Protein AF-A0AAD5SP39-F1 (afdb_monomer)

Secondary structure (DSSP, 8-state):
---THHHHHHHHHGGGS----HHHHHHH----HHHHHHHHHHHHHHHHHHS---HHHHTTGGGS-SGGGSTTHHHHHHTTT-TT--EEEES-TTTHHHHHHHHTT--GGGEEEEESSTHHHHHIIIIITTTS---TT-EEEES-TTSTT-S-GGGTT-BSEEEEES-GGGS-HHHHHHHHHHHHHHBPSSTTEEEEEEEEEESSS-EEEEE---TT-SSPPP-EEEEPPHHHHHHHHHHHT-EEEEEEE-PPPPPTT-------S---EEEEEEEEEE--S----------GGGSSS-----------------TT---------S-SEEEEEEETTEEEEEEEETTTTEEEEE-TTT--EEEEEE--TTEEEEEEEEEEEE-SSSS-EEEEEEEEEEETTTTEEEEEEEETTT--EEEEEEEE--S---TTT-HHHHHTT-EEEE-SSSTTEEEEEETTTEEEEEETTEEEEEEE--SSTTEEEEEEEEETTEEEEEEEETTT-BEEEEEEETTT-PEE-------BEEEEEEEEETTTTEEEEEEEESEEEEEEEETT---PEEE-STTT-SS--S--EEEE-SSSEEEEEETTEEEEEEEEE-TT--EEEEEEEEEPP--TT---EEEEEE-TTS-EEEEEEEE--TTS--EEEEEEETTS-SPPEEEEEP--TTS--EEEEEEEEEEETTEEEEEEEEEETTSEEEEEEE-TT--SS--EEEEEEEEEGGGGSEEEEEEEEPPBP--HHHHT-GGGS-HHHHTTS-HHHHHHHHHHHHHHHHHHHHHHHHHHHH--S-----TT--------B-TTS--EEEEEEETTSEEEEEETTT--EEEEEE----TT-

Radius of gyration: 37.58 Å; Cα contacts (8 Å, |Δi|>4): 1712; chains: 1; bounding box: 118×76×108 Å

Solvent-accessible surface area (backbone atoms only — not comparable to full-atom values): 48677 Å² total; per-residue (Å²): 131,93,51,70,62,64,64,51,48,55,58,50,58,62,69,62,66,80,66,75,49,63,66,45,28,69,72,60,69,55,84,51,68,68,59,53,52,50,39,54,51,50,42,49,53,58,40,57,77,69,41,67,74,48,70,54,53,72,63,58,48,65,60,45,55,58,58,80,72,41,83,62,35,67,64,54,57,71,41,47,80,44,93,81,48,23,38,38,35,44,57,37,48,48,38,40,43,58,53,49,45,42,76,74,60,36,54,44,82,35,36,30,41,21,25,67,51,57,66,46,34,48,46,14,50,68,53,65,39,52,88,39,86,73,82,65,68,43,43,76,53,62,45,54,49,49,44,86,86,51,64,58,81,79,42,53,45,57,21,32,30,37,39,39,54,68,48,60,45,58,24,28,68,65,37,43,50,41,25,53,48,45,50,58,49,27,33,25,77,24,59,56,14,36,41,37,33,32,26,56,19,22,70,58,76,57,48,75,50,71,68,40,86,57,65,81,53,88,84,71,78,91,42,50,7,26,28,39,11,52,68,57,47,40,50,51,44,47,72,72,62,39,40,82,67,46,50,44,82,48,84,76,88,75,67,92,82,74,77,84,76,86,77,72,95,71,83,62,61,42,36,32,40,37,36,31,28,39,69,56,94,55,94,83,56,85,59,91,79,79,75,67,78,68,71,70,82,60,101,66,79,90,73,87,71,86,71,76,82,79,74,75,52,54,82,67,48,71,79,67,82,84,66,59,24,58,67,75,34,76,46,81,46,76,47,94,90,44,70,38,34,40,38,26,6,51,90,61,22,23,42,36,31,29,35,76,89,72,68,45,75,75,42,74,49,74,53,56,89,59,34,31,40,44,48,62,48,81,45,79,35,69,54,95,85,55,104,52,70,43,52,32,32,40,34,37,28,35,31,62,93,76,51,23,35,36,48,31,33,26,36,61,89,77,63,46,78,74,37,75,37,81,45,80,52,94,54,97,68,68,48,72,81,43,40,75,66,39,31,59,17,42,30,72,32,65,50,96,88,46,66,60,33,40,35,37,35,38,68,80,24,35,41,34,38,33,43,86,76,36,76,79,43,74,32,75,73,43,94,54,93,53,51,48,41,36,40,47,44,60,29,86,66,39,31,42,40,36,27,30,29,72,89,75,30,33,52,43,72,49,40,25,37,67,88,76,48,46,76,51,96,52,55,70,55,96,42,33,47,41,96,83,39,63,52,76,30,52,64,85,36,36,34,42,32,27,30,61,68,98,54,50,32,43,39,34,33,36,82,66,39,66,63,70,44,70,64,54,51,88,66,69,42,102,60,96,72,85,48,50,42,72,43,86,46,53,57,47,32,32,35,41,38,35,86,50,40,38,31,39,32,39,55,50,73,45,98,87,67,48,78,46,76,42,63,49,47,76,48,78,75,58,63,98,81,45,69,72,45,73,28,39,32,76,25,94,82,68,54,37,38,44,36,39,37,36,63,45,62,86,89,49,62,30,43,38,36,39,39,34,53,67,82,44,81,59,80,73,44,65,29,43,39,66,89,46,82,80,48,70,56,74,75,49,63,46,48,45,52,42,75,55,96,89,40,79,45,56,36,39,39,38,35,27,58,47,25,37,36,34,39,29,32,70,49,92,79,59,85,72,88,56,51,37,34,38,73,75,43,75,50,66,20,32,74,60,42,63,76,48,76,47,80,40,80,40,54,69,62,77,45,63,64,65,77,61,37,76,85,80,50,55,70,78,62,56,71,71,53,53,74,66,57,51,52,52,53,53,50,51,41,51,51,53,44,48,54,54,52,60,71,49,48,68,56,71,79,65,65,71,95,67,88,72,87,60,96,81,65,91,68,83,70,82,82,43,28,46,99,83,61,74,38,28,36,37,40,36,36,24,79,54,38,31,37,39,33,28,33,49,58,79,64,43,76,78,50,74,48,72,73,54,76,78,88,84,117

pLDDT: mean 74.08, std 17.83, range [25.81, 95.94]

Sequence (857 aa):
SVSAKKIFEIRNDMASAAVDTKWFKEYTGITDDAQVAALIEQTVTTTSASHHLYKCIEARRFVIPKVQTHPVYAEIRARFTEPDFRLLELGCCYGTDARKMLSDGLPPPHLTVSDLHGAYFDIGNTVLYADSDPLEHVGTWFGDLAAQDAAPAHFRNAFTVVSAQMILHVFSAQQCRDFLGTVLGVLKPGDGAVLFGTCVGAVGNPGEWGVVPTKGLPARVEATRFWHSAESLRALLEEIGFVRVSVEKYERPRAAGAVVSSDNGDSQTTHLAFSACFSRCQLGRPCIEINWADWTGGNKRPVAKEAEPAANPCIFSLRHIAHTGIPSHVTFARGSTGPQLTVASIEANTLAVLNPASGAIVWRQHFAENDALLFSKVVSAHGIILLIFRLDVVTVSFHEPTYAFHVRTWNQVNGFLVHDIEVASAANLNCARDKDICSKQIDVATSASFQSTVFAILPGGFAVKITDSKIEWQTAVNKGLIDQFSSIFVAAENIIVIGKNLETNLLNAEVLDSKDGRIQPASKPLLKLSEKGCFALGNDGAIICNVINGKAGIAAFVAGSEKVFWVNSEDIFSGHSENWYATKISQNQFAVTSGTQSVVVSTTVSESRIISVKAIHNFEIISRYDKSFFSATEGDKSLPFVARLHYGNPKEKGAILELISANGNDDASFWKIANFSKRGDIISIHLDTIYKDDEPTLRLFTIFEDGTVSLLQPSKNSKNGKNKLESKWTNDESLAHIVDAIFVNLPDEHLLSLANDELHESVADSEKLDILARYIKRWKSHIEAFQSFVSTLPDRFTAKPAVSISNNTVSVVPLHADRLGFRKLLILATTTGKLHAIETEFGRHVWTRWLGTGSGA

Foldseek 3Di:
DPDPVVVVVVLVVLLPQDDPLPVVCVQQVDPDPVVLSVLLVVLLVQCVVAWDQDVCSSSSVLSPQCLVVALCNVVLLVCLPPPLAAEEEEACQCVNNVSVSVVSPRDQLRAEYEYQDCPRNVSSCCGNRVSGDGSPSHHYDHRQQLDPPTDDPCLFLRHQEYEYEADLQLAAPSSSLSNLLSVLRSHRAAPRRKYWYKYKAFPDQKDWADWRDCTNHDDDDTDTGIHHDQVRVQVSNVVSPWPLKGKDWADDDDDPPDDDDPPDDDPRITMIIIMTGHYDDDDDDDYDRGDCVVRPDDDDDDDDDPDDPPPPDPLQRDPDADFQFQFPDWDWDQFPVGIWIWTHDQVQQKTFIADLQARHTPDMDHDDLQKGWQDKDKDWFDDDDDPGIWIKMWTWIARQVQRWIWTWIAGNNRRDTQEIETHHDPDPDRCSVVSVVFSQLWDKDDDPPDGPWIWMAGPQQWIFIDDNRDTQDIDRPDPDPQWRWRDWDAQPQKIKIWTAGNPQQWIDIWIAGNNYRDTDDADDEGFRADPLAWDFAASQQKIWTFGDDVFGWIWIFHTRDRDIDTDDCVQWHPDDAGHWDWDDADRFWIWIDGQFKIWIKGWDADPVRDIDIHTLDIDDGDDNPWDWAWYWDLEPVRWIKIWTWTADDPVPRKIKIWIDINNSPDDIDIEIEPDRPAFADWPHKYWYWYQDPNDTWIWIWTATLQQKIFIWTFDPPCPDPHGYIYTSDIDRSLVSFWDDKDWAFWAADCQLCNVLPPVPPPPVVVVVDDPVRVVVSVVVSVVVNVVVVVVCVVCVVVDDPDPDPPVPDPPVDDGHADPVRQWTWMWTAGPSQKIFTATSSPRDTPDIHRPHDCPPD

Structure (mmCIF, N/CA/C/O backbone):
data_AF-A0AAD5SP39-F1
#
_entry.id   AF-A0AAD5SP39-F1
#
loop_
_atom_site.group_PDB
_atom_site.id
_atom_site.type_symbol
_atom_site.label_atom_id
_atom_site.label_alt_id
_atom_site.label_comp_id
_atom_site.label_asym_id
_atom_site.label_entity_id
_atom_site.label_seq_id
_atom_site.pdbx_PDB_ins_code
_atom_site.Cartn_x
_atom_site.Cartn_y
_atom_site.Cartn_z
_atom_site.occupancy
_atom_site.B_iso_or_equiv
_atom_site.auth_seq_id
_atom_site.auth_comp_id
_atom_site.auth_asym_id
_atom_site.auth_atom_id
_atom_site.pdbx_PDB_model_num
ATOM 1 N N . SER A 1 1 ? 77.143 -6.916 -5.104 1.00 36.47 1 SER A N 1
ATOM 2 C CA . SER A 1 1 ? 76.848 -8.202 -4.435 1.00 36.47 1 SER A CA 1
ATOM 3 C C . SER A 1 1 ? 75.627 -8.146 -3.509 1.00 36.47 1 SER A C 1
ATOM 5 O O . SER A 1 1 ? 75.468 -9.039 -2.683 1.00 36.47 1 SER A O 1
ATOM 7 N N . VAL A 1 2 ? 74.686 -7.206 -3.695 1.00 30.81 2 VAL A N 1
ATOM 8 C CA . VAL A 1 2 ? 73.332 -7.306 -3.111 1.00 30.81 2 VAL A CA 1
ATOM 9 C C . VAL A 1 2 ? 72.548 -8.281 -3.992 1.00 30.81 2 VAL A C 1
ATOM 11 O O . VAL A 1 2 ? 71.789 -7.914 -4.880 1.00 30.81 2 VAL A O 1
ATOM 14 N N . SER A 1 3 ? 72.967 -9.535 -3.862 1.00 34.25 3 SER A N 1
ATOM 15 C CA . SER A 1 3 ? 72.649 -10.681 -4.700 1.00 34.25 3 SER A CA 1
ATOM 16 C C . SER A 1 3 ? 71.229 -11.156 -4.419 1.00 34.25 3 SER A C 1
ATOM 18 O O . SER A 1 3 ? 70.759 -10.987 -3.297 1.00 34.25 3 SER A O 1
ATOM 20 N N . ALA A 1 4 ? 70.609 -11.749 -5.443 1.00 32.94 4 ALA A N 1
ATOM 21 C CA . ALA A 1 4 ? 69.419 -12.608 -5.539 1.00 32.94 4 ALA A CA 1
ATOM 22 C C . ALA A 1 4 ? 68.671 -13.047 -4.257 1.00 32.94 4 ALA A C 1
ATOM 24 O O . ALA A 1 4 ? 67.465 -13.253 -4.313 1.00 32.94 4 ALA A O 1
ATOM 25 N N . LYS A 1 5 ? 69.340 -13.141 -3.109 1.00 29.45 5 LYS A N 1
ATOM 26 C CA . LYS A 1 5 ? 68.805 -13.416 -1.776 1.00 29.45 5 LYS A CA 1
ATOM 27 C C . LYS A 1 5 ? 67.646 -12.499 -1.365 1.00 29.45 5 LYS A C 1
ATOM 29 O O . LYS A 1 5 ? 66.655 -13.018 -0.888 1.00 29.45 5 LYS A O 1
ATOM 34 N N . LYS A 1 6 ? 67.692 -11.188 -1.649 1.00 31.39 6 LYS A N 1
ATOM 35 C CA . LYS A 1 6 ? 66.598 -10.260 -1.272 1.00 31.39 6 LYS A CA 1
ATOM 36 C C . LYS A 1 6 ? 65.350 -10.398 -2.159 1.00 31.39 6 LYS A C 1
ATOM 38 O O . LYS A 1 6 ? 64.236 -10.202 -1.697 1.00 31.39 6 LYS A O 1
ATOM 43 N N . ILE A 1 7 ? 65.528 -10.781 -3.427 1.00 35.94 7 ILE A N 1
ATOM 44 C CA . ILE A 1 7 ? 64.416 -11.097 -4.343 1.00 35.94 7 ILE A CA 1
ATOM 45 C C . ILE A 1 7 ? 63.853 -12.494 -4.033 1.00 35.94 7 ILE A C 1
ATOM 47 O O . ILE A 1 7 ? 62.650 -12.701 -4.147 1.00 35.94 7 ILE A O 1
ATOM 51 N N . PHE A 1 8 ? 64.693 -13.431 -3.584 1.00 30.12 8 PHE A N 1
ATOM 52 C CA . PHE A 1 8 ? 64.275 -14.754 -3.115 1.00 30.12 8 PHE A CA 1
ATOM 53 C C . PHE A 1 8 ? 63.552 -14.687 -1.755 1.00 30.12 8 PHE A C 1
ATOM 55 O O . PHE A 1 8 ? 62.543 -15.358 -1.576 1.00 30.12 8 PHE A O 1
ATOM 62 N N . GLU A 1 9 ? 63.997 -13.821 -0.839 1.00 29.20 9 GLU A N 1
ATOM 63 C CA . GLU A 1 9 ? 63.347 -13.540 0.452 1.00 29.20 9 GLU A CA 1
ATOM 64 C C . GLU A 1 9 ? 61.975 -12.873 0.260 1.00 29.20 9 GLU A C 1
ATOM 66 O O . GLU A 1 9 ? 61.008 -13.333 0.850 1.00 29.20 9 GLU A O 1
ATOM 71 N N . ILE A 1 10 ? 61.826 -11.911 -0.664 1.00 34.38 10 ILE A N 1
ATOM 72 C CA . ILE A 1 10 ? 60.512 -11.310 -0.989 1.00 34.38 10 ILE A CA 1
ATOM 73 C C . ILE A 1 10 ? 59.560 -12.324 -1.655 1.00 34.38 10 ILE A C 1
ATOM 75 O O . ILE A 1 10 ? 58.350 -12.293 -1.427 1.00 34.38 10 ILE A O 1
ATOM 79 N N . ARG A 1 11 ? 60.087 -13.259 -2.460 1.00 32.50 11 ARG A N 1
ATOM 80 C CA . ARG A 1 11 ? 59.283 -14.338 -3.065 1.00 32.50 11 ARG A CA 1
ATOM 81 C C . ARG A 1 11 ? 58.834 -15.378 -2.030 1.00 32.50 11 ARG A C 1
ATOM 83 O O . ARG A 1 11 ? 57.743 -15.924 -2.181 1.00 32.50 11 ARG A O 1
ATOM 90 N N . ASN A 1 12 ? 59.637 -15.607 -0.988 1.00 29.25 12 ASN A N 1
ATOM 91 C CA . ASN A 1 12 ? 59.304 -16.478 0.142 1.00 29.25 12 ASN A CA 1
ATOM 92 C C . ASN A 1 12 ? 58.374 -15.806 1.166 1.00 29.25 12 ASN A C 1
ATOM 94 O O . ASN A 1 12 ? 57.492 -16.479 1.690 1.00 29.25 12 ASN A O 1
ATOM 98 N N . ASP A 1 13 ? 58.477 -14.495 1.399 1.00 29.20 13 ASP A N 1
ATOM 99 C CA . ASP A 1 13 ? 57.560 -13.785 2.304 1.00 29.20 13 ASP A CA 1
ATOM 100 C C . ASP A 1 13 ? 56.124 -13.756 1.750 1.00 29.20 13 ASP A C 1
ATOM 102 O O . ASP A 1 13 ? 55.167 -13.940 2.506 1.00 29.20 13 ASP A O 1
ATOM 106 N N . MET A 1 14 ? 55.949 -13.668 0.422 1.00 33.28 14 MET A N 1
ATOM 107 C CA . MET A 1 14 ? 54.635 -13.841 -0.224 1.00 33.28 14 MET A CA 1
ATOM 108 C C . MET A 1 14 ? 54.095 -15.281 -0.178 1.00 33.28 14 MET A C 1
ATOM 110 O O . MET A 1 14 ? 52.892 -15.474 -0.355 1.00 33.28 14 MET A O 1
ATOM 114 N N . ALA A 1 15 ? 54.943 -16.283 0.076 1.00 34.03 15 ALA A N 1
ATOM 115 C CA . ALA A 1 15 ? 54.518 -17.672 0.257 1.00 34.03 15 ALA A CA 1
ATOM 116 C C . ALA A 1 15 ? 53.952 -17.948 1.667 1.00 34.03 15 ALA A C 1
ATOM 118 O O . ALA A 1 15 ? 53.371 -19.006 1.888 1.00 34.03 15 ALA A O 1
ATOM 119 N N . SER A 1 16 ? 54.074 -17.002 2.611 1.00 35.41 16 SER A N 1
ATOM 120 C CA . SER A 1 16 ? 53.688 -17.195 4.021 1.00 35.41 16 SER A CA 1
ATOM 121 C C . SER A 1 16 ? 52.319 -16.624 4.415 1.00 35.41 16 SER A C 1
ATOM 123 O O . SER A 1 16 ? 51.886 -16.794 5.556 1.00 35.41 16 SER A O 1
ATOM 125 N N . ALA A 1 17 ? 51.596 -15.967 3.500 1.00 42.19 17 ALA A N 1
ATOM 126 C CA . ALA A 1 17 ? 50.234 -15.534 3.793 1.00 42.19 17 ALA A CA 1
ATOM 127 C C . ALA A 1 17 ? 49.333 -16.772 3.893 1.00 42.19 17 ALA A C 1
ATOM 129 O O . ALA A 1 17 ? 48.944 -17.329 2.869 1.00 42.19 17 ALA A O 1
ATOM 130 N N . ALA A 1 18 ? 49.026 -17.200 5.122 1.00 52.84 18 ALA A N 1
ATOM 131 C CA . ALA A 1 18 ? 48.176 -18.350 5.406 1.00 52.84 18 ALA A CA 1
ATOM 132 C C . ALA A 1 18 ? 46.873 -18.263 4.594 1.00 52.84 18 ALA A C 1
ATOM 134 O O . ALA A 1 18 ? 45.997 -17.433 4.853 1.00 52.84 18 ALA A O 1
ATOM 135 N N . VAL A 1 19 ? 46.781 -19.090 3.554 1.00 64.44 19 VAL A N 1
ATOM 136 C CA . VAL A 1 19 ? 45.567 -19.257 2.759 1.00 64.44 19 VAL A CA 1
ATOM 137 C C . VAL A 1 19 ? 44.632 -20.152 3.563 1.00 64.44 19 VAL A C 1
ATOM 139 O O . VAL A 1 19 ? 45.070 -21.153 4.129 1.00 64.44 19 VAL A O 1
ATOM 142 N N . ASP A 1 20 ? 43.351 -19.794 3.632 1.00 76.00 20 ASP A N 1
ATOM 143 C CA . ASP A 1 20 ? 42.344 -20.653 4.252 1.00 76.00 20 ASP A CA 1
ATOM 144 C C . ASP A 1 20 ? 42.219 -21.953 3.442 1.00 76.00 20 ASP A C 1
ATOM 146 O O . ASP A 1 20 ? 41.665 -21.974 2.344 1.00 76.00 20 ASP A O 1
ATOM 150 N N . THR A 1 21 ? 42.802 -23.027 3.973 1.00 84.00 21 THR A N 1
ATOM 151 C CA . THR A 1 21 ? 42.818 -24.368 3.374 1.00 84.00 21 THR A CA 1
ATOM 152 C C . THR A 1 21 ? 41.778 -25.287 4.004 1.00 84.00 21 THR A C 1
ATOM 154 O O . THR A 1 21 ? 41.753 -26.475 3.691 1.00 84.00 21 THR A O 1
ATOM 157 N N . LYS A 1 22 ? 40.906 -24.766 4.880 1.00 87.06 22 LYS A N 1
ATOM 158 C CA . LYS A 1 22 ? 39.962 -25.578 5.653 1.00 87.06 22 LYS 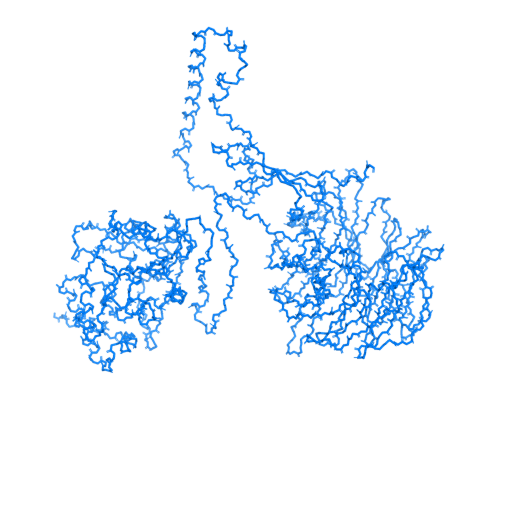A CA 1
ATOM 159 C C . LYS A 1 22 ? 39.071 -26.429 4.751 1.00 87.06 22 LYS A C 1
ATOM 161 O O . LYS A 1 22 ? 39.062 -27.647 4.885 1.00 87.06 22 LYS A O 1
ATOM 166 N N . TRP A 1 23 ? 38.393 -25.798 3.792 1.00 89.00 23 TRP A N 1
ATOM 167 C CA . TRP A 1 23 ? 37.526 -26.520 2.859 1.00 89.00 23 TRP A CA 1
ATOM 168 C C . TRP A 1 23 ? 38.310 -27.514 1.990 1.00 89.00 23 TRP A C 1
ATOM 170 O O . TRP A 1 23 ? 37.857 -28.629 1.767 1.00 89.00 23 TRP A O 1
ATOM 180 N N . PHE A 1 24 ? 39.508 -27.136 1.532 1.00 90.19 24 PHE A N 1
ATOM 181 C CA . PHE A 1 24 ? 40.344 -28.005 0.702 1.00 90.19 24 PHE A CA 1
ATOM 182 C C . PHE A 1 24 ? 40.740 -29.296 1.438 1.00 90.19 24 PHE A C 1
ATOM 184 O O . PHE A 1 24 ? 40.654 -30.383 0.869 1.00 90.19 24 PHE A O 1
ATOM 191 N N . LYS A 1 25 ? 41.113 -29.191 2.719 1.00 90.81 25 LYS A N 1
ATOM 192 C CA . LYS A 1 25 ? 41.397 -30.345 3.588 1.00 90.81 25 LYS A CA 1
ATOM 193 C C . LYS A 1 25 ? 40.157 -31.205 3.820 1.00 90.81 25 LYS A C 1
ATOM 195 O O . LYS A 1 25 ? 40.234 -32.422 3.706 1.00 90.81 25 LYS A O 1
ATOM 200 N N . GLU A 1 26 ? 39.014 -30.577 4.103 1.00 89.88 26 GLU A N 1
ATOM 201 C CA . GLU A 1 26 ? 37.733 -31.278 4.283 1.00 89.88 26 GLU A CA 1
ATOM 202 C C . GLU A 1 26 ? 37.328 -32.059 3.026 1.00 89.88 26 GLU A C 1
ATOM 204 O O . GLU A 1 26 ? 36.847 -33.182 3.134 1.00 89.88 26 GLU A O 1
ATOM 209 N N . TYR A 1 27 ? 37.552 -31.484 1.842 1.00 90.25 27 TYR A N 1
ATOM 210 C CA . TYR A 1 27 ? 37.200 -32.106 0.569 1.00 90.25 27 TYR A CA 1
ATOM 211 C C . TYR A 1 27 ? 38.154 -33.242 0.171 1.00 90.25 27 TYR A C 1
ATOM 213 O O . TYR A 1 27 ? 37.705 -34.290 -0.277 1.00 90.25 27 TYR A O 1
ATOM 221 N N . THR A 1 28 ? 39.465 -33.044 0.329 1.00 90.31 28 THR A N 1
ATOM 222 C CA . THR A 1 28 ? 40.485 -34.032 -0.077 1.00 90.31 28 THR A CA 1
ATOM 223 C C . THR A 1 28 ? 40.731 -35.122 0.967 1.00 90.31 28 THR A C 1
ATOM 225 O O . THR A 1 28 ? 41.351 -36.135 0.661 1.00 90.31 28 THR A O 1
ATOM 228 N N . GLY A 1 29 ? 40.300 -34.915 2.215 1.00 88.19 29 GLY A N 1
ATOM 229 C CA . GLY A 1 29 ? 40.609 -35.801 3.339 1.00 88.19 29 GLY A CA 1
ATOM 230 C C . GLY A 1 29 ? 42.057 -35.699 3.840 1.00 88.19 29 GLY A C 1
ATOM 231 O O . GLY A 1 29 ? 42.442 -36.448 4.738 1.00 88.19 29 GLY A O 1
ATOM 232 N N . ILE A 1 30 ? 42.864 -34.778 3.300 1.00 89.44 30 ILE A N 1
ATOM 233 C CA . ILE A 1 30 ? 44.260 -34.587 3.706 1.00 89.44 30 ILE A CA 1
ATOM 234 C C . ILE A 1 30 ? 44.302 -33.828 5.037 1.00 89.44 30 ILE A C 1
ATOM 236 O O . ILE A 1 30 ? 43.903 -32.666 5.125 1.00 89.44 30 ILE A O 1
ATOM 240 N N . THR A 1 31 ? 44.829 -34.472 6.079 1.00 84.94 31 THR A N 1
ATOM 241 C CA . THR A 1 31 ? 44.963 -33.874 7.419 1.00 84.94 31 THR A CA 1
ATOM 242 C C . THR A 1 31 ? 46.322 -33.221 7.674 1.00 84.94 31 THR A C 1
ATOM 244 O O . THR A 1 31 ? 46.448 -32.471 8.637 1.00 84.94 31 THR A O 1
ATOM 247 N N . ASP A 1 32 ? 47.339 -33.512 6.854 1.00 87.75 32 ASP A N 1
ATOM 248 C CA . ASP A 1 32 ? 48.700 -32.982 7.007 1.00 87.75 32 ASP A CA 1
ATOM 249 C C . ASP A 1 32 ? 48.900 -31.666 6.234 1.00 87.75 32 ASP A C 1
ATOM 251 O O . ASP A 1 32 ? 48.865 -31.615 5.002 1.00 87.75 32 ASP A O 1
ATOM 255 N N . ASP A 1 33 ? 49.164 -30.590 6.971 1.00 85.12 33 ASP A N 1
ATOM 256 C CA . ASP A 1 33 ? 49.419 -29.247 6.448 1.00 85.12 33 ASP A CA 1
ATOM 257 C C . ASP A 1 33 ? 50.643 -29.186 5.523 1.00 85.12 33 ASP A C 1
ATOM 259 O O . ASP A 1 33 ? 50.642 -28.415 4.558 1.00 85.12 33 ASP A O 1
ATOM 263 N N . ALA A 1 34 ? 51.673 -30.002 5.776 1.00 83.94 34 ALA A N 1
ATOM 264 C CA . ALA A 1 34 ? 52.869 -30.046 4.939 1.00 83.94 34 ALA A CA 1
ATOM 265 C C . ALA A 1 34 ? 52.570 -30.673 3.571 1.00 83.94 34 ALA A C 1
ATOM 267 O O . ALA A 1 34 ? 53.025 -30.167 2.541 1.00 83.94 34 ALA A O 1
ATOM 268 N N . GLN A 1 35 ? 51.753 -31.729 3.555 1.00 86.75 35 GLN A N 1
ATOM 269 C CA . GLN A 1 35 ? 51.283 -32.367 2.328 1.00 86.75 35 GLN A CA 1
ATOM 270 C C . GLN A 1 35 ? 50.413 -31.411 1.497 1.00 86.75 35 GLN A C 1
ATOM 272 O O . GLN A 1 35 ? 50.625 -31.285 0.291 1.00 86.75 35 GLN A O 1
ATOM 277 N N . VAL A 1 36 ? 49.497 -30.670 2.135 1.00 88.50 36 VAL A N 1
ATOM 278 C CA . VAL A 1 36 ? 48.682 -29.639 1.461 1.00 88.50 36 VAL A CA 1
ATOM 279 C C . VAL A 1 36 ? 49.561 -28.546 0.850 1.00 88.50 36 VAL A C 1
ATOM 281 O O . VAL A 1 36 ? 49.369 -28.174 -0.308 1.00 88.50 36 VAL A O 1
ATOM 284 N N . ALA A 1 37 ? 50.548 -28.042 1.596 1.00 86.81 37 ALA A N 1
ATOM 285 C CA . ALA A 1 37 ? 51.465 -27.019 1.100 1.00 86.81 37 ALA A CA 1
ATOM 286 C C . ALA A 1 37 ? 52.290 -27.518 -0.100 1.00 86.81 37 ALA A C 1
ATOM 288 O O . ALA A 1 37 ? 52.418 -26.805 -1.096 1.00 86.81 37 ALA A O 1
ATOM 289 N N . ALA A 1 38 ? 52.795 -28.754 -0.042 1.00 88.00 38 ALA A N 1
ATOM 290 C CA . ALA A 1 38 ? 53.538 -29.364 -1.141 1.00 88.00 38 ALA A CA 1
ATOM 291 C C . ALA A 1 38 ? 52.690 -29.480 -2.417 1.00 88.00 38 ALA A C 1
ATOM 293 O O . ALA A 1 38 ? 53.167 -29.142 -3.501 1.00 88.00 38 ALA A O 1
ATOM 294 N N . LEU A 1 39 ? 51.422 -29.880 -2.292 1.00 90.00 39 LEU A N 1
ATOM 295 C CA . LEU A 1 39 ? 50.507 -30.024 -3.426 1.00 90.00 39 LEU A CA 1
ATOM 296 C C . LEU A 1 39 ? 50.162 -28.674 -4.079 1.00 90.00 39 LEU A C 1
ATOM 298 O O . LEU A 1 39 ? 50.129 -28.549 -5.308 1.00 90.00 39 LEU A O 1
ATOM 302 N N . ILE A 1 40 ? 49.965 -27.636 -3.261 1.00 91.25 40 ILE A N 1
ATOM 303 C CA . ILE A 1 40 ? 49.759 -26.256 -3.721 1.00 91.25 40 ILE A CA 1
ATOM 304 C C . ILE A 1 40 ? 50.979 -25.772 -4.519 1.00 91.25 40 ILE A C 1
ATOM 306 O O . ILE A 1 40 ? 50.827 -25.266 -5.633 1.00 91.25 40 ILE A O 1
ATOM 310 N N . GLU A 1 41 ? 52.194 -25.963 -3.999 1.00 90.88 41 GLU A N 1
ATOM 311 C CA . GLU A 1 41 ? 53.427 -25.558 -4.690 1.00 90.88 41 GLU A CA 1
ATOM 312 C C . GLU A 1 41 ? 53.694 -26.381 -5.956 1.00 90.88 41 GLU A C 1
ATOM 314 O O . GLU A 1 41 ? 54.121 -25.837 -6.981 1.00 90.88 41 GLU A O 1
ATOM 319 N N . GLN A 1 42 ? 53.390 -27.680 -5.937 1.00 90.94 42 GLN A N 1
ATOM 320 C CA . GLN A 1 42 ? 53.483 -28.541 -7.115 1.00 90.94 42 GLN A CA 1
ATOM 321 C C . GLN A 1 42 ? 52.529 -28.070 -8.221 1.00 90.94 42 GLN A C 1
ATOM 323 O O . GLN A 1 42 ? 52.915 -28.015 -9.393 1.00 90.94 42 GLN A O 1
ATOM 328 N N . THR A 1 43 ? 51.315 -27.654 -7.858 1.00 91.38 43 THR A N 1
ATOM 329 C CA . THR A 1 43 ? 50.319 -27.100 -8.788 1.00 91.38 43 THR A CA 1
ATOM 330 C C . THR A 1 43 ? 50.816 -25.801 -9.432 1.00 91.38 43 THR A C 1
ATOM 332 O O . THR A 1 43 ? 50.762 -25.648 -10.657 1.00 91.38 43 THR A O 1
ATOM 335 N N . VAL A 1 44 ? 51.379 -24.880 -8.640 1.00 90.25 44 VAL A N 1
ATOM 336 C CA . VAL A 1 44 ? 51.969 -23.622 -9.143 1.00 90.25 44 VAL A CA 1
ATOM 337 C C . VAL A 1 44 ? 53.148 -23.906 -10.075 1.00 90.25 44 VAL A C 1
ATOM 339 O O . VAL A 1 44 ? 53.238 -23.325 -11.160 1.00 90.25 44 VAL A O 1
ATOM 342 N N . THR A 1 45 ? 54.028 -24.830 -9.687 1.00 89.62 45 THR A N 1
ATOM 343 C CA . THR A 1 45 ? 55.210 -25.205 -10.473 1.00 89.62 45 THR A CA 1
ATOM 344 C C . THR A 1 45 ? 54.805 -25.790 -11.828 1.00 89.62 45 THR A C 1
ATOM 346 O O . THR A 1 45 ? 55.266 -25.307 -12.866 1.00 89.62 45 THR A O 1
ATOM 349 N N . THR A 1 46 ? 53.872 -26.746 -11.835 1.00 89.38 46 THR A N 1
ATOM 350 C CA . THR A 1 46 ? 53.349 -27.394 -13.054 1.00 89.38 46 THR A CA 1
ATOM 351 C C . THR A 1 46 ? 52.686 -26.383 -13.992 1.00 89.38 46 THR A C 1
ATOM 353 O O . THR A 1 46 ? 52.893 -26.399 -15.209 1.00 89.38 46 THR A O 1
ATOM 356 N N . THR A 1 47 ? 51.949 -25.432 -13.423 1.00 88.00 47 THR A N 1
ATOM 357 C CA . THR A 1 47 ? 51.297 -24.362 -14.183 1.00 88.00 47 THR A CA 1
ATOM 358 C C . THR A 1 47 ? 52.307 -23.402 -14.801 1.00 88.00 47 THR A C 1
ATOM 360 O O . THR A 1 47 ? 52.178 -23.034 -15.966 1.00 88.00 47 THR A O 1
ATOM 363 N N . SER A 1 48 ? 53.353 -23.022 -14.063 1.00 86.12 48 SER A N 1
ATOM 364 C CA . SER A 1 48 ? 54.381 -22.089 -14.544 1.00 86.12 48 SER A CA 1
ATOM 365 C C . SER A 1 48 ? 55.150 -22.610 -15.766 1.00 86.12 48 SER A C 1
ATOM 367 O O . SER A 1 48 ? 55.524 -21.824 -16.647 1.00 86.12 48 SER A O 1
ATOM 369 N N . ALA A 1 49 ? 55.336 -23.933 -15.832 1.00 82.75 49 ALA A N 1
ATOM 370 C CA . ALA A 1 49 ? 56.029 -24.618 -16.915 1.00 82.75 49 ALA A CA 1
ATOM 371 C C . ALA A 1 49 ? 55.239 -24.584 -18.231 1.00 82.75 49 ALA A C 1
ATOM 373 O O . ALA A 1 49 ? 55.840 -24.518 -19.299 1.00 82.75 49 ALA A O 1
ATOM 374 N N . SER A 1 50 ? 53.906 -24.587 -18.158 1.00 75.38 50 SER A N 1
ATOM 375 C CA . SER A 1 50 ? 53.037 -24.763 -19.325 1.00 75.38 50 SER A CA 1
ATOM 376 C C . SER A 1 50 ? 52.255 -23.499 -19.713 1.00 75.38 50 SER A C 1
ATOM 378 O O . SER A 1 50 ? 52.066 -23.247 -20.898 1.00 75.38 50 SER A O 1
ATOM 380 N N . HIS A 1 51 ? 51.859 -22.655 -18.753 1.00 80.94 51 HIS A N 1
ATOM 381 C CA . HIS A 1 51 ? 50.909 -21.554 -18.970 1.00 80.94 51 HIS A CA 1
ATOM 382 C C . HIS A 1 51 ? 51.289 -20.270 -18.205 1.00 80.94 51 HIS A C 1
ATOM 384 O O . HIS A 1 51 ? 52.373 -20.151 -17.615 1.00 80.94 51 HIS A O 1
ATOM 390 N N . HIS A 1 52 ? 50.438 -19.243 -18.286 1.00 81.06 52 HIS A N 1
ATOM 391 C CA . HIS A 1 52 ? 50.606 -17.992 -17.547 1.00 81.06 52 HIS A CA 1
ATOM 392 C C . HIS A 1 52 ? 50.233 -18.161 -16.066 1.00 81.06 52 HIS A C 1
ATOM 394 O O . HIS A 1 52 ? 49.205 -18.753 -15.733 1.00 81.06 52 HIS A O 1
ATOM 400 N N . LEU A 1 53 ? 51.042 -17.592 -15.170 1.00 82.25 53 LEU A N 1
ATOM 401 C CA . LEU A 1 53 ? 50.706 -17.488 -13.753 1.00 82.25 53 LEU A CA 1
ATOM 402 C C . LEU A 1 53 ? 49.954 -16.182 -13.505 1.00 82.25 53 LEU A C 1
ATOM 404 O O . LEU A 1 53 ? 50.550 -15.115 -13.386 1.00 82.25 53 LEU A O 1
ATOM 408 N N . TYR A 1 54 ? 48.629 -16.266 -13.418 1.00 80.19 54 TYR A N 1
ATOM 409 C CA . TYR A 1 54 ? 47.823 -15.139 -12.960 1.00 80.19 54 TYR A CA 1
ATOM 410 C C . TYR A 1 54 ? 48.146 -14.816 -11.495 1.00 80.19 54 TYR A C 1
ATOM 412 O O . TYR A 1 54 ? 48.386 -15.723 -10.698 1.00 80.19 54 TYR A O 1
ATOM 420 N N . LYS A 1 55 ? 48.059 -13.538 -11.097 1.00 79.94 55 LYS A N 1
ATOM 421 C CA . LYS A 1 55 ? 48.316 -13.099 -9.707 1.00 79.94 55 LYS A CA 1
ATOM 422 C C . LYS A 1 55 ? 47.513 -13.881 -8.658 1.00 79.94 55 LYS A C 1
ATOM 424 O O . LYS A 1 55 ? 47.973 -14.068 -7.539 1.00 79.94 55 LYS A O 1
ATOM 429 N N . CYS A 1 56 ? 46.310 -14.347 -8.997 1.00 77.81 56 CYS A N 1
ATOM 430 C CA . CYS A 1 56 ? 45.499 -15.189 -8.114 1.00 77.81 56 CYS A CA 1
ATOM 431 C C . CYS A 1 56 ? 46.100 -16.591 -7.896 1.00 77.81 56 CYS A C 1
ATOM 433 O O . CYS A 1 56 ? 45.944 -17.149 -6.809 1.00 77.81 56 CYS A O 1
ATOM 435 N N . ILE A 1 57 ? 46.808 -17.131 -8.893 1.00 85.12 57 ILE A N 1
ATOM 436 C CA . ILE A 1 57 ? 47.546 -18.396 -8.819 1.00 85.12 57 ILE A CA 1
ATOM 437 C C . ILE A 1 57 ? 48.834 -18.199 -8.021 1.00 85.12 57 ILE A C 1
ATOM 439 O O . ILE A 1 57 ? 49.108 -18.979 -7.115 1.00 85.12 57 ILE A O 1
ATOM 443 N N . GLU A 1 58 ? 49.567 -17.114 -8.280 1.00 81.81 58 GLU A N 1
ATOM 444 C CA . GLU A 1 58 ? 50.748 -16.737 -7.488 1.00 81.81 58 GLU A CA 1
ATOM 445 C C . GLU A 1 58 ? 50.387 -16.544 -6.008 1.00 81.81 58 GLU A C 1
ATOM 447 O O . GLU A 1 58 ? 51.105 -16.990 -5.120 1.00 81.81 58 GLU A O 1
ATOM 452 N N . ALA A 1 59 ? 49.226 -15.952 -5.725 1.00 78.88 59 ALA A N 1
ATOM 453 C CA . ALA A 1 59 ? 48.702 -15.784 -4.372 1.00 78.88 59 ALA A CA 1
ATOM 454 C C . ALA A 1 59 ? 48.002 -17.040 -3.810 1.00 78.88 59 ALA A C 1
ATOM 456 O O . ALA A 1 59 ? 47.325 -16.938 -2.785 1.00 78.88 59 ALA A O 1
ATOM 457 N N . ARG A 1 60 ? 48.112 -18.194 -4.488 1.00 86.19 60 ARG A N 1
ATOM 458 C CA . ARG A 1 60 ? 47.595 -19.509 -4.060 1.00 86.19 60 ARG A CA 1
ATOM 459 C C . ARG A 1 60 ? 46.101 -19.513 -3.723 1.00 86.19 60 ARG A C 1
ATOM 461 O O . ARG A 1 60 ? 45.621 -20.312 -2.932 1.00 86.19 60 ARG A O 1
ATOM 468 N N . ARG A 1 61 ? 45.321 -18.622 -4.345 1.00 81.75 61 ARG A N 1
ATOM 469 C CA . ARG A 1 61 ? 43.881 -18.448 -4.067 1.00 81.75 61 ARG A CA 1
ATOM 470 C C . ARG A 1 61 ? 42.997 -19.498 -4.726 1.00 81.75 61 ARG A C 1
ATOM 472 O O . ARG A 1 61 ? 41.794 -19.493 -4.502 1.00 81.75 61 ARG A O 1
ATOM 479 N N . PHE A 1 62 ? 43.573 -20.362 -5.551 1.00 86.19 62 PHE A N 1
ATOM 480 C CA . PHE A 1 62 ? 42.833 -21.383 -6.279 1.00 86.19 62 PHE A CA 1
ATOM 481 C C . PHE A 1 62 ? 42.301 -22.518 -5.398 1.00 86.19 62 PHE A C 1
ATOM 483 O O . PHE A 1 62 ? 41.414 -23.231 -5.845 1.00 86.19 62 PHE A O 1
ATOM 490 N N . VAL A 1 63 ? 42.792 -22.675 -4.164 1.00 87.75 63 VAL A N 1
ATOM 491 C CA . VAL A 1 63 ? 42.268 -23.667 -3.203 1.00 87.75 63 VAL A CA 1
ATOM 492 C C . VAL A 1 63 ? 41.024 -23.192 -2.449 1.00 87.75 63 VAL A C 1
ATOM 494 O O . VAL A 1 63 ? 40.384 -23.982 -1.763 1.00 87.75 63 VAL A O 1
ATOM 497 N N . ILE A 1 64 ? 40.669 -21.907 -2.570 1.00 86.19 64 ILE A N 1
ATOM 498 C CA . ILE A 1 64 ? 39.478 -21.335 -1.938 1.00 86.19 64 ILE A CA 1
ATOM 499 C C . ILE A 1 64 ? 38.341 -21.336 -2.965 1.00 86.19 64 ILE A C 1
ATOM 501 O O . ILE A 1 64 ? 38.453 -20.621 -3.968 1.00 86.19 64 ILE A O 1
ATOM 505 N N . PRO A 1 65 ? 37.233 -22.056 -2.720 1.00 88.62 65 PRO A N 1
ATOM 506 C CA . PRO A 1 65 ? 36.044 -21.925 -3.545 1.00 88.62 65 PRO A CA 1
ATOM 507 C C . PRO A 1 65 ? 35.417 -20.550 -3.308 1.00 88.62 65 PRO A C 1
ATOM 509 O O . PRO A 1 65 ? 35.067 -20.176 -2.184 1.00 88.62 65 PRO A O 1
ATOM 512 N N . LYS A 1 66 ? 35.328 -19.770 -4.381 1.00 86.25 66 LYS A N 1
ATOM 513 C CA . LYS A 1 66 ? 34.842 -18.389 -4.390 1.00 86.25 66 LYS A CA 1
ATOM 514 C C . LYS A 1 66 ? 33.339 -18.338 -4.582 1.00 86.25 66 LYS A C 1
ATOM 516 O O . LYS A 1 66 ? 32.707 -17.419 -4.066 1.00 86.25 66 LYS A O 1
ATOM 521 N N . VAL A 1 67 ? 32.760 -19.322 -5.268 1.00 87.56 67 VAL A N 1
ATOM 522 C CA . VAL A 1 67 ? 31.331 -19.350 -5.584 1.00 87.56 67 VAL A CA 1
ATOM 523 C C . VAL A 1 67 ? 30.484 -19.253 -4.311 1.00 87.56 67 VAL A C 1
ATOM 525 O O . VAL A 1 67 ? 29.573 -18.434 -4.246 1.00 87.56 67 VAL A O 1
ATOM 528 N N . GLN A 1 68 ? 30.887 -19.956 -3.245 1.00 86.31 68 GLN A N 1
ATOM 529 C CA . GLN A 1 68 ? 30.210 -19.945 -1.943 1.00 86.31 68 GLN A CA 1
ATOM 530 C C . GLN A 1 68 ? 30.262 -18.604 -1.199 1.00 86.31 68 GLN A C 1
ATOM 532 O O . GLN A 1 68 ? 29.487 -18.387 -0.273 1.00 86.31 68 GLN A O 1
ATOM 537 N N . THR A 1 69 ? 31.182 -17.712 -1.573 1.00 83.12 69 THR A N 1
ATOM 538 C CA . THR A 1 69 ? 31.319 -16.390 -0.942 1.00 83.12 69 THR A CA 1
ATOM 539 C C . THR A 1 69 ? 30.383 -15.353 -1.555 1.00 83.12 69 THR A C 1
ATOM 541 O O . THR A 1 69 ? 30.199 -14.281 -0.982 1.00 83.12 69 THR A O 1
ATOM 544 N N . HIS A 1 70 ? 29.782 -15.662 -2.708 1.00 86.31 70 HIS A N 1
ATOM 545 C CA . HIS A 1 70 ? 28.871 -14.759 -3.387 1.00 86.31 70 HIS A CA 1
ATOM 546 C C . HIS A 1 70 ? 27.478 -14.807 -2.727 1.00 86.31 70 HIS A C 1
ATOM 548 O O . HIS A 1 70 ? 26.933 -15.902 -2.585 1.00 86.31 70 HIS A O 1
ATOM 554 N N . PRO A 1 71 ? 26.839 -13.667 -2.394 1.00 81.75 71 PRO A N 1
ATOM 555 C CA . PRO A 1 71 ? 25.547 -13.659 -1.688 1.00 81.75 71 PRO A CA 1
ATOM 556 C C . PRO A 1 71 ? 24.428 -14.440 -2.392 1.00 81.75 71 PRO A C 1
ATOM 558 O O . PRO A 1 71 ? 23.684 -15.178 -1.758 1.00 81.75 71 PRO A O 1
ATOM 561 N N . VAL A 1 72 ? 24.383 -14.362 -3.726 1.00 85.44 72 VAL A N 1
ATOM 562 C CA . VAL A 1 72 ? 23.452 -15.123 -4.590 1.00 85.44 72 VAL A CA 1
ATOM 563 C C . VAL A 1 72 ? 23.558 -16.640 -4.430 1.00 85.44 72 VAL A C 1
ATOM 565 O O . VAL A 1 72 ? 22.612 -17.361 -4.736 1.00 85.44 72 VAL A O 1
ATOM 568 N N . TYR A 1 73 ? 24.705 -17.163 -3.996 1.00 89.31 73 TYR A N 1
ATOM 569 C CA . TYR A 1 73 ? 24.977 -18.593 -4.098 1.00 89.31 73 TYR A CA 1
ATOM 570 C C . TYR A 1 73 ? 24.020 -19.454 -3.272 1.00 89.31 73 TYR A C 1
ATOM 572 O O . TYR A 1 73 ? 23.641 -20.531 -3.723 1.00 89.31 73 TYR A O 1
ATOM 580 N N . ALA A 1 74 ? 23.571 -18.977 -2.106 1.00 87.19 74 ALA A N 1
ATOM 581 C CA . ALA A 1 74 ? 22.589 -19.697 -1.295 1.00 87.19 74 ALA A CA 1
ATOM 582 C C . ALA A 1 74 ? 21.263 -19.911 -2.051 1.00 87.19 74 ALA A C 1
ATOM 584 O O . ALA A 1 74 ? 20.681 -20.995 -1.995 1.00 87.19 74 ALA A O 1
ATOM 585 N N . GLU A 1 75 ? 20.825 -18.909 -2.812 1.00 85.38 75 GLU A N 1
ATOM 586 C CA . GLU A 1 75 ? 19.605 -18.969 -3.620 1.00 85.38 75 GLU A CA 1
ATOM 587 C C . GLU A 1 75 ? 19.792 -19.820 -4.882 1.00 85.38 75 GLU A C 1
ATOM 589 O O . GLU A 1 75 ? 18.900 -20.574 -5.264 1.00 85.38 75 GLU A O 1
ATOM 594 N N . ILE A 1 76 ? 20.974 -19.775 -5.503 1.00 90.75 76 ILE A N 1
ATOM 595 C CA . ILE A 1 76 ? 21.317 -20.663 -6.626 1.00 90.75 76 ILE A CA 1
ATOM 596 C C . ILE A 1 76 ? 21.355 -22.120 -6.171 1.00 90.75 76 ILE A C 1
ATOM 598 O O . ILE A 1 76 ? 20.818 -22.988 -6.854 1.00 90.75 76 ILE A O 1
ATOM 602 N N . ARG A 1 77 ? 21.927 -22.389 -4.995 1.00 92.69 77 ARG A N 1
ATOM 603 C CA . ARG A 1 77 ? 21.981 -23.730 -4.412 1.00 92.69 77 ARG A CA 1
ATOM 604 C C . ARG A 1 77 ? 20.587 -24.292 -4.146 1.00 92.69 77 ARG A C 1
ATOM 606 O O . ARG A 1 77 ? 20.354 -25.470 -4.398 1.00 92.69 77 ARG A O 1
ATOM 613 N N . ALA A 1 78 ? 19.644 -23.462 -3.697 1.00 89.12 78 ALA A N 1
ATOM 614 C CA . ALA A 1 78 ? 18.255 -23.880 -3.493 1.00 89.12 78 ALA A CA 1
ATOM 615 C C . ALA A 1 78 ? 17.578 -24.382 -4.786 1.00 89.12 78 ALA A C 1
ATOM 617 O O . ALA A 1 78 ? 16.603 -25.126 -4.718 1.00 89.12 78 ALA A O 1
ATOM 618 N N . ARG A 1 79 ? 18.116 -24.015 -5.957 1.00 90.19 79 ARG A N 1
ATOM 619 C CA . ARG A 1 79 ? 17.602 -24.400 -7.276 1.00 90.19 79 ARG A CA 1
ATOM 620 C C . ARG A 1 79 ? 18.254 -25.648 -7.869 1.00 90.19 79 ARG A C 1
ATOM 622 O O . ARG A 1 79 ? 17.821 -26.100 -8.922 1.00 90.19 79 ARG A O 1
ATOM 629 N N . PHE A 1 80 ? 19.252 -26.244 -7.212 1.00 92.88 80 PHE A N 1
ATOM 630 C CA . PHE A 1 80 ? 19.940 -27.443 -7.720 1.00 92.88 80 PHE A CA 1
ATOM 631 C C . PHE A 1 80 ? 19.007 -28.641 -7.944 1.00 92.88 80 PHE A C 1
ATOM 633 O O . PHE A 1 80 ? 19.318 -29.524 -8.740 1.00 92.88 80 PHE A O 1
ATOM 640 N N . THR A 1 81 ? 17.861 -28.659 -7.263 1.00 86.75 81 THR A N 1
ATOM 641 C CA . THR A 1 81 ? 16.827 -29.690 -7.386 1.00 86.75 81 THR A CA 1
ATOM 642 C C . THR A 1 81 ? 15.816 -29.417 -8.502 1.00 86.75 81 THR A C 1
ATOM 644 O O . THR A 1 81 ? 14.982 -30.280 -8.776 1.00 86.75 81 THR A O 1
ATOM 647 N N . GLU A 1 82 ? 15.852 -28.249 -9.155 1.00 88.25 82 GLU A N 1
ATOM 648 C CA . GLU A 1 82 ? 14.946 -27.955 -10.265 1.00 88.25 82 GLU A CA 1
ATOM 649 C C . GLU A 1 82 ? 15.310 -28.831 -11.483 1.00 88.25 82 GLU A C 1
ATOM 651 O O . GLU A 1 82 ? 16.481 -28.908 -11.861 1.00 88.25 82 GLU A O 1
ATOM 656 N N . PRO A 1 83 ? 14.327 -29.472 -12.144 1.00 84.06 83 PRO A N 1
ATOM 657 C CA . PRO A 1 83 ? 14.591 -30.411 -13.240 1.00 84.06 83 PRO A CA 1
ATOM 658 C C . PRO A 1 83 ? 15.220 -29.746 -14.475 1.00 84.06 83 PRO A C 1
ATOM 660 O O . PRO A 1 83 ? 15.963 -30.386 -15.213 1.00 84.06 83 PRO A O 1
ATOM 663 N N . ASP A 1 84 ? 14.952 -28.454 -14.674 1.00 84.88 84 ASP A N 1
ATOM 664 C CA . ASP A 1 84 ? 15.469 -27.651 -15.787 1.00 84.88 84 ASP A CA 1
ATOM 665 C C . ASP A 1 84 ? 16.766 -26.898 -15.436 1.00 84.88 84 ASP A C 1
ATOM 667 O O . ASP A 1 84 ? 17.276 -26.138 -16.265 1.00 84.88 84 ASP A O 1
ATOM 671 N N . PHE A 1 85 ? 17.297 -27.065 -14.217 1.00 92.00 85 PHE A N 1
ATOM 672 C CA . PHE A 1 85 ? 18.470 -26.324 -13.763 1.00 92.00 85 PHE A CA 1
ATOM 673 C C . PHE A 1 85 ? 19.721 -26.737 -14.532 1.00 92.00 85 PHE A C 1
ATOM 675 O O . PHE A 1 85 ? 20.114 -27.903 -14.530 1.00 92.00 85 PHE A O 1
ATOM 682 N N . ARG A 1 86 ? 20.394 -25.760 -15.142 1.00 93.50 86 ARG A N 1
ATOM 683 C CA . ARG A 1 86 ? 21.707 -25.943 -15.766 1.00 93.50 86 ARG A CA 1
ATOM 684 C C . ARG A 1 86 ? 22.615 -24.769 -15.451 1.00 93.50 86 ARG A C 1
ATOM 686 O O . ARG A 1 86 ? 22.246 -23.619 -15.704 1.00 93.50 86 ARG A O 1
ATOM 693 N N . LEU A 1 87 ? 23.803 -25.067 -14.933 1.00 95.81 87 LEU A N 1
ATOM 694 C CA . LEU A 1 87 ? 24.805 -24.080 -14.553 1.00 95.81 87 LEU A CA 1
ATOM 695 C C . LEU A 1 87 ? 26.035 -24.185 -15.453 1.00 95.81 87 LEU A C 1
ATOM 697 O O . LEU A 1 87 ? 26.597 -25.265 -15.624 1.00 95.81 87 LEU A O 1
ATOM 701 N N . LEU A 1 88 ? 26.461 -23.043 -15.989 1.00 95.31 88 LEU A N 1
ATOM 702 C CA . LEU A 1 88 ? 27.731 -22.882 -16.687 1.00 95.31 88 LEU A CA 1
ATOM 703 C C . LEU A 1 88 ? 28.712 -22.099 -15.811 1.00 95.31 88 LEU A C 1
ATOM 705 O O . LEU A 1 88 ? 28.456 -20.951 -15.453 1.00 95.31 88 LEU A O 1
ATOM 709 N N . GLU A 1 89 ? 29.844 -22.705 -15.481 1.00 94.56 89 GLU A N 1
ATOM 710 C CA . GLU A 1 89 ? 30.955 -22.042 -14.804 1.00 94.56 89 GLU A CA 1
ATOM 711 C C . GLU A 1 89 ? 31.973 -21.551 -15.834 1.00 94.56 89 GLU A C 1
ATOM 713 O O . GLU A 1 89 ? 32.512 -22.341 -16.607 1.00 94.56 89 GLU A O 1
ATOM 718 N N . LEU A 1 90 ? 32.238 -20.245 -15.840 1.00 92.38 90 LEU A N 1
ATOM 719 C CA . LEU A 1 90 ? 33.184 -19.588 -16.736 1.00 92.38 90 LEU A CA 1
ATOM 720 C C . LEU A 1 90 ? 34.437 -19.166 -15.966 1.00 92.38 90 LEU A C 1
ATOM 722 O O . LEU A 1 90 ? 34.358 -18.395 -15.008 1.00 92.38 90 LEU A O 1
ATOM 726 N N . GLY A 1 91 ? 35.594 -19.644 -16.423 1.00 89.06 91 GLY A N 1
ATOM 727 C CA . GLY A 1 91 ? 36.879 -19.473 -15.745 1.00 89.06 91 GLY A CA 1
ATOM 728 C C . GLY A 1 91 ? 37.099 -20.492 -14.629 1.00 89.06 91 GLY A C 1
ATOM 729 O O . GLY A 1 91 ? 37.489 -20.109 -13.524 1.00 89.06 91 GLY A O 1
ATOM 730 N N . CYS A 1 92 ? 36.824 -21.774 -14.895 1.00 90.81 92 CYS A N 1
ATOM 731 C CA . CYS A 1 92 ? 36.871 -22.830 -13.882 1.00 90.81 92 CYS A CA 1
ATOM 732 C C . CYS A 1 92 ? 38.273 -23.095 -13.310 1.00 90.81 92 CYS A C 1
ATOM 734 O O . CYS A 1 92 ? 38.402 -23.700 -12.243 1.00 90.81 92 CYS A O 1
ATOM 736 N N . CYS A 1 93 ? 39.338 -22.644 -13.982 1.00 91.25 93 CYS A N 1
ATOM 737 C CA . CYS A 1 93 ? 40.725 -22.829 -13.578 1.00 91.25 93 CYS A CA 1
ATOM 738 C C . CYS A 1 93 ? 40.993 -24.311 -13.237 1.00 91.25 93 CYS A C 1
ATOM 740 O O . CYS A 1 93 ? 40.763 -25.172 -14.079 1.00 91.25 93 CYS A O 1
ATOM 742 N N . TYR A 1 94 ? 41.420 -24.630 -12.012 1.00 92.31 94 TYR A N 1
ATOM 743 C CA . TYR A 1 94 ? 41.667 -26.006 -11.550 1.00 92.31 94 TYR A CA 1
ATOM 744 C C . TYR A 1 94 ? 40.406 -26.772 -11.083 1.00 92.31 94 TYR A C 1
ATOM 746 O O . TYR A 1 94 ? 40.530 -27.825 -10.463 1.00 92.31 94 TYR A O 1
ATOM 754 N N . GLY A 1 95 ? 39.194 -26.250 -11.310 1.00 91.69 95 GLY A N 1
ATOM 755 C CA . GLY A 1 95 ? 37.927 -26.927 -10.990 1.00 91.69 95 GLY A CA 1
ATOM 756 C C . GLY A 1 95 ? 37.486 -26.858 -9.520 1.00 91.69 95 GLY A C 1
ATOM 757 O O . GLY A 1 95 ? 36.651 -27.650 -9.088 1.00 91.69 95 GLY A O 1
ATOM 758 N N . THR A 1 96 ? 38.031 -25.934 -8.725 1.00 93.06 96 THR A N 1
ATOM 759 C CA . THR A 1 96 ? 37.717 -25.819 -7.286 1.00 93.06 96 THR A CA 1
ATOM 760 C C . THR A 1 96 ? 36.258 -25.430 -7.017 1.00 93.06 96 THR A C 1
ATOM 762 O O . THR A 1 96 ? 35.612 -26.034 -6.160 1.00 93.06 96 THR A O 1
ATOM 765 N N . ASP A 1 97 ? 35.714 -24.449 -7.744 1.00 93.19 97 ASP A N 1
ATOM 766 C CA . ASP A 1 97 ? 34.316 -24.024 -7.583 1.00 93.19 97 ASP A CA 1
ATOM 767 C C . ASP A 1 97 ? 33.342 -25.104 -8.089 1.00 93.19 97 ASP A C 1
ATOM 769 O O . ASP A 1 97 ? 32.345 -25.382 -7.420 1.00 93.19 97 ASP A O 1
ATOM 773 N N . ALA A 1 98 ? 33.681 -25.810 -9.173 1.00 94.50 98 ALA A N 1
ATOM 774 C CA . ALA A 1 98 ? 32.957 -26.996 -9.638 1.00 94.50 98 ALA A CA 1
ATOM 775 C C . ALA A 1 98 ? 32.813 -28.059 -8.537 1.00 94.50 98 ALA A C 1
ATOM 777 O O . ALA A 1 98 ? 31.703 -28.476 -8.203 1.00 94.50 98 ALA A O 1
ATOM 778 N N . ARG A 1 99 ? 33.927 -28.449 -7.904 1.00 94.38 99 ARG A N 1
ATOM 779 C CA . ARG A 1 99 ? 33.947 -29.417 -6.791 1.00 94.38 99 ARG A CA 1
ATOM 780 C C . ARG A 1 99 ? 33.125 -28.936 -5.598 1.00 94.38 99 ARG A C 1
ATOM 782 O O . ARG A 1 99 ? 32.415 -29.728 -4.972 1.00 94.38 99 ARG A O 1
ATOM 789 N N . LYS A 1 100 ? 33.144 -27.628 -5.318 1.00 94.06 100 LYS A N 1
ATOM 790 C CA . LYS A 1 100 ? 32.280 -27.037 -4.294 1.00 94.06 100 LYS A CA 1
ATOM 791 C C . LYS A 1 100 ? 30.799 -27.189 -4.633 1.00 94.06 100 LYS A C 1
ATOM 793 O O . LYS A 1 100 ? 30.050 -27.647 -3.777 1.00 94.06 100 LYS A O 1
ATOM 798 N N . MET A 1 101 ? 30.386 -26.871 -5.857 1.00 95.12 101 MET A N 1
ATOM 799 C CA . MET A 1 101 ? 28.986 -26.990 -6.279 1.00 95.12 101 MET A CA 1
ATOM 800 C C . MET A 1 101 ? 28.486 -28.437 -6.238 1.00 95.12 101 MET A C 1
ATOM 802 O O . MET A 1 101 ? 27.385 -28.684 -5.745 1.00 95.12 101 MET A O 1
ATOM 806 N N . LEU A 1 102 ? 29.310 -29.401 -6.663 1.00 93.81 102 LEU A N 1
ATOM 807 C CA . LEU A 1 102 ? 28.977 -30.826 -6.563 1.00 93.81 102 LEU A CA 1
ATOM 808 C C . LEU A 1 102 ? 28.840 -31.277 -5.101 1.00 93.81 102 LEU A C 1
ATOM 810 O O . LEU A 1 102 ? 27.841 -31.898 -4.746 1.00 93.81 102 LEU A O 1
ATOM 814 N N . SER A 1 103 ? 29.784 -30.899 -4.228 1.00 92.06 103 SER A N 1
ATOM 815 C CA . SER A 1 103 ? 29.692 -31.211 -2.788 1.00 92.06 103 SER A CA 1
ATOM 816 C C . SER A 1 103 ? 28.497 -30.541 -2.091 1.00 92.06 103 SER A C 1
ATOM 818 O O . SER A 1 103 ? 28.012 -31.042 -1.080 1.00 92.06 103 SER A O 1
ATOM 820 N N . ASP A 1 104 ? 27.979 -29.440 -2.643 1.00 93.44 104 ASP A N 1
ATOM 821 C CA . ASP A 1 104 ? 26.770 -28.766 -2.160 1.00 93.44 104 ASP A CA 1
ATOM 822 C C . ASP A 1 104 ? 25.455 -29.399 -2.632 1.00 93.44 104 ASP A C 1
ATOM 824 O O . ASP A 1 104 ? 24.392 -28.979 -2.152 1.00 93.44 104 ASP A O 1
ATOM 828 N N . GLY A 1 105 ? 25.526 -30.404 -3.512 1.00 92.94 105 GLY A N 1
ATOM 829 C CA . GLY A 1 105 ? 24.389 -31.185 -3.996 1.00 92.94 105 GLY A CA 1
ATOM 830 C C . GLY A 1 105 ? 23.986 -30.926 -5.450 1.00 92.94 105 GLY A C 1
ATOM 831 O O . GLY A 1 105 ? 22.892 -31.337 -5.831 1.00 92.94 105 GLY A O 1
ATOM 832 N N . LEU A 1 106 ? 24.809 -30.248 -6.264 1.00 94.38 106 LEU A N 1
ATOM 833 C CA . LEU A 1 106 ? 24.539 -30.093 -7.699 1.00 94.38 106 LEU A CA 1
ATOM 834 C C . LEU A 1 106 ? 24.751 -31.434 -8.424 1.00 94.38 106 LEU A C 1
ATOM 836 O O . LEU A 1 106 ? 25.860 -31.970 -8.363 1.00 94.38 106 LEU A O 1
ATOM 840 N N . PRO A 1 107 ? 23.753 -31.979 -9.147 1.00 93.06 107 PRO A N 1
ATOM 841 C CA . PRO A 1 107 ? 23.960 -33.187 -9.939 1.00 93.06 107 PRO A CA 1
ATOM 842 C C . PRO A 1 107 ? 25.003 -32.951 -11.049 1.00 93.06 107 PRO A C 1
ATOM 844 O O . PRO A 1 107 ? 24.871 -31.966 -11.781 1.00 93.06 107 PRO A O 1
ATOM 847 N N . PRO A 1 108 ? 25.994 -33.844 -11.250 1.00 93.19 108 PRO A N 1
ATOM 848 C CA . PRO A 1 108 ? 27.035 -33.661 -12.268 1.00 93.19 108 PRO A CA 1
ATOM 849 C C . PRO A 1 108 ? 26.523 -33.321 -13.683 1.00 93.19 108 PRO A C 1
ATOM 851 O O . PRO A 1 108 ? 27.056 -32.384 -14.278 1.00 93.19 108 PRO A O 1
ATOM 854 N N . PRO A 1 109 ? 25.436 -33.940 -14.201 1.00 92.25 109 PRO A N 1
ATOM 855 C CA . PRO A 1 109 ? 24.911 -33.620 -15.535 1.00 92.25 109 PRO A CA 1
ATOM 856 C C . PRO A 1 109 ? 24.349 -32.197 -15.687 1.00 92.25 109 PRO A C 1
ATOM 858 O O . PRO A 1 109 ? 24.068 -31.763 -16.807 1.00 92.25 109 PRO A O 1
ATOM 861 N N . HIS A 1 110 ? 24.119 -31.487 -14.578 1.00 94.50 110 HIS A N 1
ATOM 862 C CA . HIS A 1 110 ? 23.593 -30.120 -14.563 1.00 94.50 110 HIS A CA 1
ATOM 863 C C . HIS A 1 110 ? 24.708 -29.064 -14.546 1.00 94.50 110 HIS A C 1
ATOM 865 O O . HIS A 1 110 ? 24.414 -27.875 -14.684 1.00 94.50 110 HIS A O 1
ATOM 871 N N . LEU A 1 111 ? 25.971 -29.478 -14.398 1.00 95.94 111 LEU A N 1
ATOM 872 C CA . LEU A 1 111 ? 27.132 -28.598 -14.399 1.00 95.94 111 LEU A CA 1
ATOM 873 C C . LEU A 1 111 ? 27.879 -28.697 -15.729 1.00 95.94 111 LEU A C 1
ATOM 875 O O . LEU A 1 111 ? 28.196 -29.782 -16.216 1.00 95.94 111 LEU A O 1
ATOM 879 N N . THR A 1 112 ? 28.200 -27.547 -16.307 1.00 95.12 112 THR A N 1
ATOM 880 C CA . THR A 1 112 ? 29.193 -27.429 -17.373 1.00 95.12 112 THR A CA 1
ATOM 881 C C . THR A 1 112 ? 30.271 -26.458 -16.930 1.00 95.12 112 THR A C 1
ATOM 883 O O . THR A 1 112 ? 29.962 -25.372 -16.445 1.00 95.12 112 THR A O 1
ATOM 886 N N . VAL A 1 113 ? 31.532 -26.838 -17.087 1.00 93.56 113 VAL A N 1
ATOM 887 C CA . VAL A 1 113 ? 32.687 -26.003 -16.753 1.00 93.56 113 VAL A CA 1
ATOM 888 C C . VAL A 1 113 ? 33.403 -25.570 -18.019 1.00 93.56 113 VAL A C 1
ATOM 890 O O . VAL A 1 113 ? 33.499 -26.316 -18.999 1.00 93.56 113 VAL A O 1
ATOM 893 N N . SER A 1 114 ? 33.904 -24.343 -17.992 1.00 91.31 114 SER A N 1
ATOM 894 C CA . SER A 1 114 ? 34.620 -23.756 -19.104 1.00 91.31 114 SER A CA 1
ATOM 895 C C . SER A 1 114 ? 35.757 -22.860 -18.650 1.00 91.31 114 SER A C 1
ATOM 897 O O . SER A 1 114 ? 35.677 -22.158 -17.642 1.00 91.31 114 SER A O 1
ATOM 899 N N . ASP A 1 115 ? 36.815 -22.858 -19.448 1.00 88.19 115 ASP A N 1
ATOM 900 C CA . ASP A 1 115 ? 37.927 -21.924 -19.364 1.00 88.19 115 ASP A CA 1
ATOM 901 C C . ASP A 1 115 ? 38.461 -21.664 -20.780 1.00 88.19 115 ASP A C 1
ATOM 903 O O . ASP A 1 115 ? 38.068 -22.325 -21.743 1.00 88.19 115 ASP A O 1
ATOM 907 N N . LEU A 1 116 ? 39.392 -20.726 -20.911 1.00 83.06 116 LEU A N 1
ATOM 908 C CA . LEU A 1 116 ? 40.030 -20.385 -22.177 1.00 83.06 116 LEU A CA 1
ATOM 909 C C . LEU A 1 116 ? 40.776 -21.582 -22.794 1.00 83.06 116 LEU A C 1
ATOM 911 O O . LEU A 1 116 ? 40.824 -21.712 -24.015 1.00 83.06 116 LEU A O 1
ATOM 915 N N . HIS A 1 117 ? 41.326 -22.475 -21.963 1.00 79.06 117 HIS A N 1
ATOM 916 C CA . HIS A 1 117 ? 41.902 -23.754 -22.387 1.00 79.06 117 HIS A CA 1
ATOM 917 C C . HIS A 1 117 ? 41.844 -24.812 -21.268 1.00 79.06 117 HIS A C 1
ATOM 919 O O . HIS A 1 117 ? 41.912 -24.488 -20.083 1.00 79.06 117 HIS A O 1
ATOM 925 N N . GLY A 1 118 ? 41.797 -26.094 -21.648 1.00 84.75 118 GLY A N 1
ATOM 926 C CA . GLY A 1 118 ? 41.629 -27.217 -20.711 1.00 84.75 118 GLY A CA 1
ATOM 927 C C . GLY A 1 118 ? 42.798 -27.470 -19.761 1.00 84.75 118 GLY A C 1
ATOM 928 O O . GLY A 1 118 ? 42.602 -28.016 -18.684 1.00 84.75 118 GLY A O 1
ATOM 929 N N . ALA A 1 119 ? 44.003 -26.999 -20.086 1.00 86.75 119 ALA A N 1
ATOM 930 C CA . ALA A 1 119 ? 45.198 -27.376 -19.333 1.00 86.75 119 ALA A CA 1
ATOM 931 C C . ALA A 1 119 ? 45.195 -26.978 -17.841 1.00 86.75 119 ALA A C 1
ATOM 933 O O . ALA A 1 119 ? 45.763 -27.703 -17.028 1.00 86.75 119 ALA A O 1
ATOM 934 N N . TYR A 1 120 ? 44.568 -25.856 -17.450 1.00 88.44 120 TYR A N 1
ATOM 935 C CA . TYR A 1 120 ? 44.419 -25.533 -16.020 1.00 88.44 120 TYR A CA 1
ATOM 936 C C . TYR A 1 120 ? 43.523 -26.560 -15.319 1.00 88.44 120 TYR A C 1
ATOM 938 O O . TYR A 1 120 ? 43.842 -27.015 -14.222 1.00 88.44 120 TYR A O 1
ATOM 946 N N . PHE A 1 121 ? 42.433 -26.952 -15.972 1.00 90.31 121 PHE A N 1
ATOM 947 C CA . PHE A 1 121 ? 41.487 -27.930 -15.454 1.00 90.31 121 PHE A CA 1
ATOM 948 C C . PHE A 1 121 ? 42.122 -29.323 -15.351 1.00 90.31 121 PHE A C 1
ATOM 950 O O . PHE A 1 121 ? 41.965 -29.994 -14.332 1.00 90.31 121 PHE A O 1
ATOM 957 N N . ASP A 1 122 ? 42.928 -29.708 -16.345 1.00 90.50 122 ASP A N 1
ATOM 958 C CA . ASP A 1 122 ? 43.689 -30.960 -16.340 1.00 90.50 122 ASP A CA 1
ATOM 959 C C . ASP A 1 122 ? 44.675 -31.009 -15.168 1.00 90.50 122 ASP A C 1
ATOM 961 O O . ASP A 1 122 ? 44.661 -31.970 -14.406 1.00 90.50 122 ASP A O 1
ATOM 965 N N . ILE A 1 123 ? 45.459 -29.943 -14.947 1.00 91.38 123 ILE A N 1
ATOM 966 C CA . ILE A 1 123 ? 46.358 -29.836 -13.783 1.00 91.38 123 ILE A CA 1
ATOM 967 C C . ILE A 1 123 ? 45.565 -29.935 -12.473 1.00 91.38 123 ILE A C 1
ATOM 969 O O . ILE A 1 123 ? 46.026 -30.548 -11.510 1.00 91.38 123 ILE A O 1
ATOM 973 N N . GLY A 1 124 ? 44.363 -29.358 -12.429 1.00 91.75 124 GLY A N 1
ATOM 974 C CA . GLY A 1 124 ? 43.463 -29.489 -11.290 1.00 91.75 124 GLY A CA 1
ATOM 975 C C . GLY A 1 124 ? 43.137 -30.946 -10.976 1.00 91.75 124 GLY A C 1
ATOM 976 O O . GLY A 1 124 ? 43.287 -31.372 -9.835 1.00 91.75 124 GLY A O 1
ATOM 977 N N . ASN A 1 125 ? 42.762 -31.726 -11.987 1.00 90.00 125 ASN A N 1
ATOM 978 C CA . ASN A 1 125 ? 42.410 -33.135 -11.816 1.00 90.00 125 ASN A CA 1
ATOM 979 C C . ASN A 1 125 ? 43.622 -34.043 -11.574 1.00 90.00 125 ASN A C 1
ATOM 981 O O . ASN A 1 125 ? 43.531 -34.953 -10.763 1.00 90.00 125 ASN A O 1
ATOM 985 N N . THR A 1 126 ? 44.752 -33.815 -12.249 1.00 90.75 126 THR A N 1
ATOM 986 C CA . THR A 1 126 ? 45.907 -34.729 -12.185 1.00 90.75 126 THR A CA 1
ATOM 987 C C . THR A 1 126 ? 46.918 -34.380 -11.099 1.00 90.75 126 THR A C 1
ATOM 989 O O . THR A 1 126 ? 47.766 -35.209 -10.785 1.00 90.75 126 THR A O 1
ATOM 992 N N . VAL A 1 127 ? 46.898 -33.149 -10.578 1.00 91.69 127 VAL A N 1
ATOM 993 C CA . VAL A 1 127 ? 47.850 -32.680 -9.557 1.00 91.69 127 VAL A CA 1
ATOM 994 C C . VAL A 1 127 ? 47.116 -32.244 -8.297 1.00 91.69 127 VAL A C 1
ATOM 996 O O . VAL A 1 127 ? 47.327 -32.833 -7.246 1.00 91.69 127 VAL A O 1
ATOM 999 N N . LEU A 1 128 ? 46.250 -31.230 -8.382 1.00 91.81 128 LEU A N 1
ATOM 1000 C CA . LEU A 1 128 ? 45.670 -30.609 -7.185 1.00 91.81 128 LEU A CA 1
ATOM 1001 C C . LEU A 1 128 ? 44.639 -31.499 -6.472 1.00 91.81 128 LEU A C 1
ATOM 1003 O O . LEU A 1 128 ? 44.518 -31.437 -5.253 1.00 91.81 128 LEU A O 1
ATOM 1007 N N . TYR A 1 129 ? 43.901 -32.311 -7.225 1.00 92.50 129 TYR A N 1
ATOM 1008 C CA . TYR A 1 129 ? 42.852 -33.206 -6.731 1.00 92.50 129 TYR A CA 1
ATOM 1009 C C . TYR A 1 129 ? 43.087 -34.655 -7.176 1.00 92.50 129 TYR A C 1
ATOM 1011 O O . TYR A 1 129 ? 42.129 -35.397 -7.366 1.00 92.50 129 TYR A O 1
ATOM 1019 N N . ALA A 1 130 ? 44.354 -35.049 -7.354 1.00 87.75 130 ALA A N 1
ATOM 1020 C CA . ALA A 1 130 ? 44.736 -36.357 -7.894 1.00 87.75 130 ALA A CA 1
ATOM 1021 C C . ALA A 1 130 ? 44.142 -37.544 -7.113 1.00 87.75 130 ALA A C 1
ATOM 1023 O O . ALA A 1 130 ? 43.771 -38.548 -7.713 1.00 87.75 130 ALA A O 1
ATOM 1024 N N . ASP A 1 131 ? 44.019 -37.396 -5.791 1.00 85.69 131 ASP A N 1
ATOM 1025 C CA . ASP A 1 131 ? 43.496 -38.425 -4.883 1.00 85.69 131 ASP A CA 1
ATOM 1026 C C . ASP A 1 131 ? 41.995 -38.250 -4.568 1.00 85.69 131 ASP A C 1
ATOM 1028 O O . ASP A 1 131 ? 41.461 -38.908 -3.677 1.00 85.69 131 ASP A O 1
ATOM 1032 N N . SER A 1 132 ? 41.303 -37.329 -5.247 1.00 86.81 132 SER A N 1
ATOM 1033 C CA . SER A 1 132 ? 39.862 -37.083 -5.082 1.00 86.81 132 SER A CA 1
ATOM 1034 C C . SER A 1 132 ? 39.068 -37.631 -6.266 1.00 86.81 132 SER A C 1
ATOM 1036 O O . SER A 1 132 ? 39.617 -37.818 -7.350 1.00 86.81 132 SER A O 1
ATOM 1038 N N . ASP A 1 133 ? 37.756 -37.813 -6.087 1.00 81.38 133 ASP A N 1
ATOM 1039 C CA . ASP A 1 133 ? 36.882 -38.270 -7.172 1.00 81.38 133 ASP A CA 1
ATOM 1040 C C . ASP A 1 133 ? 37.046 -37.375 -8.413 1.00 81.38 133 ASP A C 1
ATOM 1042 O O . ASP A 1 133 ? 36.977 -36.142 -8.303 1.00 81.38 133 ASP A O 1
ATOM 1046 N N . PRO A 1 134 ? 37.293 -37.939 -9.603 1.00 77.75 134 PRO A N 1
ATOM 1047 C CA . PRO A 1 134 ? 37.386 -37.148 -10.820 1.00 77.75 134 PRO A CA 1
ATOM 1048 C C . PRO A 1 134 ? 36.052 -36.442 -11.101 1.00 77.75 134 PRO A C 1
ATOM 1050 O O . PRO A 1 134 ? 34.983 -36.909 -10.710 1.00 77.75 134 PRO A O 1
ATOM 1053 N N . LEU A 1 135 ? 36.099 -35.304 -11.802 1.00 86.19 135 LEU A N 1
ATOM 1054 C CA . LEU A 1 135 ? 34.902 -34.579 -12.253 1.00 86.19 135 LEU A CA 1
ATOM 1055 C C . LEU A 1 135 ? 34.224 -35.302 -13.435 1.00 86.19 135 LEU A C 1
ATOM 1057 O O . LEU A 1 135 ? 34.043 -34.741 -14.515 1.00 86.19 135 LEU A O 1
ATOM 1061 N N . GLU A 1 136 ? 33.882 -36.573 -13.236 1.00 77.62 136 GLU A N 1
ATOM 1062 C CA . GLU A 1 136 ? 33.172 -37.406 -14.200 1.00 77.62 136 GLU A CA 1
ATOM 1063 C C . GLU A 1 136 ? 31.731 -36.914 -14.380 1.00 77.62 136 GLU A C 1
ATOM 1065 O O . GLU A 1 136 ? 31.092 -36.412 -13.455 1.00 77.62 136 GLU A O 1
ATOM 1070 N N . HIS A 1 137 ? 31.210 -37.045 -15.601 1.00 83.44 137 HIS A N 1
ATOM 1071 C CA . HIS A 1 137 ? 29.846 -36.645 -15.977 1.00 83.44 137 HIS A CA 1
ATOM 1072 C C . HIS A 1 137 ? 29.524 -35.141 -15.880 1.00 83.44 137 HIS A C 1
ATOM 1074 O O . HIS A 1 137 ? 28.378 -34.757 -16.116 1.00 83.44 137 HIS A O 1
ATOM 1080 N N . VAL A 1 138 ? 30.521 -34.294 -15.606 1.00 90.88 138 VAL A N 1
ATOM 1081 C CA . VAL A 1 138 ? 30.439 -32.837 -15.768 1.00 90.88 138 VAL A CA 1
ATOM 1082 C C . VAL A 1 138 ? 30.692 -32.481 -17.235 1.00 90.88 138 VAL A C 1
ATOM 10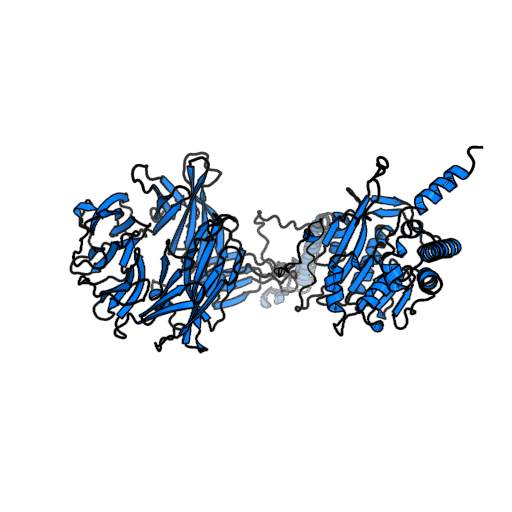84 O O . VAL A 1 138 ? 31.621 -32.995 -17.858 1.00 90.88 138 VAL A O 1
ATOM 1087 N N . GLY A 1 139 ? 29.875 -31.595 -17.808 1.00 91.56 139 GLY A N 1
ATOM 1088 C CA . GLY A 1 139 ? 30.119 -31.081 -19.156 1.00 91.56 139 GLY A CA 1
ATOM 1089 C C . GLY A 1 139 ? 31.384 -30.220 -19.192 1.00 91.56 139 GLY A C 1
ATOM 1090 O O . GLY A 1 139 ? 31.582 -29.384 -18.315 1.00 91.56 139 GLY A O 1
ATOM 1091 N N . THR A 1 140 ? 32.235 -30.373 -20.203 1.00 92.12 140 THR A N 1
ATOM 1092 C CA . THR A 1 140 ? 33.436 -29.541 -20.368 1.00 92.12 140 THR A CA 1
ATOM 1093 C C . THR A 1 140 ? 33.438 -28.874 -21.734 1.00 92.12 140 THR A C 1
ATOM 1095 O O . THR A 1 140 ? 33.128 -29.493 -22.754 1.00 92.12 140 THR A O 1
ATOM 1098 N N . TRP A 1 141 ? 33.792 -27.592 -21.768 1.00 91.06 141 TRP A N 1
ATOM 1099 C CA . TRP A 1 141 ? 34.068 -26.898 -23.020 1.00 91.06 141 TRP A CA 1
ATOM 1100 C C . TRP A 1 141 ? 35.141 -25.835 -22.815 1.00 91.06 141 TRP A C 1
ATOM 1102 O O . TRP A 1 141 ? 35.016 -24.980 -21.941 1.00 91.06 141 TRP A O 1
ATOM 1112 N N . PHE A 1 142 ? 36.187 -25.860 -23.637 1.00 88.56 142 PHE A N 1
ATOM 1113 C CA . PHE A 1 142 ? 37.312 -24.939 -23.517 1.00 88.56 142 PHE A CA 1
ATOM 1114 C C . PHE A 1 142 ? 37.459 -24.092 -24.778 1.00 88.56 142 PHE A C 1
ATOM 1116 O O . PHE A 1 142 ? 37.536 -24.634 -25.882 1.00 88.56 142 PHE A O 1
ATOM 1123 N N . GLY A 1 143 ? 37.499 -22.771 -24.610 1.00 81.69 143 GLY A N 1
ATOM 1124 C CA . GLY A 1 143 ? 37.570 -21.823 -25.716 1.00 81.69 143 GLY A CA 1
ATOM 1125 C C . GLY A 1 143 ? 37.380 -20.367 -25.291 1.00 81.69 143 GLY A C 1
ATOM 1126 O O . GLY A 1 143 ? 37.055 -20.055 -24.146 1.00 81.69 143 GLY A O 1
ATOM 1127 N N . ASP A 1 144 ? 37.602 -19.450 -26.232 1.00 79.00 144 ASP A N 1
ATOM 1128 C CA . ASP A 1 144 ? 37.576 -18.009 -25.975 1.00 79.00 144 ASP A CA 1
ATOM 1129 C C . ASP A 1 144 ? 36.175 -17.402 -26.137 1.00 79.00 144 ASP A C 1
ATOM 1131 O O . ASP A 1 144 ? 35.821 -16.944 -27.216 1.00 79.00 144 ASP A O 1
ATOM 1135 N N . LEU A 1 145 ? 35.385 -17.326 -25.062 1.00 76.12 145 LEU A N 1
ATOM 1136 C CA . LEU A 1 145 ? 34.044 -16.707 -25.100 1.00 76.12 145 LEU A CA 1
ATOM 1137 C C . LEU A 1 145 ? 34.038 -15.189 -25.329 1.00 76.12 145 LEU A C 1
ATOM 1139 O O . LEU A 1 145 ? 32.966 -14.620 -25.534 1.00 76.12 145 LEU A O 1
ATOM 1143 N N . ALA A 1 146 ? 35.198 -14.529 -25.276 1.00 72.56 146 ALA A N 1
ATOM 1144 C CA . ALA A 1 146 ? 35.322 -13.117 -25.624 1.00 72.56 146 ALA A CA 1
ATOM 1145 C C . ALA A 1 146 ? 35.551 -12.901 -27.133 1.00 72.56 146 ALA A C 1
ATOM 1147 O O . ALA A 1 146 ? 35.603 -11.756 -27.574 1.00 72.56 146 ALA A O 1
ATOM 1148 N N . ALA A 1 147 ? 35.700 -13.970 -27.926 1.00 73.62 147 ALA A N 1
ATOM 1149 C CA . ALA A 1 147 ? 35.740 -13.888 -29.382 1.00 73.62 147 ALA A CA 1
ATOM 1150 C C . ALA A 1 147 ? 34.320 -13.948 -29.984 1.00 73.62 147 ALA A C 1
ATOM 1152 O O . ALA A 1 147 ? 33.426 -14.605 -29.448 1.00 73.62 147 ALA A O 1
ATOM 1153 N N . GLN A 1 148 ? 34.109 -13.260 -31.112 1.00 63.47 148 GLN A N 1
ATOM 1154 C CA . GLN A 1 148 ? 32.828 -13.288 -31.832 1.00 63.47 148 GLN A CA 1
ATOM 1155 C C . GLN A 1 148 ? 32.457 -14.717 -32.253 1.00 63.47 148 GLN A C 1
ATOM 1157 O O . GLN A 1 148 ? 33.311 -15.464 -32.728 1.00 63.47 148 GLN A O 1
ATOM 1162 N N . ASP A 1 149 ? 31.182 -15.082 -32.073 1.00 62.06 149 ASP A N 1
ATOM 1163 C CA . ASP A 1 149 ? 30.602 -16.393 -32.413 1.00 62.06 149 ASP A CA 1
ATOM 1164 C C . ASP A 1 149 ? 31.332 -17.612 -31.811 1.00 62.06 149 ASP A C 1
ATOM 1166 O O . ASP A 1 149 ? 31.232 -18.730 -32.316 1.00 62.06 149 ASP A O 1
ATOM 1170 N N . ALA A 1 150 ? 32.058 -17.422 -30.706 1.00 68.69 150 ALA A N 1
ATOM 1171 C CA . ALA A 1 150 ? 32.901 -18.469 -30.134 1.00 68.69 150 ALA A CA 1
ATOM 1172 C C . ALA A 1 150 ? 32.148 -19.521 -29.307 1.00 68.69 150 ALA A C 1
ATOM 1174 O O . ALA A 1 150 ? 32.653 -20.629 -29.117 1.00 68.69 150 ALA A O 1
ATOM 1175 N N . ALA A 1 151 ? 30.952 -19.201 -28.803 1.00 77.56 151 ALA A N 1
ATOM 1176 C CA . ALA A 1 151 ? 30.151 -20.163 -28.056 1.00 77.56 151 ALA A CA 1
ATOM 1177 C C . ALA A 1 151 ? 29.609 -21.262 -28.992 1.00 77.56 151 ALA A C 1
ATOM 1179 O O . ALA A 1 151 ? 29.064 -20.951 -30.055 1.00 77.56 151 ALA A O 1
ATOM 1180 N N . PRO A 1 152 ? 29.677 -22.548 -28.605 1.00 83.00 152 PRO A N 1
ATOM 1181 C CA . PRO A 1 152 ? 29.091 -23.625 -29.389 1.00 83.00 152 PRO A CA 1
ATOM 1182 C C . PRO A 1 152 ? 27.604 -23.397 -29.648 1.00 83.00 152 PRO A C 1
ATOM 1184 O O . PRO A 1 152 ? 26.870 -22.969 -28.760 1.00 83.00 152 PRO A O 1
ATOM 1187 N N . ALA A 1 153 ? 27.116 -23.787 -30.828 1.00 84.19 153 ALA A N 1
ATOM 1188 C CA . ALA A 1 153 ? 25.702 -23.627 -31.181 1.00 84.19 153 ALA A CA 1
ATOM 1189 C C . ALA A 1 153 ? 24.740 -24.253 -30.147 1.00 84.19 153 ALA A C 1
ATOM 1191 O O . ALA A 1 153 ? 23.653 -23.727 -29.922 1.00 84.19 153 ALA A O 1
ATOM 1192 N N . HIS A 1 154 ? 25.157 -25.339 -29.484 1.00 85.62 154 HIS A N 1
ATOM 1193 C CA . HIS A 1 154 ? 24.374 -26.027 -28.455 1.00 85.62 154 HIS A CA 1
ATOM 1194 C C . HIS A 1 154 ? 24.356 -25.316 -27.090 1.00 85.62 154 HIS A C 1
ATOM 1196 O O . HIS A 1 154 ? 23.570 -25.702 -26.233 1.00 85.62 154 HIS A O 1
ATOM 1202 N N . PHE A 1 155 ? 25.188 -24.290 -26.871 1.00 89.44 155 PHE A N 1
ATOM 1203 C CA . PHE A 1 155 ? 25.147 -23.461 -25.658 1.00 89.44 155 PHE A CA 1
ATOM 1204 C C . PHE A 1 155 ? 24.087 -22.368 -25.741 1.00 89.44 155 PHE A C 1
ATOM 1206 O O . PHE A 1 155 ? 23.684 -21.826 -24.714 1.00 89.44 155 PHE A O 1
ATOM 1213 N N . ARG A 1 156 ? 23.614 -22.043 -26.947 1.00 88.94 156 ARG A N 1
ATOM 1214 C CA . ARG A 1 156 ? 22.607 -21.006 -27.146 1.00 88.94 156 ARG A CA 1
ATOM 1215 C C . ARG A 1 156 ? 21.337 -21.354 -26.373 1.00 88.94 156 ARG A C 1
ATOM 1217 O O . ARG A 1 156 ? 20.724 -22.388 -26.629 1.00 88.94 156 ARG A O 1
ATOM 1224 N N . ASN A 1 157 ? 20.917 -20.461 -25.478 1.00 90.06 157 ASN A N 1
ATOM 1225 C CA . ASN A 1 157 ? 19.733 -20.623 -24.631 1.00 90.06 157 ASN A CA 1
ATOM 1226 C C . ASN A 1 157 ? 19.733 -21.885 -23.735 1.00 90.06 157 ASN A C 1
ATOM 1228 O O . ASN A 1 157 ? 18.658 -22.369 -23.372 1.00 90.06 157 ASN A O 1
ATOM 1232 N N . ALA A 1 158 ? 20.898 -22.450 -23.408 1.00 89.88 158 ALA A N 1
ATOM 1233 C CA . ALA A 1 158 ? 20.987 -23.762 -22.762 1.00 89.88 158 ALA A CA 1
ATOM 1234 C C . ALA A 1 158 ? 21.045 -23.709 -21.228 1.00 89.88 158 ALA A C 1
ATOM 1236 O O . ALA A 1 158 ? 20.705 -24.695 -20.572 1.00 89.88 158 ALA A O 1
ATOM 1237 N N . PHE A 1 159 ? 21.462 -22.580 -20.646 1.00 93.12 159 PHE A N 1
ATOM 1238 C CA . PHE A 1 159 ? 21.775 -22.498 -19.217 1.00 93.12 159 PHE A CA 1
ATOM 1239 C C . PHE A 1 159 ? 20.821 -21.583 -18.458 1.00 93.12 159 PHE A C 1
ATOM 1241 O O . PHE A 1 159 ? 20.481 -20.497 -18.918 1.00 93.12 159 PHE A O 1
ATOM 1248 N N . THR A 1 160 ? 20.412 -21.999 -17.263 1.00 92.12 160 THR A N 1
ATOM 1249 C CA . THR A 1 160 ? 19.623 -21.163 -16.348 1.00 92.12 160 THR A CA 1
ATOM 1250 C C . THR A 1 160 ? 20.512 -20.304 -15.458 1.00 92.12 160 THR A C 1
ATOM 1252 O O . THR A 1 160 ? 20.059 -19.294 -14.931 1.00 92.12 160 THR A O 1
ATOM 1255 N N . VAL A 1 161 ? 21.770 -20.691 -15.249 1.00 94.25 161 VAL A N 1
ATOM 1256 C CA . VAL A 1 161 ? 22.709 -19.946 -14.406 1.00 94.25 161 VAL A CA 1
ATOM 1257 C C . VAL A 1 161 ? 24.086 -19.910 -15.058 1.00 94.25 161 VAL A C 1
ATOM 1259 O O . VAL A 1 161 ? 24.573 -20.932 -15.531 1.00 94.25 161 VAL A O 1
ATOM 1262 N N . VAL A 1 162 ? 24.732 -18.746 -15.049 1.00 95.19 162 VAL A N 1
ATOM 1263 C CA . VAL A 1 162 ? 26.132 -18.572 -15.450 1.00 95.19 162 VAL A CA 1
ATOM 1264 C C . VAL A 1 162 ? 26.913 -17.970 -14.281 1.00 95.19 162 VAL A C 1
ATOM 1266 O O . VAL A 1 162 ? 26.544 -16.920 -13.755 1.00 95.19 162 VAL A O 1
ATOM 1269 N N . SER A 1 163 ? 27.998 -18.630 -13.876 1.00 95.19 163 SER A N 1
ATOM 1270 C CA . SER A 1 163 ? 28.936 -18.157 -12.851 1.00 95.19 163 SER A CA 1
ATOM 1271 C C . SER A 1 163 ? 30.210 -17.635 -13.515 1.00 95.19 163 SER A C 1
ATOM 1273 O O . SER A 1 163 ? 30.824 -18.349 -14.303 1.00 95.19 163 SER A O 1
ATOM 1275 N N . ALA A 1 164 ? 30.621 -16.407 -13.197 1.00 93.56 164 ALA A N 1
ATOM 1276 C CA . ALA A 1 164 ? 31.795 -15.740 -13.767 1.00 93.56 164 ALA A CA 1
ATOM 1277 C C . ALA A 1 164 ? 32.682 -15.143 -12.658 1.00 93.56 164 ALA A C 1
ATOM 1279 O O . ALA A 1 164 ? 32.675 -13.937 -12.396 1.00 93.56 164 ALA A O 1
ATOM 1280 N N . GLN A 1 165 ? 33.444 -15.990 -11.964 1.00 90.31 165 GLN A N 1
ATOM 1281 C CA . GLN A 1 165 ? 34.233 -15.581 -10.797 1.00 90.31 165 GLN A CA 1
ATOM 1282 C C . GLN A 1 165 ? 35.645 -15.124 -11.180 1.00 90.31 165 GLN A C 1
ATOM 1284 O O . GLN A 1 165 ? 36.448 -15.886 -11.701 1.00 90.31 165 GLN A O 1
ATOM 1289 N N . MET A 1 166 ? 36.002 -13.889 -10.828 1.00 86.62 166 MET A N 1
ATOM 1290 C CA . MET A 1 166 ? 37.342 -13.311 -10.980 1.00 86.62 166 MET A CA 1
ATOM 1291 C C . MET A 1 166 ? 37.907 -13.348 -12.411 1.00 86.62 166 MET A C 1
ATOM 1293 O O . MET A 1 166 ? 39.117 -13.484 -12.578 1.00 86.62 166 MET A O 1
ATOM 1297 N N . ILE A 1 167 ? 37.064 -13.150 -13.431 1.00 86.94 167 ILE A N 1
ATOM 1298 C CA . ILE A 1 167 ? 37.507 -13.142 -14.841 1.00 86.94 167 ILE A CA 1
ATOM 1299 C C . ILE A 1 167 ? 37.376 -11.789 -15.553 1.00 86.94 167 ILE A C 1
ATOM 1301 O O . ILE A 1 167 ? 38.227 -11.461 -16.369 1.00 86.94 167 ILE A O 1
ATOM 1305 N N . LEU A 1 168 ? 36.398 -10.935 -15.222 1.00 89.19 168 LEU A N 1
ATOM 1306 C CA . LEU A 1 168 ? 36.174 -9.703 -16.007 1.00 89.19 168 LEU A CA 1
ATOM 1307 C C . LEU A 1 168 ? 37.384 -8.750 -16.014 1.00 89.19 168 LEU A C 1
ATOM 1309 O O . LEU A 1 168 ? 37.676 -8.104 -17.010 1.00 89.19 168 LEU A O 1
ATOM 1313 N N . HIS A 1 169 ? 38.154 -8.716 -14.925 1.00 84.88 169 HIS A N 1
ATOM 1314 C CA . HIS A 1 169 ? 39.314 -7.831 -14.776 1.00 84.88 169 HIS A CA 1
ATOM 1315 C C . HIS A 1 169 ? 40.552 -8.250 -15.595 1.00 84.88 169 HIS A C 1
ATOM 1317 O O . HIS A 1 169 ? 41.573 -7.551 -15.560 1.00 84.88 169 HIS A O 1
ATOM 1323 N N . VAL A 1 170 ? 40.504 -9.404 -16.277 1.00 84.56 170 VAL A N 1
ATOM 1324 C CA . VAL A 1 170 ? 41.560 -9.842 -17.205 1.00 84.56 170 VAL A CA 1
ATOM 1325 C C . VAL A 1 170 ? 41.272 -9.464 -18.660 1.00 84.56 170 VAL A C 1
ATOM 1327 O O . VAL A 1 170 ? 42.151 -9.645 -19.501 1.00 84.56 170 VAL A O 1
ATOM 1330 N N . PHE A 1 171 ? 40.089 -8.919 -18.952 1.00 87.00 171 PHE A N 1
ATOM 1331 C CA . PHE A 1 171 ? 39.676 -8.491 -20.287 1.00 87.00 171 PHE A CA 1
ATOM 1332 C C . PHE A 1 171 ? 39.957 -7.005 -20.535 1.00 87.00 171 PHE A C 1
ATOM 1334 O O . PHE A 1 171 ? 40.026 -6.197 -19.607 1.00 87.00 171 PHE A O 1
ATOM 1341 N N . SER A 1 172 ? 40.114 -6.641 -21.809 1.00 87.38 172 SER A N 1
ATOM 1342 C CA . SER A 1 172 ? 39.958 -5.255 -22.272 1.00 87.38 172 SER A CA 1
ATOM 1343 C C . SER A 1 172 ? 38.483 -4.830 -22.250 1.00 87.38 172 SER A C 1
ATOM 1345 O O . SER A 1 172 ? 37.590 -5.672 -22.156 1.00 87.38 172 SER A O 1
ATOM 1347 N N . ALA A 1 173 ? 38.205 -3.530 -22.384 1.00 86.06 173 ALA A N 1
ATOM 1348 C CA . ALA A 1 173 ? 36.831 -3.016 -22.385 1.00 86.06 173 ALA A CA 1
ATOM 1349 C C . ALA A 1 173 ? 35.956 -3.657 -23.482 1.00 86.06 173 ALA A C 1
ATOM 1351 O O . ALA A 1 173 ? 34.809 -4.024 -23.225 1.00 86.06 173 ALA A O 1
ATOM 1352 N N . GLN A 1 174 ? 36.512 -3.846 -24.684 1.00 85.75 174 GLN A N 1
ATOM 1353 C CA . GLN A 1 174 ? 35.805 -4.493 -25.791 1.00 85.75 174 GLN A CA 1
ATOM 1354 C C . GLN A 1 174 ? 35.581 -5.986 -25.520 1.00 85.75 174 GLN A C 1
ATOM 1356 O O . GLN A 1 174 ? 34.468 -6.475 -25.673 1.00 85.75 174 GLN A O 1
ATOM 1361 N N . GLN A 1 175 ? 36.597 -6.689 -25.012 1.00 86.12 175 GLN A N 1
ATOM 1362 C CA . GLN A 1 175 ? 36.468 -8.104 -24.650 1.00 86.12 175 GLN A CA 1
ATOM 1363 C C . GLN A 1 175 ? 35.446 -8.332 -23.529 1.00 86.12 175 GLN A C 1
ATOM 1365 O O . GLN A 1 175 ? 34.714 -9.313 -23.586 1.00 86.12 175 GLN A O 1
ATOM 1370 N N . CYS A 1 176 ? 35.350 -7.437 -22.536 1.00 90.00 176 CYS A N 1
ATOM 1371 C CA . CYS A 1 176 ? 34.298 -7.489 -21.514 1.00 90.00 176 CYS A CA 1
ATOM 1372 C C . CYS A 1 176 ? 32.903 -7.423 -22.144 1.00 90.00 176 CYS A C 1
ATOM 1374 O O . CYS A 1 176 ? 32.025 -8.201 -21.776 1.00 90.00 176 CYS A O 1
ATOM 1376 N N . ARG A 1 177 ? 32.704 -6.501 -23.091 1.00 90.31 177 ARG A N 1
ATOM 1377 C CA . ARG A 1 177 ? 31.435 -6.330 -23.804 1.00 90.31 177 ARG A CA 1
ATOM 1378 C C . ARG A 1 177 ? 31.084 -7.565 -24.628 1.00 90.31 177 ARG A C 1
ATOM 1380 O O . ARG A 1 177 ? 29.972 -8.070 -24.499 1.00 90.31 177 ARG A O 1
ATOM 1387 N N . ASP A 1 178 ? 32.025 -8.055 -25.427 1.00 87.56 178 ASP A N 1
ATOM 1388 C CA . ASP A 1 178 ? 31.816 -9.218 -26.295 1.00 87.56 178 ASP A CA 1
ATOM 1389 C C . ASP A 1 178 ? 31.539 -10.476 -25.460 1.00 87.56 178 ASP A C 1
ATOM 1391 O O . ASP A 1 178 ? 30.575 -11.195 -25.713 1.00 87.56 178 ASP A O 1
ATOM 1395 N N . PHE A 1 179 ? 32.307 -10.679 -24.385 1.00 90.25 179 PHE A N 1
ATOM 1396 C CA . PHE A 1 179 ? 32.100 -11.765 -23.430 1.00 90.25 179 PHE A CA 1
ATOM 1397 C C . PHE A 1 179 ? 30.701 -11.728 -22.801 1.00 90.25 179 PHE A C 1
ATOM 1399 O O . PHE A 1 179 ? 29.980 -12.724 -22.828 1.00 90.25 179 PHE A O 1
ATOM 1406 N N . LEU A 1 180 ? 30.289 -10.582 -22.249 1.00 93.06 180 LEU A N 1
ATOM 1407 C CA . LEU A 1 180 ? 28.978 -10.436 -21.610 1.00 93.06 180 LEU A CA 1
ATOM 1408 C C . LEU A 1 180 ? 27.822 -10.556 -22.620 1.00 93.06 180 LEU A C 1
ATOM 1410 O O . LEU A 1 180 ? 26.774 -11.107 -22.280 1.00 93.06 180 LEU A O 1
ATOM 1414 N N . GLY A 1 181 ? 28.019 -10.110 -23.865 1.00 90.81 181 GLY A N 1
ATOM 1415 C CA . GLY A 1 181 ? 27.074 -10.322 -24.964 1.00 90.81 181 GLY A CA 1
ATOM 1416 C C . GLY A 1 181 ? 26.908 -11.802 -25.316 1.00 90.81 181 GLY A C 1
ATOM 1417 O O . GLY A 1 181 ? 25.782 -12.287 -25.444 1.00 90.81 181 GLY A O 1
ATOM 1418 N N . THR A 1 182 ? 28.010 -12.552 -25.387 1.00 89.81 182 THR A N 1
ATOM 1419 C CA . THR A 1 182 ? 27.982 -14.011 -25.569 1.00 89.81 182 THR A CA 1
ATOM 1420 C C . THR A 1 182 ? 27.256 -14.696 -24.410 1.00 89.81 182 THR A C 1
ATOM 1422 O O . THR A 1 182 ? 26.387 -15.535 -24.644 1.00 89.81 182 THR A O 1
ATOM 1425 N N . VAL A 1 183 ? 27.537 -14.304 -23.161 1.00 92.06 183 VAL A N 1
ATOM 1426 C CA . VAL A 1 183 ? 26.863 -14.842 -21.964 1.00 92.06 183 VAL A CA 1
ATOM 1427 C C . VAL A 1 183 ? 25.347 -14.647 -22.028 1.00 92.06 183 VAL A C 1
ATOM 1429 O O . VAL A 1 183 ? 24.600 -15.574 -21.713 1.00 92.06 183 VAL A O 1
ATOM 1432 N N . LEU A 1 184 ? 24.880 -13.484 -22.490 1.00 90.38 184 LEU A N 1
ATOM 1433 C CA . LEU A 1 184 ? 23.452 -13.224 -22.676 1.00 90.38 184 LEU A CA 1
ATOM 1434 C C . LEU A 1 184 ? 22.808 -14.220 -23.659 1.00 90.38 184 LEU A C 1
ATOM 1436 O O . LEU A 1 184 ? 21.698 -14.684 -23.422 1.00 90.38 184 LEU A O 1
ATOM 1440 N N . GLY A 1 185 ? 23.506 -14.581 -24.741 1.00 88.56 185 GLY A N 1
ATOM 1441 C CA . GLY A 1 185 ? 23.025 -15.554 -25.733 1.00 88.56 185 GLY A CA 1
ATOM 1442 C C . GLY A 1 185 ? 23.068 -17.016 -25.270 1.00 88.56 185 GLY A C 1
ATOM 1443 O O . GLY A 1 185 ? 22.364 -17.865 -25.824 1.00 88.56 185 GLY A O 1
ATOM 1444 N N . VAL A 1 186 ? 23.888 -17.319 -24.265 1.00 90.81 186 VAL A N 1
ATOM 1445 C CA . VAL A 1 186 ? 24.030 -18.653 -23.663 1.00 90.81 186 VAL A CA 1
ATOM 1446 C C . VAL A 1 186 ? 22.948 -18.912 -22.603 1.00 90.81 186 VAL A C 1
ATOM 1448 O O . VAL A 1 186 ? 22.494 -20.047 -22.427 1.00 90.81 186 VAL A O 1
ATOM 1451 N N . LEU A 1 187 ? 22.481 -17.859 -21.928 1.00 91.00 187 LEU A N 1
ATOM 1452 C CA . LEU A 1 187 ? 21.384 -17.943 -20.967 1.00 91.00 187 LEU A CA 1
ATOM 1453 C C . LEU A 1 187 ? 20.050 -18.267 -21.656 1.00 91.00 187 LEU A C 1
ATOM 1455 O O . LEU A 1 187 ? 19.684 -17.683 -22.675 1.00 91.00 187 LEU A O 1
ATOM 1459 N N . LYS A 1 188 ? 19.289 -19.198 -21.074 1.00 87.25 188 LYS A N 1
ATOM 1460 C CA . LYS A 1 188 ? 17.934 -19.551 -21.510 1.00 87.25 188 LYS A CA 1
ATOM 1461 C C . LYS A 1 188 ? 17.027 -18.316 -21.381 1.00 87.25 188 LYS A C 1
ATOM 1463 O O . LYS A 1 188 ? 16.941 -17.751 -20.293 1.00 87.25 188 LYS A O 1
ATOM 1468 N N . PRO A 1 189 ? 16.324 -17.893 -22.445 1.00 73.00 189 PRO A N 1
ATOM 1469 C CA . PRO A 1 189 ? 15.368 -16.804 -22.357 1.00 73.00 189 PRO A CA 1
ATOM 1470 C C . PRO A 1 189 ? 14.166 -17.246 -21.523 1.00 73.00 189 PRO A C 1
ATOM 1472 O O . PRO A 1 189 ? 13.473 -18.187 -21.905 1.00 73.00 189 PRO A O 1
ATOM 1475 N N . GLY A 1 190 ? 13.920 -16.579 -20.398 1.00 62.22 190 GLY A N 1
ATOM 1476 C CA . GLY A 1 190 ? 12.789 -16.876 -19.519 1.00 62.22 190 GLY A CA 1
ATOM 1477 C C . GLY A 1 190 ? 13.077 -16.524 -18.063 1.00 62.22 190 GLY A C 1
ATOM 1478 O O . GLY A 1 190 ? 14.198 -16.163 -17.710 1.00 62.22 190 GLY A O 1
ATOM 1479 N N . ASP A 1 191 ? 12.053 -16.614 -17.218 1.00 59.59 191 ASP A N 1
ATOM 1480 C CA . ASP A 1 191 ? 12.164 -16.244 -15.809 1.00 59.59 191 ASP A CA 1
ATOM 1481 C C . ASP A 1 191 ? 13.117 -17.175 -15.041 1.00 59.59 191 ASP A C 1
ATOM 1483 O O . ASP A 1 191 ? 13.045 -18.401 -15.130 1.00 59.59 191 ASP A O 1
ATOM 1487 N N . GLY A 1 192 ? 14.033 -16.570 -14.277 1.00 70.00 192 GLY A N 1
ATOM 1488 C CA . GLY A 1 192 ? 15.012 -17.276 -13.448 1.00 70.00 192 GLY A CA 1
ATOM 1489 C C . GLY A 1 192 ? 16.395 -17.482 -14.078 1.00 70.00 192 GLY A C 1
ATOM 1490 O O . GLY A 1 192 ? 17.220 -18.160 -13.461 1.00 70.00 192 GLY A O 1
ATOM 1491 N N . ALA A 1 193 ? 16.693 -16.919 -15.255 1.00 87.75 193 ALA A N 1
ATOM 1492 C CA . ALA A 1 193 ? 18.044 -16.954 -15.816 1.00 87.75 193 ALA A CA 1
ATOM 1493 C C . ALA A 1 193 ? 18.970 -15.915 -15.148 1.00 87.75 193 ALA A C 1
ATOM 1495 O O . ALA A 1 193 ? 18.655 -14.724 -15.148 1.00 87.75 193 ALA A O 1
ATOM 1496 N N . VAL A 1 194 ? 20.100 -16.348 -14.572 1.00 91.25 194 VAL A N 1
ATOM 1497 C CA . VAL A 1 194 ? 20.973 -15.495 -13.735 1.00 91.25 194 VAL A CA 1
ATOM 1498 C C . VAL A 1 194 ? 22.442 -15.590 -14.151 1.00 91.25 194 VAL A C 1
ATOM 1500 O O . VAL A 1 194 ? 23.006 -16.677 -14.212 1.00 91.25 194 VAL A O 1
ATOM 1503 N N . LEU A 1 195 ? 23.083 -14.441 -14.355 1.00 94.31 195 LEU A N 1
ATOM 1504 C CA . LEU A 1 195 ? 24.533 -14.265 -14.356 1.00 94.31 195 LEU A CA 1
ATOM 1505 C C . LEU A 1 195 ? 24.966 -13.755 -12.977 1.00 94.31 195 LEU A C 1
ATOM 1507 O O . LEU A 1 195 ? 24.404 -12.778 -12.487 1.00 94.31 195 LEU A O 1
ATOM 1511 N N . PHE A 1 196 ? 25.981 -14.359 -12.364 1.00 94.19 196 PHE A N 1
ATOM 1512 C CA . PHE A 1 196 ? 26.586 -13.829 -11.139 1.00 94.19 196 PHE A CA 1
ATOM 1513 C C . PHE A 1 196 ? 28.097 -14.060 -11.094 1.00 94.19 196 PHE A C 1
ATOM 1515 O O . PHE A 1 196 ? 28.622 -14.970 -11.737 1.00 94.19 196 PHE A O 1
ATOM 1522 N N . GLY A 1 197 ? 28.819 -13.233 -10.342 1.00 92.44 197 GLY A N 1
ATOM 1523 C CA . GLY A 1 197 ? 30.273 -13.279 -10.346 1.00 92.44 197 GLY A CA 1
ATOM 1524 C C . GLY A 1 197 ? 30.944 -12.231 -9.472 1.00 92.44 197 GLY A C 1
ATOM 1525 O O . GLY A 1 197 ? 30.312 -11.372 -8.868 1.00 92.44 197 GLY A O 1
ATOM 1526 N N . THR A 1 198 ? 32.268 -12.296 -9.419 1.00 90.69 198 THR A N 1
ATOM 1527 C CA . THR A 1 198 ? 33.105 -11.298 -8.745 1.00 90.69 198 THR A CA 1
ATOM 1528 C C . THR A 1 198 ? 34.215 -10.825 -9.673 1.00 90.69 198 THR A C 1
ATOM 1530 O O . THR A 1 198 ? 34.644 -11.553 -10.567 1.00 90.69 198 THR A O 1
ATOM 1533 N N . CYS A 1 199 ? 34.715 -9.607 -9.492 1.00 89.25 199 CYS A N 1
ATOM 1534 C CA . CYS A 1 199 ? 35.887 -9.121 -10.214 1.00 89.25 199 CYS A CA 1
ATOM 1535 C C . CYS A 1 199 ? 36.640 -8.040 -9.432 1.00 89.25 199 CYS A C 1
ATOM 1537 O O . CYS A 1 199 ? 36.123 -7.453 -8.486 1.00 89.25 199 CYS A O 1
ATOM 1539 N N . VAL A 1 200 ? 37.874 -7.753 -9.847 1.00 85.94 200 VAL A N 1
ATOM 1540 C CA . VAL A 1 200 ? 38.591 -6.554 -9.394 1.00 85.94 200 VAL A CA 1
ATOM 1541 C C . VAL A 1 200 ? 38.011 -5.342 -10.126 1.00 85.94 200 VAL A C 1
ATOM 1543 O O . VAL A 1 200 ? 37.824 -5.398 -11.341 1.00 85.94 200 VAL A O 1
ATOM 1546 N N . GLY A 1 201 ? 37.729 -4.266 -9.398 1.00 85.62 201 GLY A N 1
ATOM 1547 C CA . GLY A 1 201 ? 37.211 -3.011 -9.940 1.00 85.62 201 GLY A CA 1
ATOM 1548 C C . GLY A 1 201 ? 38.009 -1.789 -9.491 1.00 85.62 201 GLY A C 1
ATOM 1549 O O . GLY A 1 201 ? 38.954 -1.900 -8.710 1.00 85.62 201 GLY A O 1
ATOM 1550 N N . ALA A 1 202 ? 37.616 -0.613 -9.970 1.00 84.06 202 ALA A N 1
ATOM 1551 C CA . ALA A 1 202 ? 38.206 0.671 -9.595 1.00 84.06 202 ALA A CA 1
ATOM 1552 C C . ALA A 1 202 ? 37.462 1.307 -8.405 1.00 84.06 202 ALA A C 1
ATOM 1554 O O . ALA A 1 202 ? 36.235 1.229 -8.310 1.00 84.06 202 ALA A O 1
ATOM 1555 N N . VAL A 1 203 ? 38.191 1.953 -7.484 1.00 76.75 203 VAL A N 1
ATOM 1556 C CA . VAL A 1 203 ? 37.583 2.699 -6.357 1.00 76.75 203 VAL A CA 1
ATOM 1557 C C . VAL A 1 203 ? 36.866 3.962 -6.854 1.00 76.75 203 VAL A C 1
ATOM 1559 O O . VAL A 1 203 ? 35.823 4.319 -6.298 1.00 76.75 203 VAL A O 1
ATOM 1562 N N . GLY A 1 204 ? 37.421 4.595 -7.895 1.00 74.50 204 GLY A N 1
ATOM 1563 C CA . GLY A 1 204 ? 36.913 5.798 -8.559 1.00 74.50 204 GLY A CA 1
ATOM 1564 C C . GLY A 1 204 ? 36.617 5.552 -10.041 1.00 74.50 204 GLY A C 1
ATOM 1565 O O . GLY A 1 204 ? 35.840 4.664 -10.373 1.00 74.50 204 GLY A O 1
ATOM 1566 N N . ASN A 1 205 ? 37.233 6.334 -10.932 1.00 78.00 205 ASN A N 1
ATOM 1567 C CA . ASN A 1 205 ? 36.985 6.230 -12.372 1.00 78.00 205 ASN A CA 1
ATOM 1568 C C . ASN A 1 205 ? 37.467 4.885 -12.944 1.00 78.00 205 ASN A C 1
ATOM 1570 O O . ASN A 1 205 ? 38.540 4.416 -12.553 1.00 78.00 205 ASN A O 1
ATOM 1574 N N . PRO A 1 206 ? 36.716 4.279 -13.882 1.00 84.25 206 PRO A N 1
ATOM 1575 C CA . PRO A 1 206 ? 37.194 3.114 -14.611 1.00 84.25 206 PRO A CA 1
ATOM 1576 C C . PRO A 1 206 ? 38.415 3.484 -15.463 1.00 84.25 206 PRO A C 1
ATOM 1578 O O . PRO A 1 206 ? 38.583 4.641 -15.856 1.00 84.25 206 PRO A O 1
ATOM 1581 N N . GLY A 1 207 ? 39.273 2.511 -15.757 1.00 81.31 207 GLY A N 1
ATOM 1582 C CA . GLY A 1 207 ? 40.521 2.790 -16.459 1.00 81.31 207 GLY A CA 1
ATOM 1583 C C . GLY A 1 207 ? 41.260 1.549 -16.926 1.00 81.31 207 GLY A C 1
ATOM 1584 O O . GLY A 1 207 ? 40.976 0.425 -16.508 1.00 81.31 207 GLY A O 1
ATOM 1585 N N . GLU A 1 208 ? 42.217 1.771 -17.819 1.00 84.06 208 GLU A N 1
ATOM 1586 C CA . GLU A 1 208 ? 43.067 0.719 -18.356 1.00 84.06 208 GLU A CA 1
ATOM 1587 C C . GLU A 1 208 ? 44.210 0.365 -17.391 1.00 84.06 208 GLU A C 1
ATOM 1589 O O . GLU A 1 208 ? 44.795 1.242 -16.754 1.00 84.06 208 GLU A O 1
ATOM 1594 N N . TRP A 1 209 ? 44.550 -0.923 -17.282 1.00 76.31 209 TRP A N 1
ATOM 1595 C CA . TRP A 1 209 ? 45.641 -1.399 -16.432 1.00 76.31 209 TRP A CA 1
ATOM 1596 C C . TRP A 1 209 ? 46.343 -2.629 -17.022 1.00 76.31 209 TRP A C 1
ATOM 1598 O O . TRP A 1 209 ? 45.704 -3.591 -17.444 1.00 76.31 209 TRP A O 1
ATOM 1608 N N . GLY A 1 210 ? 47.678 -2.644 -16.983 1.00 73.06 210 GLY A N 1
ATOM 1609 C CA . GLY A 1 210 ? 48.487 -3.793 -17.409 1.00 73.06 210 GLY A CA 1
ATOM 1610 C C . GLY A 1 210 ? 48.190 -4.290 -18.833 1.00 73.06 210 GLY A C 1
ATOM 1611 O O . GLY A 1 210 ? 47.445 -3.683 -19.588 1.00 73.06 210 GLY A O 1
ATOM 1612 N N . VAL A 1 211 ? 48.766 -5.429 -19.212 1.00 73.19 211 VAL A N 1
ATOM 1613 C CA . VAL A 1 211 ? 48.527 -6.047 -20.529 1.00 73.19 211 VAL A CA 1
ATOM 1614 C C . VAL A 1 211 ? 47.795 -7.372 -20.336 1.00 73.19 211 VAL A C 1
ATOM 1616 O O . VAL A 1 211 ? 48.037 -8.102 -19.361 1.00 73.19 211 VAL A O 1
ATOM 1619 N N . VAL A 1 212 ? 46.852 -7.681 -21.225 1.00 68.00 212 VAL A N 1
ATOM 1620 C CA . VAL A 1 212 ? 46.197 -8.995 -21.284 1.00 68.00 212 VAL A CA 1
ATOM 1621 C C . VAL A 1 212 ? 47.281 -10.070 -21.475 1.00 68.00 212 VAL A C 1
ATOM 1623 O O . VAL A 1 212 ? 48.100 -9.940 -22.383 1.00 68.00 212 VAL A O 1
ATOM 1626 N N . PRO A 1 213 ? 47.357 -11.118 -20.632 1.00 67.19 213 PRO A N 1
ATOM 1627 C CA . PRO A 1 213 ? 48.365 -12.160 -20.798 1.00 67.19 213 PRO A CA 1
ATOM 1628 C C . PRO A 1 213 ? 48.198 -12.888 -22.127 1.00 67.19 213 PRO A C 1
ATOM 1630 O O . PRO A 1 213 ? 47.096 -13.310 -22.456 1.00 67.19 213 PRO A O 1
ATOM 1633 N N . THR A 1 214 ? 49.298 -13.083 -22.852 1.00 63.06 214 THR A N 1
ATOM 1634 C CA . THR A 1 214 ? 49.313 -13.772 -24.155 1.00 63.06 214 THR A CA 1
ATOM 1635 C C . THR A 1 214 ? 50.022 -15.132 -24.116 1.00 63.06 214 THR A C 1
ATOM 1637 O O . THR A 1 214 ? 49.918 -15.910 -25.062 1.00 63.06 214 THR A O 1
ATOM 1640 N N . LYS A 1 215 ? 50.725 -15.470 -23.020 1.00 66.94 215 LYS A N 1
ATOM 1641 C CA . LYS A 1 215 ? 51.464 -16.740 -22.884 1.00 66.94 215 LYS A CA 1
ATOM 1642 C C . LYS A 1 215 ? 50.495 -17.932 -22.900 1.00 66.94 215 LYS A C 1
ATOM 1644 O O . LYS A 1 215 ? 49.718 -18.093 -21.963 1.00 66.94 215 LYS A O 1
ATOM 1649 N N . GLY A 1 216 ? 50.608 -18.776 -23.927 1.00 58.16 216 GLY A N 1
ATOM 1650 C CA . GLY A 1 216 ? 49.766 -19.963 -24.123 1.00 58.16 216 GLY A CA 1
ATOM 1651 C C . GLY A 1 216 ? 48.492 -19.718 -24.940 1.00 58.16 216 GLY A C 1
ATOM 1652 O O . GLY A 1 216 ? 47.699 -20.641 -25.084 1.00 58.16 216 GLY A O 1
ATOM 1653 N N . LEU A 1 217 ? 48.289 -18.509 -25.488 1.00 61.78 217 LEU A N 1
ATOM 1654 C CA . LEU A 1 217 ? 47.103 -18.168 -26.281 1.00 61.78 217 LEU A CA 1
ATOM 1655 C C . LEU A 1 217 ? 47.420 -18.083 -27.783 1.00 61.78 217 LEU A C 1
ATOM 1657 O O . LEU A 1 217 ? 48.366 -17.386 -28.160 1.00 61.78 217 LEU A O 1
ATOM 1661 N N . PRO A 1 218 ? 46.630 -18.727 -28.662 1.00 54.59 218 PRO A N 1
ATOM 1662 C CA . PRO A 1 218 ? 46.747 -18.522 -30.098 1.00 54.59 218 PRO A CA 1
ATOM 1663 C C . PRO A 1 218 ? 46.173 -17.143 -30.471 1.00 54.59 218 PRO A C 1
ATOM 1665 O O . PRO A 1 218 ? 44.978 -16.906 -30.358 1.00 54.59 218 PRO A O 1
ATOM 1668 N N . ALA A 1 219 ? 47.044 -16.230 -30.909 1.00 53.81 219 ALA A N 1
ATOM 1669 C CA . ALA A 1 219 ? 46.699 -14.988 -31.614 1.00 53.81 219 ALA A CA 1
ATOM 1670 C C . ALA A 1 219 ? 45.679 -14.039 -30.933 1.00 53.81 219 ALA A C 1
ATOM 1672 O O . ALA A 1 219 ? 44.730 -13.586 -31.571 1.00 53.81 219 ALA A O 1
ATOM 1673 N N . ARG A 1 220 ? 45.906 -13.640 -29.672 1.00 55.22 220 ARG A N 1
ATOM 1674 C CA . ARG A 1 220 ? 45.303 -12.398 -29.144 1.00 55.22 220 ARG A CA 1
ATOM 1675 C C . ARG A 1 220 ? 46.214 -11.203 -29.436 1.00 55.22 220 ARG A C 1
ATOM 1677 O O . ARG A 1 220 ? 47.413 -11.265 -29.173 1.00 55.22 220 ARG A O 1
ATOM 1684 N N . VAL A 1 221 ? 45.637 -10.123 -29.964 1.00 56.66 221 VAL A N 1
ATOM 1685 C CA . VAL A 1 221 ? 46.309 -8.820 -30.097 1.00 56.66 221 VAL A CA 1
ATOM 1686 C C . VAL A 1 221 ? 46.645 -8.305 -28.694 1.00 56.66 221 VAL A C 1
ATOM 1688 O O . VAL A 1 221 ? 45.829 -8.449 -27.781 1.00 56.66 221 VAL A O 1
ATOM 1691 N N . GLU A 1 222 ? 47.839 -7.735 -28.506 1.00 60.03 222 GLU A N 1
ATOM 1692 C CA . GLU A 1 222 ? 48.186 -7.054 -27.256 1.00 60.03 222 GLU A CA 1
ATOM 1693 C C . GLU A 1 222 ? 47.142 -5.966 -26.968 1.00 60.03 222 GLU A C 1
ATOM 1695 O O . GLU A 1 222 ? 46.979 -5.022 -27.739 1.00 60.03 222 GLU A O 1
ATOM 1700 N N . ALA A 1 223 ? 46.406 -6.125 -25.870 1.00 66.81 223 ALA A N 1
ATOM 1701 C CA . ALA A 1 223 ? 45.385 -5.189 -25.423 1.00 66.81 223 ALA A CA 1
ATOM 1702 C C . ALA A 1 223 ? 45.614 -4.850 -23.948 1.00 66.81 223 ALA A C 1
ATOM 1704 O O . ALA A 1 223 ? 46.090 -5.685 -23.169 1.00 66.81 223 ALA A O 1
ATOM 1705 N N . THR A 1 224 ? 45.264 -3.629 -23.555 1.00 81.25 224 THR A N 1
ATOM 1706 C CA . THR A 1 224 ? 45.279 -3.204 -22.154 1.00 81.25 224 THR A CA 1
ATOM 1707 C C . THR A 1 224 ? 44.054 -3.777 -21.444 1.00 81.25 224 THR A C 1
ATOM 1709 O O . THR A 1 224 ? 42.951 -3.776 -22.000 1.00 81.25 224 THR A O 1
ATOM 1712 N N . ARG A 1 225 ? 44.215 -4.295 -20.221 1.00 84.69 225 ARG A N 1
ATOM 1713 C CA . ARG A 1 225 ? 43.049 -4.755 -19.443 1.00 84.69 225 ARG A CA 1
ATOM 1714 C C . ARG A 1 225 ? 42.266 -3.547 -18.947 1.00 84.69 225 ARG A C 1
ATOM 1716 O O . ARG A 1 225 ? 42.810 -2.450 -18.874 1.00 84.69 225 ARG A O 1
ATOM 1723 N N . PHE A 1 226 ? 41.020 -3.750 -18.542 1.00 86.12 226 PHE A N 1
ATOM 1724 C CA . PHE A 1 226 ? 40.153 -2.677 -18.073 1.00 86.12 226 PHE A CA 1
ATOM 1725 C C . PHE A 1 226 ? 39.588 -2.974 -16.681 1.00 86.12 226 PHE A C 1
ATOM 1727 O O . PHE A 1 226 ? 39.090 -4.068 -16.412 1.00 86.12 226 PHE A O 1
ATOM 1734 N N . TRP A 1 227 ? 39.661 -1.992 -15.782 1.00 84.38 227 TRP A N 1
ATOM 1735 C CA . TRP A 1 227 ? 38.943 -2.011 -14.512 1.00 84.38 227 TRP A CA 1
ATOM 1736 C C . TRP A 1 227 ? 37.663 -1.207 -14.632 1.00 84.38 227 TRP A C 1
ATOM 1738 O O . TRP A 1 227 ? 37.689 -0.000 -14.866 1.00 84.38 227 TRP A O 1
ATOM 1748 N N . HIS A 1 228 ? 36.542 -1.869 -14.381 1.00 89.38 228 HIS A N 1
ATOM 1749 C CA . HIS A 1 228 ? 35.275 -1.188 -14.200 1.00 89.38 228 HIS A CA 1
ATOM 1750 C C . HIS A 1 228 ? 35.160 -0.631 -12.773 1.00 89.38 228 HIS A C 1
ATOM 1752 O O . HIS A 1 228 ? 35.507 -1.307 -11.803 1.00 89.38 228 HIS A O 1
ATOM 1758 N N . SER A 1 229 ? 34.633 0.583 -12.623 1.00 90.44 229 SER A N 1
ATOM 1759 C CA . SER A 1 229 ? 33.951 0.992 -11.389 1.00 90.44 229 SER A CA 1
ATOM 1760 C C . SER A 1 229 ? 32.605 0.259 -11.276 1.00 90.44 229 SER A C 1
ATOM 1762 O O . SER A 1 229 ? 32.103 -0.255 -12.284 1.00 90.44 229 SER A O 1
ATOM 1764 N N . ALA A 1 230 ? 31.997 0.238 -10.086 1.00 89.44 230 ALA A N 1
ATOM 1765 C CA . ALA A 1 230 ? 30.682 -0.378 -9.879 1.00 89.44 230 ALA A CA 1
ATOM 1766 C C . ALA A 1 230 ? 29.629 0.189 -10.849 1.00 89.44 230 ALA A C 1
ATOM 1768 O O . ALA A 1 230 ? 28.882 -0.553 -11.485 1.00 89.44 230 ALA A O 1
ATOM 1769 N N . GLU A 1 231 ? 29.653 1.506 -11.038 1.00 90.62 231 GLU A N 1
ATOM 1770 C CA . GLU A 1 231 ? 28.757 2.247 -11.920 1.00 90.62 231 GLU A CA 1
ATOM 1771 C C . GLU A 1 231 ? 29.003 1.886 -13.389 1.00 90.62 231 GLU A C 1
ATOM 1773 O O . GLU A 1 231 ? 28.057 1.632 -14.129 1.00 90.62 231 GLU A O 1
ATOM 1778 N N . SER A 1 232 ? 30.270 1.803 -13.814 1.00 92.56 232 SER A N 1
ATOM 1779 C CA . SER A 1 232 ? 30.600 1.476 -15.207 1.00 92.56 232 SER A CA 1
ATOM 1780 C C . SER A 1 232 ? 30.295 0.019 -15.578 1.00 92.56 232 SER A C 1
ATOM 1782 O O . SER A 1 232 ? 29.917 -0.247 -16.716 1.00 92.56 232 SER A O 1
ATOM 1784 N N . LEU A 1 233 ? 30.442 -0.927 -14.640 1.00 92.69 233 LEU A N 1
ATOM 1785 C CA . LEU A 1 233 ? 30.084 -2.329 -14.874 1.00 92.69 233 LEU A CA 1
ATOM 1786 C C . LEU A 1 233 ? 28.566 -2.494 -14.927 1.00 92.69 233 LEU A C 1
ATOM 1788 O O . LEU A 1 233 ? 28.054 -3.198 -15.795 1.00 92.69 233 LEU A O 1
ATOM 1792 N N . ARG A 1 234 ? 27.850 -1.813 -14.025 1.00 93.44 234 ARG A N 1
ATOM 1793 C CA . ARG A 1 234 ? 26.388 -1.788 -14.023 1.00 93.44 234 ARG A CA 1
ATOM 1794 C C . ARG A 1 234 ? 25.849 -1.244 -15.343 1.00 93.44 234 ARG A C 1
ATOM 1796 O O . ARG A 1 234 ? 25.028 -1.905 -15.968 1.00 93.44 234 ARG A O 1
ATOM 1803 N N . ALA A 1 235 ? 26.371 -0.100 -15.787 1.00 91.31 235 ALA A N 1
ATOM 1804 C CA . ALA A 1 235 ? 25.982 0.507 -17.053 1.00 91.31 235 ALA A CA 1
ATOM 1805 C C . ALA A 1 235 ? 26.229 -0.433 -18.244 1.00 91.31 235 ALA A C 1
ATOM 1807 O O . ALA A 1 235 ? 25.361 -0.558 -19.098 1.00 91.31 235 ALA A O 1
ATOM 1808 N N . LEU A 1 236 ? 27.367 -1.140 -18.281 1.00 92.69 236 LEU A N 1
ATOM 1809 C CA . LEU A 1 236 ? 27.667 -2.099 -19.350 1.00 92.69 236 LEU A CA 1
ATOM 1810 C C . LEU A 1 236 ? 26.690 -3.287 -19.367 1.00 92.69 236 LEU A C 1
ATOM 1812 O O . LEU A 1 236 ? 26.226 -3.683 -20.432 1.00 92.69 236 LEU A O 1
ATOM 1816 N N . LEU A 1 237 ? 26.370 -3.862 -18.205 1.00 93.06 237 LEU A N 1
ATOM 1817 C CA . LEU A 1 237 ? 25.414 -4.971 -18.102 1.00 93.06 237 LEU A CA 1
ATOM 1818 C C . LEU A 1 237 ? 24.006 -4.543 -18.546 1.00 93.06 237 LEU A C 1
ATOM 1820 O O . LEU A 1 237 ? 23.350 -5.268 -19.295 1.00 93.06 237 LEU A O 1
ATOM 1824 N N . GLU A 1 238 ? 23.563 -3.356 -18.125 1.00 90.81 238 GLU A N 1
ATOM 1825 C CA . GLU A 1 238 ? 22.281 -2.774 -18.538 1.00 90.81 238 GLU A CA 1
ATOM 1826 C C . GLU A 1 238 ? 22.263 -2.474 -20.051 1.00 90.81 238 GLU A C 1
ATOM 1828 O O . GLU A 1 238 ? 21.288 -2.796 -20.726 1.00 90.81 238 GLU A O 1
ATOM 1833 N N . GLU A 1 239 ? 23.357 -1.943 -20.610 1.00 90.44 239 GLU A N 1
ATOM 1834 C CA . GLU A 1 239 ? 23.502 -1.662 -22.048 1.00 90.44 239 GLU A CA 1
ATOM 1835 C C . GLU A 1 239 ? 23.418 -2.934 -22.908 1.00 90.44 239 GLU A C 1
ATOM 1837 O O . GLU A 1 239 ? 22.822 -2.922 -23.984 1.00 90.44 239 GLU A O 1
ATOM 1842 N N . ILE A 1 240 ? 23.988 -4.044 -22.432 1.00 88.62 240 ILE A N 1
ATOM 1843 C CA . ILE A 1 240 ? 23.967 -5.337 -23.132 1.00 88.62 240 ILE A CA 1
ATOM 1844 C C . ILE A 1 240 ? 22.562 -5.963 -23.137 1.00 88.62 240 ILE A C 1
ATOM 1846 O O . ILE A 1 240 ? 22.251 -6.760 -24.021 1.00 88.62 240 ILE A O 1
ATOM 1850 N N . GLY A 1 241 ? 21.694 -5.578 -22.197 1.00 87.25 241 GLY A N 1
ATOM 1851 C CA . GLY A 1 241 ? 20.314 -6.061 -22.107 1.00 87.25 241 GLY A CA 1
ATOM 1852 C C . GLY A 1 241 ? 20.041 -6.982 -20.919 1.00 87.25 241 GLY A C 1
ATOM 1853 O O . GLY A 1 241 ? 19.006 -7.653 -20.894 1.00 87.25 241 GLY A O 1
ATOM 1854 N N . PHE A 1 242 ? 20.934 -7.024 -19.928 1.00 87.25 242 PHE A N 1
ATOM 1855 C CA . PHE A 1 242 ? 20.607 -7.631 -18.644 1.00 87.25 242 PHE A CA 1
ATOM 1856 C C . PHE A 1 242 ? 19.644 -6.743 -17.845 1.00 87.25 242 PHE A C 1
ATOM 1858 O O . PHE A 1 242 ? 19.675 -5.516 -17.920 1.00 87.25 242 PHE A O 1
ATOM 1865 N N . VAL A 1 243 ? 18.804 -7.372 -17.027 1.00 82.31 243 VAL A N 1
ATOM 1866 C CA . VAL A 1 243 ? 17.837 -6.706 -16.145 1.00 82.31 243 VAL A CA 1
ATOM 1867 C C . VAL A 1 243 ? 18.134 -7.026 -14.684 1.00 82.31 243 VAL A C 1
ATOM 1869 O O . VAL A 1 243 ? 18.805 -8.012 -14.386 1.00 82.31 243 VAL A O 1
ATOM 1872 N N . ARG A 1 244 ? 17.623 -6.203 -13.756 1.00 80.12 244 ARG A N 1
ATOM 1873 C CA . ARG A 1 244 ? 17.870 -6.353 -12.304 1.00 80.12 244 ARG A CA 1
ATOM 1874 C C . ARG A 1 244 ? 19.368 -6.467 -11.991 1.00 80.12 244 ARG A C 1
ATOM 1876 O O . ARG A 1 244 ? 19.806 -7.357 -11.270 1.00 80.12 244 ARG A O 1
ATOM 1883 N N . VAL A 1 245 ? 20.149 -5.578 -12.600 1.00 86.25 245 VAL A N 1
ATOM 1884 C CA . VAL A 1 245 ? 21.600 -5.539 -12.443 1.00 86.25 245 VAL A CA 1
ATOM 1885 C C . VAL A 1 245 ? 21.946 -4.969 -11.072 1.00 86.25 245 VAL A C 1
ATOM 1887 O O . VAL A 1 245 ? 21.525 -3.868 -10.714 1.00 86.25 245 VAL A O 1
ATOM 1890 N N . SER A 1 246 ? 22.752 -5.710 -10.322 1.00 86.75 246 SER A N 1
ATOM 1891 C CA . SER A 1 246 ? 23.331 -5.269 -9.062 1.00 86.75 246 SER A CA 1
ATOM 1892 C C . SER A 1 246 ? 24.840 -5.463 -9.109 1.00 86.75 246 SER A C 1
ATOM 1894 O O . SER A 1 246 ? 25.323 -6.540 -9.459 1.00 86.75 246 SER A O 1
ATOM 1896 N N . VAL A 1 247 ? 25.574 -4.395 -8.795 1.00 88.69 247 VAL A N 1
ATOM 1897 C CA . VAL A 1 247 ? 27.035 -4.376 -8.722 1.00 88.69 247 VAL A CA 1
ATOM 1898 C C . VAL A 1 247 ? 27.416 -3.627 -7.458 1.00 88.69 247 VAL A C 1
ATOM 1900 O O . VAL A 1 247 ? 27.212 -2.418 -7.380 1.00 88.69 247 VAL A O 1
ATOM 1903 N N . GLU A 1 248 ? 27.974 -4.338 -6.487 1.00 85.81 248 GLU A N 1
ATOM 1904 C CA . GLU A 1 248 ? 28.318 -3.780 -5.181 1.00 85.81 248 GLU A CA 1
ATOM 1905 C C . GLU A 1 248 ? 29.802 -3.954 -4.877 1.00 85.81 248 GLU A C 1
ATOM 1907 O O . GLU A 1 248 ? 30.448 -4.923 -5.294 1.00 85.81 248 GLU A O 1
ATOM 1912 N N . LYS A 1 249 ? 30.355 -2.991 -4.135 1.00 83.62 249 LYS A N 1
ATOM 1913 C CA . LYS A 1 249 ? 31.725 -3.076 -3.621 1.00 83.62 249 LYS A CA 1
ATOM 1914 C C . LYS A 1 249 ? 31.760 -4.059 -2.464 1.00 83.62 249 LYS A C 1
ATOM 1916 O O . LYS A 1 249 ? 30.916 -3.989 -1.574 1.00 83.62 249 LYS A O 1
ATOM 1921 N N . TYR A 1 250 ? 32.771 -4.926 -2.454 1.00 71.31 250 TYR A N 1
ATOM 1922 C CA . TYR A 1 250 ? 32.884 -5.956 -1.441 1.00 71.31 250 TYR A CA 1
ATOM 1923 C C . TYR A 1 250 ? 34.290 -6.072 -0.821 1.00 71.31 250 TYR A C 1
ATOM 1925 O O . TYR A 1 250 ? 35.301 -6.281 -1.482 1.00 71.31 250 TYR A O 1
ATOM 1933 N N . GLU A 1 251 ? 34.379 -5.882 0.491 1.00 59.12 251 GLU A N 1
ATOM 1934 C CA . GLU A 1 251 ? 35.514 -6.252 1.337 1.00 59.12 251 GLU A CA 1
ATOM 1935 C C . GLU A 1 251 ? 35.712 -7.773 1.455 1.00 59.12 251 GLU A C 1
ATOM 1937 O O . GLU A 1 251 ? 34.821 -8.539 1.807 1.00 59.12 251 GLU A O 1
ATOM 1942 N N . ARG A 1 252 ? 36.938 -8.235 1.208 1.00 57.59 252 ARG A N 1
ATOM 1943 C CA . ARG A 1 252 ? 37.299 -9.652 1.345 1.00 57.59 252 ARG A CA 1
ATOM 1944 C C . ARG A 1 252 ? 37.186 -10.111 2.811 1.00 57.59 252 ARG A C 1
ATOM 1946 O O . ARG A 1 252 ? 37.733 -9.422 3.676 1.00 57.59 252 ARG A O 1
ATOM 1953 N N . PRO A 1 253 ? 36.624 -11.303 3.101 1.00 43.06 253 PRO A N 1
ATOM 1954 C CA . PRO A 1 253 ? 36.775 -11.931 4.411 1.00 43.06 253 PRO A CA 1
ATOM 1955 C C . PRO A 1 253 ? 38.269 -12.070 4.745 1.00 43.06 253 PRO A C 1
ATOM 1957 O O . PRO A 1 253 ? 39.037 -12.660 3.978 1.00 43.06 253 PRO A O 1
ATOM 1960 N N . ARG A 1 254 ? 38.711 -11.469 5.857 1.00 41.12 254 ARG A N 1
ATOM 1961 C CA . ARG A 1 254 ? 40.094 -11.590 6.346 1.00 41.12 254 ARG A CA 1
ATOM 1962 C C . ARG A 1 254 ? 40.251 -12.917 7.087 1.00 41.12 254 ARG A C 1
ATOM 1964 O O . ARG A 1 254 ? 39.408 -13.257 7.912 1.00 41.12 254 ARG A O 1
ATOM 1971 N N . ALA A 1 255 ? 41.348 -13.632 6.842 1.00 37.03 255 ALA A N 1
ATOM 1972 C CA . ALA A 1 255 ? 41.753 -14.727 7.717 1.00 37.03 255 ALA A CA 1
ATOM 1973 C C . ALA A 1 255 ? 42.040 -14.160 9.119 1.00 37.03 255 ALA A C 1
ATOM 1975 O O . ALA A 1 255 ? 42.683 -13.111 9.249 1.00 37.03 255 ALA A O 1
ATOM 1976 N N . ALA A 1 256 ? 41.540 -14.824 10.160 1.00 27.34 256 ALA A N 1
ATOM 1977 C CA . ALA A 1 256 ? 41.777 -14.419 11.539 1.00 27.34 256 ALA A CA 1
ATOM 1978 C C . ALA A 1 256 ? 43.291 -14.421 11.828 1.00 27.34 256 ALA A C 1
ATOM 1980 O O . ALA A 1 256 ? 43.927 -15.468 11.767 1.00 27.34 256 ALA A O 1
ATOM 1981 N N . GLY A 1 257 ? 43.866 -13.247 12.119 1.00 33.75 257 GLY A N 1
ATOM 1982 C CA . GLY A 1 257 ? 45.261 -13.110 12.564 1.00 33.75 257 GLY A CA 1
ATOM 1983 C C . GLY A 1 257 ? 46.254 -12.446 11.599 1.00 33.75 257 GLY A C 1
ATOM 1984 O O . GLY A 1 257 ? 47.423 -12.328 11.956 1.00 33.75 257 GLY A O 1
ATOM 1985 N N . ALA A 1 258 ? 45.848 -11.965 10.419 1.00 30.41 258 ALA A N 1
ATOM 1986 C CA . ALA A 1 258 ? 46.766 -11.221 9.545 1.00 30.41 258 ALA A CA 1
ATOM 1987 C C . ALA A 1 258 ? 47.037 -9.797 10.083 1.00 30.41 258 ALA A C 1
ATOM 1989 O O . ALA A 1 258 ? 46.137 -8.953 10.118 1.00 30.41 258 ALA A O 1
ATOM 1990 N N . VAL A 1 259 ? 48.282 -9.534 10.504 1.00 27.67 259 VAL A N 1
ATOM 1991 C CA . VAL A 1 259 ? 48.774 -8.209 10.920 1.00 27.67 259 VAL A CA 1
ATOM 1992 C C . VAL A 1 259 ? 48.748 -7.249 9.727 1.00 27.67 259 VAL A C 1
ATOM 1994 O O . VAL A 1 259 ? 49.173 -7.595 8.627 1.00 27.67 259 VAL A O 1
ATOM 1997 N N . VAL A 1 260 ? 48.247 -6.034 9.955 1.00 31.66 260 VAL A N 1
ATOM 1998 C CA . VAL A 1 260 ? 48.232 -4.946 8.972 1.00 31.66 260 VAL A CA 1
ATOM 1999 C C . VAL A 1 260 ? 49.670 -4.475 8.742 1.00 31.66 260 VAL A C 1
ATOM 2001 O O . VAL A 1 260 ? 50.194 -3.706 9.546 1.00 31.66 260 VAL A O 1
ATOM 2004 N N . SER A 1 261 ? 50.307 -4.890 7.643 1.00 27.97 261 SER A N 1
ATOM 2005 C CA . SER A 1 261 ? 51.307 -4.022 7.024 1.00 27.97 261 SER A CA 1
ATOM 2006 C C . SER A 1 261 ? 50.538 -2.890 6.350 1.00 27.97 261 SER A C 1
ATOM 2008 O O . SER A 1 261 ? 49.708 -3.094 5.463 1.00 27.97 261 SER A O 1
ATOM 2010 N N . SER A 1 262 ? 50.751 -1.670 6.831 1.00 33.31 262 SER A N 1
ATOM 2011 C CA . SER A 1 262 ? 50.383 -0.462 6.107 1.00 33.31 262 SER A CA 1
ATOM 2012 C C . SER A 1 262 ? 51.289 -0.357 4.879 1.00 33.31 262 SER A C 1
ATOM 2014 O O . SER A 1 262 ? 52.269 0.386 4.887 1.00 33.31 262 SER A O 1
ATOM 2016 N N . ASP A 1 263 ? 51.007 -1.142 3.843 1.00 30.30 263 ASP A N 1
ATOM 2017 C CA . ASP A 1 263 ? 51.706 -1.031 2.570 1.00 30.30 263 ASP A CA 1
ATOM 2018 C C . ASP A 1 263 ? 51.133 0.147 1.777 1.00 30.30 263 ASP A C 1
ATOM 2020 O O . ASP A 1 263 ? 50.088 0.071 1.136 1.00 30.30 263 ASP A O 1
ATOM 2024 N N . ASN A 1 264 ? 51.840 1.269 1.906 1.00 28.62 264 ASN A N 1
ATOM 2025 C CA . ASN A 1 264 ? 52.183 2.216 0.848 1.00 28.62 264 ASN A CA 1
ATOM 2026 C C . ASN A 1 264 ? 51.108 2.489 -0.227 1.00 28.62 264 ASN A C 1
ATOM 2028 O O . ASN A 1 264 ? 51.079 1.871 -1.284 1.00 28.62 264 ASN A O 1
ATOM 2032 N N . GLY A 1 265 ? 50.301 3.525 0.004 1.00 31.38 265 GLY A N 1
ATOM 2033 C CA . GLY A 1 265 ? 50.189 4.653 -0.932 1.00 31.38 265 GLY A CA 1
ATOM 2034 C C . GLY A 1 265 ? 49.609 4.477 -2.343 1.00 31.38 265 GLY A C 1
ATOM 2035 O O . GLY A 1 265 ? 49.713 5.450 -3.081 1.00 31.38 265 GLY A O 1
ATOM 2036 N N . ASP A 1 266 ? 49.008 3.344 -2.741 1.00 38.03 266 ASP A N 1
ATOM 2037 C CA . ASP A 1 266 ? 48.596 3.175 -4.157 1.00 38.03 266 ASP A CA 1
ATOM 2038 C C . ASP A 1 266 ? 47.315 2.343 -4.430 1.00 38.03 266 ASP A C 1
ATOM 2040 O O . ASP A 1 266 ? 47.190 1.663 -5.451 1.00 38.03 266 ASP A O 1
ATOM 2044 N N . SER A 1 267 ? 46.311 2.341 -3.543 1.00 47.50 267 SER A N 1
ATOM 2045 C CA . SER A 1 267 ? 45.124 1.482 -3.733 1.00 47.50 267 SER A CA 1
ATOM 2046 C C . SER A 1 267 ? 44.020 2.117 -4.602 1.00 47.50 267 SER A C 1
ATOM 2048 O O . SER A 1 267 ? 42.951 2.469 -4.105 1.00 47.50 267 SER A O 1
ATOM 2050 N N . GLN A 1 268 ? 44.235 2.215 -5.919 1.00 61.62 268 GLN A N 1
ATOM 2051 C CA . GLN A 1 268 ? 43.178 2.585 -6.884 1.00 61.62 268 GLN A CA 1
ATOM 2052 C C . GLN A 1 268 ? 42.138 1.462 -7.141 1.00 61.62 268 GLN A C 1
ATOM 2054 O O . GLN A 1 268 ? 41.177 1.665 -7.885 1.00 61.62 268 GLN A O 1
ATOM 2059 N N . THR A 1 269 ? 42.291 0.282 -6.519 1.00 70.19 269 THR A N 1
ATOM 2060 C CA . THR A 1 269 ? 41.490 -0.930 -6.792 1.00 70.19 269 THR A CA 1
ATOM 2061 C C . THR A 1 269 ? 40.592 -1.365 -5.631 1.00 70.19 269 THR A C 1
ATOM 2063 O O . THR A 1 269 ? 40.928 -1.207 -4.460 1.00 70.19 269 THR A O 1
ATOM 2066 N N . THR A 1 270 ? 39.439 -1.946 -5.965 1.00 82.75 270 THR A N 1
ATOM 2067 C CA . THR A 1 270 ? 38.443 -2.543 -5.060 1.00 82.75 270 THR A CA 1
ATOM 2068 C C . THR A 1 270 ? 38.000 -3.914 -5.592 1.00 82.75 270 THR A C 1
ATOM 2070 O O . THR A 1 270 ? 38.441 -4.331 -6.663 1.00 82.75 270 THR A O 1
ATOM 2073 N N . HIS A 1 271 ? 37.151 -4.641 -4.864 1.00 83.56 271 HIS A N 1
ATOM 2074 C CA . HIS A 1 271 ? 36.506 -5.855 -5.376 1.00 83.56 271 HIS A CA 1
ATOM 2075 C C . HIS A 1 271 ? 35.022 -5.580 -5.576 1.00 83.56 271 HIS A C 1
ATOM 2077 O O . HIS A 1 271 ? 34.395 -4.919 -4.753 1.00 83.56 271 HIS A O 1
ATOM 2083 N N . LEU A 1 272 ? 34.482 -6.061 -6.689 1.00 86.94 272 LEU A N 1
ATOM 2084 C CA . LEU A 1 272 ? 33.085 -5.921 -7.064 1.00 86.94 272 LEU A CA 1
ATOM 2085 C C . LEU A 1 272 ? 32.448 -7.299 -7.127 1.00 86.94 272 LEU A C 1
ATOM 2087 O O . LEU A 1 272 ? 33.047 -8.242 -7.648 1.00 86.94 272 LEU A O 1
ATOM 2091 N N . ALA A 1 273 ? 31.241 -7.407 -6.602 1.00 88.56 273 ALA A N 1
ATOM 2092 C CA . ALA A 1 273 ? 30.394 -8.567 -6.781 1.00 88.56 273 ALA A CA 1
ATOM 2093 C C . ALA A 1 273 ? 29.202 -8.126 -7.626 1.00 88.56 273 ALA A C 1
ATOM 2095 O O . ALA A 1 273 ? 28.638 -7.054 -7.399 1.00 88.56 273 ALA A O 1
ATOM 2096 N N . PHE A 1 274 ? 28.894 -8.901 -8.660 1.00 90.81 274 PHE A N 1
ATOM 2097 C CA . PHE A 1 274 ? 27.896 -8.542 -9.651 1.00 90.81 274 PHE A CA 1
ATOM 2098 C C . PHE A 1 274 ? 26.917 -9.678 -9.876 1.00 90.81 274 PHE A C 1
ATOM 2100 O O . PHE A 1 274 ? 27.247 -10.862 -9.817 1.00 90.81 274 PHE A O 1
ATOM 2107 N N . SER A 1 275 ? 25.693 -9.289 -10.181 1.00 90.19 275 SER A N 1
ATOM 2108 C CA . SER A 1 275 ? 24.606 -10.196 -10.503 1.00 90.19 275 SER A CA 1
ATOM 2109 C C . SER A 1 275 ? 23.635 -9.506 -11.441 1.00 90.19 275 SER A C 1
ATOM 2111 O O . SER A 1 275 ? 23.442 -8.291 -11.378 1.00 90.19 275 SER A O 1
ATOM 2113 N N . ALA A 1 276 ? 23.074 -10.277 -12.354 1.00 88.62 276 ALA A N 1
ATOM 2114 C CA . ALA A 1 276 ? 22.268 -9.765 -13.437 1.00 88.62 276 ALA A CA 1
ATOM 2115 C C . ALA A 1 276 ? 21.339 -10.871 -13.932 1.00 88.62 276 ALA A C 1
ATOM 2117 O O . ALA A 1 276 ? 21.726 -12.035 -14.000 1.00 88.62 276 ALA A O 1
ATOM 2118 N N . CYS A 1 277 ? 20.111 -10.520 -14.286 1.00 85.12 277 CYS A N 1
ATOM 2119 C CA . CYS A 1 277 ? 19.126 -11.473 -14.776 1.00 85.12 277 CYS A CA 1
ATOM 2120 C C . CYS A 1 277 ? 18.918 -11.308 -16.278 1.00 85.12 277 CYS A C 1
ATOM 2122 O O . CYS A 1 277 ? 19.044 -10.208 -16.819 1.00 85.12 277 CYS A O 1
ATOM 2124 N N . PHE A 1 278 ? 18.554 -12.397 -16.946 1.00 79.38 278 PHE A N 1
ATOM 2125 C CA . PHE A 1 278 ? 18.089 -12.366 -18.326 1.00 79.38 278 PHE A CA 1
ATOM 2126 C C . PHE A 1 278 ? 16.604 -12.722 -18.349 1.00 79.38 278 PHE A C 1
ATOM 2128 O O . PHE A 1 278 ? 16.221 -13.798 -17.909 1.00 79.38 278 PHE A O 1
ATOM 2135 N N . SER A 1 279 ? 15.752 -11.821 -18.837 1.00 63.94 279 SER A N 1
ATOM 2136 C CA . SER A 1 279 ? 14.331 -12.114 -19.038 1.00 63.94 279 SER A CA 1
ATOM 2137 C C . SER A 1 279 ? 13.920 -11.690 -20.438 1.00 63.94 279 SER A C 1
ATOM 2139 O O . SER A 1 279 ? 14.243 -10.596 -20.902 1.00 63.94 279 SER A O 1
ATOM 2141 N N . ARG A 1 280 ? 13.191 -12.576 -21.117 1.00 51.94 280 ARG A N 1
ATOM 2142 C CA . ARG A 1 280 ? 12.587 -12.319 -22.422 1.00 51.94 280 ARG A CA 1
ATOM 2143 C C . ARG A 1 280 ? 11.081 -12.486 -22.265 1.00 51.94 280 ARG A C 1
ATOM 2145 O O . ARG A 1 280 ? 10.561 -13.550 -22.560 1.00 51.94 280 ARG A O 1
ATOM 2152 N N . CYS A 1 281 ? 10.429 -11.452 -21.727 1.00 40.59 281 CYS A N 1
ATOM 2153 C CA . CYS A 1 281 ? 8.972 -11.293 -21.608 1.00 40.59 281 CYS A CA 1
ATOM 2154 C C . CYS A 1 281 ? 8.172 -12.613 -21.561 1.00 40.59 281 CYS A C 1
ATOM 2156 O O . CYS A 1 281 ? 7.450 -12.930 -22.505 1.00 40.59 281 CYS A O 1
ATOM 2158 N N . GLN A 1 282 ? 8.272 -13.369 -20.470 1.00 34.25 282 GLN A N 1
ATOM 2159 C CA . GLN A 1 282 ? 7.265 -14.364 -20.099 1.00 34.25 282 GLN A CA 1
ATOM 2160 C C . GLN A 1 282 ? 7.063 -14.287 -18.592 1.00 34.25 282 GLN A C 1
ATOM 2162 O O . GLN A 1 282 ? 8.018 -14.412 -17.845 1.00 34.25 282 GLN A O 1
ATOM 2167 N N . LEU A 1 283 ? 5.824 -14.030 -18.173 1.00 36.09 283 LEU A N 1
ATOM 2168 C CA . LEU A 1 283 ? 5.404 -13.967 -16.775 1.00 36.09 283 LEU A CA 1
ATOM 2169 C C . LEU A 1 283 ? 5.529 -15.346 -16.113 1.00 36.09 283 LEU A C 1
ATOM 2171 O O . LEU A 1 283 ? 4.864 -16.283 -16.551 1.00 36.09 283 LEU A O 1
ATOM 2175 N N . GLY A 1 284 ? 6.274 -15.444 -15.013 1.00 42.44 284 GLY A N 1
ATOM 2176 C CA . GLY A 1 284 ? 6.146 -16.548 -14.064 1.00 42.44 284 GLY A CA 1
ATOM 2177 C C . GLY A 1 284 ? 7.428 -17.065 -13.405 1.00 42.44 284 GLY A C 1
ATOM 2178 O O . GLY A 1 284 ? 7.666 -18.264 -13.483 1.00 42.44 284 GLY A O 1
ATOM 2179 N N . ARG A 1 285 ? 8.215 -16.215 -12.726 1.00 42.53 285 ARG A N 1
ATOM 2180 C CA . ARG A 1 285 ? 8.913 -16.445 -11.432 1.00 42.53 285 ARG A CA 1
ATOM 2181 C C . ARG A 1 285 ? 9.747 -15.202 -11.057 1.00 42.53 285 ARG A C 1
ATOM 2183 O O . ARG A 1 285 ? 10.390 -14.619 -11.930 1.00 42.53 285 ARG A O 1
ATOM 2190 N N . PRO A 1 286 ? 9.787 -14.771 -9.782 1.00 43.12 286 PRO A N 1
ATOM 2191 C CA . PRO A 1 286 ? 10.657 -13.670 -9.377 1.00 43.12 286 PRO A CA 1
ATOM 2192 C C . PRO A 1 286 ? 12.127 -14.070 -9.570 1.00 43.12 286 PRO A C 1
ATOM 2194 O O . PRO A 1 286 ? 12.566 -15.114 -9.094 1.00 43.12 286 PRO A O 1
ATOM 2197 N N . CYS A 1 287 ? 12.896 -13.247 -10.285 1.00 43.75 287 CYS A N 1
ATOM 2198 C CA . CYS A 1 287 ? 14.349 -13.372 -10.283 1.00 43.75 287 CYS A CA 1
ATOM 2199 C C . CYS A 1 287 ? 14.895 -13.038 -8.888 1.00 43.75 287 CYS A C 1
ATOM 2201 O O . CYS A 1 287 ? 14.420 -12.076 -8.283 1.00 43.75 287 CYS A O 1
ATOM 2203 N N . ILE A 1 288 ? 15.890 -13.812 -8.448 1.00 53.41 288 ILE A N 1
ATOM 2204 C CA . ILE A 1 288 ? 16.637 -13.687 -7.185 1.00 53.41 288 ILE A CA 1
ATOM 2205 C C . ILE A 1 288 ? 17.012 -12.218 -6.930 1.00 53.41 288 ILE A C 1
ATOM 2207 O O . ILE A 1 288 ? 17.776 -11.630 -7.698 1.00 53.41 288 ILE A O 1
ATOM 2211 N N . GLU A 1 289 ? 16.438 -11.617 -5.887 1.00 46.72 289 GLU A N 1
ATOM 2212 C CA . GLU A 1 289 ? 16.729 -10.244 -5.472 1.00 46.72 289 GLU A CA 1
ATOM 2213 C C . GLU A 1 289 ? 17.675 -10.271 -4.276 1.00 46.72 289 GLU A C 1
ATOM 2215 O O . GLU A 1 289 ? 17.358 -10.802 -3.215 1.00 46.72 289 GLU A O 1
ATOM 2220 N N . ILE A 1 290 ? 18.867 -9.711 -4.466 1.00 53.88 290 ILE A N 1
ATOM 2221 C CA . ILE A 1 290 ? 19.982 -9.910 -3.543 1.00 53.88 290 ILE A CA 1
ATOM 2222 C C . ILE A 1 290 ? 20.025 -8.750 -2.568 1.00 53.88 290 ILE A C 1
ATOM 2224 O O . ILE A 1 290 ? 20.327 -7.614 -2.939 1.00 53.88 290 ILE A O 1
ATOM 2228 N N . ASN A 1 291 ? 19.761 -9.047 -1.301 1.00 50.84 291 ASN A N 1
ATOM 2229 C CA . ASN A 1 291 ? 19.933 -8.081 -0.232 1.00 50.84 291 ASN A CA 1
ATOM 2230 C C . ASN A 1 291 ? 21.410 -8.002 0.186 1.00 50.84 291 ASN A C 1
ATOM 2232 O O . ASN A 1 291 ? 21.905 -8.825 0.954 1.00 50.84 291 ASN A O 1
ATOM 2236 N N . TRP A 1 292 ? 22.116 -6.978 -0.290 1.00 52.19 292 TRP A N 1
ATOM 2237 C CA . TRP A 1 292 ? 23.518 -6.736 0.069 1.00 52.19 292 TRP A CA 1
ATOM 2238 C C . TRP A 1 292 ? 23.708 -6.140 1.473 1.00 52.19 292 TRP A C 1
ATOM 2240 O O . TRP A 1 292 ? 24.837 -6.084 1.959 1.00 52.19 292 TRP A O 1
ATOM 2250 N N . ALA A 1 293 ? 22.633 -5.727 2.159 1.00 45.38 293 ALA A N 1
ATOM 2251 C CA . ALA A 1 293 ? 22.718 -5.114 3.489 1.00 45.38 293 ALA A CA 1
ATOM 2252 C C . ALA A 1 293 ? 23.210 -6.082 4.583 1.00 45.38 293 ALA A C 1
ATOM 2254 O O . ALA A 1 293 ? 23.726 -5.637 5.607 1.00 45.38 293 ALA A O 1
ATOM 2255 N N . ASP A 1 294 ? 23.100 -7.395 4.360 1.00 42.62 294 ASP A N 1
ATOM 2256 C CA . ASP A 1 294 ? 23.549 -8.430 5.305 1.00 42.62 294 ASP A CA 1
ATOM 2257 C C . ASP A 1 294 ? 25.050 -8.757 5.172 1.00 42.62 294 ASP A C 1
ATOM 2259 O O . ASP A 1 294 ? 25.616 -9.507 5.969 1.00 42.62 294 ASP A O 1
ATOM 2263 N N . TRP A 1 295 ? 25.718 -8.185 4.169 1.00 43.16 295 TRP A N 1
ATOM 2264 C CA . TRP A 1 295 ? 27.094 -8.509 3.808 1.00 43.16 295 TRP A CA 1
ATOM 2265 C C . TRP A 1 295 ? 28.125 -7.607 4.531 1.00 43.16 295 TRP A C 1
ATOM 2267 O O . TRP A 1 295 ? 29.272 -8.005 4.747 1.00 43.16 295 TRP A O 1
ATOM 2277 N N . THR A 1 296 ? 27.705 -6.446 5.058 1.00 36.34 296 THR A N 1
ATOM 2278 C CA . THR A 1 296 ? 28.520 -5.607 5.958 1.00 36.34 296 THR A CA 1
ATOM 2279 C C . THR A 1 296 ? 28.396 -6.069 7.415 1.00 36.34 296 THR A C 1
ATOM 2281 O O . THR A 1 296 ? 27.677 -5.470 8.209 1.00 36.34 296 THR A O 1
ATOM 2284 N N . GLY A 1 297 ? 29.088 -7.158 7.760 1.00 34.19 297 GLY A N 1
ATOM 2285 C CA . GLY A 1 297 ? 29.501 -7.506 9.127 1.00 34.19 297 GLY A CA 1
ATOM 2286 C C . GLY A 1 297 ? 28.494 -7.246 10.257 1.00 34.19 297 GLY A C 1
ATOM 2287 O O . GLY A 1 297 ? 28.688 -6.346 11.071 1.00 34.19 297 GLY A O 1
ATOM 2288 N N . GLY A 1 298 ? 27.471 -8.088 10.384 1.00 27.09 298 GLY A N 1
ATOM 2289 C CA . GLY A 1 298 ? 26.642 -8.136 11.586 1.00 27.09 298 GLY A CA 1
ATOM 2290 C C . GLY A 1 298 ? 25.781 -9.390 11.616 1.00 27.09 298 GLY A C 1
ATOM 2291 O O . GLY A 1 298 ? 24.945 -9.573 10.744 1.00 27.09 298 GLY A O 1
ATOM 2292 N N . ASN A 1 299 ? 25.975 -10.246 12.625 1.00 28.84 299 ASN A N 1
ATOM 2293 C CA . ASN A 1 299 ? 25.157 -11.435 12.894 1.00 28.84 299 ASN A CA 1
ATOM 2294 C C . ASN A 1 299 ? 23.655 -11.088 12.927 1.00 28.84 299 ASN A C 1
ATOM 2296 O O . ASN A 1 299 ? 23.116 -10.739 13.979 1.00 28.84 299 ASN A O 1
ATOM 2300 N N . LYS A 1 300 ? 22.957 -11.221 11.800 1.00 30.12 300 LYS A N 1
ATOM 2301 C CA . LYS A 1 300 ? 21.496 -11.267 11.727 1.00 30.12 300 LYS A CA 1
ATOM 2302 C C . LYS A 1 300 ? 21.108 -12.397 10.780 1.00 30.12 300 LYS A C 1
ATOM 2304 O O . LYS A 1 300 ? 21.679 -12.549 9.708 1.00 30.12 300 LYS A O 1
ATOM 2309 N N . ARG A 1 301 ? 20.192 -13.255 11.238 1.00 29.45 301 ARG A N 1
ATOM 2310 C CA . ARG A 1 301 ? 19.630 -14.341 10.424 1.00 29.45 301 ARG A CA 1
ATOM 2311 C C . ARG A 1 301 ? 18.872 -13.731 9.235 1.00 29.45 301 ARG A C 1
ATOM 2313 O O . ARG A 1 301 ? 18.244 -12.690 9.438 1.00 29.45 301 ARG A O 1
ATOM 2320 N N . PRO A 1 302 ? 18.881 -14.376 8.055 1.00 27.48 302 PRO A N 1
ATOM 2321 C CA . PRO A 1 302 ? 18.186 -13.866 6.882 1.00 27.48 302 PRO A CA 1
ATOM 2322 C C . PRO A 1 302 ? 16.684 -13.798 7.168 1.00 27.48 302 PRO A C 1
ATOM 2324 O O . PRO A 1 302 ? 16.052 -14.806 7.487 1.00 27.48 302 PRO A O 1
ATOM 2327 N N . VAL A 1 303 ? 16.118 -12.596 7.083 1.00 29.16 303 VAL A N 1
ATOM 2328 C CA . VAL A 1 303 ? 14.670 -12.387 7.025 1.00 29.16 303 VAL A CA 1
ATOM 2329 C C . VAL A 1 303 ? 14.353 -12.139 5.562 1.00 29.16 303 VAL A C 1
ATOM 2331 O O . VAL A 1 303 ? 14.700 -11.088 5.026 1.00 29.16 303 VAL A O 1
ATOM 2334 N N . ALA A 1 304 ? 13.725 -13.118 4.913 1.00 26.16 304 ALA A N 1
ATOM 2335 C CA . ALA A 1 304 ? 13.189 -12.945 3.574 1.00 26.16 304 ALA A CA 1
ATOM 2336 C C . ALA A 1 304 ? 12.151 -11.814 3.613 1.00 26.16 304 ALA A C 1
ATOM 2338 O O . ALA A 1 304 ? 11.082 -11.957 4.205 1.00 26.16 304 ALA A O 1
ATOM 2339 N N . LYS A 1 305 ? 12.485 -10.667 3.022 1.00 26.89 305 LYS A N 1
ATOM 2340 C CA . LYS A 1 305 ? 11.469 -9.732 2.551 1.00 26.89 305 LYS A CA 1
ATOM 2341 C C . LYS A 1 305 ? 11.022 -10.245 1.191 1.00 26.89 305 LYS A C 1
ATOM 2343 O O . LYS A 1 305 ? 11.846 -10.350 0.289 1.00 26.89 305 LYS A O 1
ATOM 2348 N N . GLU A 1 306 ? 9.737 -10.545 1.043 1.00 25.81 306 GLU A N 1
ATOM 2349 C CA . GLU A 1 306 ? 9.117 -10.536 -0.278 1.00 25.81 306 GLU A CA 1
ATOM 2350 C C . GLU A 1 306 ? 9.250 -9.111 -0.811 1.00 25.81 306 GLU A C 1
ATOM 2352 O O . GLU A 1 306 ? 8.609 -8.179 -0.322 1.00 25.81 306 GLU A O 1
ATOM 2357 N N . ALA A 1 307 ? 10.174 -8.917 -1.744 1.00 26.70 307 ALA A N 1
ATOM 2358 C CA . ALA A 1 307 ? 10.249 -7.677 -2.476 1.00 26.70 307 ALA A CA 1
ATOM 2359 C C . ALA A 1 307 ? 9.033 -7.595 -3.401 1.00 26.70 307 ALA A C 1
ATOM 2361 O O . ALA A 1 307 ? 8.709 -8.540 -4.130 1.00 26.70 307 ALA A O 1
ATOM 2362 N N . GLU A 1 308 ? 8.345 -6.455 -3.356 1.00 26.19 308 GLU A N 1
ATOM 2363 C CA . GLU A 1 308 ? 7.389 -6.087 -4.389 1.00 26.19 308 GLU A CA 1
ATOM 2364 C C . GLU A 1 308 ? 8.060 -6.265 -5.757 1.00 26.19 308 GLU A C 1
ATOM 2366 O O . GLU A 1 308 ? 9.219 -5.873 -5.916 1.00 26.19 308 GLU A O 1
ATOM 2371 N N . PRO A 1 309 ? 7.379 -6.834 -6.767 1.00 26.27 309 PRO A N 1
ATOM 2372 C CA . PRO A 1 309 ? 7.955 -6.926 -8.094 1.00 26.27 309 PRO A CA 1
ATOM 2373 C C . PRO A 1 309 ? 8.243 -5.505 -8.577 1.00 26.27 309 PRO A C 1
ATOM 2375 O O . PRO A 1 309 ? 7.323 -4.782 -8.963 1.00 26.27 309 PRO A O 1
ATOM 2378 N N . ALA A 1 310 ? 9.521 -5.116 -8.565 1.00 27.56 310 ALA A N 1
ATOM 2379 C CA . ALA A 1 310 ? 10.003 -3.955 -9.284 1.00 27.56 310 ALA A CA 1
ATOM 2380 C C . ALA A 1 310 ? 9.650 -4.191 -10.753 1.00 27.56 310 ALA A C 1
ATOM 2382 O O . ALA A 1 310 ? 10.287 -4.974 -11.469 1.00 27.56 310 ALA A O 1
ATOM 2383 N N . ALA A 1 311 ? 8.539 -3.588 -11.162 1.00 27.84 311 ALA A N 1
ATOM 2384 C CA . ALA A 1 311 ? 8.095 -3.545 -12.531 1.00 27.84 311 ALA A CA 1
ATOM 2385 C C . ALA A 1 311 ? 9.135 -2.728 -13.298 1.00 27.84 311 ALA A C 1
ATOM 2387 O O . ALA A 1 311 ? 9.033 -1.508 -13.378 1.00 27.84 311 ALA A O 1
ATOM 2388 N N . ASN A 1 312 ? 10.144 -3.394 -13.861 1.00 30.98 312 ASN A N 1
ATOM 2389 C CA . ASN A 1 312 ? 10.735 -2.870 -15.078 1.00 30.98 312 ASN A CA 1
ATOM 2390 C C . ASN A 1 312 ? 9.671 -3.091 -16.151 1.00 30.98 312 ASN A C 1
ATOM 2392 O O . ASN A 1 312 ? 9.318 -4.242 -16.429 1.00 30.98 312 ASN A O 1
ATOM 2396 N N . PRO A 1 313 ? 9.077 -2.009 -16.665 1.00 32.88 313 PRO A N 1
ATOM 2397 C CA . PRO A 1 313 ? 7.960 -2.116 -17.571 1.00 32.88 313 PRO A CA 1
ATOM 2398 C C . PRO A 1 313 ? 8.492 -2.828 -18.823 1.00 32.88 313 PRO A C 1
ATOM 2400 O O . PRO A 1 313 ? 9.541 -2.457 -19.357 1.00 32.88 313 PRO A O 1
ATOM 2403 N N . CYS A 1 314 ? 7.758 -3.811 -19.365 1.00 30.30 314 CYS A N 1
ATOM 2404 C CA . CYS A 1 314 ? 7.726 -3.873 -20.829 1.00 30.30 314 CYS A CA 1
ATOM 2405 C C . CYS A 1 314 ? 7.491 -2.429 -21.273 1.00 30.30 314 CYS A C 1
ATOM 2407 O O . CYS A 1 314 ? 6.693 -1.755 -20.629 1.00 30.30 314 CYS A O 1
ATOM 2409 N N . ILE A 1 315 ? 8.122 -1.936 -22.333 1.00 45.47 315 ILE A N 1
ATOM 2410 C CA . ILE A 1 315 ? 7.895 -0.548 -22.780 1.00 45.47 315 ILE A CA 1
ATOM 2411 C C . ILE A 1 315 ? 6.377 -0.224 -22.889 1.00 45.47 315 ILE A C 1
ATOM 2413 O O . ILE A 1 315 ? 5.987 0.920 -22.713 1.00 45.47 315 ILE A O 1
ATOM 2417 N N . PHE A 1 316 ? 5.520 -1.253 -23.028 1.00 47.03 316 PHE A N 1
ATOM 2418 C CA . PHE A 1 316 ? 4.051 -1.189 -23.017 1.00 47.03 316 PHE A CA 1
ATOM 2419 C C . PHE A 1 316 ? 3.319 -1.822 -21.804 1.00 47.03 316 PHE A C 1
ATOM 2421 O O . PHE A 1 316 ? 2.097 -1.933 -21.823 1.00 47.03 316 PHE A O 1
ATOM 2428 N N . SER A 1 317 ? 4.010 -2.271 -20.750 1.00 42.06 317 SER A N 1
ATOM 2429 C CA . SER A 1 317 ? 3.396 -2.784 -19.510 1.00 42.06 317 SER A CA 1
ATOM 2430 C C . SER A 1 317 ? 3.465 -1.720 -18.425 1.00 42.06 317 SER A C 1
ATOM 2432 O O . SER A 1 317 ? 4.297 -1.775 -17.516 1.00 42.06 317 SER A O 1
ATOM 2434 N N . LEU A 1 318 ? 2.547 -0.767 -18.494 1.00 51.44 318 LEU A N 1
ATOM 2435 C CA . LEU A 1 318 ? 2.283 0.119 -17.372 1.00 51.44 318 LEU A CA 1
ATOM 2436 C C . LEU A 1 318 ? 1.423 -0.615 -16.360 1.00 51.44 318 LEU A C 1
ATOM 2438 O O . LEU A 1 318 ? 0.214 -0.765 -16.534 1.00 51.44 318 LEU A O 1
ATOM 2442 N N . ARG A 1 319 ? 2.040 -1.030 -15.255 1.00 51.78 319 ARG A N 1
ATOM 2443 C CA . ARG A 1 319 ? 1.264 -1.248 -14.042 1.00 51.78 319 ARG A CA 1
ATOM 2444 C C . ARG A 1 319 ? 0.928 0.138 -13.508 1.00 51.78 319 ARG A C 1
ATOM 2446 O O . ARG A 1 319 ? 1.773 0.794 -12.905 1.00 51.78 319 ARG A O 1
ATOM 2453 N N . HIS A 1 320 ? -0.274 0.616 -13.825 1.00 59.41 320 HIS A N 1
ATOM 2454 C CA . HIS A 1 320 ? -0.771 1.860 -13.253 1.00 59.41 320 HIS A CA 1
ATOM 2455 C C . HIS A 1 320 ? -0.719 1.761 -11.720 1.00 59.41 320 HIS A C 1
ATOM 2457 O O . HIS A 1 320 ? -0.842 0.662 -11.170 1.00 59.41 320 HIS A O 1
ATOM 2463 N N . ILE A 1 321 ? -0.491 2.896 -11.050 1.00 67.62 321 ILE A N 1
ATOM 2464 C CA . ILE A 1 321 ? -0.376 2.989 -9.588 1.00 67.62 321 ILE A CA 1
ATOM 2465 C C . ILE A 1 321 ? -1.513 2.190 -8.949 1.00 67.62 321 ILE A C 1
ATOM 2467 O O . ILE A 1 321 ? -2.672 2.346 -9.330 1.00 67.62 321 ILE A O 1
ATOM 2471 N N . ALA A 1 322 ? -1.157 1.297 -8.025 1.00 82.38 322 ALA A N 1
ATOM 2472 C CA . ALA A 1 322 ? -2.127 0.524 -7.275 1.00 82.38 322 ALA A CA 1
ATOM 2473 C C . ALA A 1 322 ? -3.022 1.483 -6.480 1.00 82.38 322 ALA A C 1
ATOM 2475 O O . ALA A 1 322 ? -2.517 2.306 -5.722 1.00 82.38 322 ALA A O 1
ATOM 2476 N N . HIS A 1 323 ? -4.333 1.360 -6.661 1.00 88.25 323 HIS A N 1
ATOM 2477 C CA . HIS A 1 323 ? -5.325 2.191 -5.981 1.00 88.25 323 HIS A CA 1
ATOM 2478 C C . HIS A 1 323 ? -5.820 1.512 -4.703 1.00 88.25 323 HIS A C 1
ATOM 2480 O O . HIS A 1 323 ? -5.755 0.279 -4.566 1.00 88.25 323 HIS A O 1
ATOM 2486 N N . THR A 1 324 ? -6.278 2.316 -3.751 1.00 89.12 324 THR A N 1
ATOM 2487 C CA . THR A 1 324 ? -6.959 1.858 -2.536 1.00 89.12 324 THR A CA 1
ATOM 2488 C C . THR A 1 324 ? -8.475 1.928 -2.693 1.00 89.12 324 THR A C 1
ATOM 2490 O O . THR A 1 324 ? -9.169 1.172 -2.025 1.00 89.12 324 THR A O 1
ATOM 2493 N N . GLY A 1 325 ? -8.991 2.745 -3.610 1.00 89.56 325 GLY A N 1
ATOM 2494 C CA . GLY A 1 325 ? -10.423 2.999 -3.755 1.00 89.56 325 GLY A CA 1
ATOM 2495 C C . GLY A 1 325 ? -10.903 4.123 -2.845 1.00 89.56 325 GLY A C 1
ATOM 2496 O O . GLY A 1 325 ? -10.143 4.681 -2.049 1.00 89.56 325 GLY A O 1
ATOM 2497 N N . ILE A 1 326 ? -12.173 4.504 -2.989 1.00 90.81 326 ILE A N 1
ATOM 2498 C CA . ILE A 1 326 ? -12.702 5.683 -2.295 1.00 90.81 326 ILE A CA 1
ATOM 2499 C C . ILE A 1 326 ? -12.708 5.401 -0.781 1.00 90.81 326 ILE A C 1
ATOM 2501 O O . ILE A 1 326 ? -13.352 4.437 -0.346 1.00 90.81 326 ILE A O 1
ATOM 2505 N N . PRO A 1 327 ? -11.975 6.178 0.043 1.00 90.56 327 PRO A N 1
ATOM 2506 C CA . PRO A 1 327 ? -11.842 5.864 1.456 1.00 90.56 327 PRO A CA 1
ATOM 2507 C C . PRO A 1 327 ? -13.147 6.150 2.196 1.00 90.56 327 PRO A C 1
ATOM 2509 O O . PRO A 1 327 ? -13.687 7.250 2.123 1.00 90.56 327 PRO A O 1
ATOM 2512 N N . SER A 1 328 ? -13.602 5.169 2.967 1.00 87.75 328 SER A N 1
ATOM 2513 C CA . SER A 1 328 ? -14.755 5.299 3.869 1.00 87.75 328 SER A CA 1
ATOM 2514 C C . SER A 1 328 ? -14.322 5.629 5.298 1.00 87.75 328 SER A C 1
ATOM 2516 O O . SER A 1 328 ? -14.947 6.439 5.976 1.00 87.75 328 SER A O 1
ATOM 2518 N N . HIS A 1 329 ? -13.214 5.028 5.739 1.00 88.38 329 HIS A N 1
ATOM 2519 C CA . HIS A 1 329 ? -12.635 5.215 7.061 1.00 88.38 329 HIS A CA 1
ATOM 2520 C C . HIS 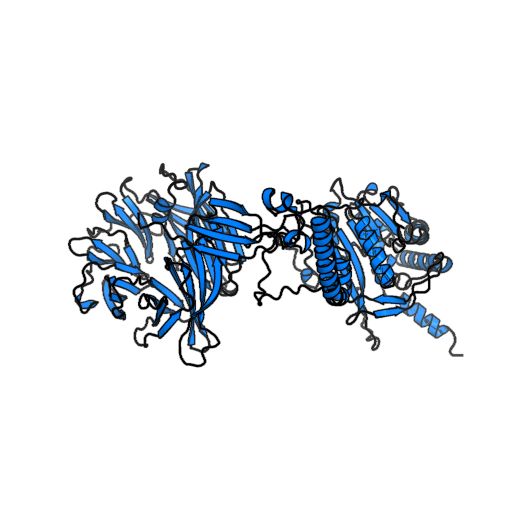A 1 329 ? -11.211 5.726 6.898 1.00 88.38 329 HIS A C 1
ATOM 2522 O O . HIS A 1 329 ? -10.401 5.121 6.191 1.00 88.38 329 HIS A O 1
ATOM 2528 N N . VAL A 1 330 ? -10.908 6.843 7.553 1.00 88.19 330 VAL A N 1
ATOM 2529 C CA . VAL A 1 330 ? -9.597 7.485 7.491 1.00 88.19 330 VAL A CA 1
ATOM 2530 C C . VAL A 1 330 ? -9.168 7.852 8.896 1.00 88.19 330 VAL A C 1
ATOM 2532 O O . VAL A 1 330 ? -9.936 8.423 9.674 1.00 88.19 330 VAL A O 1
ATOM 2535 N N . THR A 1 331 ? -7.928 7.532 9.238 1.00 84.12 331 THR A N 1
ATOM 2536 C CA . THR A 1 331 ? -7.360 7.913 10.527 1.00 84.12 331 THR A CA 1
ATOM 2537 C C . THR A 1 331 ? -5.899 8.288 10.366 1.00 84.12 331 THR A C 1
ATOM 2539 O O . THR A 1 331 ? -5.097 7.531 9.817 1.00 84.12 331 THR A O 1
ATOM 2542 N N . PHE A 1 332 ? -5.556 9.470 10.871 1.00 80.88 332 PHE A N 1
ATOM 2543 C CA . PHE A 1 332 ? -4.171 9.854 11.079 1.00 80.88 332 PHE A CA 1
ATOM 2544 C C . PHE A 1 332 ? -3.677 9.226 12.368 1.00 80.88 332 PHE A C 1
ATOM 2546 O O . PHE A 1 332 ? -4.310 9.365 13.412 1.00 80.88 332 PHE A O 1
ATOM 2553 N N . ALA A 1 333 ? -2.537 8.552 12.298 1.00 73.69 333 ALA A N 1
ATOM 2554 C CA . ALA A 1 333 ? -1.901 8.016 13.483 1.00 73.69 333 ALA A CA 1
ATOM 2555 C C . ALA A 1 333 ? -0.402 8.305 13.462 1.00 73.69 333 ALA A C 1
ATOM 2557 O O . ALA A 1 333 ? 0.228 8.409 12.405 1.00 73.69 333 ALA A O 1
ATOM 2558 N N . ARG A 1 334 ? 0.171 8.462 14.653 1.00 70.69 334 ARG A N 1
ATOM 2559 C CA . ARG A 1 334 ? 1.589 8.761 14.837 1.00 70.69 334 ARG A CA 1
ATOM 2560 C C . ARG A 1 334 ? 2.210 7.683 15.693 1.00 70.69 334 ARG A C 1
ATOM 2562 O O . ARG A 1 334 ? 2.024 7.658 16.904 1.00 70.69 334 ARG A O 1
ATOM 2569 N N . GLY A 1 335 ? 2.911 6.775 15.029 1.00 63.41 335 GLY A N 1
ATOM 2570 C CA . GLY A 1 335 ? 3.691 5.744 15.694 1.00 63.41 335 GLY A CA 1
ATOM 2571 C C . GLY A 1 335 ? 5.130 6.193 15.930 1.00 63.41 335 GLY A C 1
ATOM 2572 O O . GLY A 1 335 ? 5.552 7.277 15.525 1.00 63.41 335 GLY A O 1
ATOM 2573 N N . SER A 1 336 ? 5.923 5.296 16.510 1.00 58.62 336 SER A N 1
ATOM 2574 C CA . SER A 1 336 ? 7.375 5.459 16.668 1.00 58.62 336 SER A CA 1
ATOM 2575 C C . SER A 1 336 ? 8.129 5.613 15.338 1.00 58.62 336 SER A C 1
ATOM 2577 O O . SER A 1 336 ? 9.234 6.148 15.313 1.00 58.62 336 SER A O 1
ATOM 2579 N N . THR A 1 337 ? 7.537 5.170 14.226 1.00 62.88 337 THR A N 1
ATOM 2580 C CA . THR A 1 337 ? 8.101 5.229 12.868 1.00 62.88 337 THR A CA 1
ATOM 2581 C C . THR A 1 337 ? 7.708 6.486 12.083 1.00 62.88 337 THR A C 1
ATOM 2583 O O . THR A 1 337 ? 8.131 6.645 10.938 1.00 62.88 337 THR A O 1
ATOM 2586 N N . GLY A 1 338 ? 6.930 7.394 12.685 1.00 71.19 338 GLY A N 1
ATOM 2587 C CA . GLY A 1 338 ? 6.463 8.635 12.067 1.00 71.19 338 GLY A CA 1
ATOM 2588 C C . GLY A 1 338 ? 4.957 8.653 11.762 1.00 71.19 338 GLY A C 1
ATOM 2589 O O . GLY A 1 338 ? 4.222 7.747 12.161 1.00 71.19 338 GLY A O 1
ATOM 2590 N N . PRO A 1 339 ? 4.468 9.711 11.086 1.00 76.50 339 PRO A N 1
ATOM 2591 C CA . PRO A 1 339 ? 3.053 9.863 10.771 1.00 76.50 339 PRO A CA 1
ATOM 2592 C C . PRO A 1 339 ? 2.643 8.912 9.645 1.00 76.50 339 PRO A C 1
ATOM 2594 O O . PRO A 1 339 ? 3.265 8.886 8.581 1.00 76.50 339 PRO A O 1
ATOM 2597 N N . GLN A 1 340 ? 1.563 8.176 9.868 1.00 83.62 340 GLN A N 1
ATOM 2598 C CA . GLN A 1 340 ? 0.974 7.236 8.924 1.00 83.62 340 GLN A CA 1
ATOM 2599 C C . GLN A 1 340 ? -0.505 7.575 8.722 1.00 83.62 340 GLN A C 1
ATOM 2601 O O . GLN A 1 340 ? -1.196 7.988 9.656 1.00 83.62 340 GLN A O 1
ATOM 2606 N N . LEU A 1 341 ? -0.982 7.432 7.486 1.00 88.81 341 LEU A N 1
ATOM 2607 C CA . LEU A 1 341 ? -2.377 7.665 7.128 1.00 88.81 341 LEU A CA 1
ATOM 2608 C C . LEU A 1 341 ? -3.034 6.319 6.830 1.00 88.81 341 LEU A C 1
ATOM 2610 O O . LEU A 1 341 ? -2.799 5.745 5.771 1.00 88.81 341 LEU A O 1
ATOM 2614 N N . THR A 1 342 ? -3.842 5.813 7.757 1.00 89.88 342 THR A N 1
ATOM 2615 C CA . THR A 1 342 ? -4.608 4.582 7.538 1.00 89.88 342 THR A CA 1
ATOM 2616 C C . THR A 1 342 ? -5.884 4.919 6.783 1.00 89.88 342 THR A C 1
ATOM 2618 O O . THR A 1 342 ? -6.641 5.797 7.205 1.00 89.88 342 THR A O 1
ATOM 2621 N N . VAL A 1 343 ? -6.126 4.212 5.684 1.00 91.94 343 VAL A N 1
ATOM 2622 C CA . VAL A 1 343 ? -7.325 4.332 4.854 1.00 91.94 343 VAL A CA 1
ATOM 2623 C C . VAL A 1 343 ? -7.947 2.956 4.649 1.00 91.94 343 VAL A C 1
ATOM 2625 O O . VAL A 1 343 ? -7.243 1.979 4.398 1.00 91.94 343 VAL A O 1
ATOM 2628 N N . ALA A 1 344 ? -9.269 2.874 4.742 1.00 91.75 344 ALA A N 1
ATOM 2629 C CA . ALA A 1 344 ? -10.010 1.668 4.399 1.00 91.75 344 ALA A CA 1
ATOM 2630 C C . ALA A 1 344 ? -11.186 1.998 3.477 1.00 91.75 344 ALA A C 1
ATOM 2632 O O . ALA A 1 344 ? -11.959 2.935 3.731 1.00 91.75 344 ALA A O 1
ATOM 2633 N N . SER A 1 345 ? -11.335 1.212 2.414 1.00 91.44 345 SER A N 1
ATOM 2634 C CA . SER A 1 345 ? -12.443 1.314 1.468 1.00 91.44 345 SER A CA 1
ATOM 2635 C C . SER A 1 345 ? -13.314 0.065 1.562 1.00 91.44 345 SER A C 1
ATOM 2637 O O . SER A 1 345 ? -12.874 -1.043 1.260 1.00 91.44 345 SER A O 1
ATOM 2639 N N . ILE A 1 346 ? -14.563 0.255 1.993 1.00 88.44 346 ILE A N 1
ATOM 2640 C CA . ILE A 1 346 ? -15.581 -0.805 2.080 1.00 88.44 346 ILE A CA 1
ATOM 2641 C C . ILE A 1 346 ? -16.000 -1.268 0.680 1.00 88.44 346 ILE A C 1
ATOM 2643 O O . ILE A 1 346 ? -16.191 -2.461 0.438 1.00 88.44 346 ILE A O 1
ATOM 2647 N N . GLU A 1 347 ? -16.125 -0.331 -0.261 1.00 87.31 347 GLU A N 1
ATOM 2648 C CA . GLU A 1 347 ? -16.523 -0.646 -1.632 1.00 87.31 347 GLU A CA 1
ATOM 2649 C C . GLU A 1 347 ? -15.434 -1.439 -2.355 1.00 87.31 347 GLU A C 1
ATOM 2651 O O . GLU A 1 347 ? -15.737 -2.469 -2.953 1.00 87.31 347 GLU A O 1
ATOM 2656 N N . ALA A 1 348 ? -14.171 -1.014 -2.237 1.00 88.12 348 ALA A N 1
ATOM 2657 C CA . ALA A 1 348 ? -13.040 -1.704 -2.856 1.00 88.12 348 ALA A CA 1
ATOM 2658 C C . ALA A 1 348 ? -12.516 -2.905 -2.042 1.00 88.12 348 ALA A C 1
ATOM 2660 O O . ALA A 1 348 ? -11.610 -3.585 -2.511 1.00 88.12 348 ALA A O 1
ATOM 2661 N N . ASN A 1 349 ? -13.061 -3.188 -0.847 1.00 92.00 349 ASN A N 1
ATOM 2662 C CA . ASN A 1 349 ? -12.591 -4.252 0.056 1.00 92.00 349 ASN A CA 1
ATOM 2663 C C . ASN A 1 349 ? -11.079 -4.166 0.357 1.00 92.00 349 ASN A C 1
ATOM 2665 O O . ASN A 1 349 ? -10.348 -5.159 0.320 1.00 92.00 349 ASN A O 1
ATOM 2669 N N . THR A 1 350 ? -10.591 -2.966 0.668 1.00 93.12 350 THR A N 1
ATOM 2670 C CA . THR A 1 350 ? -9.165 -2.710 0.909 1.00 93.12 350 THR A CA 1
ATOM 2671 C C . THR A 1 350 ? -8.917 -2.053 2.259 1.00 93.12 350 THR A C 1
ATOM 2673 O O . THR A 1 350 ? -9.645 -1.165 2.709 1.00 93.12 350 THR A O 1
ATOM 2676 N N . LEU A 1 351 ? -7.806 -2.446 2.874 1.00 94.44 351 LEU A N 1
ATOM 2677 C CA . LEU A 1 351 ? -7.165 -1.736 3.971 1.00 94.44 351 LEU A CA 1
ATOM 2678 C C . LEU A 1 351 ? -5.766 -1.328 3.516 1.00 94.44 351 LEU A C 1
ATOM 2680 O O . LEU A 1 351 ? -5.008 -2.161 3.026 1.00 94.44 351 LEU A O 1
ATOM 2684 N N . ALA A 1 352 ? -5.394 -0.067 3.685 1.00 93.31 352 ALA A N 1
ATOM 2685 C CA . ALA A 1 352 ? -4.066 0.401 3.323 1.00 93.31 352 ALA A CA 1
ATOM 2686 C C . ALA A 1 352 ? -3.539 1.442 4.303 1.00 93.31 352 ALA A C 1
ATOM 2688 O O . ALA A 1 352 ? -4.289 2.176 4.948 1.00 93.31 352 ALA A O 1
ATOM 2689 N N . VAL A 1 353 ? -2.216 1.544 4.357 1.00 92.12 353 VAL A N 1
ATOM 2690 C CA . VAL A 1 353 ? -1.528 2.659 5.001 1.00 92.12 353 VAL A CA 1
ATOM 2691 C C . VAL A 1 353 ? -0.759 3.429 3.944 1.00 92.12 353 VAL A C 1
ATOM 2693 O O . VAL A 1 353 ? 0.061 2.874 3.214 1.00 92.12 353 VAL A O 1
ATOM 2696 N N . LEU A 1 354 ? -1.034 4.725 3.869 1.00 91.06 354 LEU A N 1
ATOM 2697 C CA . LEU A 1 354 ? -0.395 5.665 2.965 1.00 91.06 354 LEU A CA 1
ATOM 2698 C C . LEU A 1 354 ? 0.676 6.465 3.703 1.00 91.06 354 LEU A C 1
ATOM 2700 O O . LEU A 1 354 ? 0.517 6.846 4.867 1.00 91.06 354 LEU A O 1
ATOM 2704 N N . ASN A 1 355 ? 1.754 6.782 2.992 1.00 88.75 355 ASN A N 1
ATOM 2705 C CA . ASN A 1 355 ? 2.748 7.737 3.450 1.00 88.75 355 ASN A CA 1
ATOM 2706 C C . ASN A 1 355 ? 2.207 9.167 3.252 1.00 88.75 355 ASN A C 1
ATOM 2708 O O . ASN A 1 355 ? 2.040 9.593 2.106 1.00 88.75 355 ASN A O 1
ATOM 2712 N N . PRO A 1 356 ? 2.002 9.970 4.316 1.00 86.19 356 PRO A N 1
ATOM 2713 C CA . PRO A 1 356 ? 1.484 11.333 4.176 1.00 86.19 356 PRO A CA 1
ATOM 2714 C C . PRO A 1 356 ? 2.388 12.259 3.345 1.00 86.19 356 PRO A C 1
ATOM 2716 O O . PRO A 1 356 ? 1.935 13.279 2.827 1.00 86.19 356 PRO A O 1
ATOM 2719 N N . ALA A 1 357 ? 3.684 11.958 3.216 1.00 85.19 357 ALA A N 1
ATOM 2720 C CA . ALA A 1 357 ? 4.612 12.792 2.462 1.00 85.19 357 ALA A CA 1
ATOM 2721 C C . ALA A 1 357 ? 4.446 12.655 0.943 1.00 85.19 357 ALA A C 1
ATOM 2723 O O . ALA A 1 357 ? 4.456 13.677 0.259 1.00 85.19 357 ALA A O 1
ATOM 2724 N N . SER A 1 358 ? 4.297 11.432 0.436 1.00 85.31 358 SER A N 1
ATOM 2725 C CA . SER A 1 358 ? 4.249 11.139 -1.003 1.00 85.31 358 SER A CA 1
ATOM 2726 C C . SER A 1 358 ? 2.871 10.720 -1.512 1.00 85.31 358 SER A C 1
ATOM 2728 O O . SER A 1 358 ? 2.651 10.770 -2.714 1.00 85.31 358 SER A O 1
ATOM 2730 N N . GLY A 1 359 ? 1.966 10.282 -0.631 1.00 84.88 359 GLY A N 1
ATOM 2731 C CA . GLY A 1 359 ? 0.721 9.618 -1.023 1.00 84.88 359 GLY A CA 1
ATOM 2732 C C . GLY A 1 359 ? 0.926 8.185 -1.525 1.00 84.88 359 GLY A C 1
ATOM 2733 O O . GLY A 1 359 ? -0.020 7.579 -2.015 1.00 84.88 359 GLY A O 1
ATOM 2734 N N . ALA A 1 360 ? 2.145 7.641 -1.419 1.00 87.50 360 ALA A N 1
ATOM 2735 C CA . ALA A 1 360 ? 2.441 6.266 -1.808 1.00 87.50 360 ALA A CA 1
ATOM 2736 C C . ALA A 1 360 ? 1.909 5.272 -0.769 1.00 87.50 360 ALA A C 1
ATOM 2738 O O . ALA A 1 360 ? 1.951 5.538 0.437 1.00 87.50 360 ALA A O 1
ATOM 2739 N N . ILE A 1 361 ? 1.456 4.115 -1.243 1.00 89.62 361 ILE A N 1
ATOM 2740 C CA . ILE A 1 361 ? 1.070 2.985 -0.399 1.00 89.62 361 ILE A CA 1
ATOM 2741 C C . ILE A 1 361 ? 2.329 2.434 0.282 1.00 89.62 361 ILE A C 1
ATOM 2743 O O . ILE A 1 361 ? 3.311 2.130 -0.386 1.00 89.62 361 ILE A O 1
ATOM 2747 N N . VAL A 1 362 ? 2.305 2.334 1.612 1.00 89.62 362 VAL A N 1
ATOM 2748 C CA . VAL A 1 362 ? 3.345 1.655 2.405 1.00 89.62 362 VAL A CA 1
ATOM 2749 C C . VAL A 1 362 ? 3.074 0.156 2.422 1.00 89.62 362 VAL A C 1
ATOM 2751 O O . VAL A 1 362 ? 3.976 -0.645 2.216 1.00 89.62 362 VAL A O 1
ATOM 2754 N N . TRP A 1 363 ? 1.818 -0.207 2.673 1.00 91.69 363 TRP A N 1
ATOM 2755 C CA . TRP A 1 363 ? 1.304 -1.561 2.538 1.00 91.69 363 TRP A CA 1
ATOM 2756 C C . TRP A 1 363 ? -0.203 -1.505 2.281 1.00 91.69 363 TRP A C 1
ATOM 2758 O O . TRP A 1 363 ? -0.883 -0.541 2.654 1.00 91.69 363 TRP A O 1
ATOM 2768 N N . ARG A 1 364 ? -0.724 -2.547 1.632 1.00 92.56 364 ARG A N 1
ATOM 2769 C CA . ARG A 1 364 ? -2.147 -2.714 1.328 1.00 92.56 364 ARG A CA 1
ATOM 2770 C C . ARG A 1 364 ? -2.537 -4.175 1.495 1.00 92.56 364 ARG A C 1
ATOM 2772 O O . ARG A 1 364 ? -1.865 -5.049 0.961 1.00 92.56 364 ARG A O 1
ATOM 2779 N N . GLN A 1 365 ? -3.659 -4.402 2.160 1.00 93.00 365 GLN A N 1
ATOM 2780 C CA . GLN A 1 365 ? -4.365 -5.671 2.224 1.00 93.00 365 GLN A CA 1
ATOM 2781 C C . GLN A 1 365 ? -5.643 -5.563 1.392 1.00 93.00 365 GLN A C 1
ATOM 2783 O O . GLN A 1 365 ? -6.435 -4.637 1.570 1.00 93.00 365 GLN A O 1
ATOM 2788 N N . HIS A 1 366 ? -5.817 -6.488 0.453 1.00 93.12 366 HIS A N 1
ATOM 2789 C CA . HIS A 1 366 ? -7.033 -6.618 -0.345 1.00 93.12 366 HIS A CA 1
ATOM 2790 C C . HIS A 1 366 ? -7.747 -7.891 0.099 1.00 93.12 366 HIS A C 1
ATOM 2792 O O . HIS A 1 366 ? -7.184 -8.981 -0.017 1.00 93.12 366 HIS A O 1
ATOM 2798 N N . PHE A 1 367 ? -8.955 -7.746 0.634 1.00 91.06 367 PHE A N 1
ATOM 2799 C CA . PHE A 1 367 ? -9.732 -8.873 1.137 1.00 91.06 367 PHE A CA 1
ATOM 2800 C C . PHE A 1 367 ? -10.303 -9.684 -0.035 1.00 91.06 367 PHE A C 1
ATOM 2802 O O . PHE A 1 367 ? -10.486 -9.167 -1.139 1.00 91.06 367 PHE A O 1
ATOM 2809 N N . ALA A 1 368 ? -10.536 -10.979 0.180 1.00 89.50 368 ALA A N 1
ATOM 2810 C CA . ALA A 1 368 ? -11.158 -11.828 -0.832 1.00 89.50 368 ALA A CA 1
ATOM 2811 C C . ALA A 1 368 ? -12.597 -11.360 -1.114 1.00 89.50 368 ALA A C 1
ATOM 2813 O O . ALA A 1 368 ? -13.242 -10.786 -0.243 1.00 89.50 368 ALA A O 1
ATOM 2814 N N . GLU A 1 369 ? -13.135 -11.639 -2.303 1.00 85.81 369 GLU A N 1
ATOM 2815 C CA . GLU A 1 369 ? -14.509 -11.237 -2.659 1.00 85.81 369 GLU A CA 1
ATOM 2816 C C . GLU A 1 369 ? -15.561 -11.794 -1.685 1.00 85.81 369 GLU A C 1
ATOM 2818 O O . GLU A 1 369 ? -16.514 -11.099 -1.341 1.00 85.81 369 GLU A O 1
ATOM 2823 N N . ASN A 1 370 ? -15.321 -13.002 -1.169 1.00 89.44 370 ASN A N 1
ATOM 2824 C CA . ASN A 1 370 ? -16.171 -13.678 -0.185 1.00 89.44 370 ASN A CA 1
ATOM 2825 C C . ASN A 1 370 ? -16.024 -13.129 1.248 1.00 89.44 370 ASN A C 1
ATOM 2827 O O . ASN A 1 370 ? -16.725 -13.597 2.145 1.00 89.44 370 ASN A O 1
ATOM 2831 N N . ASP A 1 371 ? -15.096 -12.198 1.485 1.00 90.38 371 ASP A N 1
ATOM 2832 C CA . ASP A 1 371 ? -14.819 -11.592 2.787 1.00 90.38 371 ASP A CA 1
ATOM 2833 C C . ASP A 1 371 ? -14.999 -10.070 2.695 1.00 90.38 371 ASP A C 1
ATOM 2835 O O . ASP A 1 371 ? -14.086 -9.304 2.378 1.00 90.38 371 ASP A O 1
ATOM 2839 N N . ALA A 1 372 ? -16.234 -9.628 2.917 1.00 90.62 372 ALA A N 1
ATOM 2840 C CA . ALA A 1 372 ? -16.627 -8.237 2.758 1.00 90.62 372 ALA A CA 1
ATOM 2841 C C . ALA A 1 372 ? -16.131 -7.393 3.939 1.00 90.62 372 ALA A C 1
ATOM 2843 O O . ALA A 1 372 ? -16.579 -7.585 5.068 1.00 90.62 372 ALA A O 1
ATOM 2844 N N . LEU A 1 373 ? -15.250 -6.420 3.689 1.00 92.00 373 LEU A N 1
ATOM 2845 C CA . LEU A 1 373 ? -14.822 -5.459 4.707 1.00 92.00 373 LEU A CA 1
ATOM 2846 C C . LEU A 1 373 ? -15.979 -4.508 5.039 1.00 92.00 373 LEU A C 1
ATOM 2848 O O . LEU A 1 373 ? -16.531 -3.880 4.141 1.00 92.00 373 LEU A O 1
ATOM 2852 N N . LEU A 1 374 ? -16.324 -4.373 6.322 1.00 90.44 374 LEU A N 1
ATOM 2853 C CA . LEU A 1 374 ? -17.460 -3.557 6.771 1.00 90.44 374 LEU A CA 1
ATOM 2854 C C . LEU A 1 374 ? -17.049 -2.361 7.630 1.00 90.44 374 LEU A C 1
ATOM 2856 O O . LEU A 1 374 ? -17.745 -1.350 7.630 1.00 90.44 374 LEU A O 1
ATOM 2860 N N . PHE A 1 375 ? -15.946 -2.467 8.374 1.00 90.88 375 PHE A N 1
ATOM 2861 C CA . PHE A 1 375 ? -15.522 -1.428 9.311 1.00 90.88 375 PHE A CA 1
ATOM 2862 C C . PHE A 1 375 ? -14.011 -1.453 9.547 1.00 90.88 375 PHE A C 1
ATOM 2864 O O . PHE A 1 375 ? -13.388 -2.516 9.514 1.00 90.88 375 PHE A O 1
ATOM 2871 N N . SER A 1 376 ? -13.427 -0.286 9.831 1.00 90.69 376 SER A N 1
ATOM 2872 C CA . SER A 1 376 ? -12.016 -0.152 10.201 1.00 90.69 376 SER A CA 1
ATOM 2873 C C . SER A 1 376 ? -11.800 1.016 11.160 1.00 90.69 376 SER A C 1
ATOM 2875 O O . SER A 1 376 ? -12.270 2.125 10.908 1.00 90.69 376 SER A O 1
ATOM 2877 N N . LYS A 1 377 ? -11.018 0.797 12.220 1.00 86.88 377 LYS A N 1
ATOM 2878 C CA . LYS A 1 377 ? -10.656 1.832 13.198 1.00 86.88 377 LYS A CA 1
ATOM 2879 C C . LYS A 1 377 ? -9.253 1.601 13.741 1.00 86.88 377 LYS A C 1
ATOM 2881 O O . LYS A 1 377 ? -8.879 0.474 14.054 1.00 86.88 377 LYS A O 1
ATOM 2886 N N . VAL A 1 378 ? -8.476 2.674 13.870 1.00 82.81 378 VAL A N 1
ATOM 2887 C CA . VAL A 1 378 ? -7.176 2.618 14.551 1.00 82.81 378 VAL A CA 1
ATOM 2888 C C . VAL A 1 378 ? -7.407 2.699 16.055 1.00 82.81 378 VAL A C 1
ATOM 2890 O O . VAL A 1 378 ? -8.156 3.554 16.529 1.00 82.81 378 VAL A O 1
ATOM 2893 N N . VAL A 1 379 ? -6.758 1.810 16.795 1.00 75.44 379 VAL A N 1
ATOM 2894 C CA . VAL A 1 379 ? -6.834 1.716 18.250 1.00 75.44 379 VAL A CA 1
ATOM 2895 C C . VAL A 1 379 ? -5.428 1.749 18.847 1.00 75.44 379 VAL A C 1
ATOM 2897 O O . VAL A 1 379 ? -4.461 1.271 18.253 1.00 75.44 379 VAL A O 1
ATOM 2900 N N . SER A 1 380 ? -5.303 2.349 20.029 1.00 65.81 380 SER A N 1
ATOM 2901 C CA . SER A 1 380 ? -4.037 2.398 20.764 1.00 65.81 380 SER A CA 1
ATOM 2902 C C . SER A 1 380 ? -3.978 1.242 21.757 1.00 65.81 380 SER A C 1
ATOM 2904 O O . SER A 1 380 ? -4.845 1.138 22.626 1.00 65.81 380 SER A O 1
ATOM 2906 N N . ALA A 1 381 ? -2.964 0.383 21.639 1.00 54.81 381 ALA A N 1
ATOM 2907 C CA . ALA A 1 381 ? -2.704 -0.705 22.574 1.00 54.81 381 ALA A CA 1
ATOM 2908 C C . ALA A 1 381 ? -1.491 -0.357 23.455 1.00 54.81 381 ALA A C 1
ATOM 2910 O O . ALA A 1 381 ? -0.382 -0.118 22.966 1.00 54.81 381 ALA A O 1
ATOM 2911 N N . HIS A 1 382 ? -1.692 -0.325 24.776 1.00 50.34 382 HIS A N 1
ATOM 2912 C CA . HIS A 1 382 ? -0.615 -0.096 25.744 1.00 50.34 382 HIS A CA 1
ATOM 2913 C C . HIS A 1 382 ? 0.184 -1.391 25.967 1.00 50.34 382 HIS A C 1
ATOM 2915 O O . HIS A 1 382 ? -0.355 -2.384 26.455 1.00 50.34 382 HIS A O 1
ATOM 2921 N N . GLY A 1 383 ? 1.475 -1.385 25.619 1.00 40.72 383 GLY A N 1
ATOM 2922 C CA . GLY A 1 383 ? 2.406 -2.483 25.901 1.00 40.72 383 GLY A CA 1
ATOM 2923 C C . GLY A 1 383 ? 3.036 -2.375 27.297 1.00 40.72 383 GLY A C 1
ATOM 2924 O O . GLY A 1 383 ? 3.417 -1.292 27.727 1.00 40.72 383 GLY A O 1
ATOM 2925 N N . ILE A 1 384 ? 3.177 -3.506 27.998 1.00 42.78 384 ILE A N 1
ATOM 2926 C CA . ILE A 1 384 ? 3.547 -3.577 29.430 1.00 42.78 384 ILE A CA 1
ATOM 2927 C C . ILE A 1 384 ? 5.036 -3.285 29.713 1.00 42.78 384 ILE A C 1
ATOM 2929 O O . ILE A 1 384 ? 5.380 -2.983 30.850 1.00 42.78 384 ILE A O 1
ATOM 2933 N N . ILE A 1 385 ? 5.948 -3.394 28.736 1.00 39.91 385 ILE A N 1
ATOM 2934 C CA . ILE A 1 385 ? 7.378 -3.598 29.071 1.00 39.91 385 ILE A CA 1
ATOM 2935 C C . ILE A 1 385 ? 8.334 -2.463 28.676 1.00 39.91 385 ILE A C 1
ATOM 2937 O O . ILE A 1 385 ? 9.398 -2.340 29.270 1.00 39.91 385 ILE A O 1
ATOM 2941 N N . LEU A 1 386 ? 7.985 -1.565 27.768 1.00 35.31 386 LEU A N 1
ATOM 2942 C CA . LEU A 1 386 ? 8.811 -0.406 27.404 1.00 35.31 386 LEU A CA 1
ATOM 2943 C C . LEU A 1 386 ? 7.842 0.667 26.920 1.00 35.31 386 LEU A C 1
ATOM 2945 O O . LEU A 1 386 ? 6.882 0.288 26.267 1.00 35.31 386 LEU A O 1
ATOM 2949 N N . LEU A 1 387 ? 8.078 1.950 27.212 1.00 44.19 387 LEU A N 1
ATOM 2950 C CA . LEU A 1 387 ? 7.325 3.150 26.781 1.00 44.19 387 LEU A CA 1
ATOM 2951 C C . LEU A 1 387 ? 7.138 3.268 25.240 1.00 44.19 387 LEU A C 1
ATOM 2953 O O . LEU A 1 387 ? 7.532 4.248 24.615 1.00 44.19 387 LEU A O 1
ATOM 2957 N N . ILE A 1 388 ? 6.575 2.246 24.606 1.00 48.34 388 ILE A N 1
ATOM 2958 C CA . ILE A 1 388 ? 6.387 2.058 23.176 1.00 48.34 388 ILE A CA 1
ATOM 2959 C C . ILE A 1 388 ? 4.883 1.902 22.990 1.00 48.34 388 ILE A C 1
ATOM 2961 O O . ILE A 1 388 ? 4.310 0.842 23.242 1.00 48.34 388 ILE A O 1
ATOM 2965 N N . PHE A 1 389 ? 4.242 2.985 22.564 1.00 56.19 389 PHE A N 1
ATOM 2966 C CA . PHE A 1 389 ? 2.854 2.957 22.127 1.00 56.19 389 PHE A CA 1
ATOM 2967 C C . PHE A 1 389 ? 2.773 2.158 20.828 1.00 56.19 389 PHE A C 1
ATOM 2969 O O . PHE A 1 389 ? 3.410 2.516 19.831 1.00 56.19 389 PHE A O 1
ATOM 2976 N N . ARG A 1 390 ? 2.019 1.057 20.846 1.00 64.75 390 ARG A N 1
ATOM 2977 C CA . ARG A 1 390 ? 1.715 0.287 19.643 1.00 64.75 390 ARG A CA 1
ATOM 2978 C C . ARG A 1 390 ? 0.357 0.738 19.123 1.00 64.75 390 ARG A C 1
ATOM 2980 O O . ARG A 1 390 ? -0.624 0.749 19.861 1.00 64.75 390 ARG A O 1
ATOM 2987 N N . LEU A 1 391 ? 0.321 1.123 17.854 1.00 75.69 391 LEU A N 1
ATOM 2988 C CA . LEU A 1 391 ? -0.918 1.428 17.156 1.00 75.69 391 LEU A CA 1
ATOM 2989 C C . LEU A 1 391 ? -1.301 0.219 16.315 1.00 75.69 391 LEU A C 1
ATOM 2991 O O . LEU A 1 391 ? -0.526 -0.227 15.463 1.00 75.69 391 LEU A O 1
ATOM 2995 N N . ASP A 1 392 ? -2.495 -0.290 16.574 1.00 84.69 392 ASP A N 1
ATOM 2996 C CA . ASP A 1 392 ? -3.062 -1.418 15.859 1.00 84.69 392 ASP A CA 1
ATOM 2997 C C . ASP A 1 392 ? -4.332 -0.956 15.129 1.00 84.69 392 ASP A C 1
ATOM 2999 O O . ASP A 1 392 ? -5.015 -0.015 15.536 1.00 84.69 392 ASP A O 1
ATOM 3003 N N . VAL A 1 393 ? -4.641 -1.587 14.003 1.00 88.69 393 VAL A N 1
ATOM 3004 C CA . VAL A 1 393 ? -5.858 -1.326 13.232 1.00 88.69 393 VAL A CA 1
ATOM 3005 C C . VAL A 1 393 ? -6.798 -2.493 13.450 1.00 88.69 393 VAL A C 1
ATOM 3007 O O . VAL A 1 393 ? -6.427 -3.627 13.168 1.00 88.69 393 VAL A O 1
ATOM 3010 N N . VAL A 1 394 ? -8.007 -2.234 13.933 1.00 90.75 394 VAL A N 1
ATOM 3011 C CA . VAL A 1 394 ? -9.044 -3.260 14.041 1.00 90.75 394 VAL A CA 1
ATOM 3012 C C . VAL A 1 394 ? -9.986 -3.130 12.858 1.00 90.75 394 VAL A C 1
ATOM 3014 O O . VAL A 1 394 ? -10.506 -2.047 12.585 1.00 90.75 394 VAL A O 1
ATOM 3017 N N . THR A 1 395 ? -10.219 -4.239 12.168 1.00 93.31 395 THR A N 1
ATOM 3018 C CA . THR A 1 395 ? -11.188 -4.337 11.077 1.00 93.31 395 THR A CA 1
ATOM 3019 C C . THR A 1 395 ? -12.234 -5.387 11.381 1.00 93.31 395 THR A C 1
ATOM 3021 O O . THR A 1 395 ? -11.909 -6.438 11.935 1.00 93.31 395 THR A O 1
ATOM 3024 N N . VAL A 1 396 ? -13.462 -5.133 10.943 1.00 92.19 396 VAL A N 1
ATOM 3025 C CA . VAL A 1 396 ? -14.541 -6.123 10.958 1.00 92.19 396 VAL A CA 1
ATOM 3026 C C . VAL A 1 396 ? -14.926 -6.432 9.522 1.00 92.19 396 VAL A C 1
ATOM 3028 O O . VAL A 1 396 ? -15.215 -5.518 8.743 1.00 92.19 396 VAL A O 1
ATOM 3031 N N . SER A 1 397 ? -14.930 -7.713 9.176 1.00 92.56 397 SER A N 1
ATOM 3032 C CA . SER A 1 397 ? -15.372 -8.199 7.873 1.00 92.56 397 SER A CA 1
ATOM 3033 C C . SER A 1 397 ? -16.367 -9.348 8.019 1.00 92.56 397 SER A C 1
ATOM 3035 O O . SER A 1 397 ? -16.514 -9.923 9.097 1.00 92.56 397 SER A O 1
ATOM 3037 N N . PHE A 1 398 ? -17.102 -9.640 6.951 1.00 91.00 398 PHE A N 1
ATOM 3038 C CA . PHE A 1 398 ? -18.120 -10.682 6.912 1.00 91.00 398 PHE A CA 1
ATOM 3039 C C . PHE A 1 398 ? -17.767 -11.730 5.865 1.00 91.00 398 PHE A C 1
ATOM 3041 O O . PHE A 1 398 ? -17.666 -11.414 4.678 1.00 91.00 398 PHE A O 1
ATOM 3048 N N . HIS A 1 399 ? -17.629 -12.974 6.314 1.00 90.56 399 HIS A N 1
ATOM 3049 C CA . HIS A 1 399 ? -17.325 -14.107 5.458 1.00 90.56 399 HIS A CA 1
ATOM 3050 C C . HIS A 1 399 ? -18.623 -14.789 5.007 1.00 90.56 399 HIS A C 1
ATOM 3052 O O . HIS A 1 399 ? -19.313 -15.439 5.795 1.00 90.56 399 HIS A O 1
ATOM 3058 N N . GLU A 1 400 ? -18.964 -14.632 3.726 1.00 85.06 400 GLU A N 1
ATOM 3059 C CA . GLU A 1 400 ? -20.234 -15.105 3.158 1.00 85.06 400 GLU A CA 1
ATOM 3060 C C . GLU A 1 400 ? -20.438 -16.633 3.274 1.00 85.06 400 GLU A C 1
ATOM 3062 O O . GLU A 1 400 ? -21.538 -17.046 3.643 1.00 85.06 400 GLU A O 1
ATOM 3067 N N . PRO A 1 401 ? -19.428 -17.500 3.043 1.00 85.56 401 PRO A N 1
ATOM 3068 C CA . PRO A 1 401 ? -19.613 -18.950 3.117 1.00 85.56 401 PRO A CA 1
ATOM 3069 C C . PRO A 1 401 ? -19.940 -19.485 4.517 1.00 85.56 401 PRO A C 1
ATOM 3071 O O . PRO A 1 401 ? -20.693 -20.452 4.629 1.00 85.56 401 PRO A O 1
ATOM 3074 N N . THR A 1 402 ? -19.369 -18.897 5.577 1.00 84.69 402 THR A N 1
ATOM 3075 C CA . THR A 1 402 ? -19.581 -19.359 6.967 1.00 84.69 402 THR A CA 1
ATOM 3076 C C . THR A 1 402 ? -20.608 -18.528 7.730 1.00 84.69 402 THR A C 1
ATOM 3078 O O . THR A 1 402 ? -20.974 -18.909 8.839 1.00 84.69 402 THR A O 1
ATOM 3081 N N . TYR A 1 403 ? -21.109 -17.432 7.144 1.00 85.81 403 TYR A N 1
ATOM 3082 C CA . TYR A 1 403 ? -21.995 -16.470 7.811 1.00 85.81 403 TYR A CA 1
ATOM 3083 C C . TYR A 1 403 ? -21.418 -15.977 9.148 1.00 85.81 403 TYR A C 1
ATOM 3085 O O . TYR A 1 403 ? -22.133 -15.807 10.139 1.00 85.81 403 TYR A O 1
ATOM 3093 N N . ALA A 1 404 ? -20.107 -15.749 9.187 1.00 88.44 404 ALA A N 1
ATOM 3094 C CA . ALA A 1 404 ? -19.402 -15.315 10.383 1.00 88.44 404 ALA A CA 1
ATOM 3095 C C . ALA A 1 404 ? -18.725 -13.958 10.183 1.00 88.44 404 ALA A C 1
ATOM 3097 O O . ALA A 1 404 ? -18.350 -13.572 9.073 1.00 88.44 404 ALA A O 1
ATOM 3098 N N . PHE A 1 405 ? -18.573 -13.228 11.285 1.00 90.38 405 PHE A N 1
ATOM 3099 C CA . PHE A 1 405 ? -17.842 -11.971 11.318 1.00 90.38 405 PHE A CA 1
ATOM 3100 C C . PHE A 1 405 ? -16.405 -12.223 11.753 1.00 90.38 405 PHE A C 1
ATOM 3102 O O . PHE A 1 405 ? -16.171 -12.798 12.813 1.00 90.38 405 PHE A O 1
ATOM 3109 N N . HIS A 1 406 ? -15.445 -11.744 10.973 1.00 91.81 406 HIS A N 1
ATOM 3110 C CA . HIS A 1 406 ? -14.042 -11.747 11.355 1.00 91.81 406 HIS A CA 1
ATOM 3111 C C . HIS A 1 406 ? -13.680 -10.408 11.984 1.00 91.81 406 HIS A C 1
ATOM 3113 O O . HIS A 1 406 ? -13.770 -9.361 11.339 1.00 91.81 406 HIS A O 1
ATOM 3119 N N . VAL A 1 407 ? -13.245 -10.438 13.242 1.00 91.62 407 VAL A N 1
ATOM 3120 C CA . VAL A 1 407 ? -12.644 -9.287 13.918 1.00 91.62 407 VAL A CA 1
ATOM 3121 C C . VAL A 1 407 ? -11.135 -9.472 13.882 1.00 91.62 407 VAL A C 1
ATOM 3123 O O . VAL A 1 407 ? -10.584 -10.348 14.551 1.00 91.62 407 VAL A O 1
ATOM 3126 N N . ARG A 1 408 ? -10.465 -8.652 13.071 1.00 91.12 408 ARG A N 1
ATOM 3127 C CA . ARG A 1 408 ? -9.024 -8.747 12.826 1.00 91.12 408 ARG A CA 1
ATOM 3128 C C . ARG A 1 408 ? -8.290 -7.550 13.380 1.00 91.12 408 ARG A C 1
ATOM 3130 O O . ARG A 1 408 ? -8.738 -6.419 13.214 1.00 91.12 408 ARG A O 1
ATOM 3137 N N . THR A 1 409 ? -7.130 -7.808 13.963 1.00 89.62 409 THR A N 1
ATOM 3138 C CA . THR A 1 409 ? -6.213 -6.776 14.440 1.00 89.62 409 THR A CA 1
ATOM 3139 C C . THR A 1 409 ? -4.951 -6.820 13.598 1.00 89.62 409 THR A C 1
ATOM 3141 O O . THR A 1 409 ? -4.303 -7.859 13.496 1.00 89.62 409 THR A O 1
ATOM 3144 N N . TRP A 1 410 ? -4.583 -5.688 13.016 1.00 89.44 410 TRP A N 1
ATOM 3145 C CA . TRP A 1 410 ? -3.426 -5.518 12.149 1.00 89.44 410 TRP A CA 1
ATOM 3146 C C . TRP A 1 410 ? -2.417 -4.599 12.814 1.00 89.44 410 TRP A C 1
ATOM 3148 O O . TRP A 1 410 ? -2.777 -3.589 13.412 1.00 89.44 410 TRP A O 1
ATOM 3158 N N . ASN A 1 411 ? -1.139 -4.900 12.652 1.00 86.75 411 ASN A N 1
ATOM 3159 C CA . ASN A 1 411 ? -0.087 -3.986 13.054 1.00 86.75 411 ASN A CA 1
ATOM 3160 C C . ASN A 1 411 ? -0.010 -2.842 12.038 1.00 86.75 411 ASN A C 1
ATOM 3162 O O . ASN A 1 411 ? 0.256 -3.074 10.857 1.00 86.75 411 ASN A O 1
ATOM 3166 N N . GLN A 1 412 ? -0.206 -1.603 12.493 1.00 85.00 412 GLN A N 1
ATOM 3167 C CA . GLN A 1 412 ? -0.263 -0.453 11.593 1.00 85.00 412 GLN A CA 1
ATOM 3168 C C . GLN A 1 412 ? 1.050 -0.228 10.817 1.00 85.00 412 GLN A C 1
ATOM 3170 O O . GLN A 1 412 ? 1.033 0.230 9.677 1.00 85.00 412 GLN A O 1
ATOM 3175 N N . VAL A 1 413 ? 2.201 -0.570 11.403 1.00 84.25 413 VAL A N 1
ATOM 3176 C CA . VAL A 1 413 ? 3.510 -0.226 10.831 1.00 84.25 413 VAL A CA 1
ATOM 3177 C C . VAL A 1 413 ? 3.864 -1.106 9.636 1.00 84.25 413 VAL A C 1
ATOM 3179 O O . VAL A 1 413 ? 4.382 -0.598 8.644 1.00 84.25 413 VAL A O 1
ATOM 3182 N N . ASN A 1 414 ? 3.616 -2.411 9.737 1.00 85.75 414 ASN A N 1
ATOM 3183 C CA . ASN A 1 414 ? 4.041 -3.396 8.739 1.00 85.75 414 ASN A CA 1
ATOM 3184 C C . ASN A 1 414 ? 2.880 -4.106 8.027 1.00 85.75 414 ASN A C 1
ATOM 3186 O O . ASN A 1 414 ? 3.134 -4.857 7.092 1.00 85.75 414 ASN A O 1
ATOM 3190 N N . GLY A 1 415 ? 1.632 -3.891 8.454 1.00 87.56 415 GLY A N 1
ATOM 3191 C CA . GLY A 1 415 ? 0.458 -4.508 7.840 1.00 87.56 415 GLY A CA 1
ATOM 3192 C C . GLY A 1 415 ? 0.300 -5.996 8.136 1.00 87.56 415 GLY A C 1
ATOM 3193 O O . GLY A 1 415 ? -0.504 -6.656 7.477 1.00 87.56 415 GLY A O 1
ATOM 3194 N N . PHE A 1 416 ? 1.051 -6.543 9.100 1.00 89.62 416 PHE A N 1
ATOM 3195 C CA . PHE A 1 416 ? 0.896 -7.937 9.503 1.00 89.62 416 PHE A CA 1
ATOM 3196 C C . PHE A 1 416 ? -0.344 -8.128 10.364 1.00 89.62 416 PHE A C 1
ATOM 3198 O O . PHE A 1 416 ? -0.607 -7.362 11.296 1.00 89.62 416 PHE A O 1
ATOM 3205 N N . LEU A 1 417 ? -1.067 -9.201 10.064 1.00 90.31 417 LEU A N 1
ATOM 3206 C CA . LEU A 1 417 ? -2.164 -9.691 10.875 1.00 90.31 417 LEU A CA 1
ATOM 3207 C C . LEU A 1 417 ? -1.617 -10.152 12.230 1.00 90.31 417 LEU A C 1
ATOM 3209 O O . LEU A 1 417 ? -0.720 -10.992 12.299 1.00 90.31 417 LEU A O 1
ATOM 3213 N N . VAL A 1 418 ? -2.132 -9.564 13.303 1.00 87.56 418 VAL A N 1
ATOM 3214 C CA . VAL A 1 418 ? -1.785 -9.911 14.685 1.00 87.56 418 VAL A CA 1
ATOM 3215 C C . VAL A 1 418 ? -2.753 -10.973 15.191 1.00 87.56 418 VAL A C 1
ATOM 3217 O O . VAL A 1 418 ? -2.319 -12.010 15.688 1.00 87.56 418 VAL A O 1
ATOM 3220 N N . HIS A 1 419 ? -4.054 -10.724 15.027 1.00 86.81 419 HIS A N 1
ATOM 3221 C CA . HIS A 1 419 ? -5.131 -11.587 15.507 1.00 86.81 419 HIS A CA 1
ATOM 3222 C C . HIS A 1 419 ? -6.252 -11.668 14.470 1.00 86.81 419 HIS A C 1
ATOM 3224 O O . HIS A 1 419 ? -6.573 -10.660 13.841 1.00 86.81 419 HIS A O 1
ATOM 3230 N N . ASP A 1 420 ? -6.856 -12.847 14.337 1.00 90.81 420 ASP A N 1
ATOM 3231 C CA . ASP A 1 420 ? -8.072 -13.090 13.560 1.00 90.81 420 ASP A CA 1
ATOM 3232 C C . ASP A 1 420 ? -9.020 -13.937 14.403 1.00 90.81 420 ASP A C 1
ATOM 3234 O O . ASP A 1 420 ? -8.633 -14.999 14.898 1.00 90.81 420 ASP A O 1
ATOM 3238 N N . ILE A 1 421 ? -10.226 -13.425 14.625 1.00 90.62 421 ILE A N 1
ATOM 3239 C CA . ILE A 1 421 ? -11.240 -14.063 15.454 1.00 90.62 421 ILE A CA 1
ATOM 3240 C C . ILE A 1 421 ? -12.528 -14.137 14.663 1.00 90.62 421 ILE A C 1
ATOM 3242 O O . ILE A 1 421 ? -13.082 -13.113 14.265 1.00 90.62 421 ILE A O 1
ATOM 3246 N N . GLU A 1 422 ? -13.025 -15.355 14.509 1.00 90.19 422 GLU A N 1
ATOM 3247 C CA . GLU A 1 422 ? -14.324 -15.623 13.919 1.00 90.19 422 GLU A CA 1
ATOM 3248 C C . GLU A 1 422 ? -15.407 -15.578 15.007 1.00 90.19 422 GLU A C 1
ATOM 3250 O O . GLU A 1 422 ? -15.349 -16.294 16.009 1.00 90.19 422 GLU A O 1
ATOM 3255 N N . VAL A 1 423 ? -16.406 -14.722 14.807 1.00 87.56 423 VAL A N 1
ATOM 3256 C CA . VAL A 1 423 ? -17.607 -14.624 15.634 1.00 87.56 423 VAL A CA 1
ATOM 3257 C C . VAL A 1 423 ? -18.7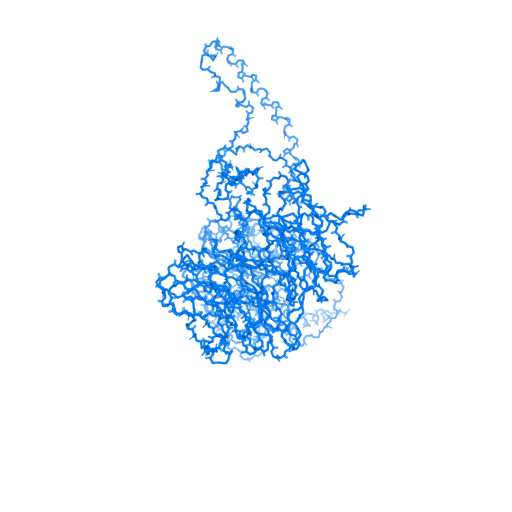91 -15.089 14.795 1.00 87.56 423 VAL A C 1
ATOM 3259 O O . VAL A 1 423 ? -19.188 -14.428 13.833 1.00 87.56 423 VAL A O 1
ATOM 3262 N N . ALA A 1 424 ? -19.368 -16.232 15.162 1.00 81.81 424 ALA A N 1
ATOM 3263 C CA . ALA A 1 424 ? -20.528 -16.778 14.469 1.00 81.81 424 ALA A CA 1
ATOM 3264 C C . ALA A 1 424 ? -21.740 -15.838 14.602 1.00 81.81 424 ALA A C 1
ATOM 3266 O O . ALA A 1 424 ? -22.110 -15.434 15.710 1.00 81.81 424 ALA A O 1
ATOM 3267 N N . SER A 1 425 ? -22.375 -15.512 13.473 1.00 70.88 425 SER A N 1
ATOM 3268 C CA . SER A 1 425 ? -23.641 -14.781 13.461 1.00 70.88 425 SER A CA 1
ATOM 3269 C C . SER A 1 425 ? -24.805 -15.749 13.650 1.00 70.88 425 SER A C 1
ATOM 3271 O O . SER A 1 425 ? -24.868 -16.787 12.996 1.00 70.88 425 SER A O 1
ATOM 3273 N N . ALA A 1 426 ? -25.773 -15.397 14.498 1.00 57.34 426 ALA A N 1
ATOM 3274 C CA . ALA A 1 426 ? -27.060 -16.100 14.549 1.00 57.34 426 ALA A CA 1
ATOM 3275 C C . ALA A 1 426 ? -28.121 -15.467 13.626 1.00 57.34 426 ALA A C 1
ATOM 3277 O O . ALA A 1 426 ? -29.240 -15.970 13.532 1.00 57.34 426 ALA A O 1
ATOM 3278 N N . ALA A 1 427 ? -27.806 -14.338 12.981 1.00 59.34 427 ALA A N 1
ATOM 3279 C CA . ALA A 1 427 ? -28.737 -13.608 12.131 1.00 59.34 427 ALA A CA 1
ATOM 3280 C C . ALA A 1 427 ? -28.604 -14.049 10.665 1.00 59.34 427 ALA A C 1
ATOM 3282 O O . ALA A 1 427 ? -27.501 -14.063 10.122 1.00 59.34 427 ALA A O 1
ATOM 3283 N N . ASN A 1 428 ? -29.737 -14.308 9.999 1.00 61.94 428 ASN A N 1
ATOM 3284 C CA . ASN A 1 428 ? -29.837 -14.524 8.544 1.00 61.94 428 ASN A CA 1
ATOM 3285 C C . ASN A 1 428 ? -29.618 -13.210 7.754 1.00 61.94 428 ASN A C 1
ATOM 3287 O O . ASN A 1 428 ? -30.409 -12.866 6.877 1.00 61.94 428 ASN A O 1
ATOM 3291 N N . LEU A 1 429 ? -28.598 -12.427 8.106 1.00 70.62 429 LEU A N 1
ATOM 3292 C CA . LEU A 1 429 ? -28.273 -11.154 7.472 1.00 70.62 429 LEU A CA 1
ATOM 3293 C C . LEU A 1 429 ? -27.069 -11.370 6.546 1.00 70.62 429 LEU A C 1
ATOM 3295 O O . LEU A 1 429 ? -25.980 -11.687 7.019 1.00 70.62 429 LEU A O 1
ATOM 3299 N N . ASN A 1 430 ? -27.255 -11.224 5.230 1.00 75.81 430 ASN A N 1
ATOM 3300 C CA . ASN A 1 430 ? -26.148 -11.323 4.275 1.00 75.81 430 ASN A CA 1
ATOM 3301 C C . ASN A 1 430 ? -25.500 -9.943 4.074 1.00 75.81 430 ASN A C 1
ATOM 3303 O O . ASN A 1 430 ? -25.888 -9.172 3.193 1.00 75.81 430 ASN A O 1
ATOM 3307 N N . CYS A 1 431 ? -24.483 -9.651 4.884 1.00 76.94 431 CYS A N 1
ATOM 3308 C CA . CYS A 1 431 ? -23.750 -8.387 4.829 1.00 76.94 431 CYS A CA 1
ATOM 3309 C C . CYS A 1 431 ? -22.822 -8.241 3.611 1.00 76.94 431 CYS A C 1
ATOM 3311 O O . CYS A 1 431 ? -22.265 -7.163 3.415 1.00 76.94 431 CYS A O 1
ATOM 3313 N N . ALA A 1 432 ? -22.667 -9.278 2.777 1.00 73.94 432 ALA A N 1
ATOM 3314 C CA . ALA A 1 432 ? -21.930 -9.163 1.520 1.00 73.94 432 ALA A CA 1
ATOM 3315 C C . ALA A 1 432 ? -22.720 -8.366 0.465 1.00 73.94 432 ALA A C 1
ATOM 3317 O O . ALA A 1 432 ? -22.121 -7.612 -0.302 1.00 73.94 432 ALA A O 1
ATOM 3318 N N . ARG A 1 433 ? -24.060 -8.479 0.458 1.00 77.56 433 ARG A N 1
ATOM 3319 C CA . ARG A 1 433 ? -24.938 -7.718 -0.454 1.00 77.56 433 ARG A CA 1
ATOM 3320 C C . ARG A 1 433 ? -25.272 -6.327 0.078 1.00 77.56 433 ARG A C 1
ATOM 3322 O O . ARG A 1 433 ? -25.189 -5.359 -0.669 1.00 77.56 433 ARG A O 1
ATOM 3329 N N . ASP A 1 434 ? -25.578 -6.224 1.370 1.00 78.94 434 ASP A N 1
ATOM 3330 C CA . ASP A 1 434 ? -26.048 -4.986 2.005 1.00 78.94 434 ASP A CA 1
ATOM 3331 C C . ASP A 1 434 ? -24.967 -4.330 2.885 1.00 78.94 434 ASP A C 1
ATOM 3333 O O . ASP A 1 434 ? -25.172 -4.062 4.075 1.00 78.94 434 ASP A O 1
ATOM 3337 N N . LYS A 1 435 ? -23.791 -4.058 2.296 1.00 81.06 435 LYS A N 1
ATOM 3338 C CA . LYS A 1 435 ? -22.627 -3.510 3.022 1.00 81.06 435 LYS A CA 1
ATOM 3339 C C . LYS A 1 435 ? -22.940 -2.214 3.781 1.00 81.06 435 LYS A C 1
ATOM 3341 O O . LYS A 1 435 ? -22.491 -2.059 4.912 1.00 81.06 435 LYS A O 1
ATOM 3346 N N . ASP A 1 436 ? -23.718 -1.301 3.191 1.00 78.81 436 ASP A N 1
ATOM 3347 C CA . ASP A 1 436 ? -24.050 0.002 3.798 1.00 78.81 436 ASP A CA 1
ATOM 3348 C C . ASP A 1 436 ? -24.944 -0.124 5.045 1.00 78.81 436 ASP A C 1
ATOM 3350 O O . ASP A 1 436 ? -24.808 0.632 6.005 1.00 78.81 436 ASP A O 1
ATOM 3354 N N . ILE A 1 437 ? -25.849 -1.105 5.070 1.00 79.31 437 ILE A N 1
ATOM 3355 C CA . ILE A 1 437 ? -26.724 -1.332 6.228 1.00 79.31 437 ILE A CA 1
ATOM 3356 C C . ILE A 1 437 ? -25.923 -1.963 7.369 1.00 79.31 437 ILE A C 1
ATOM 3358 O O . ILE A 1 437 ? -26.063 -1.546 8.521 1.00 79.31 437 ILE A O 1
ATOM 3362 N N . CYS A 1 438 ? -25.076 -2.948 7.057 1.00 82.56 438 CYS A N 1
ATOM 3363 C CA . CYS A 1 438 ? -24.279 -3.644 8.062 1.00 82.56 438 CYS A CA 1
ATOM 3364 C C . CYS A 1 438 ? -23.148 -2.781 8.632 1.00 82.56 438 CYS A C 1
ATOM 3366 O O . CYS A 1 438 ? -22.909 -2.832 9.836 1.00 82.56 438 CYS A O 1
ATOM 3368 N N . SER A 1 439 ? -22.482 -1.959 7.814 1.00 83.44 439 SER A N 1
ATOM 3369 C CA . SER A 1 439 ? -21.403 -1.075 8.281 1.00 83.44 439 SER A CA 1
ATOM 3370 C C . SER A 1 439 ? -21.890 -0.074 9.335 1.00 83.44 439 SER A C 1
ATOM 3372 O O . SER A 1 439 ? -21.180 0.203 10.297 1.00 83.44 439 SER A O 1
ATOM 3374 N N . LYS A 1 440 ? -23.142 0.393 9.228 1.00 80.50 440 LYS A N 1
ATOM 3375 C CA . LYS A 1 440 ? -23.789 1.293 10.201 1.00 80.50 440 LYS A CA 1
ATOM 3376 C C . LYS A 1 440 ? -24.142 0.630 11.541 1.00 80.50 440 LYS A C 1
ATOM 3378 O O . LYS A 1 440 ? -24.516 1.332 12.477 1.00 80.50 440 LYS A O 1
ATOM 3383 N N . GLN A 1 441 ? -24.072 -0.700 11.635 1.00 82.88 441 GLN A N 1
ATOM 3384 C CA . GLN A 1 441 ? -24.343 -1.467 12.863 1.00 82.88 441 GLN A CA 1
ATOM 3385 C C . GLN A 1 441 ? -23.071 -1.867 13.614 1.00 82.88 441 GLN A C 1
ATOM 3387 O O . GLN A 1 441 ? -23.153 -2.557 14.629 1.00 82.88 441 GLN A O 1
ATOM 3392 N N . ILE A 1 442 ? -21.902 -1.475 13.105 1.00 86.81 442 ILE A N 1
ATOM 3393 C CA . ILE A 1 442 ? -20.614 -1.878 13.654 1.00 86.81 442 ILE A CA 1
ATOM 3394 C C . ILE A 1 442 ? -19.930 -0.674 14.275 1.00 86.81 442 ILE A C 1
ATOM 3396 O O . ILE A 1 442 ? -19.789 0.377 13.656 1.00 86.81 442 ILE A O 1
ATOM 3400 N N . ASP A 1 443 ? -19.444 -0.868 15.491 1.00 86.38 443 ASP A N 1
ATOM 3401 C CA . ASP A 1 443 ? -18.503 0.039 16.127 1.00 86.38 443 ASP A CA 1
ATOM 3402 C C . ASP A 1 443 ? -17.567 -0.772 17.025 1.00 86.38 443 ASP A C 1
ATOM 3404 O O . ASP A 1 443 ? -17.886 -1.876 17.482 1.00 86.38 443 ASP A O 1
ATOM 3408 N N . VAL A 1 444 ? -16.381 -0.221 17.248 1.00 87.31 444 VAL A N 1
ATOM 3409 C CA . VAL A 1 444 ? -15.309 -0.855 18.010 1.00 87.31 444 VAL A CA 1
ATOM 3410 C C . VAL A 1 444 ? -14.780 0.140 19.029 1.00 87.31 444 VAL A C 1
ATOM 3412 O O . VAL A 1 444 ? -14.431 1.273 18.690 1.00 87.31 444 VAL A O 1
ATOM 3415 N N . ALA A 1 445 ? -14.665 -0.289 20.279 1.00 82.88 445 ALA A N 1
ATOM 3416 C CA . ALA A 1 445 ? -14.093 0.493 21.362 1.00 82.88 445 ALA A CA 1
ATOM 3417 C C . ALA A 1 445 ? -12.982 -0.284 22.072 1.00 82.88 445 ALA A C 1
ATOM 3419 O O . ALA A 1 445 ? -12.977 -1.511 22.117 1.00 82.88 445 ALA A O 1
ATOM 3420 N N . THR A 1 446 ? -12.037 0.447 22.654 1.00 77.06 446 THR A N 1
ATOM 3421 C CA . THR A 1 446 ? -10.935 -0.112 23.443 1.00 77.06 446 THR A CA 1
ATOM 3422 C C . THR A 1 446 ? -10.854 0.606 24.776 1.00 77.06 446 THR A C 1
ATOM 3424 O O . THR A 1 446 ? -11.121 1.806 24.849 1.00 77.06 446 THR A O 1
ATOM 3427 N N . SER A 1 447 ? -10.469 -0.114 25.827 1.00 68.25 447 SER A N 1
ATOM 3428 C CA . SER A 1 447 ? -10.228 0.490 27.137 1.00 68.25 447 SER A CA 1
ATOM 3429 C C . SER A 1 447 ? -8.762 0.889 27.290 1.00 68.25 447 SER A C 1
ATOM 3431 O O . SER A 1 447 ? -7.876 0.111 26.952 1.00 68.25 447 SER A O 1
ATOM 3433 N N . ALA A 1 448 ? -8.494 2.078 27.835 1.00 55.66 448 ALA A N 1
ATOM 3434 C CA . ALA A 1 448 ? -7.131 2.536 28.119 1.00 55.66 448 ALA A CA 1
ATOM 3435 C C . ALA A 1 448 ? -6.463 1.763 29.274 1.00 55.66 448 ALA A C 1
ATOM 3437 O O . ALA A 1 448 ? -5.240 1.743 29.376 1.00 55.66 448 ALA A O 1
ATOM 3438 N N . SER A 1 449 ? -7.258 1.135 30.146 1.00 51.72 449 SER A N 1
ATOM 3439 C CA . SER A 1 449 ? -6.800 0.471 31.372 1.00 51.72 449 SER A CA 1
ATOM 3440 C C . SER A 1 449 ? -6.502 -1.023 31.215 1.00 51.72 449 SER A C 1
ATOM 3442 O O . SER A 1 449 ? -5.862 -1.597 32.096 1.00 51.72 449 SER A O 1
ATOM 3444 N N . PHE A 1 450 ? -6.922 -1.661 30.117 1.00 48.59 450 PHE A N 1
ATOM 3445 C CA . PHE A 1 450 ? -6.779 -3.106 29.924 1.00 48.59 450 PHE A CA 1
ATOM 3446 C C . PHE A 1 450 ? -5.971 -3.420 28.661 1.00 48.59 450 PHE A C 1
ATOM 3448 O O . PHE A 1 450 ? -6.258 -2.921 27.575 1.00 48.59 450 PHE A O 1
ATOM 3455 N N . GLN A 1 451 ? -4.942 -4.252 28.832 1.00 56.66 451 GLN A N 1
ATOM 3456 C CA . GLN A 1 451 ? -4.099 -4.827 27.777 1.00 56.66 451 GLN A CA 1
ATOM 3457 C C . GLN A 1 451 ? -4.956 -5.302 26.597 1.00 56.66 451 GLN A C 1
ATOM 3459 O O . GLN A 1 451 ? -5.951 -5.977 26.838 1.00 56.66 451 GLN A O 1
ATOM 3464 N N . SER A 1 452 ? -4.588 -4.935 25.361 1.00 65.00 452 SER A N 1
ATOM 3465 C CA . SER A 1 452 ? -5.111 -5.442 24.070 1.00 65.00 452 SER A CA 1
ATOM 3466 C C . SER A 1 452 ? -6.603 -5.838 24.019 1.00 65.00 452 SER A C 1
ATOM 3468 O O . SER A 1 452 ? -6.967 -6.768 23.298 1.00 65.00 452 SER A O 1
ATOM 3470 N N . THR A 1 453 ? -7.473 -5.172 24.788 1.00 77.06 453 THR A N 1
ATOM 3471 C CA . THR A 1 453 ? -8.878 -5.568 24.934 1.00 77.06 453 THR A CA 1
ATOM 3472 C C . THR A 1 453 ? -9.721 -4.762 23.961 1.00 77.06 453 THR A C 1
ATOM 3474 O O . THR A 1 453 ? -9.778 -3.530 24.035 1.00 77.06 453 THR A O 1
ATOM 3477 N N . VAL A 1 454 ? -10.392 -5.468 23.060 1.00 85.25 454 VAL A N 1
ATOM 3478 C CA . VAL A 1 454 ? -11.254 -4.906 22.026 1.00 85.25 454 VAL A CA 1
ATOM 3479 C C . VAL A 1 454 ? -12.699 -5.267 22.339 1.00 85.25 454 VAL A C 1
ATOM 3481 O O . VAL A 1 454 ? -13.037 -6.432 22.538 1.00 85.25 454 VAL A O 1
ATOM 3484 N N . PHE A 1 455 ? -13.561 -4.259 22.360 1.00 87.94 455 PHE A N 1
ATOM 3485 C CA . PHE A 1 455 ? -15.005 -4.419 22.444 1.00 87.94 455 PHE A CA 1
ATOM 3486 C C . PHE A 1 455 ? -15.607 -4.097 21.085 1.00 87.94 455 PHE A C 1
ATOM 3488 O O . PHE A 1 455 ? -15.329 -3.035 20.528 1.00 87.94 455 PHE A O 1
ATOM 3495 N N . ALA A 1 456 ? -16.432 -4.990 20.554 1.00 88.69 456 ALA A N 1
ATOM 3496 C CA . ALA A 1 456 ? -17.099 -4.791 19.273 1.00 88.69 456 ALA A CA 1
ATOM 3497 C C . ALA A 1 456 ? -18.603 -5.024 19.415 1.00 88.69 456 ALA A C 1
ATOM 3499 O O . ALA A 1 456 ? -19.027 -5.949 20.110 1.00 88.69 456 ALA A O 1
ATOM 3500 N N . ILE A 1 457 ? -19.397 -4.194 18.741 1.00 89.12 457 ILE A N 1
ATOM 3501 C CA . ILE A 1 457 ? -20.807 -4.473 18.461 1.00 89.12 457 ILE A CA 1
ATOM 3502 C C . ILE A 1 457 ? -20.910 -4.932 17.006 1.00 89.12 457 ILE A C 1
ATOM 3504 O O . ILE A 1 457 ? -20.363 -4.291 16.109 1.00 89.12 457 ILE A O 1
ATOM 3508 N N . LEU A 1 458 ? -21.545 -6.081 16.788 1.00 87.25 458 LEU A N 1
ATOM 3509 C CA . LEU A 1 458 ? -21.695 -6.696 15.471 1.00 87.25 458 LEU A CA 1
ATOM 3510 C C . LEU A 1 458 ? -23.157 -6.649 15.001 1.00 87.25 458 LEU A C 1
ATOM 3512 O O . LEU A 1 458 ? -24.071 -6.623 15.841 1.00 87.25 458 LEU A O 1
ATOM 3516 N N . PRO A 1 459 ? -23.403 -6.700 13.675 1.00 80.25 459 PRO A N 1
ATOM 3517 C CA . PRO A 1 459 ? -24.750 -6.746 13.126 1.00 80.25 459 PRO A CA 1
ATOM 3518 C C . PRO A 1 459 ? -25.526 -7.935 13.697 1.00 80.25 459 PRO A C 1
ATOM 3520 O O . PRO A 1 459 ? -24.983 -9.020 13.903 1.00 80.25 459 PRO A O 1
ATOM 3523 N N . GLY A 1 460 ? -26.805 -7.717 13.997 1.00 74.69 460 GLY A N 1
ATOM 3524 C CA . GLY A 1 460 ? -27.611 -8.670 14.770 1.00 74.69 460 GLY A CA 1
ATOM 3525 C C . GLY A 1 460 ? -27.559 -8.462 16.290 1.00 74.69 460 GLY A C 1
ATOM 3526 O O . GLY A 1 460 ? -28.270 -9.163 17.009 1.00 74.69 460 GLY A O 1
ATOM 3527 N N . GLY A 1 461 ? -26.802 -7.465 16.773 1.00 76.94 461 GLY A N 1
ATOM 3528 C CA . GLY A 1 461 ? -26.843 -6.974 18.155 1.00 76.94 461 GLY A CA 1
ATOM 3529 C C . GLY A 1 461 ? -26.029 -7.801 19.143 1.00 76.94 461 GLY A C 1
ATOM 3530 O O . GLY A 1 461 ? -26.455 -7.998 20.283 1.00 76.94 461 GLY A O 1
ATOM 3531 N N . PHE A 1 462 ? -24.869 -8.294 18.711 1.00 83.69 462 PHE A N 1
ATOM 3532 C CA . PHE A 1 462 ? -23.935 -9.026 19.564 1.00 83.69 462 PHE A CA 1
ATOM 3533 C C . PHE A 1 462 ? -22.823 -8.104 20.043 1.00 83.69 462 PHE A C 1
ATOM 3535 O O . PHE A 1 462 ? -22.034 -7.617 19.235 1.00 83.69 462 PHE A O 1
ATOM 3542 N N . ALA A 1 463 ? -22.751 -7.887 21.354 1.00 87.88 463 ALA A N 1
ATOM 3543 C CA . ALA A 1 463 ? -21.594 -7.263 21.977 1.00 87.88 463 ALA A CA 1
ATOM 3544 C C . ALA A 1 463 ? -20.580 -8.353 22.330 1.00 87.88 463 ALA A C 1
ATOM 3546 O O . ALA A 1 463 ? -20.933 -9.363 22.945 1.00 87.88 463 ALA A O 1
ATOM 3547 N N . VAL A 1 464 ? -19.327 -8.147 21.941 1.00 89.44 464 VAL A N 1
ATOM 3548 C CA . VAL A 1 464 ? -18.246 -9.114 22.134 1.00 89.44 464 VAL A CA 1
ATOM 3549 C C . VAL A 1 464 ? -17.076 -8.427 22.813 1.00 89.44 464 VAL A C 1
ATOM 3551 O O . VAL A 1 464 ? -16.684 -7.327 22.415 1.00 89.44 464 VAL A O 1
ATOM 3554 N N . LYS A 1 465 ? -16.500 -9.099 23.812 1.00 89.69 465 LYS A N 1
ATOM 3555 C CA . LYS A 1 465 ? -15.204 -8.740 24.386 1.00 89.69 465 LYS A CA 1
ATOM 3556 C C . LYS A 1 465 ? -14.137 -9.709 23.911 1.00 89.69 465 LYS A C 1
ATOM 3558 O O . LYS A 1 465 ? -14.255 -10.923 24.086 1.00 89.69 465 LYS A O 1
ATOM 3563 N N . ILE A 1 466 ? -13.082 -9.141 23.351 1.00 86.62 466 ILE A N 1
ATOM 3564 C CA . ILE A 1 466 ? -11.928 -9.846 22.819 1.00 86.62 466 ILE A CA 1
ATOM 3565 C C . ILE A 1 466 ? -10.694 -9.412 23.603 1.00 86.62 466 ILE A C 1
ATOM 3567 O O . ILE A 1 466 ? -10.374 -8.225 23.625 1.00 86.62 466 ILE A O 1
ATOM 3571 N N . THR A 1 467 ? -9.968 -10.370 24.170 1.00 82.31 467 THR A N 1
ATOM 3572 C CA . THR A 1 467 ? -8.682 -10.138 24.844 1.00 82.31 467 THR A CA 1
ATOM 3573 C C . THR A 1 467 ? -7.659 -11.133 24.305 1.00 82.31 467 THR A C 1
ATOM 3575 O O . THR A 1 467 ? -7.929 -12.333 24.275 1.00 82.31 467 THR A O 1
ATOM 3578 N N . ASP A 1 468 ? -6.498 -10.655 23.847 1.00 74.56 468 ASP A N 1
ATOM 3579 C CA . ASP A 1 468 ? -5.375 -11.485 23.373 1.00 74.56 468 ASP A CA 1
ATOM 3580 C C . ASP A 1 468 ? -5.784 -12.643 22.433 1.00 74.56 468 ASP A C 1
ATOM 3582 O O . ASP A 1 468 ? -5.336 -13.784 22.572 1.00 74.56 468 ASP A O 1
ATOM 3586 N N . SER A 1 469 ? -6.614 -12.361 21.422 1.00 73.44 469 SER A N 1
ATOM 3587 C CA . SER A 1 469 ? -7.152 -13.335 20.439 1.00 73.44 469 SER A CA 1
ATOM 3588 C C . SER A 1 469 ? -8.250 -14.281 20.935 1.00 73.44 469 SER A C 1
ATOM 3590 O O . SER A 1 469 ? -8.607 -15.218 20.221 1.00 73.44 469 SER A O 1
ATOM 3592 N N . LYS A 1 470 ? -8.786 -14.093 22.142 1.00 85.06 470 LYS A N 1
ATOM 3593 C CA . LYS A 1 470 ? -9.856 -14.940 22.681 1.00 85.06 470 LYS A CA 1
ATOM 3594 C C . LYS A 1 470 ? -11.103 -14.125 22.966 1.00 85.06 470 LYS A C 1
ATOM 3596 O O . LYS A 1 470 ? -11.028 -13.024 23.504 1.00 85.06 470 LYS A O 1
ATOM 3601 N N . ILE A 1 471 ? -12.252 -14.702 22.628 1.00 87.06 471 ILE A N 1
ATOM 3602 C CA . ILE A 1 471 ? -13.551 -14.183 23.049 1.00 87.06 471 ILE A CA 1
ATOM 3603 C C . ILE A 1 471 ? -13.698 -14.511 24.536 1.00 87.06 471 ILE A C 1
ATOM 3605 O O . ILE A 1 471 ? -13.779 -15.684 24.900 1.00 87.06 471 ILE A O 1
ATOM 3609 N N . GLU A 1 472 ? -13.697 -13.492 25.395 1.00 86.31 472 GLU A N 1
ATOM 3610 C CA . GLU A 1 472 ? -13.966 -13.679 26.827 1.00 86.31 472 GLU A CA 1
ATOM 3611 C C . GLU A 1 472 ? -15.455 -13.901 27.072 1.00 86.31 472 GLU A C 1
ATOM 3613 O O . GLU A 1 472 ? -15.848 -14.806 27.806 1.00 86.31 472 GLU A O 1
ATOM 3618 N N . TRP A 1 473 ? -16.285 -13.084 26.427 1.00 89.00 473 TRP A N 1
ATOM 3619 C CA . TRP A 1 473 ? -17.730 -13.224 26.454 1.00 89.00 473 TRP A CA 1
ATOM 3620 C C . TRP A 1 473 ? -18.362 -12.638 25.193 1.00 89.00 473 TRP A C 1
ATOM 3622 O O . TRP A 1 473 ? -17.832 -11.726 24.551 1.00 89.00 473 TRP A O 1
ATOM 3632 N N . GLN A 1 474 ? -19.530 -13.179 24.867 1.00 87.50 474 GLN A N 1
ATOM 3633 C CA . GLN A 1 474 ? -20.416 -12.717 23.810 1.00 87.50 474 GLN A CA 1
ATOM 3634 C C . GLN A 1 474 ? -21.819 -12.612 24.404 1.00 87.50 474 GLN A C 1
ATOM 3636 O O . GLN A 1 474 ? -22.372 -13.604 24.880 1.00 87.50 474 GLN A O 1
ATOM 3641 N N . THR A 1 475 ? -22.397 -11.415 24.351 1.00 87.00 475 THR A N 1
ATOM 3642 C CA . THR A 1 475 ? -23.733 -11.139 24.882 1.00 87.00 475 THR A CA 1
ATOM 3643 C C . THR A 1 475 ? -24.634 -10.654 23.757 1.00 87.00 475 THR A C 1
ATOM 3645 O O . THR A 1 475 ? -24.320 -9.687 23.060 1.00 87.00 475 THR A O 1
ATOM 3648 N N . ALA A 1 476 ? -25.782 -11.310 23.591 1.00 84.12 476 ALA A N 1
ATOM 3649 C CA . ALA A 1 476 ? -26.852 -10.802 22.744 1.00 84.12 476 ALA A CA 1
ATOM 3650 C C . ALA A 1 476 ? -27.538 -9.632 23.463 1.00 84.12 476 ALA A C 1
ATOM 3652 O O . ALA A 1 476 ? -28.187 -9.814 24.492 1.00 84.12 476 ALA A O 1
ATOM 3653 N N . VAL A 1 477 ? -27.356 -8.425 22.933 1.00 77.94 477 VAL A N 1
ATOM 3654 C CA . VAL A 1 477 ? -27.962 -7.190 23.456 1.00 77.94 477 VAL A CA 1
ATOM 3655 C C . VAL A 1 477 ? -29.377 -7.012 22.897 1.00 77.94 477 VAL A C 1
ATOM 3657 O O . VAL A 1 477 ? -30.250 -6.425 23.536 1.00 77.94 477 VAL A O 1
ATOM 3660 N N . ASN A 1 478 ? -29.631 -7.579 21.719 1.00 71.44 478 ASN A N 1
ATOM 3661 C CA . ASN A 1 478 ? -30.942 -7.582 21.089 1.00 71.44 478 ASN A CA 1
ATOM 3662 C C . ASN A 1 478 ? -31.938 -8.478 21.834 1.00 71.44 478 ASN A C 1
ATOM 3664 O O . ASN A 1 478 ? -31.699 -9.667 22.036 1.00 71.44 478 ASN A O 1
ATOM 3668 N N . LYS A 1 479 ? -33.113 -7.921 22.153 1.00 61.81 479 LYS A N 1
ATOM 3669 C CA . LYS A 1 479 ? -34.294 -8.691 22.590 1.00 61.81 479 LYS A CA 1
ATOM 3670 C C . LYS A 1 479 ? -35.229 -9.056 21.420 1.00 61.81 479 LYS A C 1
ATOM 3672 O O . LYS A 1 479 ? -36.263 -9.677 21.649 1.00 61.81 479 LYS A O 1
ATOM 3677 N N . GLY A 1 480 ? -34.872 -8.694 20.180 1.00 58.56 480 GLY A N 1
ATOM 3678 C CA . GLY A 1 480 ? -35.619 -8.977 18.946 1.00 58.56 480 GLY A CA 1
ATOM 3679 C C . GLY A 1 480 ? -34.942 -8.410 17.684 1.00 58.56 480 GLY A C 1
ATOM 3680 O O . GLY A 1 480 ? -33.871 -7.821 17.771 1.00 58.56 480 GLY A O 1
ATOM 3681 N N . LEU A 1 481 ? -35.575 -8.572 16.512 1.00 58.16 481 LEU A N 1
ATOM 3682 C CA . LEU A 1 481 ? -35.069 -8.113 15.197 1.00 58.16 481 LEU A CA 1
ATOM 3683 C C . LEU A 1 481 ? -35.267 -6.607 14.922 1.00 58.16 481 LEU A C 1
ATOM 3685 O O . LEU A 1 481 ? -34.784 -6.099 13.915 1.00 58.16 481 LEU A O 1
ATOM 3689 N N . ILE A 1 482 ? -36.012 -5.906 15.780 1.00 64.94 482 ILE A N 1
ATOM 3690 C CA . ILE A 1 482 ? -36.450 -4.516 15.553 1.00 64.94 482 ILE A CA 1
ATOM 3691 C C . ILE A 1 482 ? -35.439 -3.507 16.128 1.00 64.94 482 ILE A C 1
ATOM 3693 O O . ILE A 1 482 ? -35.434 -2.340 15.740 1.00 64.94 482 ILE A O 1
ATOM 3697 N N . ASP A 1 483 ? -34.562 -3.942 17.033 1.00 71.06 483 ASP A N 1
ATOM 3698 C CA . ASP A 1 483 ? -33.557 -3.080 17.651 1.00 71.06 483 ASP A CA 1
ATOM 3699 C C . ASP A 1 483 ? -32.236 -3.138 16.868 1.00 71.06 483 ASP A C 1
ATOM 3701 O O . ASP A 1 483 ? -31.652 -4.202 16.656 1.00 71.06 483 ASP A O 1
ATOM 3705 N N . GLN A 1 484 ? -31.766 -1.968 16.433 1.00 76.62 484 GLN A N 1
ATOM 3706 C CA . GLN A 1 484 ? -30.512 -1.788 15.711 1.00 76.62 484 GLN A CA 1
ATOM 3707 C C . GLN A 1 484 ? -29.523 -1.030 16.598 1.00 76.62 484 GLN A C 1
ATOM 3709 O O . GLN A 1 484 ? -29.637 0.186 16.769 1.00 76.62 484 GLN A O 1
ATOM 3714 N N . PHE A 1 485 ? -28.545 -1.744 17.153 1.00 80.88 485 PHE A N 1
ATOM 3715 C CA . PHE A 1 485 ? -27.402 -1.132 17.828 1.00 80.88 485 PHE A CA 1
ATOM 3716 C C . PHE A 1 485 ? -26.370 -0.654 16.805 1.00 80.88 485 PHE A C 1
ATOM 3718 O O . PHE A 1 485 ? -26.136 -1.319 15.799 1.00 80.88 485 PHE A O 1
ATOM 3725 N N . SER A 1 486 ? -25.797 0.525 17.045 1.00 80.56 486 SER A N 1
ATOM 3726 C CA . SER A 1 486 ? -24.887 1.197 16.107 1.00 80.56 486 SER A CA 1
ATOM 3727 C C . SER A 1 486 ? -23.594 1.677 16.749 1.00 80.56 486 SER A C 1
ATOM 3729 O O . SER A 1 486 ? -22.676 2.074 16.041 1.00 80.56 486 SER A O 1
ATOM 3731 N N . SER A 1 487 ? -23.530 1.754 18.079 1.00 82.69 487 SER A N 1
ATOM 3732 C CA . SER A 1 487 ? -22.400 2.397 18.750 1.00 82.69 487 SER A CA 1
ATOM 3733 C C . SER A 1 487 ? -22.083 1.738 20.081 1.00 82.69 487 SER A C 1
ATOM 3735 O O . SER A 1 487 ? -22.993 1.354 20.822 1.00 82.69 487 SER A O 1
ATOM 3737 N N . ILE A 1 488 ? -20.791 1.637 20.389 1.00 86.38 488 ILE A N 1
ATOM 3738 C CA . ILE A 1 488 ? -20.280 1.045 21.625 1.00 86.38 488 ILE A CA 1
ATOM 3739 C C . ILE A 1 488 ? -19.274 1.986 22.282 1.00 86.38 488 ILE A C 1
ATOM 3741 O O . ILE A 1 488 ? -18.375 2.530 21.643 1.00 86.38 488 ILE A O 1
ATOM 3745 N N . PHE A 1 489 ? -19.417 2.175 23.588 1.00 83.25 489 PHE A N 1
ATOM 3746 C CA . PHE A 1 489 ? -18.578 3.071 24.373 1.00 83.25 489 PHE A CA 1
ATOM 3747 C C . PHE A 1 489 ? -18.092 2.367 25.631 1.00 83.25 489 PHE A C 1
ATOM 3749 O O . PHE A 1 489 ? -18.822 1.587 26.237 1.00 83.25 489 PHE A O 1
ATOM 3756 N N . VAL A 1 490 ? -16.864 2.667 26.040 1.00 78.94 490 VAL A N 1
ATOM 3757 C CA . VAL A 1 490 ? -16.274 2.137 27.271 1.00 78.94 490 VAL A CA 1
ATOM 3758 C C . VAL A 1 490 ? -16.103 3.297 28.242 1.00 78.94 490 VAL A C 1
ATOM 3760 O O . VAL A 1 490 ? -15.393 4.252 27.940 1.00 78.94 490 VAL A O 1
ATOM 3763 N N . ALA A 1 491 ? -16.766 3.215 29.393 1.00 72.75 491 ALA A N 1
ATOM 3764 C CA . ALA A 1 491 ? -16.699 4.191 30.473 1.00 72.75 491 ALA A CA 1
ATOM 3765 C C . ALA A 1 491 ? -16.247 3.476 31.755 1.00 72.75 491 ALA A C 1
ATOM 3767 O O . ALA A 1 491 ? -17.047 2.865 32.467 1.00 72.75 491 ALA A O 1
ATOM 3768 N N . ALA A 1 492 ? -14.942 3.534 32.033 1.00 71.50 492 ALA A N 1
ATOM 3769 C CA . ALA A 1 492 ? -14.296 2.830 33.143 1.00 71.50 492 ALA A CA 1
ATOM 3770 C C . ALA A 1 492 ? -14.585 1.309 33.148 1.00 71.50 492 ALA A C 1
ATOM 3772 O O . ALA A 1 492 ? -14.063 0.593 32.296 1.00 71.50 492 ALA A O 1
ATOM 3773 N N . GLU A 1 493 ? -15.384 0.812 34.101 1.00 72.88 493 GLU A N 1
ATOM 3774 C CA . GLU A 1 493 ? -15.763 -0.609 34.213 1.00 72.88 493 GLU A CA 1
ATOM 3775 C C . GLU A 1 493 ? -17.077 -0.962 33.489 1.00 72.88 493 GLU A C 1
ATOM 3777 O O . GLU A 1 493 ? -17.434 -2.140 33.421 1.00 72.88 493 GLU A O 1
ATOM 3782 N N . ASN A 1 494 ? -17.782 0.023 32.925 1.00 79.31 494 ASN A N 1
ATOM 3783 C CA . ASN A 1 494 ? -19.053 -0.176 32.233 1.00 79.31 494 ASN A CA 1
ATOM 3784 C C . ASN A 1 494 ? -18.896 0.007 30.722 1.00 79.31 494 ASN A C 1
ATOM 3786 O O . ASN A 1 494 ? -18.215 0.916 30.244 1.00 79.31 494 ASN A O 1
ATOM 3790 N N . ILE A 1 495 ? -19.587 -0.833 29.964 1.00 84.25 495 ILE A N 1
ATOM 3791 C CA . ILE A 1 495 ? -19.705 -0.737 28.513 1.00 84.25 495 ILE A CA 1
ATOM 3792 C C . ILE A 1 495 ? -21.115 -0.273 28.205 1.00 84.25 495 ILE A C 1
ATOM 3794 O O . ILE A 1 495 ? -22.083 -0.808 28.732 1.00 84.25 495 ILE A O 1
ATOM 3798 N N . ILE A 1 496 ? -21.246 0.723 27.350 1.00 84.19 496 ILE A N 1
ATOM 3799 C CA . ILE A 1 496 ? -22.535 1.274 26.962 1.00 84.19 496 ILE A CA 1
ATOM 3800 C C . ILE A 1 496 ? -22.725 0.973 25.486 1.00 84.19 496 ILE A C 1
ATOM 3802 O O . ILE A 1 496 ? -21.913 1.389 24.660 1.00 84.19 496 ILE A O 1
ATOM 3806 N N . VAL A 1 497 ? -23.805 0.279 25.153 1.00 85.75 497 VAL A N 1
ATOM 3807 C CA . VAL A 1 497 ? -24.184 0.001 23.768 1.00 85.75 497 VAL A CA 1
ATOM 3808 C C . VAL A 1 497 ? -25.444 0.794 23.463 1.00 85.75 497 VAL A C 1
ATOM 3810 O O . VAL A 1 497 ? -26.417 0.743 24.216 1.00 85.75 497 VAL A O 1
ATOM 3813 N N . ILE A 1 498 ? -25.409 1.564 22.378 1.00 84.06 498 ILE A N 1
ATOM 3814 C CA . ILE A 1 498 ? -26.500 2.447 21.969 1.00 84.06 498 ILE A CA 1
ATOM 3815 C C . ILE A 1 498 ? -27.033 2.018 20.610 1.00 84.06 498 ILE A C 1
ATOM 3817 O O . ILE A 1 498 ? -26.286 1.709 19.681 1.00 84.06 498 ILE A O 1
ATOM 3821 N N . GLY A 1 499 ? -28.353 2.004 20.520 1.00 82.81 499 GLY A N 1
ATOM 3822 C CA . GLY A 1 499 ? -29.114 1.667 19.342 1.00 82.81 499 GLY A CA 1
ATOM 3823 C C . GLY A 1 499 ? -30.433 2.411 19.282 1.00 82.81 499 GLY A C 1
ATOM 3824 O O . GLY A 1 499 ? -30.767 3.243 20.132 1.00 82.81 499 GLY A O 1
ATOM 3825 N N . LYS A 1 500 ? -31.198 2.083 18.251 1.00 82.25 500 LYS A N 1
ATOM 3826 C CA . LYS A 1 500 ? -32.550 2.580 18.041 1.00 82.25 500 LYS A CA 1
ATOM 3827 C C . LYS A 1 500 ? -33.484 1.439 17.687 1.00 82.25 500 LYS A C 1
ATOM 3829 O O . LYS A 1 500 ? -33.092 0.483 17.023 1.00 82.25 500 LYS A O 1
ATOM 3834 N N . ASN A 1 501 ? -34.734 1.584 18.081 1.00 81.75 501 ASN A N 1
ATOM 3835 C CA . ASN A 1 501 ? -35.803 0.744 17.579 1.00 81.75 501 ASN A CA 1
ATOM 3836 C C . ASN A 1 501 ? -36.219 1.226 16.177 1.00 81.75 501 ASN A C 1
ATOM 3838 O O . ASN A 1 501 ? -36.519 2.406 16.002 1.00 81.75 501 ASN A O 1
ATOM 3842 N N . LEU A 1 502 ? -36.230 0.337 15.183 1.00 77.38 502 LEU A N 1
ATOM 3843 C CA . LEU A 1 502 ? -36.447 0.683 13.772 1.00 77.38 502 LEU A CA 1
ATOM 3844 C C . LEU A 1 502 ? -37.853 1.225 13.467 1.00 77.38 502 LEU A C 1
ATOM 3846 O O . LEU A 1 502 ? -38.001 2.054 12.574 1.00 77.38 502 LEU A O 1
ATOM 3850 N N . GLU A 1 503 ? -38.879 0.795 14.204 1.00 81.00 503 GLU A N 1
ATOM 3851 C CA . GLU A 1 503 ? -40.266 1.221 13.966 1.00 81.00 503 GLU A CA 1
ATOM 3852 C C . GLU A 1 503 ? -40.586 2.550 14.654 1.00 81.00 503 GLU A C 1
ATOM 3854 O O . GLU A 1 503 ? -41.242 3.428 14.095 1.00 81.00 503 GLU A O 1
ATOM 3859 N N . THR A 1 504 ? -40.122 2.702 15.894 1.00 79.31 504 THR A N 1
ATOM 3860 C CA . THR A 1 504 ? -40.493 3.839 16.749 1.00 79.31 504 THR A CA 1
ATOM 3861 C C . THR A 1 504 ? -39.436 4.943 16.791 1.00 79.31 504 THR A C 1
ATOM 3863 O O . THR A 1 504 ? -39.714 6.031 17.303 1.00 79.31 504 THR A O 1
ATOM 3866 N N . ASN A 1 505 ? -38.230 4.673 16.275 1.00 79.75 505 ASN A N 1
ATOM 3867 C CA . ASN A 1 505 ? -37.015 5.478 16.440 1.00 79.75 505 ASN A CA 1
ATOM 3868 C C . ASN A 1 505 ? -36.662 5.775 17.907 1.00 79.75 505 ASN A C 1
ATOM 3870 O O . ASN A 1 505 ? -35.921 6.715 18.188 1.00 79.75 505 ASN A O 1
ATOM 3874 N N . LEU A 1 506 ? -37.183 5.002 18.863 1.00 83.31 506 LEU A N 1
ATOM 3875 C CA . LEU A 1 506 ? -36.854 5.178 20.274 1.00 83.31 506 LEU A CA 1
ATOM 3876 C C . LEU A 1 506 ? -35.423 4.716 20.559 1.00 83.31 506 LEU A C 1
ATOM 3878 O O . LEU A 1 506 ? -34.980 3.680 20.064 1.00 83.31 506 LEU A O 1
ATOM 3882 N N . LEU A 1 507 ? -34.718 5.492 21.377 1.00 82.44 507 LEU A N 1
ATOM 3883 C CA . LEU A 1 507 ? -33.407 5.174 21.921 1.00 82.44 507 LEU A CA 1
ATOM 3884 C C . LEU A 1 507 ? -33.479 3.858 22.697 1.00 82.44 507 LEU A C 1
ATOM 3886 O O . LEU A 1 507 ? -34.257 3.725 23.643 1.00 82.44 507 LEU A O 1
ATOM 3890 N N . ASN A 1 508 ? -32.599 2.928 22.343 1.00 81.31 508 ASN A N 1
ATOM 3891 C CA . ASN A 1 508 ? -32.313 1.758 23.151 1.00 81.31 508 ASN A CA 1
ATOM 3892 C C . ASN A 1 508 ? -30.846 1.816 23.581 1.00 81.31 508 ASN A C 1
ATOM 3894 O O . ASN A 1 508 ? -29.946 1.703 22.757 1.00 81.31 508 ASN A O 1
ATOM 3898 N N . ALA A 1 509 ? -30.604 2.039 24.868 1.00 80.19 509 ALA A N 1
ATOM 3899 C CA . ALA A 1 509 ? -29.269 1.989 25.450 1.00 80.19 509 ALA A CA 1
ATOM 3900 C C . ALA A 1 509 ? -29.217 0.850 26.467 1.00 80.19 509 ALA A C 1
ATOM 3902 O O . ALA A 1 509 ? -30.124 0.719 27.290 1.00 80.19 509 ALA A O 1
ATOM 3903 N N . GLU A 1 510 ? -28.178 0.028 26.408 1.00 83.44 510 GLU A N 1
ATOM 3904 C CA . GLU A 1 510 ? -27.916 -1.031 27.380 1.00 83.44 510 GLU A CA 1
ATOM 3905 C C . GLU A 1 510 ? -26.540 -0.805 28.006 1.00 83.44 510 GLU A C 1
ATOM 3907 O O . GLU A 1 510 ? -25.590 -0.406 27.328 1.00 83.44 510 GLU A O 1
ATOM 3912 N N . VAL A 1 511 ? -26.443 -1.041 29.314 1.00 84.44 511 VAL A N 1
ATOM 3913 C CA . VAL A 1 511 ? -25.183 -0.968 30.060 1.00 84.44 511 VAL A CA 1
ATOM 3914 C C . VAL A 1 511 ? -24.753 -2.392 30.376 1.00 84.44 511 VAL A C 1
ATOM 3916 O O . VAL A 1 511 ? -25.513 -3.143 30.980 1.00 84.44 511 VAL A O 1
ATOM 3919 N N . LEU A 1 512 ? -23.554 -2.775 29.956 1.00 85.88 512 LEU A N 1
ATOM 3920 C CA . LEU A 1 512 ? -22.956 -4.075 30.212 1.00 85.88 512 LEU A CA 1
ATOM 3921 C C . LEU A 1 512 ? -21.777 -3.933 31.172 1.00 85.88 512 LEU A C 1
ATOM 3923 O O . LEU A 1 512 ? -21.020 -2.963 31.116 1.00 85.88 512 LEU A O 1
ATOM 3927 N N . ASP A 1 513 ? -21.602 -4.932 32.027 1.00 84.00 513 ASP A N 1
ATOM 3928 C CA . ASP A 1 513 ? -20.398 -5.068 32.841 1.00 84.00 513 ASP A CA 1
ATOM 3929 C C . ASP A 1 513 ? -19.195 -5.470 31.967 1.00 84.00 513 ASP A C 1
ATOM 3931 O O . ASP A 1 513 ? -19.290 -6.394 31.155 1.00 84.00 513 ASP A O 1
ATOM 3935 N N . SER A 1 514 ? -18.051 -4.803 32.133 1.00 81.75 514 SER A N 1
ATOM 3936 C CA . SER A 1 514 ? -16.833 -5.117 31.373 1.00 81.75 514 SER A CA 1
ATOM 3937 C C . SER A 1 514 ? -16.213 -6.488 31.678 1.00 81.75 514 SER A C 1
ATOM 3939 O O . SER A 1 514 ? -15.502 -7.033 30.824 1.00 81.75 514 SER A O 1
ATOM 3941 N N . LYS A 1 515 ? -16.453 -7.065 32.863 1.00 82.50 515 LYS A N 1
ATOM 3942 C CA . LYS A 1 515 ? -15.889 -8.358 33.288 1.00 82.50 515 LYS A CA 1
ATOM 3943 C C . LYS A 1 515 ? -16.711 -9.522 32.749 1.00 82.50 515 LYS A C 1
ATOM 3945 O O . LYS A 1 515 ? -16.162 -10.367 32.051 1.00 82.50 515 LYS A O 1
ATOM 3950 N N . ASP A 1 516 ? -18.020 -9.498 32.991 1.00 81.56 516 ASP A N 1
ATOM 3951 C CA . ASP A 1 516 ? -18.896 -10.649 32.734 1.00 81.56 516 ASP A CA 1
ATOM 3952 C C . ASP A 1 516 ? -19.849 -10.459 31.540 1.00 81.56 516 ASP A C 1
ATOM 3954 O O . ASP A 1 516 ? -20.609 -11.370 31.211 1.00 81.56 516 ASP A O 1
ATOM 3958 N N . GLY A 1 517 ? -19.894 -9.267 30.930 1.00 81.69 517 GLY A N 1
ATOM 3959 C CA . GLY A 1 517 ? -20.800 -8.971 29.814 1.00 81.69 517 GLY A CA 1
ATOM 3960 C C . GLY A 1 517 ? -22.283 -8.988 30.192 1.00 81.69 517 GLY A C 1
ATOM 3961 O O . GLY A 1 517 ? -23.146 -9.049 29.316 1.00 81.69 517 GLY A O 1
ATOM 3962 N N . ARG A 1 518 ? -22.613 -8.971 31.491 1.00 85.06 518 ARG A N 1
ATOM 3963 C CA . ARG A 1 518 ? -23.998 -8.989 31.978 1.00 85.06 518 ARG A CA 1
ATOM 3964 C C . ARG A 1 518 ? -24.646 -7.626 31.783 1.00 85.06 518 ARG A C 1
ATOM 3966 O O . ARG A 1 518 ? -24.068 -6.608 32.155 1.00 85.06 518 ARG A O 1
ATOM 3973 N N . ILE A 1 519 ? -25.866 -7.627 31.251 1.00 84.50 519 ILE A N 1
ATOM 3974 C CA . ILE A 1 519 ? -26.676 -6.417 31.101 1.00 84.50 519 ILE A CA 1
ATOM 3975 C C . ILE A 1 519 ? -27.133 -5.967 32.492 1.00 84.50 519 ILE A C 1
ATOM 3977 O O . ILE A 1 519 ? -27.846 -6.692 33.189 1.00 84.50 519 ILE A O 1
ATOM 3981 N N . GLN A 1 520 ? -26.714 -4.772 32.894 1.00 80.81 520 GLN A N 1
ATOM 3982 C CA . GLN A 1 520 ? -27.142 -4.140 34.130 1.00 80.81 520 GLN A CA 1
ATOM 3983 C C . GLN A 1 520 ? -28.504 -3.462 33.914 1.00 80.81 520 GLN A C 1
ATOM 3985 O O . GLN A 1 520 ? -28.695 -2.769 32.911 1.00 80.81 520 GLN A O 1
ATOM 3990 N N . PRO A 1 521 ? -29.463 -3.620 34.843 1.00 69.31 521 PRO A N 1
ATOM 3991 C CA . PRO A 1 521 ? -30.719 -2.888 34.784 1.00 69.31 521 PRO A CA 1
ATOM 3992 C C . PRO A 1 521 ? -30.440 -1.395 34.992 1.00 69.31 521 PRO A C 1
ATOM 3994 O O . PRO A 1 521 ? -30.195 -0.939 36.105 1.00 69.31 521 PRO A O 1
ATOM 3997 N N . ALA A 1 522 ? -30.464 -0.642 33.898 1.00 65.88 522 ALA A N 1
ATOM 3998 C CA . ALA A 1 522 ? -30.283 0.800 33.883 1.00 65.88 522 ALA A CA 1
ATOM 3999 C C . ALA A 1 522 ? -31.584 1.474 33.444 1.00 65.88 522 ALA A C 1
ATOM 4001 O O . ALA A 1 522 ? -32.186 1.087 32.438 1.00 65.88 522 ALA A O 1
ATOM 4002 N N . SER A 1 523 ? -32.011 2.501 34.180 1.00 65.38 523 SER A N 1
ATOM 4003 C CA . SER A 1 523 ? -33.090 3.368 33.717 1.00 65.38 523 SER A CA 1
ATOM 4004 C C . SER A 1 523 ? -32.659 4.122 32.458 1.00 65.38 523 SER A C 1
ATOM 4006 O O . SER A 1 523 ? -31.521 4.591 32.364 1.00 65.38 523 SER A O 1
ATOM 4008 N N . LYS A 1 524 ? -33.573 4.239 31.490 1.00 71.06 524 LYS A N 1
ATOM 4009 C CA . LYS A 1 524 ? -33.299 4.804 30.163 1.00 71.06 524 LYS A CA 1
ATOM 4010 C C . LYS A 1 524 ? -34.249 5.966 29.882 1.00 71.06 524 LYS A C 1
ATOM 4012 O O . LYS A 1 524 ? -35.451 5.818 30.113 1.00 71.06 524 LYS A O 1
ATOM 4017 N N . PRO A 1 525 ? -33.766 7.090 29.340 1.00 71.31 525 PRO A N 1
ATOM 4018 C CA . PRO A 1 525 ? -34.654 8.164 28.932 1.00 71.31 525 PRO A CA 1
ATOM 4019 C C . PRO A 1 525 ? -35.414 7.805 27.645 1.00 71.31 525 PRO A C 1
ATOM 4021 O O . PRO A 1 525 ? -34.848 7.265 26.695 1.00 71.31 525 PRO A O 1
ATOM 4024 N N . LEU A 1 526 ? -36.705 8.142 27.593 1.00 74.88 526 LEU A N 1
ATOM 4025 C CA . LEU A 1 526 ? -37.552 7.973 26.407 1.00 74.88 526 LEU A CA 1
ATOM 4026 C C . LEU A 1 526 ? -37.255 9.078 25.380 1.00 74.88 526 LEU A C 1
ATOM 4028 O O . LEU A 1 526 ? -37.856 10.153 25.409 1.00 74.88 526 LEU A O 1
ATOM 4032 N N . LEU A 1 527 ? -36.319 8.816 24.467 1.00 77.56 527 LEU A N 1
ATOM 4033 C CA . LEU A 1 527 ? -35.885 9.763 23.432 1.00 77.56 527 LEU A CA 1
ATOM 4034 C C . LEU A 1 527 ? -36.112 9.180 22.035 1.00 77.56 527 LEU A C 1
ATOM 4036 O O . LEU A 1 527 ? -35.748 8.036 21.793 1.00 77.56 527 LEU A O 1
ATOM 4040 N N . LYS A 1 528 ? -36.682 9.958 21.105 1.00 79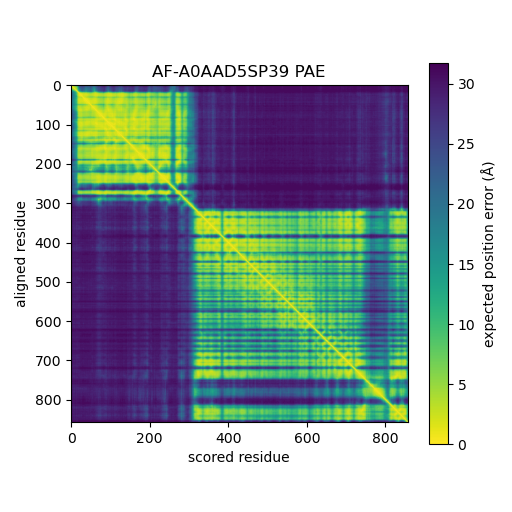.50 528 LYS A N 1
ATOM 4041 C CA . LYS A 1 528 ? -36.776 9.576 19.684 1.00 79.50 528 LYS A CA 1
ATOM 4042 C C . LYS A 1 528 ? -35.574 10.098 18.912 1.00 79.50 528 LYS A C 1
ATOM 4044 O O . LYS A 1 528 ? -35.418 11.308 18.768 1.00 79.50 528 LYS A O 1
ATOM 4049 N N . LEU A 1 529 ? -34.727 9.207 18.425 1.00 79.31 529 LEU A N 1
ATOM 4050 C CA . LEU A 1 529 ? -33.477 9.554 17.762 1.00 79.31 529 LEU A CA 1
ATOM 4051 C C . LEU A 1 529 ? -33.686 9.990 16.310 1.00 79.31 529 LEU A C 1
ATOM 4053 O O . LEU A 1 529 ? -34.560 9.490 15.605 1.00 79.31 529 LEU A O 1
ATOM 4057 N N . SER A 1 530 ? -32.839 10.916 15.867 1.00 74.00 530 SER A N 1
ATOM 4058 C CA . SER A 1 530 ? -32.669 11.262 14.453 1.00 74.00 530 SER A CA 1
ATOM 4059 C C . SER A 1 530 ? -31.726 10.290 13.734 1.00 74.00 530 SER A C 1
ATOM 4061 O O . SER A 1 530 ? -31.077 9.451 14.360 1.00 74.00 530 SER A O 1
ATOM 4063 N N . GLU A 1 531 ? -31.580 10.445 12.416 1.00 68.31 531 GLU A N 1
ATOM 4064 C CA . GLU A 1 531 ? -30.643 9.650 11.609 1.00 68.31 531 GLU A CA 1
ATOM 4065 C C . GLU A 1 531 ? -29.179 9.764 12.060 1.00 68.31 531 GLU A C 1
ATOM 4067 O O . GLU A 1 531 ? -28.443 8.787 11.962 1.00 68.31 531 GLU A O 1
ATOM 4072 N N . LYS A 1 532 ? -28.758 10.916 12.604 1.00 65.75 532 LYS A N 1
ATOM 4073 C CA . LYS A 1 532 ? -27.375 11.148 13.066 1.00 65.75 532 LYS A CA 1
ATOM 4074 C C . LYS A 1 532 ? -27.051 10.512 14.429 1.00 65.75 532 LYS A C 1
ATOM 4076 O O . LYS A 1 532 ? -25.931 10.659 14.909 1.00 65.75 532 LYS A O 1
ATOM 4081 N N . GLY A 1 533 ? -28.009 9.816 15.046 1.00 78.00 533 GLY A N 1
ATOM 4082 C CA . GLY A 1 533 ? -27.787 8.965 16.218 1.00 78.00 533 GLY A CA 1
ATOM 4083 C C . GLY A 1 533 ? -27.251 9.682 17.465 1.00 78.00 533 GLY A C 1
ATOM 4084 O O . GLY A 1 533 ? -27.539 10.862 17.705 1.00 78.00 533 GLY A O 1
ATOM 4085 N N . CYS A 1 534 ? -26.495 8.929 18.269 1.00 82.50 534 CYS A N 1
ATOM 4086 C CA . CYS A 1 534 ? -25.866 9.369 19.514 1.00 82.50 534 CYS A CA 1
ATOM 4087 C C . CYS A 1 534 ? -24.364 9.075 19.514 1.00 82.50 534 CYS A C 1
ATOM 4089 O O . CYS A 1 534 ? -23.912 8.125 18.880 1.00 82.50 534 CYS A O 1
ATOM 4091 N N . PHE A 1 535 ? -23.601 9.836 20.291 1.00 81.19 535 PHE A N 1
ATOM 4092 C CA . PHE A 1 535 ? -22.182 9.590 20.528 1.00 81.19 535 PHE A CA 1
ATOM 4093 C C . PHE A 1 535 ? -21.814 9.870 21.986 1.00 81.19 535 PHE A C 1
ATOM 4095 O O . PHE A 1 535 ? -22.420 10.727 22.629 1.00 81.19 535 PHE A O 1
ATOM 4102 N N . ALA A 1 536 ? -20.803 9.172 22.510 1.00 77.94 536 ALA A N 1
ATOM 4103 C CA . ALA A 1 536 ? -20.274 9.449 23.842 1.00 77.94 536 ALA A CA 1
ATOM 4104 C C . ALA A 1 536 ? -19.066 10.396 23.816 1.00 77.94 536 ALA A C 1
ATOM 4106 O O . ALA A 1 536 ? -18.223 10.346 22.903 1.00 77.94 536 ALA A O 1
ATOM 4107 N N . LEU A 1 537 ? -18.985 11.220 24.858 1.00 75.38 537 LEU A N 1
ATOM 4108 C CA . LEU A 1 537 ? -17.885 12.116 25.184 1.00 75.38 537 LEU A CA 1
ATOM 4109 C C . LEU A 1 537 ? -17.262 11.727 26.532 1.00 75.38 537 LEU A C 1
ATOM 4111 O O . LEU A 1 537 ? -17.966 11.438 27.502 1.00 75.38 537 LEU A O 1
ATOM 4115 N N . GLY A 1 538 ? -15.935 11.773 26.569 1.00 65.56 538 GLY A N 1
ATOM 4116 C CA . GLY A 1 538 ? -15.103 11.567 27.743 1.00 65.56 538 GLY A CA 1
ATOM 4117 C C . GLY A 1 538 ? -15.121 10.140 28.285 1.00 65.56 538 GLY A C 1
ATOM 4118 O O . GLY A 1 538 ? -15.872 9.273 27.838 1.00 65.56 538 GLY A O 1
ATOM 4119 N N . ASN A 1 539 ? -14.288 9.918 29.300 1.00 62.12 539 ASN A N 1
ATOM 4120 C CA . ASN A 1 539 ? -14.292 8.682 30.087 1.00 62.12 539 ASN A CA 1
ATOM 4121 C C . ASN A 1 539 ? -15.439 8.654 31.114 1.00 62.12 539 ASN A C 1
ATOM 4123 O O . ASN A 1 539 ? -15.779 7.590 31.627 1.00 62.12 539 ASN A O 1
ATOM 4127 N N . ASP A 1 540 ? -16.056 9.811 31.376 1.00 65.19 540 ASP A N 1
ATOM 4128 C CA . ASP A 1 540 ? -17.112 9.994 32.378 1.00 65.19 540 ASP A CA 1
ATOM 4129 C C . ASP A 1 540 ? -18.495 9.510 31.897 1.00 65.19 54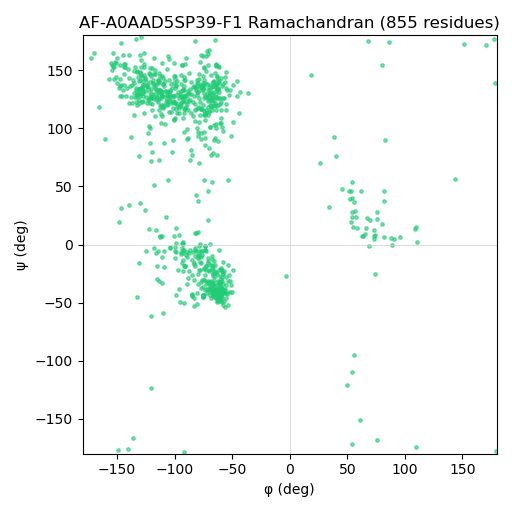0 ASP A C 1
ATOM 4131 O O . ASP A 1 540 ? -19.477 9.568 32.640 1.00 65.19 540 ASP A O 1
ATOM 4135 N N . GLY A 1 541 ? -18.590 9.013 30.656 1.00 69.81 541 GLY A N 1
ATOM 4136 C CA . GLY A 1 541 ? -19.787 8.351 30.130 1.00 69.81 541 GLY A CA 1
ATOM 4137 C C . GLY A 1 541 ? -20.937 9.295 29.768 1.00 69.81 541 GLY A C 1
ATOM 4138 O O . GLY A 1 541 ? -22.101 8.886 29.829 1.00 69.81 541 GLY A O 1
ATOM 4139 N N . ALA A 1 542 ? -20.642 10.547 29.402 1.00 78.94 542 ALA A N 1
ATOM 4140 C CA . ALA A 1 542 ? -21.647 11.470 28.883 1.00 78.94 542 ALA A CA 1
ATOM 4141 C C . ALA A 1 542 ? -22.043 11.075 27.457 1.00 78.94 542 ALA A C 1
ATOM 4143 O O . ALA A 1 542 ? -21.199 10.945 26.574 1.00 78.94 542 ALA A O 1
ATOM 4144 N N . ILE A 1 543 ? -23.338 10.910 27.221 1.00 83.06 543 ILE A N 1
ATOM 4145 C CA . ILE A 1 543 ? -23.914 10.542 25.930 1.00 83.06 543 ILE A CA 1
ATOM 4146 C C . ILE A 1 543 ? -24.680 11.740 25.400 1.00 83.06 543 ILE A C 1
ATOM 4148 O O . ILE A 1 543 ? -25.547 12.278 26.088 1.00 83.06 543 ILE A O 1
ATOM 4152 N N . ILE A 1 544 ? -24.385 12.127 24.164 1.00 85.56 544 ILE A N 1
ATOM 4153 C CA . ILE A 1 544 ? -25.088 13.180 23.440 1.00 85.56 544 ILE A CA 1
ATOM 4154 C C . ILE A 1 544 ? -25.870 12.547 22.297 1.00 85.56 544 ILE A C 1
ATOM 4156 O O . ILE A 1 544 ? -25.318 11.801 21.490 1.00 85.56 544 ILE A O 1
ATOM 4160 N N . CYS A 1 545 ? -27.156 12.865 22.219 1.00 85.19 545 CYS A N 1
ATOM 4161 C CA . CYS A 1 545 ? -28.084 12.339 21.232 1.00 85.19 545 CYS A CA 1
ATOM 4162 C C . CYS A 1 545 ? -28.778 13.460 20.463 1.00 85.19 545 CYS A C 1
ATOM 4164 O O . CYS A 1 545 ? -29.221 14.456 21.040 1.00 85.19 545 CYS A O 1
ATOM 4166 N N . ASN A 1 546 ? -28.942 13.245 19.160 1.00 84.50 546 ASN A N 1
ATOM 4167 C CA . ASN A 1 546 ? -29.756 14.090 18.293 1.00 84.50 546 ASN A CA 1
ATOM 4168 C C . ASN A 1 546 ? -31.209 13.587 18.291 1.00 84.50 546 ASN A C 1
ATOM 4170 O O . ASN A 1 546 ? -31.455 12.468 17.832 1.00 84.50 546 ASN A O 1
ATOM 4174 N N . VAL A 1 547 ? -32.165 14.388 18.784 1.00 81.75 547 VAL A N 1
ATOM 4175 C CA . VAL A 1 547 ? -33.542 13.943 19.087 1.00 81.75 547 VAL A CA 1
ATOM 4176 C C . VAL A 1 547 ? -34.597 14.697 18.262 1.00 81.75 547 VAL A C 1
ATOM 4178 O O . VAL A 1 547 ? -34.501 15.908 18.068 1.00 81.75 547 VAL A O 1
ATOM 4181 N N . ILE A 1 548 ? -35.642 13.982 17.821 1.00 73.81 548 ILE A N 1
ATOM 4182 C CA . ILE A 1 548 ? -36.801 14.495 17.068 1.00 73.81 548 ILE A CA 1
ATOM 4183 C C . ILE A 1 548 ? -38.071 14.370 17.936 1.00 73.81 548 ILE A C 1
ATOM 4185 O O . ILE A 1 548 ? -38.912 13.502 17.714 1.00 73.81 548 ILE A O 1
ATOM 4189 N N . ASN A 1 549 ? -38.223 15.212 18.964 1.00 61.09 549 ASN A N 1
ATOM 4190 C CA . ASN A 1 549 ? -39.408 15.214 19.843 1.00 61.09 549 ASN A CA 1
ATOM 4191 C C . ASN A 1 549 ? -40.124 16.578 19.804 1.00 61.09 549 ASN A C 1
ATOM 4193 O O . ASN A 1 549 ? -40.068 17.353 20.754 1.00 61.09 549 ASN A O 1
ATOM 4197 N N . GLY A 1 550 ? -40.791 16.899 18.689 1.00 54.53 550 GLY A N 1
ATOM 4198 C CA . GLY A 1 550 ? -41.631 18.105 18.537 1.00 54.53 550 GLY A CA 1
ATOM 4199 C C . GLY A 1 550 ? -40.872 19.437 18.398 1.00 54.53 550 GLY A C 1
ATOM 4200 O O . GLY A 1 550 ? -41.375 20.353 17.757 1.00 54.53 550 GLY A O 1
ATOM 4201 N N . LYS A 1 551 ? -39.642 19.520 18.916 1.00 56.22 551 LYS A N 1
ATOM 4202 C CA . LYS A 1 551 ? -38.583 20.469 18.541 1.00 56.22 551 LYS A CA 1
ATOM 4203 C C . LYS A 1 551 ? -37.297 19.657 18.359 1.00 56.22 551 LYS A C 1
ATOM 4205 O O . LYS A 1 551 ? -36.983 18.825 19.208 1.00 56.22 551 LYS A O 1
ATOM 4210 N N . ALA A 1 552 ? -36.587 19.837 17.248 1.00 59.00 552 ALA A N 1
ATOM 4211 C CA . ALA A 1 552 ? -35.294 19.187 17.039 1.00 59.00 552 ALA A CA 1
ATOM 4212 C C . ALA A 1 552 ? -34.278 19.767 18.032 1.00 59.00 552 ALA A C 1
ATOM 4214 O O . ALA A 1 552 ? -33.992 20.963 17.995 1.00 59.00 552 ALA A O 1
ATOM 4215 N N . GLY A 1 553 ? -33.786 18.930 18.943 1.00 72.56 553 GLY A N 1
ATOM 4216 C CA . GLY A 1 553 ? -32.952 19.351 20.065 1.00 72.56 553 GLY A CA 1
ATOM 4217 C C . GLY A 1 553 ? -31.890 18.316 20.410 1.00 72.56 553 GLY A C 1
ATOM 4218 O O . GLY A 1 553 ? -31.968 17.152 20.005 1.00 72.56 553 GLY A O 1
ATOM 4219 N N . ILE A 1 554 ? -30.884 18.755 21.161 1.00 78.12 554 ILE A N 1
ATOM 4220 C CA . ILE A 1 554 ? -29.777 17.910 21.603 1.00 78.12 554 ILE A CA 1
ATOM 4221 C C . ILE A 1 554 ? -30.029 17.518 23.056 1.00 78.12 554 ILE A C 1
ATOM 4223 O O . ILE A 1 554 ? -30.186 18.376 23.927 1.00 78.12 554 ILE A O 1
ATOM 4227 N N . ALA A 1 555 ? -30.077 16.213 23.305 1.00 82.19 555 ALA A N 1
ATOM 4228 C CA . ALA A 1 555 ? -30.222 15.648 24.637 1.00 82.19 555 ALA A CA 1
ATOM 4229 C C . ALA A 1 555 ? -28.875 15.091 25.095 1.00 82.19 555 ALA A C 1
ATOM 4231 O O . ALA A 1 555 ? -28.239 14.333 24.363 1.00 82.19 555 ALA A O 1
ATOM 4232 N N . ALA A 1 556 ? -28.457 15.441 26.304 1.00 82.56 556 ALA A N 1
ATOM 4233 C CA . ALA A 1 556 ? -27.277 14.895 26.949 1.00 82.56 556 ALA A CA 1
ATOM 4234 C C . ALA A 1 556 ? -27.687 14.149 28.223 1.00 82.56 556 ALA A C 1
ATOM 4236 O O . ALA A 1 556 ? -28.489 14.644 29.013 1.00 82.56 556 ALA A O 1
ATOM 4237 N N . PHE A 1 557 ? -27.155 12.954 28.446 1.00 81.50 557 PHE A N 1
ATOM 4238 C CA . PHE A 1 557 ? -27.394 12.198 29.675 1.00 81.50 557 PHE A CA 1
ATOM 4239 C C . PHE A 1 557 ? -26.188 11.322 30.005 1.00 81.50 557 PHE A C 1
ATOM 4241 O O . PHE A 1 557 ? -25.358 11.036 29.149 1.00 81.50 557 PHE A O 1
ATOM 4248 N N . VAL A 1 558 ? -26.080 10.902 31.262 1.00 78.62 558 VAL A N 1
ATOM 4249 C CA . VAL A 1 558 ? -25.059 9.941 31.701 1.00 78.62 558 VAL A CA 1
ATOM 4250 C C . VAL A 1 558 ? -25.701 8.561 31.762 1.00 78.62 558 VAL A C 1
ATOM 4252 O O . VAL A 1 558 ? -26.831 8.428 32.241 1.00 78.62 558 VAL A O 1
ATOM 4255 N N . ALA A 1 559 ? -25.002 7.529 31.288 1.00 69.25 559 ALA A N 1
ATOM 4256 C CA . ALA A 1 559 ? -25.515 6.161 31.331 1.00 69.25 559 ALA A CA 1
ATOM 4257 C C . ALA A 1 559 ? -25.933 5.743 32.755 1.00 69.25 559 ALA A C 1
ATOM 4259 O O . ALA A 1 559 ? -25.206 5.964 33.727 1.00 69.25 559 ALA A O 1
ATOM 4260 N N . GLY A 1 560 ? -27.124 5.150 32.881 1.00 65.62 560 GLY A N 1
ATOM 4261 C CA . GLY A 1 560 ? -27.704 4.752 34.169 1.00 65.62 560 GLY A CA 1
ATOM 4262 C C . GLY A 1 560 ? -28.410 5.870 34.949 1.00 65.62 560 GLY A C 1
ATOM 4263 O O . GLY A 1 560 ? -28.816 5.637 36.084 1.00 65.62 560 GLY A O 1
ATOM 4264 N N . SER A 1 561 ? -28.567 7.068 34.375 1.00 70.00 561 SER A N 1
ATOM 4265 C CA . SER A 1 561 ? -29.361 8.168 34.941 1.00 70.00 561 SER A CA 1
ATOM 4266 C C . SER A 1 561 ? -30.632 8.417 34.120 1.00 70.00 561 SER A C 1
ATOM 4268 O O . SER A 1 561 ? -30.581 8.465 32.895 1.00 70.00 561 SER A O 1
ATOM 4270 N N . GLU A 1 562 ? -31.766 8.662 34.787 1.00 67.81 562 GLU A N 1
ATOM 4271 C CA . GLU A 1 562 ? -33.004 9.136 34.133 1.00 67.81 562 GLU A CA 1
ATOM 4272 C C . GLU A 1 562 ? -32.968 10.625 33.786 1.00 67.81 562 GLU A C 1
ATOM 4274 O O . GLU A 1 562 ? -33.787 11.112 33.005 1.00 67.81 562 GLU A O 1
ATOM 4279 N N . LYS A 1 563 ? -32.035 11.377 34.378 1.00 74.62 563 LYS A N 1
ATOM 4280 C CA . LYS A 1 563 ? -31.955 12.821 34.171 1.00 74.62 563 LYS A CA 1
ATOM 4281 C C . LYS A 1 563 ? -31.389 13.112 32.787 1.00 74.62 563 LYS A C 1
ATOM 4283 O O . LYS A 1 563 ? -30.204 12.898 32.539 1.00 74.62 563 LYS A O 1
ATOM 4288 N N . VAL A 1 564 ? -32.243 13.650 31.923 1.00 77.81 564 VAL A N 1
ATOM 4289 C CA . VAL A 1 564 ? -31.859 14.207 30.626 1.00 77.81 564 VAL A CA 1
ATOM 4290 C C . VAL A 1 564 ? -31.594 15.694 30.786 1.00 77.81 564 VAL A C 1
ATOM 4292 O O . VAL A 1 564 ? -32.456 16.444 31.244 1.00 77.81 564 VAL A O 1
ATOM 4295 N N . PHE A 1 565 ? -30.406 16.118 30.381 1.00 80.06 565 PHE A N 1
ATOM 4296 C CA . PHE A 1 565 ? -30.069 17.515 30.196 1.00 80.06 565 PHE A CA 1
ATOM 4297 C C . PHE A 1 565 ? -30.399 17.915 28.757 1.00 80.06 565 PHE A C 1
ATOM 4299 O O . PHE A 1 565 ? -29.851 17.361 27.803 1.00 80.06 565 PHE A O 1
ATOM 4306 N N . TRP A 1 566 ? -31.311 18.867 28.596 1.00 78.62 566 TRP A N 1
ATOM 4307 C CA . TRP A 1 566 ? -31.607 19.447 27.294 1.00 78.62 566 TRP A CA 1
ATOM 4308 C C . TRP A 1 566 ? -30.689 20.630 27.063 1.00 78.62 566 TRP A C 1
ATOM 4310 O O . TRP A 1 566 ? -30.624 21.547 27.878 1.00 78.62 566 TRP A O 1
ATOM 4320 N N . VAL A 1 567 ? -29.984 20.597 25.943 1.00 75.31 567 VAL A N 1
ATOM 4321 C CA . VAL A 1 567 ? -29.155 21.712 25.517 1.00 75.31 567 VAL A CA 1
ATOM 4322 C C . VAL A 1 567 ? -30.082 22.811 24.994 1.00 75.31 567 VAL A C 1
ATOM 4324 O O . VAL A 1 567 ? -30.787 22.594 24.007 1.00 75.31 567 VAL A O 1
ATOM 4327 N N . ASN A 1 568 ? -30.118 23.966 25.665 1.00 70.44 568 ASN A N 1
ATOM 4328 C CA . ASN A 1 568 ? -31.003 25.072 25.297 1.00 70.44 568 ASN A CA 1
ATOM 4329 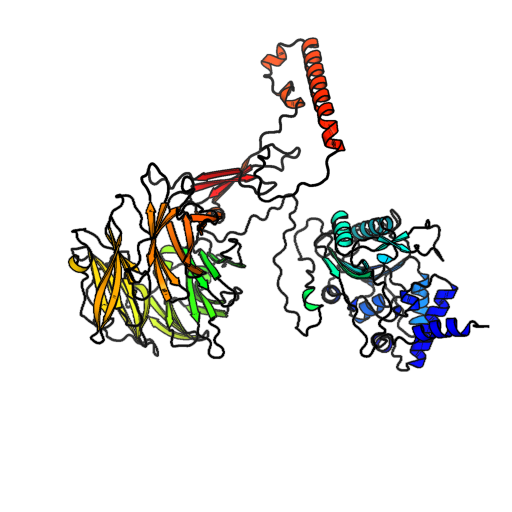C C . ASN A 1 568 ? -30.341 26.041 24.312 1.00 70.44 568 ASN A C 1
ATOM 4331 O O . ASN A 1 568 ? -29.120 26.106 24.188 1.00 70.44 568 ASN A O 1
ATOM 4335 N N . SER A 1 569 ? -31.170 26.825 23.616 1.00 61.81 569 SER A N 1
ATOM 4336 C CA . SER A 1 569 ? -30.709 27.783 22.600 1.00 61.81 569 SER A CA 1
ATOM 4337 C C . SER A 1 569 ? -29.965 28.939 23.230 1.00 61.81 569 SER A C 1
ATOM 4339 O O . SER A 1 569 ? -28.956 29.367 22.695 1.00 61.81 569 SER A O 1
ATOM 4341 N N . GLU A 1 570 ? -30.437 29.398 24.387 1.00 62.53 570 GLU A N 1
ATOM 4342 C CA . GLU A 1 570 ? -29.858 30.523 25.125 1.00 62.53 570 GLU A CA 1
ATOM 4343 C C . GLU A 1 570 ? -28.420 30.239 25.587 1.00 62.53 570 GLU A C 1
ATOM 4345 O O . GLU A 1 570 ? -27.626 31.168 25.709 1.00 62.53 570 GLU A O 1
ATOM 4350 N N . ASP A 1 571 ? -28.063 28.960 25.751 1.00 61.25 571 ASP A N 1
ATOM 4351 C CA . ASP A 1 571 ? -26.729 28.524 26.172 1.00 61.25 571 ASP A CA 1
ATOM 4352 C C . ASP A 1 571 ? -25.718 28.454 25.005 1.00 61.25 571 ASP A C 1
ATOM 4354 O O . ASP A 1 571 ? -24.511 28.355 25.242 1.00 61.25 571 ASP A O 1
ATOM 4358 N N . ILE A 1 572 ? -26.184 28.465 23.743 1.00 66.31 572 ILE A N 1
ATOM 4359 C CA . ILE A 1 572 ? -25.355 28.149 22.559 1.00 66.31 572 ILE A CA 1
ATOM 4360 C C . ILE A 1 572 ? -25.493 29.158 21.411 1.00 66.31 572 ILE A C 1
ATOM 4362 O O . ILE A 1 572 ? -24.480 29.545 20.830 1.00 66.31 572 ILE A O 1
ATOM 4366 N N . PHE A 1 573 ? -26.708 29.582 21.055 1.00 65.56 573 PHE A N 1
ATOM 4367 C CA . PHE A 1 573 ? -26.981 30.447 19.903 1.00 65.56 573 PHE A CA 1
ATOM 4368 C C . PHE A 1 573 ? -27.711 31.731 20.309 1.00 65.56 573 PHE A C 1
ATOM 4370 O O . PHE A 1 573 ? -28.739 31.712 20.980 1.00 65.56 573 PHE A O 1
ATOM 4377 N N . SER A 1 574 ? -27.265 32.867 19.776 1.00 53.97 574 SER A N 1
ATOM 4378 C CA . SER A 1 574 ? -27.965 34.155 19.861 1.00 53.97 574 SER A CA 1
ATOM 4379 C C . SER A 1 574 ? -29.094 34.288 18.816 1.00 53.97 574 SER A C 1
ATOM 4381 O O . SER A 1 574 ? -29.242 35.329 18.178 1.00 53.97 574 SER A O 1
ATOM 4383 N N . GLY A 1 575 ? -29.893 33.232 18.597 1.00 52.66 575 GLY A N 1
ATOM 4384 C CA . GLY A 1 575 ? -30.951 33.214 17.578 1.00 52.66 575 GLY A CA 1
ATOM 4385 C C . GLY A 1 575 ? -31.864 31.980 17.614 1.00 52.66 575 GLY A C 1
ATOM 4386 O O . GLY A 1 575 ? -31.526 30.954 18.195 1.00 52.66 575 GLY A O 1
ATOM 4387 N N . HIS A 1 576 ? -33.051 32.093 17.006 1.00 49.72 576 HIS A N 1
ATOM 4388 C CA . HIS A 1 576 ? -34.025 31.000 16.879 1.00 49.72 576 HIS A CA 1
ATOM 4389 C C . HIS A 1 576 ? -33.790 30.256 15.565 1.00 49.72 576 HIS A C 1
ATOM 4391 O O . HIS A 1 576 ? -34.256 30.686 14.510 1.00 49.72 576 HIS A O 1
ATOM 4397 N N . SER A 1 577 ? -33.057 29.153 15.613 1.00 53.19 577 SER A N 1
ATOM 4398 C CA . SER A 1 577 ? -32.903 28.266 14.467 1.00 53.19 577 SER A CA 1
ATOM 4399 C C . SER A 1 577 ? -33.554 26.918 14.755 1.00 53.19 577 SER A C 1
ATOM 4401 O O . SER A 1 577 ? -33.375 26.332 15.823 1.00 53.19 577 SER A O 1
ATOM 4403 N N . GLU A 1 578 ? -34.339 26.434 13.800 1.00 55.97 578 GLU A N 1
ATOM 4404 C CA . GLU A 1 578 ? -34.993 25.132 13.873 1.00 55.97 578 GLU A CA 1
ATOM 4405 C C . GLU A 1 578 ? -34.079 24.080 13.218 1.00 55.97 578 GLU A C 1
ATOM 4407 O O . GLU A 1 578 ? -33.573 24.299 12.117 1.00 55.97 578 GLU A O 1
ATOM 4412 N N . ASN A 1 579 ? -33.889 22.939 13.893 1.00 65.75 579 ASN A N 1
ATOM 4413 C CA . ASN A 1 579 ? -33.078 21.775 13.488 1.00 65.75 579 ASN A CA 1
ATOM 4414 C C . ASN A 1 579 ? -31.573 21.869 13.767 1.00 65.75 579 ASN A C 1
ATOM 4416 O O . ASN A 1 579 ? -30.778 22.288 12.924 1.00 65.75 579 ASN A O 1
ATOM 4420 N N . TRP A 1 580 ? -31.182 21.401 14.955 1.00 72.75 580 TRP A N 1
ATOM 4421 C CA . TRP A 1 580 ? -29.784 21.293 15.367 1.00 72.75 580 TRP A CA 1
ATOM 4422 C C . TRP A 1 580 ? -29.268 19.872 15.217 1.00 72.75 580 TRP A C 1
ATOM 4424 O O . TRP A 1 580 ? -29.977 18.904 15.491 1.00 72.75 580 TRP A O 1
ATOM 4434 N N . TYR A 1 581 ? -27.996 19.767 14.852 1.00 75.31 581 TYR A N 1
ATOM 4435 C CA . TYR A 1 581 ? -27.287 18.502 14.777 1.00 75.31 581 TYR A CA 1
ATOM 4436 C C . TYR A 1 581 ? -25.952 18.606 15.504 1.00 75.31 581 TYR A C 1
ATOM 4438 O O . TYR A 1 581 ? -25.123 19.455 15.184 1.00 75.31 581 TYR A O 1
ATOM 4446 N N . ALA A 1 582 ? -25.749 17.712 16.460 1.00 78.00 582 ALA A N 1
ATOM 4447 C CA . ALA A 1 582 ? -24.503 17.505 17.166 1.00 78.00 582 ALA A CA 1
ATOM 4448 C C . ALA A 1 582 ? -23.613 16.521 16.395 1.00 78.00 582 ALA A C 1
ATOM 4450 O O . ALA A 1 582 ? -24.077 15.456 15.980 1.00 78.00 582 ALA A O 1
ATOM 4451 N N . THR A 1 583 ? -22.334 16.860 16.236 1.00 78.19 583 THR A N 1
ATOM 4452 C CA . THR A 1 583 ? -21.295 15.984 15.674 1.00 78.19 583 THR A CA 1
ATOM 4453 C C . THR A 1 583 ? -20.111 15.932 16.631 1.00 78.19 583 THR A C 1
ATOM 4455 O O . THR A 1 583 ? -19.631 16.975 17.076 1.00 78.19 583 THR A O 1
ATOM 4458 N N . LYS A 1 584 ? -19.630 14.728 16.954 1.00 77.69 584 LYS A N 1
ATOM 4459 C CA . LYS A 1 584 ? -18.453 14.546 17.811 1.00 77.69 584 LYS A CA 1
ATOM 4460 C C . LYS A 1 584 ? -17.215 15.168 17.164 1.00 77.69 584 LYS A C 1
ATOM 4462 O O . LYS A 1 584 ? -16.959 14.938 15.986 1.00 77.69 584 LYS A O 1
ATOM 4467 N N . ILE A 1 585 ? -16.445 15.917 17.950 1.00 71.56 585 ILE A N 1
ATOM 4468 C CA . ILE A 1 585 ? -15.184 16.523 17.512 1.00 71.56 585 ILE A CA 1
ATOM 4469 C C . ILE A 1 585 ? -14.006 15.834 18.204 1.00 71.56 585 ILE A C 1
ATOM 4471 O O . ILE A 1 585 ? -13.125 15.294 17.545 1.00 71.56 585 ILE A O 1
ATOM 4475 N N . SER A 1 586 ? -13.988 15.856 19.537 1.00 71.12 586 SER A N 1
ATOM 4476 C CA . SER A 1 586 ? -12.887 15.336 20.355 1.00 71.12 586 SER A CA 1
ATOM 4477 C C . SER A 1 586 ? -13.431 14.525 21.532 1.00 71.12 586 SER A C 1
ATOM 4479 O O . SER A 1 586 ? -14.606 14.149 21.540 1.00 71.12 586 SER A O 1
ATOM 4481 N N . GLN A 1 587 ? -12.587 14.215 22.521 1.00 72.00 587 GLN A N 1
ATOM 4482 C CA . GLN A 1 587 ? -13.023 13.486 23.710 1.00 72.00 587 GLN A CA 1
ATOM 4483 C C . GLN A 1 587 ? -14.121 14.248 24.463 1.00 72.00 587 GLN A C 1
ATOM 4485 O O . GLN A 1 587 ? -15.127 13.638 24.783 1.00 72.00 587 GLN A O 1
ATOM 4490 N N . ASN A 1 588 ? -13.997 15.567 24.652 1.00 75.50 588 ASN A N 1
ATOM 4491 C CA . ASN A 1 588 ? -14.924 16.360 25.479 1.00 75.50 588 ASN A CA 1
ATOM 4492 C C . ASN A 1 588 ? -15.604 17.512 24.718 1.00 75.50 588 ASN A C 1
ATOM 4494 O O . ASN A 1 588 ? -16.164 18.415 25.336 1.00 75.50 588 ASN A O 1
ATOM 4498 N N . GLN A 1 589 ? -15.525 17.527 23.384 1.00 78.19 589 GLN A N 1
ATOM 4499 C CA . GLN A 1 589 ? -16.082 18.605 22.564 1.00 78.19 589 GLN A CA 1
ATOM 4500 C C . GLN A 1 589 ? -16.905 18.068 21.397 1.00 78.19 589 GLN A C 1
ATOM 4502 O O . GLN A 1 589 ? -16.598 17.023 20.812 1.00 78.19 589 GLN A O 1
ATOM 4507 N N . PHE A 1 590 ? -17.927 18.829 21.021 1.00 79.94 590 PHE A N 1
ATOM 4508 C CA . PHE A 1 590 ? -18.799 18.541 19.891 1.00 79.94 590 PHE A CA 1
ATOM 4509 C C . PHE A 1 590 ? -19.203 19.827 19.159 1.00 79.94 590 PHE A C 1
ATOM 4511 O O . PHE A 1 590 ? -19.226 20.910 19.742 1.00 79.94 590 PHE A O 1
ATOM 4518 N N . ALA A 1 591 ? -19.492 19.711 17.863 1.00 78.00 591 ALA A N 1
ATOM 4519 C CA . ALA A 1 591 ? -20.015 20.797 17.041 1.00 78.00 591 ALA A CA 1
ATOM 4520 C C . ALA A 1 591 ? -21.533 20.722 17.056 1.00 78.00 591 ALA A C 1
ATOM 4522 O O . ALA A 1 591 ? -22.092 19.653 16.809 1.00 78.00 591 ALA A O 1
ATOM 4523 N N . VAL A 1 592 ? -22.190 21.855 17.264 1.00 78.94 592 VAL A N 1
ATOM 4524 C CA . VAL A 1 592 ? -23.620 22.016 17.026 1.00 78.94 592 VAL A CA 1
ATOM 4525 C C . VAL A 1 592 ? -23.797 22.812 15.751 1.00 78.94 592 VAL A C 1
ATOM 4527 O O . VAL A 1 592 ? -23.434 23.982 15.690 1.00 78.94 592 VAL A O 1
ATOM 4530 N N . THR A 1 593 ? -24.353 22.179 14.726 1.00 74.94 593 THR A N 1
ATOM 4531 C CA . THR A 1 593 ? -24.676 22.824 13.453 1.00 74.94 593 THR A CA 1
ATOM 4532 C C . THR A 1 593 ? -26.168 23.066 13.367 1.00 74.94 593 THR A C 1
ATOM 4534 O O . THR A 1 593 ? -26.953 22.146 13.605 1.00 74.94 593 THR A O 1
ATOM 4537 N N . SER A 1 594 ? -26.557 24.268 12.968 1.00 71.31 594 SER A N 1
ATOM 4538 C CA . SER A 1 594 ? -27.944 24.635 12.746 1.00 71.31 594 SER A CA 1
ATOM 4539 C C . SER A 1 594 ? -28.076 25.472 11.481 1.00 71.31 594 SER A C 1
ATOM 4541 O O . SER A 1 594 ? -27.964 26.697 11.528 1.00 71.31 594 SER A O 1
ATOM 4543 N N . GLY A 1 595 ? -28.342 24.818 10.349 1.00 66.69 595 GLY A N 1
ATOM 4544 C CA . GLY A 1 595 ? -28.492 25.474 9.050 1.00 66.69 595 GLY A CA 1
ATOM 4545 C C . GLY A 1 595 ? -27.267 26.315 8.685 1.00 66.69 595 GLY A C 1
ATOM 4546 O O . GLY A 1 595 ? -26.297 25.796 8.149 1.00 66.69 595 GLY A O 1
ATOM 4547 N N . THR A 1 596 ? -27.321 27.611 8.991 1.00 62.84 596 THR A N 1
ATOM 4548 C CA . THR A 1 596 ? -26.297 28.612 8.665 1.00 62.84 596 THR A CA 1
ATOM 4549 C C . THR A 1 596 ? -25.331 28.948 9.806 1.00 62.84 596 THR A C 1
ATOM 4551 O O . THR A 1 596 ? -24.413 29.734 9.591 1.00 62.84 596 THR A O 1
ATOM 4554 N N . GLN A 1 597 ? -25.545 28.428 11.019 1.00 70.31 597 GLN A N 1
ATOM 4555 C CA . GLN A 1 597 ? -24.684 28.679 12.182 1.00 70.31 597 GLN A CA 1
ATOM 4556 C C . GLN A 1 597 ? -24.049 27.383 12.677 1.00 70.31 597 GLN A C 1
ATOM 4558 O O . GLN A 1 597 ? -24.654 26.312 12.597 1.00 70.31 597 GLN A O 1
ATOM 4563 N N . SER A 1 598 ? -22.823 27.471 13.187 1.00 75.31 598 SER A N 1
ATOM 4564 C CA . SER A 1 598 ? -22.141 26.344 13.823 1.00 75.31 598 SER A CA 1
ATOM 4565 C C . SER A 1 598 ? -21.433 26.804 15.091 1.00 75.31 598 SER A C 1
ATOM 4567 O O . SER A 1 598 ? -20.796 27.847 15.096 1.00 75.31 598 SER A O 1
ATOM 4569 N N . VAL A 1 599 ? -21.522 26.040 16.172 1.00 77.50 599 VAL A N 1
ATOM 4570 C CA . VAL A 1 599 ? -20.878 26.383 17.448 1.00 77.50 599 VAL A CA 1
ATOM 4571 C C . VAL A 1 599 ? -20.082 25.188 17.943 1.00 77.50 599 VAL A C 1
ATOM 4573 O O . VAL A 1 599 ? -20.570 24.058 17.917 1.00 77.50 599 VAL A O 1
ATOM 4576 N N . VAL A 1 600 ? -18.852 25.429 18.394 1.00 78.19 600 VAL A N 1
ATOM 4577 C CA . VAL A 1 600 ? -18.046 24.424 19.100 1.00 78.19 600 VAL A CA 1
ATOM 4578 C C . VAL A 1 600 ? -18.365 24.499 20.577 1.00 78.19 600 VAL A C 1
ATOM 4580 O O . VAL A 1 600 ? -18.310 25.569 21.186 1.00 78.19 600 VAL A O 1
ATOM 4583 N N . VAL A 1 601 ? -18.671 23.348 21.156 1.00 79.69 601 VAL A N 1
ATOM 4584 C CA . VAL A 1 601 ? -19.186 23.235 22.509 1.00 79.69 601 VAL A CA 1
ATOM 4585 C C . VAL A 1 601 ? -18.338 22.247 23.300 1.00 79.69 601 VAL A C 1
ATOM 4587 O O . VAL A 1 601 ? -18.042 21.154 22.820 1.00 79.69 601 VAL A O 1
ATOM 4590 N N . SER A 1 602 ? -17.951 22.633 24.515 1.00 80.69 602 SER A N 1
ATOM 4591 C CA . SER A 1 602 ? -17.278 21.765 25.482 1.00 80.69 602 SER A CA 1
ATOM 4592 C C . SER A 1 602 ? -18.276 21.212 26.486 1.00 80.69 602 SER A C 1
ATOM 4594 O O . SER A 1 602 ? -19.152 21.943 26.957 1.00 80.69 602 SER A O 1
ATOM 4596 N N . THR A 1 603 ? -18.108 19.948 26.856 1.00 77.62 603 THR A N 1
ATOM 4597 C CA . THR A 1 603 ? -18.845 19.322 27.953 1.00 77.62 603 THR A CA 1
ATOM 4598 C C . THR A 1 603 ? -17.944 19.070 29.143 1.00 77.62 603 THR A C 1
ATOM 4600 O O . THR A 1 603 ? -16.856 18.514 28.993 1.00 77.62 603 THR A O 1
ATOM 4603 N N . THR A 1 604 ? -18.441 19.376 30.335 1.00 77.12 604 THR A N 1
ATOM 4604 C CA . THR A 1 604 ? -17.858 18.901 31.590 1.00 77.12 604 THR A CA 1
ATOM 4605 C C . THR A 1 604 ? -18.914 18.169 32.402 1.00 77.12 604 THR A C 1
ATOM 4607 O O . THR A 1 604 ? -20.068 18.598 32.490 1.00 77.12 604 THR A O 1
ATOM 4610 N N . VAL A 1 605 ? -18.516 17.040 32.982 1.00 74.62 605 VAL A N 1
ATOM 4611 C CA . VAL A 1 605 ? -19.368 16.226 33.847 1.00 74.62 605 VAL A CA 1
ATOM 4612 C C . VAL A 1 605 ? -18.930 16.474 35.284 1.00 74.62 605 VAL A C 1
ATOM 4614 O O . VAL A 1 605 ? -17.756 16.327 35.613 1.00 74.62 605 VAL A O 1
ATOM 4617 N N . SER A 1 606 ? -19.852 16.904 36.142 1.00 71.12 606 SER A N 1
ATOM 4618 C CA . SER A 1 606 ? -19.575 17.061 37.572 1.00 71.12 606 SER A CA 1
ATOM 4619 C C . SER A 1 606 ? -19.542 15.706 38.288 1.00 71.12 606 SER A C 1
ATOM 4621 O O . SER A 1 606 ? -20.141 14.732 37.830 1.00 71.12 606 SER A O 1
ATOM 4623 N N . GLU A 1 607 ? -18.957 15.658 39.489 1.00 66.62 607 GLU A N 1
ATOM 4624 C CA . GLU A 1 607 ? -19.019 14.478 40.374 1.00 66.62 607 GLU A CA 1
ATOM 4625 C C . GLU A 1 607 ? -20.467 14.040 40.680 1.00 66.62 607 GLU A C 1
ATOM 4627 O O . GLU A 1 607 ? -20.751 12.860 40.874 1.00 66.62 607 GLU A O 1
ATOM 4632 N N . SER A 1 608 ? -21.420 14.979 40.647 1.00 62.94 608 SER A N 1
ATOM 4633 C CA . SER A 1 608 ? -22.860 14.726 40.788 1.00 62.94 608 SER A CA 1
ATOM 4634 C C . SER A 1 608 ? -23.548 14.211 39.509 1.00 62.94 608 SER A C 1
ATOM 4636 O O . SER A 1 608 ? -24.779 14.152 39.466 1.00 62.94 608 SER A O 1
ATOM 4638 N N . ARG A 1 609 ? -22.778 13.830 38.476 1.00 69.81 609 ARG A N 1
ATOM 4639 C CA . ARG A 1 609 ? -23.243 13.376 37.149 1.00 69.81 609 ARG A CA 1
ATOM 4640 C C . ARG A 1 609 ? -24.133 14.391 36.425 1.00 69.81 609 ARG A C 1
ATOM 4642 O O . ARG A 1 609 ? -25.006 14.015 35.643 1.00 69.81 609 ARG A O 1
ATOM 4649 N N . ILE A 1 610 ? -23.932 15.680 36.695 1.00 71.12 610 ILE A N 1
ATOM 4650 C CA . ILE A 1 610 ? -24.597 16.763 35.972 1.00 71.12 610 ILE A CA 1
ATOM 4651 C C . ILE A 1 610 ? -23.690 17.159 34.813 1.00 71.12 610 ILE A C 1
ATOM 4653 O O . ILE A 1 610 ? -22.503 17.424 34.998 1.00 71.12 610 ILE A O 1
ATOM 4657 N N . ILE A 1 611 ? -24.260 17.185 33.614 1.00 76.81 611 ILE A N 1
ATOM 4658 C CA . ILE A 1 611 ? -23.567 17.635 32.412 1.00 76.81 611 ILE A CA 1
ATOM 4659 C C . ILE A 1 611 ? -23.738 19.146 32.338 1.00 76.81 611 ILE A C 1
ATOM 4661 O O . ILE A 1 611 ? -24.865 19.639 32.348 1.00 76.81 611 ILE A O 1
ATOM 4665 N N . SER A 1 612 ? -22.630 19.877 32.263 1.00 75.31 612 SER A N 1
ATOM 4666 C CA . SER A 1 612 ? -22.649 21.290 31.904 1.00 75.31 612 SER A CA 1
ATOM 4667 C C . SER A 1 612 ? -21.983 21.497 30.552 1.00 75.31 612 SER A C 1
ATOM 4669 O O . SER A 1 612 ? -21.059 20.780 30.160 1.00 75.31 612 SER A O 1
ATOM 4671 N N . VAL A 1 613 ? -22.532 22.451 29.811 1.00 78.38 613 VAL A N 1
ATOM 4672 C CA . VAL A 1 613 ? -22.248 22.674 28.400 1.00 78.38 613 VAL A CA 1
ATOM 4673 C C . VAL A 1 613 ? -21.800 24.122 28.257 1.00 78.38 613 VAL A C 1
ATOM 4675 O O . VAL A 1 613 ? -22.480 25.025 28.736 1.00 78.38 613 VAL A O 1
ATOM 4678 N N . LYS A 1 614 ? -20.639 24.347 27.640 1.00 80.56 614 LYS A N 1
ATOM 4679 C CA . LYS A 1 614 ? -20.074 25.686 27.447 1.00 80.56 614 LYS A CA 1
ATOM 4680 C C . LYS A 1 614 ? -19.735 25.908 25.978 1.00 80.56 614 LYS A C 1
ATOM 4682 O O . LYS A 1 614 ? -18.940 25.156 25.413 1.00 80.56 614 LYS A O 1
ATOM 4687 N N . ALA A 1 615 ? -20.291 26.959 25.379 1.00 76.25 615 ALA A N 1
ATOM 4688 C CA . ALA A 1 615 ? -19.884 27.413 24.055 1.00 76.25 615 ALA A CA 1
ATOM 4689 C C . ALA A 1 615 ? -18.440 27.946 24.100 1.00 76.25 615 ALA A C 1
ATOM 4691 O O . ALA A 1 615 ? -18.099 28.780 24.941 1.00 76.25 615 ALA A O 1
ATOM 4692 N N . ILE A 1 616 ? -17.588 27.425 23.217 1.00 75.88 616 ILE A N 1
ATOM 4693 C CA . ILE A 1 616 ? -16.183 27.830 23.082 1.00 75.88 616 ILE A CA 1
ATOM 4694 C C . ILE A 1 616 ? -16.054 28.883 21.984 1.00 75.88 616 ILE A C 1
ATOM 4696 O O . ILE A 1 616 ? -15.426 29.915 22.189 1.00 75.88 616 ILE A O 1
ATOM 4700 N N . HIS A 1 617 ? -16.640 28.613 20.817 1.00 76.12 617 HIS A N 1
ATOM 4701 C CA . HIS A 1 617 ? -16.525 29.482 19.655 1.00 76.12 617 HIS A CA 1
ATOM 4702 C C . HIS A 1 617 ? -17.772 29.397 18.778 1.00 76.12 617 HIS A C 1
ATOM 4704 O O . HIS A 1 617 ? -18.291 28.302 18.546 1.00 76.12 617 HIS A O 1
ATOM 4710 N N . ASN A 1 618 ? -18.219 30.547 18.272 1.00 76.31 618 ASN A N 1
ATOM 4711 C CA . ASN A 1 618 ? -19.345 30.658 17.354 1.00 76.31 618 ASN A CA 1
ATOM 4712 C C . ASN A 1 618 ? -18.847 31.026 15.956 1.00 76.31 618 ASN A C 1
ATOM 4714 O O . ASN A 1 618 ? -18.264 32.087 15.757 1.00 76.31 618 ASN A O 1
ATOM 4718 N N . PHE A 1 619 ? -19.113 30.150 15.000 1.00 72.31 619 PHE A N 1
ATOM 4719 C CA . PHE A 1 619 ? -18.777 30.345 13.604 1.00 72.31 619 PHE A CA 1
ATOM 4720 C C . PHE A 1 619 ? -19.833 31.228 12.925 1.00 72.31 619 PHE A C 1
ATOM 4722 O O . PHE A 1 619 ? -20.999 30.838 12.807 1.00 72.31 619 PHE A O 1
ATOM 4729 N N . GLU A 1 620 ? -19.427 32.412 12.453 1.00 65.75 620 GLU A N 1
ATOM 4730 C CA . GLU A 1 620 ? -20.333 33.364 11.800 1.00 65.75 620 GLU A CA 1
ATOM 4731 C C . GLU A 1 620 ? -20.932 32.841 10.475 1.00 65.75 620 GLU A C 1
ATOM 4733 O O . GLU A 1 620 ? -20.385 31.971 9.781 1.00 65.75 620 GLU A O 1
ATOM 4738 N N . ILE A 1 621 ? -22.097 33.412 10.147 1.00 56.00 621 ILE A N 1
ATOM 4739 C CA . ILE A 1 621 ? -22.996 33.051 9.046 1.00 56.00 621 ILE A CA 1
ATOM 4740 C C . ILE A 1 621 ? -22.324 33.285 7.692 1.00 56.00 621 ILE A C 1
ATOM 4742 O O . ILE A 1 621 ? -22.068 34.428 7.315 1.00 56.00 621 ILE A O 1
ATOM 4746 N N . ILE A 1 622 ? -22.167 32.225 6.898 1.00 54.19 622 ILE A N 1
ATOM 4747 C CA . ILE A 1 622 ? -21.934 32.337 5.453 1.00 54.19 622 ILE A CA 1
ATOM 4748 C C . ILE A 1 622 ? -22.875 31.343 4.746 1.00 54.19 622 ILE A C 1
ATOM 4750 O O . ILE A 1 622 ? -23.110 30.258 5.260 1.00 54.19 622 ILE A O 1
ATOM 4754 N N . SER A 1 623 ? -23.513 31.855 3.682 1.00 52.03 623 SER A N 1
ATOM 4755 C CA . SER A 1 623 ? -24.483 31.314 2.702 1.00 52.03 623 SER A CA 1
ATOM 4756 C C .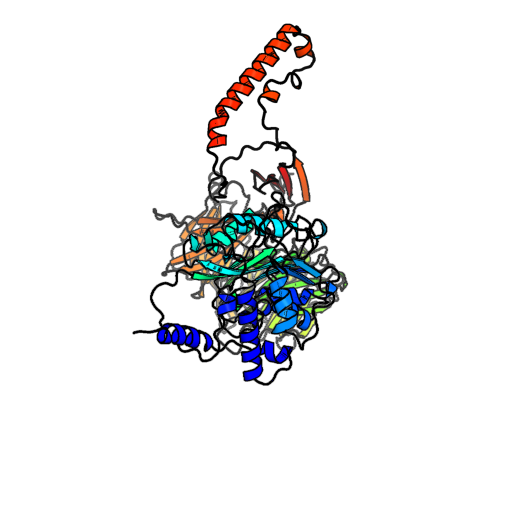 SER A 1 623 ? -25.298 30.020 2.977 1.00 52.03 623 SER A C 1
ATOM 4758 O O . SER A 1 623 ? -24.840 29.023 3.514 1.00 52.03 623 SER A O 1
ATOM 4760 N N . ARG A 1 624 ? -26.549 29.980 2.474 1.00 43.66 624 ARG A N 1
ATOM 4761 C CA . ARG A 1 624 ? -27.485 28.827 2.570 1.00 43.66 624 ARG A CA 1
ATOM 4762 C C . ARG A 1 624 ? -27.008 27.523 1.899 1.00 43.66 624 ARG A C 1
ATOM 4764 O O . ARG A 1 624 ? -27.715 26.526 1.992 1.00 43.66 624 ARG A O 1
ATOM 4771 N N . TYR A 1 625 ? -25.867 27.535 1.213 1.00 45.09 625 TYR A N 1
ATOM 4772 C CA . TYR A 1 625 ? -25.348 26.400 0.443 1.00 45.09 625 TYR A CA 1
ATOM 4773 C C . TYR A 1 625 ? -24.056 25.813 1.039 1.00 45.09 625 TYR A C 1
ATOM 4775 O O . TYR A 1 625 ? -23.446 24.934 0.435 1.00 45.09 625 TYR A O 1
ATOM 4783 N N . ASP A 1 626 ? -23.642 26.272 2.225 1.00 51.59 626 ASP A N 1
ATOM 4784 C CA . ASP A 1 626 ? -22.384 25.870 2.848 1.00 51.59 626 ASP A CA 1
ATOM 4785 C C . ASP A 1 626 ? -22.498 24.551 3.627 1.00 51.59 626 ASP A C 1
ATOM 4787 O O . ASP A 1 626 ? -23.096 24.474 4.701 1.00 51.59 626 ASP A O 1
ATOM 4791 N N . LYS A 1 627 ? -21.858 23.495 3.112 1.00 53.88 627 LYS A N 1
ATOM 4792 C CA . LYS A 1 627 ? -21.579 22.277 3.885 1.00 53.88 627 LYS A CA 1
ATOM 4793 C C . LYS A 1 627 ? -20.378 22.547 4.791 1.00 53.88 627 LYS A C 1
ATOM 4795 O O . LYS A 1 627 ? -19.266 22.706 4.297 1.00 53.88 627 LYS A O 1
ATOM 4800 N N . SER A 1 628 ? -20.609 22.592 6.104 1.00 57.28 628 SER A N 1
ATOM 4801 C CA . SER A 1 628 ? -19.538 22.703 7.100 1.00 57.28 628 SER A CA 1
ATOM 4802 C C . SER A 1 628 ? -19.074 21.321 7.541 1.00 57.28 628 SER A C 1
ATOM 4804 O O . SER A 1 628 ? -19.848 20.558 8.118 1.00 57.28 628 SER A O 1
ATOM 4806 N N . PHE A 1 629 ? -17.808 21.006 7.284 1.00 62.38 629 PHE A N 1
ATOM 4807 C CA . PHE A 1 629 ? -17.179 19.790 7.791 1.00 62.38 629 PHE A CA 1
ATOM 4808 C C . PHE A 1 629 ? -16.297 20.123 8.983 1.00 62.38 629 PHE A C 1
ATOM 4810 O O . PHE A 1 629 ? -15.525 21.080 8.919 1.00 62.38 629 PHE A O 1
ATOM 4817 N N . PHE A 1 630 ? -16.410 19.315 10.036 1.00 62.41 630 PHE A N 1
ATOM 4818 C CA . PHE A 1 630 ? -15.605 19.432 11.243 1.00 62.41 630 PHE A CA 1
ATOM 4819 C C . PHE A 1 630 ? -14.656 18.253 11.324 1.00 62.41 630 PHE A C 1
ATOM 4821 O O . PHE A 1 630 ? -15.069 17.103 11.206 1.00 62.41 630 PHE A O 1
ATOM 4828 N N . SER A 1 631 ? -13.390 18.545 11.568 1.00 60.31 631 SER A N 1
ATOM 4829 C CA . SER A 1 631 ? -12.427 17.539 11.988 1.00 60.31 631 SER A CA 1
ATOM 4830 C C . SER A 1 631 ? -11.596 18.126 13.109 1.00 60.31 631 SER A C 1
ATOM 4832 O O . SER A 1 631 ? -11.215 19.298 13.058 1.00 60.31 631 SER A O 1
ATOM 4834 N N . ALA A 1 632 ? -11.294 17.286 14.091 1.00 57.03 632 ALA A N 1
ATOM 4835 C CA . ALA A 1 632 ? -10.302 17.591 15.098 1.00 57.03 632 ALA A CA 1
ATOM 4836 C C . ALA A 1 632 ? -9.296 16.472 15.252 1.00 57.03 632 ALA A C 1
ATOM 4838 O O . ALA A 1 632 ? -9.529 15.327 14.874 1.00 57.03 632 ALA A O 1
ATOM 4839 N N . THR A 1 633 ? -8.161 16.857 15.805 1.00 62.00 633 THR A N 1
ATOM 4840 C CA . THR A 1 633 ? -7.045 15.980 16.114 1.00 62.00 633 THR A CA 1
ATOM 4841 C C . THR A 1 633 ? -6.561 16.327 17.507 1.00 62.00 633 THR A C 1
ATOM 4843 O O . THR A 1 633 ? -6.465 17.500 17.859 1.00 62.00 633 THR A O 1
ATOM 4846 N N . GLU A 1 634 ? -6.242 15.311 18.294 1.00 52.62 634 GLU A N 1
ATOM 4847 C CA . GLU A 1 634 ? -5.503 15.462 19.541 1.00 52.62 634 GLU A CA 1
ATOM 4848 C C . GLU A 1 634 ? -4.028 15.596 19.128 1.00 52.62 634 GLU A C 1
ATOM 4850 O O . GLU A 1 634 ? -3.383 14.617 18.766 1.00 52.62 634 GLU A O 1
ATOM 4855 N N . GLY A 1 635 ? -3.537 16.831 18.966 1.00 48.81 635 GLY A N 1
ATOM 4856 C CA . GLY A 1 635 ? -2.159 17.075 18.515 1.00 48.81 635 GLY A CA 1
ATOM 4857 C C . GLY A 1 635 ? -1.104 16.577 19.519 1.00 48.81 635 GLY A C 1
ATOM 4858 O O . GLY A 1 635 ? -1.436 16.182 20.633 1.00 48.81 635 GLY A O 1
ATOM 4859 N N . ASP A 1 636 ? 0.189 16.680 19.175 1.00 47.28 636 ASP A N 1
ATOM 4860 C CA . ASP A 1 636 ? 1.307 16.212 20.033 1.00 47.28 636 ASP A CA 1
ATOM 4861 C C . ASP A 1 636 ? 1.344 16.850 21.439 1.00 47.28 636 ASP A C 1
ATOM 4863 O O . ASP A 1 636 ? 1.945 16.297 22.355 1.00 47.28 636 ASP A O 1
ATOM 4867 N N . LYS A 1 637 ? 0.726 18.027 21.612 1.00 48.09 637 LYS A N 1
ATOM 4868 C CA . LYS A 1 637 ? 0.615 18.754 22.890 1.00 48.09 637 LYS A CA 1
ATOM 4869 C C . LYS A 1 637 ? -0.812 18.718 23.473 1.00 48.09 637 LYS A C 1
ATOM 4871 O O . LYS A 1 637 ? -1.178 19.645 24.185 1.00 48.09 637 LYS A O 1
ATOM 4876 N N . SER A 1 638 ? -1.625 17.721 23.100 1.00 50.97 638 SER A N 1
ATOM 4877 C CA . SER A 1 638 ? -2.996 17.466 23.593 1.00 50.97 638 SER A CA 1
ATOM 4878 C C . SER A 1 638 ? -4.013 18.615 23.478 1.00 50.97 638 SER A C 1
ATOM 4880 O O . SER A 1 638 ? -5.091 18.544 24.064 1.00 50.97 638 SER A O 1
ATOM 4882 N N . LEU A 1 639 ? -3.731 19.652 22.684 1.00 55.06 639 LEU A N 1
ATOM 4883 C CA . LEU A 1 639 ? -4.700 20.700 22.362 1.00 55.06 639 LEU A CA 1
ATOM 4884 C C . LEU A 1 639 ? -5.450 20.330 21.074 1.00 55.06 639 LEU A C 1
ATOM 4886 O O . LEU A 1 639 ? -4.810 20.228 20.021 1.00 55.06 639 LEU A O 1
ATOM 4890 N N . PRO A 1 640 ? -6.780 20.112 21.127 1.00 63.78 640 PRO A N 1
ATOM 4891 C CA . PRO A 1 640 ? -7.543 19.870 19.919 1.00 63.78 640 PRO A CA 1
ATOM 4892 C C . PRO A 1 640 ? -7.572 21.115 19.029 1.00 63.78 640 PRO A C 1
ATOM 4894 O O . PRO A 1 640 ? -7.738 22.233 19.505 1.00 63.78 640 PRO A O 1
ATOM 4897 N N . PHE A 1 641 ? -7.452 20.934 17.722 1.00 69.94 641 PHE A N 1
ATOM 4898 C CA . PHE A 1 641 ? -7.824 21.972 16.763 1.00 69.94 641 PHE A CA 1
ATOM 4899 C C . PHE A 1 641 ? -9.139 21.604 16.113 1.00 69.94 641 PHE A C 1
ATOM 4901 O O . PHE A 1 641 ? -9.352 20.438 15.799 1.00 69.94 641 PHE A O 1
ATOM 4908 N N . VAL A 1 642 ? -9.993 22.590 15.870 1.00 72.56 642 VAL A N 1
ATOM 4909 C CA . VAL A 1 642 ? -11.229 22.405 15.117 1.00 72.56 642 VAL A CA 1
ATOM 4910 C C . VAL A 1 642 ? -11.090 23.130 13.795 1.00 72.56 642 VAL A C 1
ATOM 4912 O O . VAL A 1 642 ? -10.907 24.346 13.759 1.00 72.56 642 VAL A O 1
ATOM 4915 N N . ALA A 1 643 ? -11.167 22.369 12.710 1.00 71.50 643 ALA A N 1
ATOM 4916 C CA . ALA A 1 643 ? -11.219 22.917 11.369 1.00 71.50 643 ALA A CA 1
ATOM 4917 C C . ALA A 1 643 ? -12.661 22.899 10.856 1.00 71.50 643 ALA A C 1
ATOM 4919 O O . ALA A 1 643 ? -13.295 21.846 10.875 1.00 71.50 643 ALA A O 1
ATOM 4920 N N . ARG A 1 644 ? -13.146 24.046 10.375 1.00 76.06 644 ARG A N 1
ATOM 4921 C CA . ARG A 1 644 ? -14.400 24.212 9.635 1.00 76.06 644 ARG A CA 1
ATOM 4922 C C . ARG A 1 644 ? -14.066 24.540 8.189 1.00 76.06 644 ARG A C 1
ATOM 4924 O O . ARG A 1 644 ? -13.451 25.565 7.904 1.00 76.06 644 ARG A O 1
ATOM 4931 N N . LEU A 1 645 ? -14.506 23.702 7.264 1.00 73.44 645 LEU A N 1
ATOM 4932 C CA . LEU A 1 645 ? -14.446 24.021 5.839 1.00 73.44 645 LEU A CA 1
ATOM 4933 C C . LEU A 1 645 ? -15.774 24.628 5.377 1.00 73.44 645 LEU A C 1
ATOM 4935 O O . LEU A 1 645 ? -16.814 24.052 5.669 1.00 73.44 645 LEU A O 1
ATOM 4939 N N . HIS A 1 646 ? -15.745 25.739 4.644 1.00 70.44 646 HIS A N 1
ATOM 4940 C CA . HIS A 1 646 ? -16.921 26.319 3.984 1.00 70.44 646 HIS A CA 1
ATOM 4941 C C . HIS A 1 646 ? -16.568 26.847 2.583 1.00 70.44 646 HIS A C 1
ATOM 4943 O O . HIS A 1 646 ? -15.389 27.017 2.250 1.00 70.44 646 HIS A O 1
ATOM 4949 N N . TYR A 1 647 ? -17.568 27.086 1.734 1.00 66.25 647 TYR A N 1
ATOM 4950 C CA . TYR A 1 647 ? -17.361 27.553 0.367 1.00 66.25 647 TYR A CA 1
ATOM 4951 C C . TYR A 1 647 ? -17.464 29.080 0.284 1.00 66.25 647 TYR A C 1
ATOM 4953 O O . TYR A 1 647 ? -18.311 29.724 0.895 1.00 66.25 647 TYR A O 1
ATOM 4961 N N . GLY A 1 648 ? -16.563 29.692 -0.486 1.00 55.19 648 GLY A N 1
ATOM 4962 C CA . GLY A 1 648 ? -16.695 31.095 -0.863 1.00 55.19 648 GLY A CA 1
ATOM 4963 C C . GLY A 1 648 ? -17.843 31.307 -1.857 1.00 55.19 648 GLY A C 1
ATOM 4964 O O . GLY A 1 648 ? -18.362 30.360 -2.444 1.00 55.19 648 GLY A O 1
ATOM 4965 N N . ASN A 1 649 ? -18.218 32.574 -2.067 1.00 53.31 649 ASN A N 1
ATOM 4966 C CA . ASN A 1 649 ? -19.226 33.021 -3.040 1.00 53.31 649 ASN A CA 1
ATOM 4967 C C . ASN A 1 649 ? -19.188 32.180 -4.341 1.00 53.31 649 ASN A C 1
ATOM 4969 O O . ASN A 1 649 ? -18.110 32.074 -4.920 1.00 53.31 649 ASN A O 1
ATOM 4973 N N . PRO A 1 650 ? -20.312 31.645 -4.863 1.00 49.53 650 PRO A N 1
ATOM 4974 C CA . PRO A 1 650 ? -20.340 30.707 -6.001 1.00 49.53 650 PRO A CA 1
ATOM 4975 C C . PRO A 1 650 ? -19.614 31.172 -7.280 1.00 49.53 650 PRO A C 1
ATOM 4977 O O . PRO A 1 650 ? -19.290 30.353 -8.142 1.00 49.53 650 PRO A O 1
ATOM 4980 N N . LYS A 1 651 ? -19.333 32.477 -7.420 1.00 47.78 651 LYS A N 1
ATOM 4981 C CA . LYS A 1 651 ? -18.510 33.044 -8.505 1.00 47.78 651 LYS A CA 1
ATOM 4982 C C . LYS A 1 651 ? -17.000 32.823 -8.316 1.00 47.78 651 LYS A C 1
ATOM 4984 O O . LYS A 1 651 ? -16.283 32.679 -9.302 1.00 47.78 651 LYS A O 1
ATOM 4989 N N . GLU A 1 652 ? -16.521 32.758 -7.076 1.00 51.91 652 GLU A N 1
ATOM 4990 C CA . GLU A 1 652 ? -15.178 32.314 -6.705 1.00 51.91 652 GLU A CA 1
ATOM 4991 C C . GLU A 1 652 ? -15.267 30.868 -6.200 1.00 51.91 652 GLU A C 1
ATOM 4993 O O . GLU A 1 652 ? -15.450 30.631 -5.012 1.00 51.91 652 GLU A O 1
ATOM 4998 N N . LYS A 1 653 ? -15.131 29.881 -7.093 1.00 54.28 653 LYS A N 1
ATOM 4999 C CA . LYS A 1 653 ? -15.012 28.457 -6.724 1.00 54.28 653 LYS A CA 1
ATOM 5000 C C . LYS A 1 653 ? -13.736 28.217 -5.897 1.00 54.28 653 LYS A C 1
ATOM 5002 O O . LYS A 1 653 ? -12.726 27.765 -6.434 1.00 54.28 653 LYS A O 1
ATOM 5007 N N . GLY A 1 654 ? -13.750 28.573 -4.620 1.00 61.16 654 GLY A N 1
ATOM 5008 C CA . GLY A 1 654 ? -12.658 28.401 -3.672 1.00 61.16 654 GLY A CA 1
ATOM 5009 C C . GLY A 1 654 ? -13.223 28.088 -2.294 1.00 61.16 654 GLY A C 1
ATOM 5010 O O . GLY A 1 654 ? -14.157 28.747 -1.845 1.00 61.16 654 GLY A O 1
ATOM 5011 N N . ALA A 1 655 ? -12.667 27.074 -1.638 1.00 71.81 655 ALA A N 1
ATOM 5012 C CA . ALA A 1 655 ? -13.040 26.713 -0.278 1.00 71.81 655 ALA A CA 1
ATOM 5013 C C . ALA A 1 655 ? -12.137 27.447 0.726 1.00 71.81 655 ALA A C 1
ATOM 5015 O O . ALA A 1 655 ? -10.939 27.643 0.481 1.00 71.81 655 ALA A O 1
ATOM 5016 N N . ILE A 1 656 ? -12.726 27.881 1.835 1.00 74.88 656 ILE A N 1
ATOM 5017 C CA . ILE A 1 656 ? -12.047 28.553 2.938 1.00 74.88 656 ILE A CA 1
ATOM 5018 C C . ILE A 1 656 ? -12.091 27.607 4.132 1.00 74.88 656 ILE A C 1
ATOM 5020 O O . ILE A 1 656 ? -13.149 27.115 4.523 1.00 74.88 656 ILE A O 1
ATOM 5024 N N . LEU A 1 657 ? -10.920 27.333 4.691 1.00 76.62 657 LEU A N 1
ATOM 5025 C CA . LEU A 1 657 ? -10.773 26.580 5.920 1.00 76.62 657 LEU A CA 1
ATOM 5026 C C . LEU A 1 657 ? -10.559 27.560 7.068 1.00 76.62 657 LEU A C 1
ATOM 5028 O O . LEU A 1 657 ? -9.607 28.334 7.066 1.00 76.62 657 LEU A O 1
ATOM 5032 N N . GLU A 1 658 ? -11.430 27.498 8.053 1.00 75.88 658 GLU A N 1
ATOM 5033 C CA . GLU A 1 658 ? -11.318 28.223 9.305 1.00 75.88 658 GLU A CA 1
ATOM 5034 C C . GLU A 1 658 ? -10.806 27.262 10.378 1.00 75.88 658 GLU A C 1
ATOM 5036 O O . GLU A 1 658 ? -11.374 26.189 10.576 1.00 75.88 658 GLU A O 1
ATOM 5041 N N . LEU A 1 659 ? -9.698 27.607 11.027 1.00 75.75 659 LEU A N 1
ATOM 5042 C CA . LEU A 1 659 ? -9.029 26.763 12.012 1.00 75.75 659 LEU A CA 1
ATOM 5043 C C . LEU A 1 659 ? -8.956 27.480 13.356 1.00 75.75 659 LEU A C 1
ATOM 5045 O O . LEU A 1 659 ? -8.474 28.614 13.434 1.00 75.75 659 LEU A O 1
ATOM 5049 N N . ILE A 1 660 ? -9.387 26.774 14.401 1.00 74.69 660 ILE A N 1
ATOM 5050 C CA . ILE A 1 660 ? -9.533 27.300 15.758 1.00 74.69 660 ILE A CA 1
ATOM 5051 C C . ILE A 1 660 ? -8.877 26.357 16.765 1.00 74.69 660 ILE A C 1
ATOM 5053 O O . ILE A 1 660 ? -8.977 25.135 16.652 1.00 74.69 660 ILE A O 1
ATOM 5057 N N . SER A 1 661 ? -8.214 26.941 17.760 1.00 69.69 661 SER A N 1
ATOM 5058 C CA . SER A 1 661 ? -7.668 26.247 18.929 1.00 69.69 661 SER A CA 1
ATOM 5059 C C . SER A 1 661 ? -8.786 25.898 19.920 1.00 69.69 661 SER A C 1
ATOM 5061 O O . SER A 1 661 ? -9.635 26.732 20.234 1.00 69.69 661 SER A O 1
ATOM 5063 N N . ALA A 1 662 ? -8.788 24.679 20.461 1.00 61.50 662 ALA A N 1
ATOM 5064 C CA . ALA A 1 662 ? -9.812 24.185 21.389 1.00 61.50 662 ALA A CA 1
ATOM 5065 C C . ALA A 1 662 ? -9.992 25.005 22.675 1.00 61.50 662 ALA A C 1
ATOM 5067 O O . ALA A 1 662 ? -11.004 24.826 23.354 1.00 61.50 662 ALA A O 1
ATOM 5068 N N . ASN A 1 663 ? -9.045 25.882 23.017 1.00 61.78 663 ASN A N 1
ATOM 5069 C CA . ASN A 1 663 ? -9.136 26.744 24.194 1.00 61.78 663 ASN A CA 1
ATOM 5070 C C . ASN A 1 663 ? -10.026 27.979 23.974 1.00 61.78 663 ASN A C 1
ATOM 5072 O O . ASN A 1 663 ? -10.339 28.665 24.944 1.00 61.78 663 ASN A O 1
ATOM 5076 N N . GLY A 1 664 ? -10.435 28.271 22.732 1.00 58.25 664 GLY A N 1
ATOM 5077 C CA . GLY A 1 664 ? -11.382 29.346 22.400 1.00 58.25 664 GLY A CA 1
ATOM 5078 C C . GLY A 1 664 ? -10.882 30.779 22.591 1.00 58.25 664 GLY A C 1
ATOM 5079 O O . GLY A 1 664 ? -11.628 31.706 22.299 1.00 58.25 664 GLY A O 1
ATOM 5080 N N . ASN A 1 665 ? -9.648 30.968 23.065 1.00 57.16 665 ASN A N 1
ATOM 5081 C CA . ASN A 1 665 ? -9.058 32.284 23.327 1.00 57.16 665 ASN A CA 1
ATOM 5082 C C . ASN A 1 665 ? -8.218 32.832 22.160 1.00 57.16 665 ASN A C 1
ATOM 5084 O O . ASN A 1 665 ? -7.793 33.982 22.226 1.00 57.16 665 ASN A O 1
ATOM 5088 N N . ASP A 1 666 ? -7.967 32.027 21.125 1.00 63.00 666 ASP A N 1
ATOM 5089 C CA . ASP A 1 666 ? -7.125 32.404 19.987 1.00 63.00 666 ASP A CA 1
ATOM 5090 C C . ASP A 1 666 ? -7.990 32.844 18.793 1.00 63.00 666 ASP A C 1
ATOM 5092 O O . ASP A 1 666 ? -9.034 32.241 18.525 1.00 63.00 666 ASP A O 1
ATOM 5096 N N . ASP A 1 667 ? -7.540 33.867 18.057 1.00 63.34 667 ASP A N 1
ATOM 5097 C CA . ASP A 1 667 ? -8.202 34.339 16.835 1.00 63.34 667 ASP A CA 1
ATOM 5098 C C . ASP A 1 667 ? -8.312 33.215 15.788 1.00 63.34 667 ASP A C 1
ATOM 5100 O O . ASP A 1 667 ? -7.367 32.453 15.552 1.00 63.34 667 ASP A O 1
ATOM 5104 N N . ALA A 1 668 ? -9.468 33.123 15.121 1.00 68.94 668 ALA A N 1
ATOM 5105 C CA . ALA A 1 668 ? -9.690 32.146 14.060 1.00 68.94 668 ALA A CA 1
ATOM 5106 C C . ALA A 1 668 ? -8.732 32.396 12.884 1.00 68.94 668 ALA A C 1
ATOM 5108 O O . ALA A 1 668 ? -8.668 33.491 12.318 1.00 68.94 668 ALA A O 1
ATOM 5109 N N . SER A 1 669 ? -7.990 31.361 12.482 1.00 70.94 669 SER A N 1
ATOM 5110 C CA . SER A 1 669 ? -7.081 31.449 11.338 1.00 70.94 669 SER A CA 1
ATOM 5111 C C . SER A 1 669 ? -7.781 30.990 10.057 1.00 70.94 669 SER A C 1
ATOM 5113 O O . SER A 1 669 ? -8.283 29.870 9.969 1.00 70.94 669 SER A O 1
ATOM 5115 N N . PHE A 1 670 ? -7.803 31.854 9.039 1.00 74.44 670 PHE A N 1
ATOM 5116 C CA . PHE A 1 670 ? -8.460 31.581 7.757 1.00 74.44 670 PHE A CA 1
ATOM 5117 C C . PHE A 1 670 ? -7.449 31.165 6.694 1.00 74.44 670 PHE A C 1
ATOM 5119 O O . PHE A 1 670 ? -6.488 31.884 6.424 1.00 74.44 670 PHE A O 1
ATOM 5126 N N . TRP A 1 671 ? -7.698 30.035 6.042 1.00 74.69 671 TRP A N 1
ATOM 5127 C CA . TRP A 1 671 ? -6.841 29.458 5.015 1.00 74.69 671 TRP A CA 1
ATOM 5128 C C . TRP A 1 671 ? -7.611 29.304 3.703 1.00 74.69 671 TRP A C 1
ATOM 5130 O O . TRP A 1 671 ? -8.614 28.597 3.641 1.00 74.69 671 TRP A O 1
ATOM 5140 N N . LYS A 1 672 ? -7.134 29.928 2.619 1.00 75.56 672 LYS A N 1
ATOM 5141 C CA . LYS A 1 672 ? -7.748 29.765 1.287 1.00 75.56 672 LYS A CA 1
ATOM 5142 C C . LYS A 1 672 ? -7.175 28.528 0.590 1.00 75.56 672 LYS A C 1
ATOM 5144 O O . LYS A 1 672 ? -5.953 28.399 0.473 1.00 75.56 672 LYS A O 1
ATOM 5149 N N . ILE A 1 673 ? -8.045 27.656 0.081 1.00 74.06 673 ILE A N 1
ATOM 5150 C CA . ILE A 1 673 ? -7.668 26.486 -0.725 1.00 74.06 673 ILE A CA 1
ATOM 5151 C C . ILE A 1 673 ? -7.650 26.876 -2.209 1.00 74.06 673 ILE A C 1
ATOM 5153 O O . ILE A 1 673 ? -8.614 27.439 -2.733 1.00 74.06 673 ILE A O 1
ATOM 5157 N N . ALA A 1 674 ? -6.545 26.597 -2.902 1.00 64.44 674 ALA A N 1
ATOM 5158 C CA . ALA A 1 674 ? -6.394 26.886 -4.332 1.00 64.44 674 ALA A CA 1
ATOM 5159 C C . ALA A 1 674 ? -6.838 25.715 -5.238 1.00 64.44 674 ALA A C 1
ATOM 5161 O O . ALA A 1 674 ? -6.759 24.559 -4.839 1.00 64.44 674 ALA A O 1
ATOM 5162 N N . ASN A 1 675 ? -7.226 26.016 -6.489 1.00 60.62 675 ASN A N 1
ATOM 5163 C CA . ASN A 1 675 ? -7.539 25.047 -7.562 1.00 60.62 675 ASN A CA 1
ATOM 5164 C C . ASN A 1 675 ? -8.716 24.081 -7.300 1.00 60.62 675 ASN A C 1
ATOM 5166 O O . ASN A 1 675 ? -8.638 22.895 -7.605 1.00 60.62 675 ASN A O 1
ATOM 5170 N N . PHE A 1 676 ? -9.842 24.598 -6.805 1.00 61.69 676 PHE A N 1
ATOM 5171 C CA . PHE A 1 676 ? -11.047 23.802 -6.526 1.00 61.69 676 PHE A CA 1
ATOM 5172 C C . PHE A 1 676 ? -11.884 23.449 -7.782 1.00 61.69 676 PHE A C 1
ATOM 5174 O O . PHE A 1 676 ? -12.649 22.492 -7.801 1.00 61.69 676 PHE A O 1
ATOM 5181 N N . SER A 1 677 ? -11.745 24.210 -8.872 1.00 53.50 677 SER A N 1
ATOM 5182 C CA . SER A 1 677 ? -12.776 24.376 -9.913 1.00 53.50 677 SER A CA 1
ATOM 5183 C C . SER A 1 677 ? -13.098 23.178 -10.828 1.00 53.50 677 SER A C 1
ATOM 5185 O O . SER A 1 677 ? -13.965 23.332 -11.692 1.00 53.50 677 SER A O 1
ATOM 5187 N N . LYS A 1 678 ? -12.460 22.009 -10.664 1.00 60.00 678 LYS A N 1
ATOM 5188 C CA . LYS A 1 678 ? -12.624 20.845 -11.563 1.00 60.00 678 LYS A CA 1
ATOM 5189 C C . LYS A 1 678 ? -13.040 19.520 -10.895 1.00 60.00 678 LYS A C 1
ATOM 5191 O O . LYS A 1 678 ? -13.259 18.568 -11.633 1.00 60.00 678 LYS A O 1
ATOM 5196 N N . ARG A 1 679 ? -13.129 19.435 -9.558 1.00 62.44 679 ARG A N 1
ATOM 5197 C CA . ARG A 1 679 ? -13.157 18.148 -8.815 1.00 62.44 679 ARG A CA 1
ATOM 5198 C C . ARG A 1 679 ? -14.483 17.810 -8.101 1.00 62.44 679 ARG A C 1
ATOM 5200 O O . ARG A 1 679 ? -14.543 16.823 -7.387 1.00 62.44 679 ARG A O 1
ATOM 5207 N N . GLY A 1 680 ? -15.541 18.599 -8.300 1.00 68.19 680 GLY A N 1
ATOM 5208 C CA . GLY A 1 680 ? -16.817 18.421 -7.583 1.00 68.19 680 GLY A CA 1
ATOM 5209 C C . GLY A 1 680 ? -16.771 18.914 -6.130 1.00 68.19 680 GLY A C 1
ATOM 5210 O O . GLY A 1 680 ? -15.834 19.619 -5.745 1.00 68.19 680 GLY A O 1
ATOM 5211 N N . ASP A 1 681 ? -17.795 18.573 -5.345 1.00 71.94 681 ASP A N 1
ATOM 5212 C CA . ASP A 1 681 ? -17.888 18.917 -3.920 1.00 71.94 681 ASP A CA 1
ATOM 5213 C C . ASP A 1 681 ? -17.012 17.991 -3.053 1.00 71.94 681 ASP A C 1
ATOM 5215 O O . ASP A 1 681 ? -16.695 16.864 -3.430 1.00 71.94 681 ASP A O 1
ATOM 5219 N N . ILE A 1 682 ? -16.631 18.448 -1.857 1.00 75.62 682 ILE A N 1
ATOM 5220 C CA . ILE A 1 682 ? -15.962 17.616 -0.844 1.00 75.62 682 ILE A CA 1
ATOM 5221 C C . ILE A 1 682 ? -16.997 16.770 -0.090 1.00 75.62 682 ILE A C 1
ATOM 5223 O O . ILE A 1 682 ? -18.003 17.298 0.387 1.00 75.62 682 ILE A O 1
ATOM 5227 N N . ILE A 1 683 ? -16.718 15.469 0.038 1.00 77.62 683 ILE A N 1
ATOM 5228 C CA . ILE A 1 683 ? -17.503 14.504 0.823 1.00 77.62 683 ILE A CA 1
ATOM 5229 C C . ILE A 1 683 ? -17.077 14.535 2.293 1.00 77.62 683 ILE A C 1
ATOM 5231 O O . ILE A 1 683 ? -17.926 14.512 3.181 1.00 77.62 683 ILE A O 1
ATOM 5235 N N . SER A 1 684 ? -15.770 14.559 2.562 1.00 78.81 684 SER A N 1
ATOM 5236 C CA . SER A 1 684 ? -15.234 14.508 3.923 1.00 78.81 684 SER A CA 1
ATOM 5237 C C . SER A 1 684 ? -13.846 15.138 4.028 1.00 78.81 684 SER A C 1
ATOM 5239 O O . SER A 1 684 ? -13.095 15.243 3.049 1.00 78.81 684 SER A O 1
ATOM 5241 N N . ILE A 1 685 ? -13.512 15.571 5.247 1.00 81.12 685 ILE A N 1
ATOM 5242 C CA . ILE A 1 685 ? -12.203 16.123 5.595 1.00 81.12 685 ILE A CA 1
ATOM 5243 C C . ILE A 1 685 ? -11.638 15.417 6.824 1.00 81.12 685 ILE A C 1
ATOM 5245 O O . ILE A 1 685 ? -12.376 15.099 7.754 1.00 81.12 685 ILE A O 1
ATOM 5249 N N . HIS A 1 686 ? -10.321 15.239 6.851 1.00 83.31 686 HIS A N 1
ATOM 5250 C CA . HIS A 1 686 ? -9.594 14.708 7.999 1.00 83.31 686 HIS A CA 1
ATOM 5251 C C . HIS A 1 686 ? -8.374 15.585 8.285 1.00 83.31 686 HIS A C 1
ATOM 5253 O O . HIS A 1 686 ? -7.575 15.874 7.389 1.00 83.31 686 HIS A O 1
ATOM 5259 N N . LEU A 1 687 ? -8.253 16.032 9.531 1.00 79.75 687 LEU A N 1
ATOM 5260 C CA . LEU A 1 687 ? -7.242 16.980 9.990 1.00 79.75 687 LEU A CA 1
ATOM 5261 C C . LEU A 1 687 ? -6.086 16.276 10.701 1.00 79.75 687 LEU A C 1
ATOM 5263 O O . LEU A 1 687 ? -6.314 15.408 11.537 1.00 79.75 687 LEU A O 1
ATOM 5267 N N . ASP A 1 688 ? -4.864 16.730 10.439 1.00 78.06 688 ASP A N 1
ATOM 5268 C CA . ASP A 1 688 ? -3.667 16.405 11.216 1.00 78.06 688 ASP A CA 1
ATOM 5269 C C . ASP A 1 688 ? -2.889 17.699 11.506 1.00 78.06 688 ASP A C 1
ATOM 5271 O O . ASP A 1 688 ? -2.624 18.493 10.601 1.00 78.06 688 ASP A O 1
ATOM 5275 N N . THR A 1 689 ? -2.540 17.943 12.770 1.00 73.38 689 THR A N 1
ATOM 5276 C CA . THR A 1 689 ? -1.861 19.175 13.210 1.00 73.38 689 THR A CA 1
ATOM 5277 C C . THR A 1 689 ? -0.555 18.847 13.905 1.00 73.38 689 THR A C 1
ATOM 5279 O O . THR A 1 689 ? -0.535 18.109 14.891 1.00 73.38 689 THR A O 1
ATOM 5282 N N . ILE A 1 690 ? 0.549 19.411 13.424 1.00 69.06 690 ILE A N 1
ATOM 5283 C CA . ILE A 1 690 ? 1.887 19.246 14.001 1.00 69.06 690 ILE A CA 1
ATOM 5284 C C . ILE A 1 690 ? 2.359 20.603 14.500 1.00 69.06 690 ILE A C 1
ATOM 5286 O O . ILE A 1 690 ? 2.386 21.548 13.719 1.00 69.06 690 ILE A O 1
ATOM 5290 N N . TYR A 1 691 ? 2.820 20.693 15.743 1.00 67.69 691 TYR A N 1
ATOM 5291 C CA . TYR A 1 691 ? 3.563 21.873 16.177 1.00 67.69 691 TYR A CA 1
ATOM 5292 C C . TYR A 1 691 ? 4.997 21.776 15.669 1.00 67.69 691 TYR A C 1
ATOM 5294 O O . TYR A 1 691 ? 5.724 20.847 16.020 1.00 67.69 691 TYR A O 1
ATOM 5302 N N . LYS A 1 692 ? 5.407 22.729 14.835 1.00 64.31 692 LYS A N 1
ATOM 5303 C CA . LYS A 1 692 ? 6.790 22.864 14.392 1.00 64.31 692 LYS A CA 1
ATOM 5304 C C . LYS A 1 692 ? 7.252 24.273 14.737 1.00 64.31 692 LYS A C 1
ATOM 5306 O O . LYS A 1 692 ? 6.624 25.225 14.299 1.00 64.31 692 LYS A O 1
ATOM 5311 N N . ASP A 1 693 ? 8.319 24.383 15.526 1.00 57.25 693 ASP A N 1
ATOM 5312 C CA . ASP A 1 693 ? 8.875 25.672 15.964 1.00 57.25 693 ASP A CA 1
ATOM 5313 C C . ASP A 1 693 ? 7.816 26.574 16.651 1.00 57.25 693 ASP A C 1
ATOM 5315 O O . ASP A 1 693 ? 7.757 27.773 16.418 1.00 57.25 693 ASP A O 1
ATOM 5319 N N . ASP A 1 694 ? 6.946 25.960 17.468 1.00 61.00 694 ASP A N 1
ATOM 5320 C CA . ASP A 1 694 ? 5.779 26.563 18.145 1.00 61.00 694 ASP A CA 1
ATOM 5321 C C . ASP A 1 694 ? 4.662 27.133 17.243 1.00 61.00 694 ASP A C 1
ATOM 5323 O O . ASP A 1 694 ? 3.657 27.624 17.756 1.00 61.00 694 ASP A O 1
ATOM 5327 N N . GLU A 1 695 ? 4.728 26.931 15.924 1.00 61.69 695 GLU A N 1
ATOM 5328 C CA . GLU A 1 695 ? 3.609 27.181 15.007 1.00 61.69 695 GLU A CA 1
ATOM 5329 C C . GLU A 1 695 ? 2.849 25.883 14.657 1.00 61.69 695 GLU A C 1
ATOM 5331 O O . GLU A 1 695 ? 3.464 24.844 14.371 1.00 61.69 695 GLU A O 1
ATOM 5336 N N . PRO A 1 696 ? 1.500 25.895 14.638 1.00 64.62 696 PRO A N 1
ATOM 5337 C CA . PRO A 1 696 ? 0.715 24.750 14.198 1.00 64.62 696 PRO A CA 1
ATOM 5338 C C . PRO A 1 696 ? 0.786 24.614 12.671 1.00 64.62 696 PRO A C 1
ATOM 5340 O O . PRO A 1 696 ? 0.165 25.352 11.908 1.00 64.62 696 PRO A O 1
ATOM 5343 N N . THR A 1 697 ? 1.525 23.616 12.202 1.00 71.00 697 THR A N 1
ATOM 5344 C CA . THR A 1 697 ? 1.516 23.191 10.803 1.00 71.00 697 THR A CA 1
ATOM 5345 C C . THR A 1 697 ? 0.366 22.221 10.544 1.00 71.00 697 THR A C 1
ATOM 5347 O O . THR A 1 697 ? 0.243 21.168 11.171 1.00 71.00 697 THR A O 1
ATOM 5350 N N . LEU A 1 698 ? -0.487 22.594 9.593 1.00 78.31 698 LEU A N 1
ATOM 5351 C CA . LEU A 1 698 ? -1.692 21.857 9.237 1.00 78.31 698 LEU A CA 1
ATOM 5352 C C . LEU A 1 698 ? -1.441 20.853 8.106 1.00 78.31 698 LEU A C 1
ATOM 5354 O O . LEU A 1 698 ? -0.724 21.143 7.145 1.00 78.31 698 LEU A O 1
ATOM 5358 N N . ARG A 1 699 ? -2.108 19.705 8.158 1.00 82.00 699 ARG A N 1
ATOM 5359 C CA . ARG A 1 699 ? -2.349 18.833 7.009 1.00 82.00 699 ARG A CA 1
ATOM 5360 C C . ARG A 1 699 ? -3.835 18.529 6.937 1.00 82.00 699 ARG A C 1
ATOM 5362 O O . ARG A 1 699 ? -4.444 18.148 7.931 1.00 82.00 699 ARG A O 1
ATOM 5369 N N . LEU A 1 700 ? -4.407 18.708 5.755 1.00 85.00 700 LEU A N 1
ATOM 5370 C CA . LEU A 1 700 ? -5.819 18.443 5.510 1.00 85.00 700 LEU A CA 1
ATOM 5371 C C . LEU A 1 700 ? -5.937 17.372 4.433 1.00 85.00 700 LEU A C 1
ATOM 5373 O O . LEU A 1 700 ? -5.526 17.595 3.295 1.00 85.00 700 LEU A O 1
ATOM 5377 N N . PHE A 1 701 ? -6.482 16.217 4.789 1.00 87.75 701 PHE A N 1
ATOM 5378 C CA . PHE A 1 701 ? -6.853 15.183 3.833 1.00 87.75 701 PHE A CA 1
ATOM 5379 C C . PHE A 1 701 ? -8.304 15.392 3.411 1.00 87.75 701 PHE A C 1
ATOM 5381 O O . PHE A 1 701 ? -9.181 15.562 4.255 1.00 87.75 701 PHE A O 1
ATOM 5388 N N . THR A 1 702 ? -8.540 15.426 2.105 1.00 86.50 702 THR A N 1
ATOM 5389 C CA . THR A 1 702 ? -9.838 15.748 1.501 1.00 86.50 702 THR A CA 1
ATOM 5390 C C . THR A 1 702 ? -10.239 14.660 0.520 1.00 86.50 702 THR A C 1
ATOM 5392 O O . THR A 1 702 ? -9.399 14.197 -0.258 1.00 86.50 702 THR A O 1
ATOM 5395 N N . ILE A 1 703 ? -11.514 14.277 0.564 1.00 87.94 703 ILE A N 1
ATOM 5396 C CA . ILE A 1 703 ? -12.132 13.322 -0.359 1.00 87.94 703 ILE A CA 1
ATOM 5397 C C . ILE A 1 703 ? -13.200 14.069 -1.160 1.00 87.94 703 ILE A C 1
ATOM 5399 O O . ILE A 1 703 ? -14.062 14.731 -0.579 1.00 87.94 703 ILE A O 1
ATOM 5403 N N . PHE A 1 704 ? -13.125 13.981 -2.484 1.00 85.62 704 PHE A N 1
ATOM 5404 C CA . PHE A 1 704 ? -14.036 14.644 -3.416 1.00 85.62 704 PHE A CA 1
ATOM 5405 C C . PHE A 1 704 ? -15.105 13.684 -3.951 1.00 85.62 704 PHE A C 1
ATOM 5407 O O . PHE A 1 704 ? -14.888 12.475 -4.012 1.00 85.62 704 PHE A O 1
ATOM 5414 N N . GLU A 1 705 ? -16.240 14.234 -4.388 1.00 83.44 705 GLU A N 1
ATOM 5415 C CA . GLU A 1 705 ? -17.347 13.485 -5.003 1.00 83.44 705 GLU A CA 1
ATOM 5416 C C . GLU A 1 705 ? -16.929 12.742 -6.276 1.00 83.44 705 GLU A C 1
ATOM 5418 O O . GLU A 1 705 ? -17.434 11.665 -6.580 1.00 83.44 705 GLU A O 1
ATOM 5423 N N . ASP A 1 706 ? -15.946 13.276 -6.998 1.00 84.56 706 ASP A N 1
ATOM 5424 C CA . ASP A 1 706 ? -15.417 12.646 -8.202 1.00 84.56 706 ASP A CA 1
ATOM 5425 C C . ASP A 1 706 ? -14.534 11.407 -7.916 1.00 84.56 706 ASP A C 1
ATOM 5427 O O . ASP A 1 706 ? -14.116 10.731 -8.860 1.00 84.56 706 ASP A O 1
ATOM 5431 N N . GLY A 1 707 ? -14.268 11.095 -6.639 1.00 85.50 707 GLY A N 1
ATOM 5432 C CA . GLY A 1 707 ? -13.397 10.011 -6.174 1.00 85.50 707 GLY A CA 1
ATOM 5433 C C . GLY A 1 707 ? -11.919 10.401 -6.046 1.00 85.50 707 GLY A C 1
ATOM 5434 O O . GLY A 1 707 ? -11.076 9.552 -5.760 1.00 85.50 707 GLY A O 1
ATOM 5435 N N . THR A 1 708 ? -11.573 11.674 -6.251 1.00 88.25 708 THR A N 1
ATOM 5436 C CA . THR A 1 708 ? -10.213 12.178 -6.036 1.00 88.25 708 THR A CA 1
ATOM 5437 C C . THR A 1 708 ? -9.932 12.322 -4.544 1.00 88.25 708 THR A C 1
ATOM 5439 O O . THR A 1 708 ? -10.746 12.855 -3.790 1.00 88.25 708 THR A O 1
ATOM 5442 N N . VAL A 1 709 ? -8.729 11.942 -4.122 1.00 90.19 709 VAL A N 1
ATOM 5443 C CA . VAL A 1 709 ? -8.219 12.203 -2.774 1.00 90.19 709 VAL A CA 1
ATOM 5444 C C . VAL A 1 709 ? -7.034 13.156 -2.843 1.00 90.19 709 VAL A C 1
ATOM 5446 O O . VAL A 1 709 ? -6.215 13.124 -3.766 1.00 90.19 709 VAL A O 1
ATOM 5449 N N . SER A 1 710 ? -6.945 14.089 -1.902 1.00 89.06 710 SER A N 1
ATOM 5450 C CA . SER A 1 710 ? -5.867 15.081 -1.890 1.00 89.06 710 SER A CA 1
ATOM 5451 C C . SER A 1 710 ? -5.434 15.417 -0.479 1.00 89.06 710 SER A C 1
ATOM 5453 O O . SER A 1 710 ? -6.270 15.661 0.392 1.00 89.06 710 SER A O 1
ATOM 5455 N N . LEU A 1 711 ? -4.118 15.508 -0.286 1.00 89.38 711 LEU A N 1
ATOM 5456 C CA . LEU A 1 711 ? -3.529 16.043 0.933 1.00 89.38 711 LEU A CA 1
ATOM 5457 C C . LEU A 1 711 ? -3.046 17.473 0.689 1.00 89.38 711 LEU A C 1
ATOM 5459 O O . LEU A 1 711 ? -2.209 17.730 -0.182 1.00 89.38 711 LEU A O 1
ATOM 5463 N N . LEU A 1 712 ? -3.575 18.406 1.471 1.00 86.31 712 LEU A N 1
ATOM 5464 C CA . LEU A 1 712 ? -3.255 19.825 1.416 1.00 86.31 712 LEU A CA 1
ATOM 5465 C C . LEU A 1 712 ? -2.316 20.196 2.569 1.00 86.31 712 LEU A C 1
ATOM 5467 O O . LEU A 1 712 ? -2.498 19.744 3.701 1.00 86.31 712 LEU A O 1
ATOM 5471 N N . GLN A 1 713 ? -1.318 21.029 2.280 1.00 84.56 713 GLN A N 1
ATOM 5472 C CA . GLN A 1 713 ? -0.345 21.530 3.254 1.00 84.56 713 GLN A CA 1
ATOM 5473 C C . GLN A 1 713 ? -0.148 23.052 3.063 1.00 84.56 713 GLN A C 1
ATOM 5475 O O . GLN A 1 713 ? -0.333 23.551 1.946 1.00 84.56 713 GLN A O 1
ATOM 5480 N N . PRO A 1 714 ? 0.224 23.812 4.114 1.00 79.81 714 PRO A N 1
ATOM 5481 C CA . PRO A 1 714 ? 0.610 25.213 3.984 1.00 79.81 714 PRO A CA 1
ATOM 5482 C C . PRO A 1 714 ? 1.691 25.427 2.919 1.00 79.81 714 PRO A C 1
ATOM 5484 O O . PRO A 1 714 ? 2.694 24.707 2.879 1.00 79.81 714 PRO A O 1
ATOM 5487 N N . SER A 1 715 ? 1.487 26.422 2.052 1.00 73.31 715 SER A N 1
ATOM 5488 C CA . SER A 1 715 ? 2.441 26.756 0.991 1.00 73.31 715 SER A CA 1
ATOM 5489 C C . SER A 1 715 ? 3.746 27.312 1.566 1.00 73.31 715 SER A C 1
ATOM 5491 O O . SER A 1 715 ? 3.738 28.270 2.339 1.00 73.31 715 SER A O 1
ATOM 5493 N N . LYS A 1 716 ? 4.890 26.771 1.122 1.00 67.44 716 LYS A N 1
ATOM 5494 C CA . LYS A 1 716 ? 6.230 27.267 1.496 1.00 67.44 716 LYS A CA 1
ATOM 5495 C C . LYS A 1 716 ? 6.539 28.666 0.937 1.00 67.44 716 LYS A C 1
ATOM 5497 O O . LYS A 1 716 ? 7.460 29.317 1.414 1.00 67.44 716 LYS A O 1
ATOM 5502 N N . ASN A 1 717 ? 5.788 29.123 -0.070 1.00 56.16 717 ASN A N 1
ATOM 5503 C CA . ASN A 1 717 ? 6.035 30.374 -0.794 1.00 56.16 717 ASN A CA 1
ATOM 5504 C C . ASN A 1 717 ? 5.160 31.547 -0.319 1.00 56.16 717 ASN A C 1
ATOM 5506 O O . ASN A 1 717 ? 5.074 32.563 -1.015 1.00 56.16 717 ASN A O 1
ATOM 5510 N N . SER A 1 718 ? 4.505 31.445 0.842 1.00 53.38 718 SER A N 1
ATOM 5511 C CA . SER A 1 718 ? 3.704 32.556 1.364 1.00 53.38 718 SER A CA 1
ATOM 5512 C C . SER A 1 718 ? 4.603 33.673 1.901 1.00 53.38 718 SER A C 1
ATOM 5514 O O . SER A 1 718 ? 4.925 33.735 3.080 1.00 53.38 718 SER A O 1
ATOM 5516 N N . LYS A 1 719 ? 5.038 34.570 1.011 1.00 44.50 719 LYS A N 1
ATOM 5517 C CA . LYS A 1 719 ? 5.797 35.779 1.371 1.00 44.50 719 LYS A CA 1
ATOM 5518 C C . LYS A 1 719 ? 4.910 36.944 1.845 1.00 44.50 719 LYS A C 1
ATOM 5520 O O . LYS A 1 719 ? 5.446 37.954 2.274 1.00 44.50 719 LYS A O 1
ATOM 5525 N N . ASN A 1 720 ? 3.577 36.809 1.799 1.00 40.91 720 ASN A N 1
ATOM 5526 C CA . ASN A 1 720 ? 2.633 37.927 1.978 1.00 40.91 720 ASN A CA 1
ATOM 5527 C C . ASN A 1 720 ? 1.514 37.662 3.006 1.00 40.91 720 ASN A C 1
ATOM 5529 O O . ASN A 1 720 ? 0.381 38.082 2.775 1.00 40.91 720 ASN A O 1
ATOM 5533 N N . GLY A 1 721 ? 1.776 36.937 4.099 1.00 45.72 721 GLY A N 1
ATOM 5534 C CA . GLY A 1 721 ? 0.823 36.813 5.222 1.00 45.72 721 GLY A CA 1
ATOM 5535 C C . GLY A 1 721 ? -0.560 36.242 4.865 1.00 45.72 721 GLY A C 1
ATOM 5536 O O . GLY A 1 721 ? -1.501 36.366 5.642 1.00 45.72 721 GLY A O 1
ATOM 5537 N N . LYS A 1 722 ? -0.715 35.636 3.680 1.00 55.62 722 LYS A N 1
ATOM 5538 C CA . LYS A 1 722 ? -1.944 34.963 3.260 1.00 55.62 722 LYS A CA 1
ATOM 5539 C C . LYS A 1 722 ? -1.751 33.471 3.465 1.00 55.62 722 LYS A C 1
ATOM 5541 O O . LYS A 1 722 ? -1.019 32.817 2.720 1.00 55.62 722 LYS A O 1
ATOM 5546 N N . ASN A 1 723 ? -2.415 32.956 4.485 1.00 69.81 723 ASN A N 1
ATOM 5547 C CA . ASN A 1 723 ? -2.541 31.542 4.788 1.00 69.81 723 ASN A CA 1
ATOM 5548 C C . ASN A 1 723 ? -3.188 30.822 3.592 1.00 69.81 723 ASN A C 1
ATOM 5550 O O . ASN A 1 723 ? -4.389 30.923 3.338 1.00 69.81 723 ASN A O 1
ATOM 5554 N N . LYS A 1 724 ? -2.359 30.156 2.784 1.00 75.12 724 LYS A N 1
ATOM 5555 C CA . LYS A 1 724 ? -2.776 29.467 1.558 1.00 75.12 724 LYS A CA 1
ATOM 5556 C C . LYS A 1 724 ? -2.423 27.991 1.663 1.00 75.12 724 LYS A C 1
ATOM 5558 O O . LYS A 1 724 ? -1.265 27.647 1.912 1.00 75.12 724 LYS A O 1
ATOM 5563 N N . LEU A 1 725 ? -3.421 27.140 1.440 1.00 77.31 725 LEU A N 1
ATOM 5564 C CA . LEU A 1 725 ? -3.255 25.693 1.360 1.00 77.31 725 LEU A CA 1
ATOM 5565 C C . LEU A 1 725 ? -3.096 25.275 -0.100 1.00 77.31 725 LEU A C 1
ATOM 5567 O O . LEU A 1 725 ? -3.891 25.652 -0.968 1.00 77.31 725 LEU A O 1
ATOM 5571 N N . GLU A 1 726 ? -2.058 24.490 -0.363 1.00 81.38 726 GLU A N 1
ATOM 5572 C CA . GLU A 1 726 ? -1.763 23.931 -1.680 1.00 81.38 726 GLU A CA 1
ATOM 5573 C C . GLU A 1 726 ? -1.740 22.403 -1.596 1.00 81.38 726 GLU A C 1
ATOM 5575 O O . GLU A 1 726 ? -1.385 21.824 -0.565 1.00 81.38 726 GLU A O 1
ATOM 5580 N N . SER A 1 727 ? -2.158 21.742 -2.678 1.00 82.12 727 SER A N 1
ATOM 5581 C CA . SER A 1 727 ? -2.098 20.283 -2.760 1.00 82.12 727 SER A CA 1
ATOM 5582 C C . SER A 1 727 ? -0.644 19.842 -2.809 1.00 82.12 727 SER A C 1
ATOM 5584 O O . SER A 1 727 ? 0.110 20.250 -3.690 1.00 82.12 727 SER A O 1
ATOM 5586 N N . LYS A 1 728 ? -0.262 19.014 -1.837 1.00 86.75 728 LYS A N 1
ATOM 5587 C CA . LYS A 1 728 ? 1.042 18.359 -1.806 1.00 86.75 728 LYS A CA 1
ATOM 5588 C C . LYS A 1 728 ? 1.089 17.219 -2.814 1.00 86.75 728 LYS A C 1
ATOM 5590 O O . LYS A 1 728 ? 2.060 17.080 -3.547 1.00 86.75 728 LYS A O 1
ATOM 5595 N N . TRP A 1 729 ? 0.029 16.421 -2.822 1.00 88.50 729 TRP A N 1
ATOM 5596 C CA . TRP A 1 729 ? -0.210 15.352 -3.777 1.00 88.50 729 TRP A CA 1
ATOM 5597 C C . TRP A 1 729 ? -1.721 15.164 -3.958 1.00 88.50 729 TRP A C 1
ATOM 5599 O O . TRP A 1 729 ? -2.532 15.554 -3.108 1.00 88.50 729 TRP A O 1
ATOM 5609 N N . THR A 1 730 ? -2.090 14.613 -5.108 1.00 87.81 730 THR A N 1
ATOM 5610 C CA . THR A 1 730 ? -3.458 14.269 -5.494 1.00 87.81 730 THR A CA 1
ATOM 5611 C C . THR A 1 730 ? -3.412 12.868 -6.089 1.00 87.81 730 THR A C 1
ATOM 5613 O O . THR A 1 730 ? -2.649 12.663 -7.031 1.00 87.81 730 THR A O 1
ATOM 5616 N N . ASN A 1 731 ? -4.244 11.959 -5.585 1.00 87.75 731 ASN A N 1
ATOM 5617 C CA . ASN A 1 731 ? -4.443 10.631 -6.164 1.00 87.75 731 ASN A CA 1
ATOM 5618 C C . ASN A 1 731 ? -5.897 10.491 -6.624 1.00 87.75 731 ASN A C 1
ATOM 5620 O O . ASN A 1 731 ? -6.803 11.074 -6.028 1.00 87.75 731 ASN A O 1
ATOM 5624 N N . ASP A 1 732 ? -6.117 9.738 -7.696 1.00 88.56 732 ASP A N 1
ATOM 5625 C CA . ASP A 1 732 ? -7.439 9.556 -8.292 1.00 88.56 732 ASP A CA 1
ATOM 5626 C C . ASP A 1 732 ? -7.953 8.137 -8.035 1.00 88.56 732 ASP A C 1
ATOM 5628 O O . ASP A 1 732 ? -7.741 7.229 -8.838 1.00 88.56 732 ASP A O 1
ATOM 5632 N N . GLU A 1 733 ? -8.618 7.947 -6.894 1.00 90.31 733 GLU A N 1
ATOM 5633 C CA . GLU A 1 733 ? -9.092 6.631 -6.442 1.00 90.31 733 GLU A CA 1
ATOM 5634 C C . GLU A 1 733 ? -10.358 6.170 -7.183 1.00 90.31 733 GLU A C 1
ATOM 5636 O O . GLU A 1 733 ? -10.780 5.021 -7.052 1.00 90.31 733 GLU A O 1
ATOM 5641 N N . SER A 1 734 ? -10.942 7.026 -8.030 1.00 88.88 734 SER A N 1
ATOM 5642 C CA . SER A 1 734 ? -12.062 6.650 -8.903 1.00 88.88 734 SER A CA 1
ATOM 5643 C C . SER A 1 734 ? -11.701 5.523 -9.880 1.00 88.88 734 SER A C 1
ATOM 5645 O O . SER A 1 734 ? -12.565 4.736 -10.262 1.00 88.88 734 SER A O 1
ATOM 5647 N N . LEU A 1 735 ? -10.417 5.393 -10.236 1.00 89.75 735 LEU A N 1
ATOM 5648 C CA . LEU A 1 735 ? -9.894 4.327 -11.095 1.00 89.75 735 LEU A CA 1
ATOM 5649 C C . LEU A 1 735 ? -9.948 2.932 -10.452 1.00 89.75 735 LEU A C 1
ATOM 5651 O O . LEU A 1 735 ? -9.774 1.942 -11.157 1.00 89.75 735 LEU A O 1
ATOM 5655 N N . ALA A 1 736 ? -10.194 2.824 -9.144 1.00 89.31 736 ALA A N 1
ATOM 5656 C CA . ALA A 1 736 ? -10.471 1.534 -8.514 1.00 89.31 736 ALA A CA 1
ATOM 5657 C C . ALA A 1 736 ? -11.868 0.991 -8.876 1.00 89.31 736 ALA A C 1
ATOM 5659 O O . ALA A 1 736 ? -12.111 -0.204 -8.743 1.00 89.31 736 ALA A O 1
ATOM 5660 N N . HIS A 1 737 ? -12.772 1.854 -9.354 1.00 88.75 737 HIS A N 1
ATOM 5661 C CA . HIS A 1 737 ? -14.175 1.537 -9.622 1.00 88.75 737 HIS A CA 1
ATOM 5662 C C . HIS A 1 737 ? -14.517 1.707 -11.111 1.00 88.75 737 HIS A C 1
ATOM 5664 O O . HIS A 1 737 ? -15.461 2.414 -11.477 1.00 88.75 737 HIS A O 1
ATOM 5670 N N . ILE A 1 738 ? -13.714 1.098 -11.988 1.00 91.31 738 ILE A N 1
ATOM 5671 C CA . ILE A 1 738 ? -13.938 1.116 -13.440 1.00 91.31 738 ILE A CA 1
ATOM 5672 C C . ILE A 1 738 ? -15.114 0.197 -13.784 1.00 91.31 738 ILE A C 1
ATOM 5674 O O . ILE A 1 738 ? -15.130 -0.969 -13.399 1.00 91.31 738 ILE A O 1
ATOM 5678 N N . VAL A 1 739 ? -16.078 0.732 -14.532 1.00 92.31 739 VAL A N 1
ATOM 5679 C CA . VAL A 1 739 ? -17.255 0.001 -15.027 1.00 92.31 739 VAL A CA 1
ATOM 5680 C C . VAL A 1 739 ? -17.046 -0.446 -16.468 1.00 92.31 739 VAL A C 1
ATOM 5682 O O . VAL A 1 739 ? -17.373 -1.577 -16.812 1.00 92.31 739 VAL A O 1
ATOM 5685 N N . ASP A 1 740 ? -16.502 0.439 -17.305 1.00 93.75 740 ASP A N 1
ATOM 5686 C CA . ASP A 1 740 ? -16.301 0.182 -18.730 1.00 93.75 740 ASP A CA 1
ATOM 5687 C C . ASP A 1 740 ? -15.005 0.829 -19.235 1.00 93.75 740 ASP A C 1
ATOM 5689 O O . ASP A 1 740 ? -14.524 1.829 -18.684 1.00 93.75 740 ASP A O 1
ATOM 5693 N N . ALA A 1 741 ? -14.428 0.241 -20.280 1.00 93.94 741 ALA A N 1
ATOM 5694 C CA . ALA A 1 741 ? -13.147 0.631 -20.844 1.00 93.94 741 ALA A CA 1
ATOM 5695 C C . ALA A 1 741 ? -13.130 0.433 -22.364 1.00 93.94 741 ALA A C 1
ATOM 5697 O O . ALA A 1 741 ? -13.389 -0.658 -22.868 1.00 93.94 741 ALA A O 1
ATOM 5698 N N . ILE A 1 742 ? -12.755 1.480 -23.102 1.00 94.94 742 ILE A N 1
ATOM 5699 C CA . ILE A 1 742 ? -12.690 1.457 -24.567 1.00 94.94 742 ILE A CA 1
ATOM 5700 C C . ILE A 1 742 ? -11.327 1.960 -25.037 1.00 94.94 742 ILE A C 1
ATOM 5702 O O . ILE A 1 742 ? -10.844 3.004 -24.601 1.00 94.94 742 ILE A O 1
ATOM 5706 N N . PHE A 1 743 ? -10.726 1.243 -25.986 1.00 92.00 743 PHE A N 1
ATOM 5707 C CA . PHE A 1 743 ? -9.542 1.708 -26.703 1.00 92.00 743 PHE A CA 1
ATOM 5708 C C . PHE A 1 743 ? -9.949 2.498 -27.946 1.00 92.00 743 PHE A C 1
ATOM 5710 O O . PHE A 1 743 ? -10.596 1.968 -28.847 1.00 92.00 743 PHE A O 1
ATOM 5717 N N . VAL A 1 744 ? -9.516 3.751 -28.014 1.00 91.50 744 VAL A N 1
ATOM 5718 C CA . VAL A 1 744 ? -9.708 4.646 -29.154 1.00 91.50 744 VAL A CA 1
ATOM 5719 C C . VAL A 1 744 ? -8.373 4.837 -29.862 1.00 91.50 744 VAL A C 1
ATOM 5721 O O . VAL A 1 744 ? -7.347 5.091 -29.229 1.00 91.50 744 VAL A O 1
ATOM 5724 N N . ASN A 1 745 ? -8.376 4.703 -31.185 1.00 87.62 745 ASN A N 1
ATOM 5725 C CA . ASN A 1 745 ? -7.180 4.967 -31.976 1.00 87.62 745 ASN A CA 1
ATOM 5726 C C . ASN A 1 745 ? -6.880 6.469 -31.966 1.00 87.62 745 ASN A C 1
ATOM 5728 O O . ASN A 1 745 ? -7.785 7.297 -32.088 1.00 87.62 745 ASN A O 1
ATOM 5732 N N . LEU A 1 746 ? -5.604 6.808 -31.808 1.00 86.44 746 LEU A N 1
ATOM 5733 C CA . LEU A 1 746 ? -5.148 8.181 -31.976 1.00 86.44 746 LEU A CA 1
ATOM 5734 C C . LEU A 1 746 ? -5.188 8.562 -33.464 1.00 86.44 746 LEU A C 1
ATOM 5736 O O . LEU A 1 746 ? -5.119 7.675 -34.316 1.00 86.44 746 LEU A O 1
ATOM 5740 N N . PRO A 1 747 ? -5.316 9.858 -33.795 1.00 81.00 747 PRO A N 1
ATOM 5741 C CA . PRO A 1 747 ? -5.180 10.297 -35.176 1.00 81.00 747 PRO A CA 1
ATOM 5742 C C . PRO A 1 747 ? -3.766 9.986 -35.667 1.00 81.00 747 PRO A C 1
ATOM 5744 O O . PRO A 1 747 ? -2.801 10.152 -34.918 1.00 81.00 747 PRO A O 1
ATOM 5747 N N . ASP A 1 748 ? -3.631 9.565 -36.918 1.00 71.44 748 ASP A N 1
ATOM 5748 C CA . ASP A 1 748 ? -2.312 9.365 -37.505 1.00 71.44 748 ASP A CA 1
ATOM 5749 C C . ASP A 1 748 ? -1.532 10.682 -37.492 1.00 71.44 748 ASP A C 1
ATOM 5751 O O . ASP A 1 748 ? -2.087 11.771 -37.680 1.00 71.44 748 ASP A O 1
ATOM 5755 N N . GLU A 1 749 ? -0.225 10.594 -37.251 1.00 66.56 749 GLU A N 1
ATOM 5756 C CA . GLU A 1 749 ? 0.646 11.706 -37.600 1.00 66.56 749 GLU A CA 1
ATOM 5757 C C . GLU A 1 749 ? 0.502 11.881 -39.111 1.00 66.56 749 GLU A C 1
ATOM 5759 O O . GLU A 1 749 ? 0.721 10.929 -39.864 1.00 66.56 749 GLU A O 1
ATOM 5764 N N . HIS A 1 750 ? 0.067 13.059 -39.560 1.00 59.66 750 HIS A N 1
ATOM 5765 C CA . HIS A 1 750 ? -0.031 13.348 -40.984 1.00 59.66 750 HIS A CA 1
ATOM 5766 C C . HIS A 1 750 ? 1.372 13.266 -41.585 1.00 59.66 750 HIS A C 1
ATOM 5768 O O . HIS A 1 750 ? 2.105 14.253 -41.646 1.00 59.66 750 HIS A O 1
ATOM 5774 N N . LEU A 1 751 ? 1.764 12.073 -42.034 1.00 55.31 751 LEU A N 1
ATOM 5775 C CA . LEU A 1 751 ? 2.930 11.906 -42.877 1.00 55.31 751 LEU A CA 1
ATOM 5776 C C . LEU A 1 751 ? 2.706 12.828 -44.076 1.00 55.31 751 LEU A C 1
ATOM 5778 O O . LEU A 1 751 ? 1.612 12.860 -44.639 1.00 55.31 751 LEU A O 1
ATOM 5782 N N . LEU A 1 752 ? 3.724 13.583 -44.484 1.00 52.12 752 LEU A N 1
ATOM 5783 C CA . LEU A 1 752 ? 3.631 14.465 -45.657 1.00 52.12 752 LEU A CA 1
ATOM 5784 C C . LEU A 1 752 ? 3.141 13.718 -46.908 1.00 52.12 752 LEU A C 1
ATOM 5786 O O . LEU A 1 752 ? 2.511 14.316 -47.775 1.00 52.12 752 LEU A O 1
ATOM 5790 N N . SER A 1 753 ? 3.379 12.403 -46.972 1.00 51.44 753 SER A N 1
ATOM 5791 C CA . SER A 1 753 ? 2.821 11.524 -47.995 1.00 51.44 753 SER A CA 1
ATOM 5792 C C . SER A 1 753 ? 1.301 11.405 -47.929 1.00 51.44 753 SER A C 1
ATOM 5794 O O . SER A 1 753 ? 0.712 11.411 -48.989 1.00 51.44 753 SER A O 1
ATOM 5796 N N . LEU A 1 754 ? 0.687 11.343 -46.736 1.00 52.16 754 LEU A N 1
ATOM 5797 C CA . LEU A 1 754 ? -0.766 11.258 -46.499 1.00 52.16 754 LEU A CA 1
ATOM 5798 C C . LEU A 1 754 ? -1.481 12.603 -46.689 1.00 52.16 754 LEU A C 1
ATOM 5800 O O . LEU A 1 754 ? -2.584 12.637 -47.221 1.00 52.16 754 LEU A O 1
ATOM 5804 N N . ALA A 1 755 ? -0.855 13.716 -46.289 1.00 53.59 755 ALA A N 1
ATOM 5805 C CA . ALA A 1 755 ? -1.407 15.062 -46.496 1.00 53.59 755 ALA A CA 1
ATOM 5806 C C . ALA A 1 755 ? -1.482 15.453 -47.986 1.00 53.59 755 ALA A C 1
ATOM 5808 O O . ALA A 1 755 ? -2.316 16.269 -48.372 1.00 53.59 755 ALA A O 1
ATOM 5809 N N . ASN A 1 756 ? -0.622 14.845 -48.808 1.00 53.03 756 ASN A N 1
ATOM 5810 C CA . ASN A 1 756 ? -0.543 15.045 -50.251 1.00 53.03 756 ASN A CA 1
ATOM 5811 C C . ASN A 1 756 ? -0.879 13.767 -51.053 1.00 53.03 756 ASN A C 1
ATOM 5813 O O . ASN A 1 756 ? -0.598 13.725 -52.256 1.00 53.03 756 ASN A O 1
ATOM 5817 N N . ASP A 1 757 ? -1.433 12.728 -50.412 1.00 51.19 757 ASP A N 1
ATOM 5818 C CA . ASP A 1 757 ? -1.801 11.478 -51.089 1.00 51.19 757 ASP A CA 1
ATOM 5819 C C . ASP A 1 757 ? -3.120 11.643 -51.841 1.00 51.19 757 ASP A C 1
ATOM 5821 O O . ASP A 1 757 ? -4.063 12.265 -51.351 1.00 51.19 757 ASP A O 1
ATOM 5825 N N . GLU A 1 758 ? -3.219 11.018 -53.010 1.00 54.19 758 GLU A N 1
ATOM 5826 C CA . GLU A 1 758 ? -4.440 11.016 -53.827 1.00 54.19 758 GLU A CA 1
ATOM 5827 C C . GLU A 1 758 ? -5.556 10.151 -53.199 1.00 54.19 758 GLU A C 1
ATOM 5829 O O . GLU A 1 758 ? -6.714 10.262 -53.587 1.00 54.19 758 GLU A O 1
ATOM 5834 N N . LEU A 1 759 ? -5.232 9.307 -52.210 1.00 52.03 759 LEU A N 1
ATOM 5835 C CA . LEU A 1 759 ? -6.140 8.317 -51.607 1.00 52.03 759 LEU A CA 1
ATOM 5836 C C . LEU A 1 759 ? -7.233 8.892 -50.685 1.00 52.03 759 LEU A C 1
ATOM 5838 O O . LEU A 1 759 ? -8.220 8.202 -50.431 1.00 52.03 759 LEU A O 1
ATOM 5842 N N . HIS A 1 760 ? -7.084 10.126 -50.191 1.00 51.41 760 HIS A N 1
ATOM 5843 C CA . HIS A 1 760 ? -8.105 10.805 -49.373 1.00 51.41 760 HIS A CA 1
ATOM 5844 C C . HIS A 1 760 ? -8.892 11.882 -50.137 1.00 51.41 760 HIS A C 1
ATOM 5846 O O . HIS A 1 760 ? -9.813 12.483 -49.581 1.00 51.41 760 HIS A O 1
ATOM 5852 N N . GLU A 1 761 ? -8.557 12.127 -51.406 1.00 61.47 761 GLU A N 1
ATOM 5853 C CA . GLU A 1 761 ? -9.342 12.986 -52.291 1.00 61.47 761 GLU A CA 1
ATOM 5854 C C . GLU A 1 761 ? -10.614 12.223 -52.705 1.00 61.47 761 GLU A C 1
ATOM 5856 O O . GLU A 1 761 ? -10.600 11.002 -52.878 1.00 61.47 761 GLU A O 1
ATOM 5861 N N . SER A 1 762 ? -11.758 12.908 -52.797 1.00 61.22 762 SER A N 1
ATOM 5862 C CA . SER A 1 762 ? -12.991 12.227 -53.199 1.00 61.22 762 SER A CA 1
ATOM 5863 C C . SER A 1 762 ? -12.805 11.653 -54.610 1.00 61.22 762 SER A C 1
ATOM 5865 O O . SER A 1 762 ? -12.230 12.316 -55.474 1.00 61.22 762 SER A O 1
ATOM 5867 N N . VAL A 1 763 ? -13.288 10.430 -54.866 1.00 63.59 763 VAL A N 1
ATOM 5868 C CA . VAL A 1 763 ? -13.111 9.751 -56.171 1.00 63.59 763 VAL A CA 1
ATOM 5869 C C . VAL A 1 763 ? -13.549 10.657 -57.336 1.00 63.59 763 VAL A C 1
ATOM 5871 O O . VAL A 1 763 ? -12.890 10.706 -58.372 1.00 63.59 763 VAL A O 1
ATOM 5874 N N . ALA A 1 764 ? -14.587 11.470 -57.115 1.00 67.50 764 ALA A N 1
ATOM 5875 C CA . ALA A 1 764 ? -15.119 12.432 -58.075 1.00 67.50 764 ALA A CA 1
ATOM 5876 C C . ALA A 1 764 ? -14.172 13.602 -58.409 1.00 67.50 764 ALA A C 1
ATOM 5878 O O . ALA A 1 764 ? -14.280 14.182 -59.489 1.00 67.50 764 ALA A O 1
ATOM 5879 N N . ASP A 1 765 ? -13.272 13.987 -57.505 1.00 68.12 765 ASP A N 1
ATOM 5880 C CA . ASP A 1 765 ? -12.305 15.065 -57.737 1.00 68.12 765 ASP A CA 1
ATOM 5881 C C . ASP A 1 765 ? -11.013 14.540 -58.362 1.00 68.12 765 ASP A C 1
ATOM 5883 O O . ASP A 1 765 ? -10.460 15.189 -59.253 1.00 68.12 765 ASP A O 1
ATOM 5887 N N . SER A 1 766 ? -10.593 13.322 -58.010 1.00 64.69 766 SER A N 1
ATOM 5888 C CA . SER A 1 766 ? -9.479 12.660 -58.690 1.00 64.69 766 SER A CA 1
ATOM 5889 C C . SER A 1 766 ? -9.820 12.350 -60.151 1.00 64.69 766 SER A C 1
ATOM 5891 O O . SER A 1 766 ? -8.995 12.579 -61.036 1.00 64.69 766 SER A O 1
ATOM 5893 N N . GLU A 1 767 ? -11.038 11.887 -60.450 1.00 67.12 767 GLU A N 1
ATOM 5894 C CA . GLU A 1 767 ? -11.501 11.584 -61.819 1.00 67.12 767 GLU A CA 1
ATOM 5895 C C . GLU A 1 767 ? -11.475 12.789 -62.778 1.00 67.12 767 GLU A C 1
ATOM 5897 O O . GLU A 1 767 ? -11.373 12.597 -63.989 1.00 67.12 767 GLU A O 1
ATOM 5902 N N . LYS A 1 768 ? -11.487 14.027 -62.266 1.00 74.38 768 LYS A N 1
ATOM 5903 C CA . LYS A 1 768 ? -11.411 15.255 -63.082 1.00 74.38 768 LYS A CA 1
ATOM 5904 C C . LYS A 1 768 ? -9.990 15.611 -63.536 1.00 74.38 768 LYS A C 1
ATOM 5906 O O . LYS A 1 768 ? -9.830 16.511 -64.361 1.00 74.38 768 LYS A O 1
ATOM 5911 N N . LEU A 1 769 ? -8.960 14.962 -62.989 1.00 71.88 769 LEU A N 1
ATOM 5912 C CA . LEU A 1 769 ? -7.560 15.285 -63.266 1.00 71.88 769 LEU A CA 1
ATOM 5913 C C . LEU A 1 769 ? -6.983 14.412 -64.386 1.00 71.88 769 LEU A C 1
ATOM 5915 O O . LEU A 1 769 ? -7.005 13.182 -64.305 1.00 71.88 769 LEU A O 1
ATOM 5919 N N . ASP A 1 770 ? -6.399 15.076 -65.387 1.00 78.56 770 ASP A N 1
ATOM 5920 C CA . ASP A 1 770 ? -5.644 14.446 -66.473 1.00 78.56 770 ASP A CA 1
ATOM 5921 C C . ASP A 1 770 ? -4.413 13.679 -65.946 1.00 78.56 770 ASP A C 1
ATOM 5923 O O . ASP A 1 770 ? -3.828 14.022 -64.912 1.00 78.56 770 ASP A O 1
ATOM 5927 N N . ILE A 1 771 ? -3.989 12.646 -66.678 1.00 81.19 771 ILE A N 1
ATOM 5928 C CA . ILE A 1 771 ? -2.903 11.729 -66.296 1.00 81.19 771 ILE A CA 1
ATOM 5929 C C . ILE A 1 771 ? -1.602 12.502 -66.034 1.00 81.19 771 ILE A C 1
ATOM 5931 O O . ILE A 1 771 ? -0.876 12.211 -65.079 1.00 81.19 771 ILE A O 1
ATOM 5935 N N . LEU A 1 772 ? -1.323 13.528 -66.844 1.00 81.12 772 LEU A N 1
ATOM 5936 C CA . LEU A 1 772 ? -0.135 14.365 -66.689 1.00 81.12 772 LEU A CA 1
ATOM 5937 C C . LEU A 1 772 ? -0.212 15.243 -65.428 1.00 81.12 772 LEU A C 1
ATOM 5939 O O . LEU A 1 772 ? 0.785 15.410 -64.725 1.00 81.12 772 LEU A O 1
ATOM 5943 N N . ALA A 1 773 ? -1.398 15.765 -65.108 1.00 80.25 773 ALA A N 1
ATOM 5944 C CA . ALA A 1 773 ? -1.622 16.577 -63.915 1.00 80.25 773 ALA A CA 1
ATOM 5945 C C . ALA A 1 773 ? -1.433 15.754 -62.630 1.00 80.25 773 ALA A C 1
ATOM 5947 O O . ALA A 1 773 ? -0.781 16.226 -61.697 1.00 80.25 773 ALA A O 1
ATOM 5948 N N . ARG A 1 774 ? -1.912 14.503 -62.614 1.00 77.19 774 ARG A N 1
ATOM 5949 C CA . ARG A 1 774 ? -1.667 13.545 -61.519 1.00 77.19 774 ARG A CA 1
ATOM 5950 C C . ARG A 1 774 ? -0.176 13.259 -61.343 1.00 77.19 774 ARG A C 1
ATOM 5952 O O . ARG A 1 774 ? 0.360 13.344 -60.240 1.00 77.19 774 ARG A O 1
ATOM 5959 N N . TYR A 1 775 ? 0.537 13.018 -62.446 1.00 81.62 775 TYR A N 1
ATOM 5960 C CA . TYR A 1 775 ? 1.982 12.779 -62.406 1.00 81.62 775 TYR A CA 1
ATOM 5961 C C . TYR A 1 775 ? 2.767 13.975 -61.841 1.00 81.62 775 TYR A C 1
ATOM 5963 O O . TYR A 1 775 ? 3.648 13.792 -60.999 1.00 81.62 775 TYR A O 1
ATOM 5971 N N . ILE A 1 776 ? 2.424 15.201 -62.252 1.00 82.19 776 ILE A N 1
ATOM 5972 C CA . ILE A 1 776 ? 3.055 16.432 -61.749 1.00 82.19 776 ILE A CA 1
ATOM 5973 C C . ILE A 1 776 ? 2.734 16.651 -60.264 1.00 82.19 776 ILE A C 1
ATOM 5975 O O . ILE A 1 776 ? 3.633 16.989 -59.492 1.00 82.19 776 ILE A O 1
ATOM 5979 N N . LYS A 1 777 ? 1.484 16.420 -59.840 1.00 75.00 777 LYS A N 1
ATOM 5980 C CA . LYS A 1 777 ? 1.057 16.523 -58.432 1.00 75.00 777 LYS A CA 1
ATOM 5981 C C . LYS A 1 777 ? 1.841 15.545 -57.549 1.00 75.00 777 LYS A C 1
ATOM 5983 O O . LYS A 1 777 ? 2.394 15.960 -56.531 1.00 75.00 777 LYS A O 1
ATOM 5988 N N . ARG A 1 778 ? 2.003 14.294 -57.995 1.00 77.94 778 ARG A N 1
ATOM 5989 C CA . ARG A 1 778 ? 2.836 13.281 -57.326 1.00 77.94 778 ARG A CA 1
ATOM 5990 C C . ARG A 1 778 ? 4.311 13.683 -57.257 1.00 77.94 778 ARG A C 1
ATOM 5992 O O . ARG A 1 778 ? 4.969 13.468 -56.247 1.00 77.94 778 ARG A O 1
ATOM 5999 N N . TRP A 1 779 ? 4.858 14.271 -58.317 1.00 81.06 779 TRP A N 1
ATOM 6000 C CA . TRP A 1 779 ? 6.239 14.762 -58.299 1.00 81.06 779 TRP A CA 1
ATOM 6001 C C . TRP A 1 779 ? 6.439 15.897 -57.296 1.00 81.06 779 TRP A C 1
ATOM 6003 O O . TRP A 1 779 ? 7.432 15.913 -56.569 1.00 81.06 779 TRP A O 1
ATOM 6013 N N . LYS A 1 780 ? 5.477 16.819 -57.217 1.00 81.62 780 LYS A N 1
ATOM 6014 C CA . LYS A 1 780 ? 5.499 17.914 -56.248 1.00 81.62 780 LYS A CA 1
ATOM 6015 C C . LYS A 1 780 ? 5.479 17.391 -54.807 1.00 81.62 780 LYS A C 1
ATOM 6017 O O . LYS A 1 780 ? 6.296 17.841 -54.007 1.00 81.62 780 LYS A O 1
ATOM 6022 N N . SER A 1 781 ? 4.634 16.403 -54.499 1.00 74.06 781 SER A N 1
ATOM 6023 C CA . SER A 1 781 ? 4.569 15.815 -53.154 1.00 74.06 781 SER A CA 1
ATOM 6024 C C . SER A 1 781 ? 5.866 15.104 -52.753 1.00 74.06 781 SER A C 1
ATOM 6026 O O . SER A 1 781 ? 6.319 15.255 -51.618 1.00 74.06 781 SER A O 1
ATOM 6028 N N . HIS A 1 782 ? 6.529 14.408 -53.686 1.00 78.62 782 HIS A N 1
ATOM 6029 C CA . HIS A 1 782 ? 7.848 13.805 -53.437 1.00 78.62 782 HIS A CA 1
ATOM 6030 C C . HIS A 1 782 ? 8.945 14.842 -53.194 1.00 78.62 782 HIS A C 1
ATOM 6032 O O . HIS A 1 782 ? 9.791 14.638 -52.324 1.00 78.62 782 HIS A O 1
ATOM 6038 N N . ILE A 1 783 ? 8.937 15.960 -53.928 1.00 81.25 783 ILE A N 1
ATOM 6039 C CA . ILE A 1 783 ? 9.902 17.052 -53.721 1.00 81.25 783 ILE A CA 1
ATOM 6040 C C . ILE A 1 783 ? 9.705 17.686 -52.340 1.00 81.25 783 ILE A C 1
ATOM 6042 O O . ILE A 1 783 ? 10.683 17.894 -51.623 1.00 81.25 783 ILE A O 1
ATOM 6046 N N . GLU A 1 784 ? 8.462 17.958 -51.944 1.00 76.12 784 GLU A N 1
ATOM 6047 C CA . GLU A 1 784 ? 8.138 18.501 -50.619 1.00 76.12 784 GLU A CA 1
ATOM 6048 C C . GLU A 1 784 ? 8.548 17.529 -49.497 1.00 76.12 784 GLU A C 1
ATOM 6050 O O . GLU A 1 784 ? 9.185 17.934 -48.520 1.00 76.12 784 GLU A O 1
ATOM 6055 N N . ALA A 1 785 ? 8.280 16.227 -49.665 1.00 71.00 785 ALA A N 1
ATOM 6056 C CA . ALA A 1 785 ? 8.718 15.192 -48.728 1.00 71.00 785 ALA A CA 1
ATOM 6057 C C . ALA A 1 785 ? 10.252 15.116 -48.620 1.00 71.00 785 ALA A C 1
ATOM 6059 O O . ALA A 1 785 ? 10.791 14.984 -47.519 1.00 71.00 785 ALA A O 1
ATOM 6060 N N . PHE A 1 786 ? 10.969 15.249 -49.740 1.00 80.38 786 PHE A N 1
ATOM 6061 C CA . PHE A 1 786 ? 12.431 15.268 -49.759 1.00 80.38 786 PHE A CA 1
ATOM 6062 C C . PHE A 1 786 ? 13.001 16.508 -49.062 1.00 80.38 786 PHE A C 1
ATOM 6064 O O . PHE A 1 786 ? 13.923 16.387 -48.260 1.00 80.38 786 PHE A O 1
ATOM 6071 N N . GLN A 1 787 ? 12.435 17.693 -49.308 1.00 80.31 787 GLN A N 1
ATOM 6072 C CA . GLN A 1 787 ? 12.847 18.928 -48.633 1.00 80.31 787 GLN A CA 1
ATOM 6073 C C . GLN A 1 787 ? 12.674 18.827 -47.114 1.00 80.31 787 GLN A C 1
ATOM 6075 O O . GLN A 1 787 ? 13.590 19.170 -46.364 1.00 80.31 787 GLN A O 1
ATOM 6080 N N . SER A 1 788 ? 11.539 18.289 -46.656 1.00 71.31 788 SER A N 1
ATOM 6081 C CA . SER A 1 788 ? 11.313 18.035 -45.232 1.00 71.31 788 SER A CA 1
ATOM 6082 C C . SER A 1 788 ? 12.302 17.006 -44.674 1.00 71.31 788 SER A C 1
ATOM 6084 O O . SER A 1 788 ? 12.942 17.273 -43.658 1.00 71.31 788 SER A O 1
ATOM 6086 N N . PHE A 1 789 ? 12.533 15.885 -45.367 1.00 73.81 789 PHE A N 1
ATOM 6087 C CA . PHE A 1 789 ? 13.531 14.891 -44.958 1.00 73.81 789 PHE A CA 1
ATOM 6088 C C . PHE A 1 789 ? 14.923 15.515 -44.792 1.00 73.81 789 PHE A C 1
ATOM 6090 O O . PHE A 1 789 ? 15.567 15.316 -43.760 1.00 73.81 789 PHE A O 1
ATOM 6097 N N . VAL A 1 790 ? 15.353 16.335 -45.757 1.00 76.81 790 VAL A N 1
ATOM 6098 C CA . VAL A 1 790 ? 16.645 17.030 -45.710 1.00 76.81 790 VAL A CA 1
ATOM 6099 C C . VAL A 1 790 ? 16.727 17.982 -44.517 1.00 76.81 790 VAL A C 1
ATOM 6101 O O . VAL A 1 790 ? 17.753 18.015 -43.839 1.00 76.81 790 VAL A O 1
ATOM 6104 N N . SER A 1 791 ? 15.641 18.693 -44.202 1.00 73.62 791 SER A N 1
ATOM 6105 C CA . SER A 1 791 ? 15.587 19.582 -43.035 1.00 73.62 791 SER A CA 1
ATOM 6106 C C . SER A 1 791 ? 15.707 18.849 -41.690 1.00 73.62 791 SER A C 1
ATOM 6108 O O . SER A 1 791 ? 16.176 19.445 -40.727 1.00 73.62 791 SER A O 1
ATOM 6110 N N . THR A 1 792 ? 15.370 17.551 -41.627 1.00 69.00 792 THR A N 1
ATOM 6111 C CA . THR A 1 792 ? 15.480 16.722 -40.404 1.00 69.00 792 THR A CA 1
ATOM 6112 C C . THR A 1 792 ? 16.822 15.998 -40.232 1.00 69.00 792 THR A C 1
ATOM 6114 O O . THR A 1 792 ? 17.079 15.413 -39.179 1.00 69.00 792 THR A O 1
ATOM 6117 N N . LEU A 1 793 ? 17.701 16.009 -41.244 1.00 69.31 793 LEU A N 1
ATOM 6118 C CA . LEU A 1 793 ? 19.018 15.358 -41.172 1.00 69.31 793 LEU A CA 1
ATOM 6119 C C . LEU A 1 793 ? 19.922 15.903 -40.042 1.00 69.31 793 LEU A C 1
ATOM 6121 O O . LEU A 1 793 ? 20.534 15.076 -39.365 1.00 69.31 793 LEU A O 1
ATOM 6125 N N . PRO A 1 794 ? 20.009 17.224 -39.772 1.00 61.47 794 PRO A N 1
ATOM 6126 C CA . PRO A 1 794 ? 20.881 17.761 -38.719 1.00 61.47 794 PRO A CA 1
ATOM 6127 C C . PRO A 1 794 ? 20.562 17.219 -37.315 1.00 61.47 794 PRO A C 1
ATOM 6129 O O . PRO A 1 794 ? 21.476 16.908 -36.548 1.00 61.47 794 PRO A O 1
ATOM 6132 N N . ASP A 1 795 ? 19.278 17.030 -37.001 1.00 54.94 795 ASP A N 1
ATOM 6133 C CA . ASP A 1 795 ? 18.826 16.535 -35.695 1.00 54.94 795 ASP A CA 1
ATOM 6134 C C . ASP A 1 795 ? 19.095 15.031 -35.523 1.00 54.94 795 ASP A C 1
ATOM 6136 O O . ASP A 1 795 ? 19.400 14.563 -34.428 1.00 54.94 795 ASP A O 1
ATOM 6140 N N . ARG A 1 796 ? 19.075 14.255 -36.616 1.00 53.91 796 ARG A N 1
ATOM 6141 C CA . ARG A 1 796 ? 19.356 12.807 -36.584 1.00 53.91 796 ARG A CA 1
ATOM 6142 C C . ARG A 1 796 ? 20.831 12.469 -36.377 1.00 53.91 796 ARG A C 1
ATOM 6144 O O . ARG A 1 796 ? 21.129 11.407 -35.841 1.00 53.91 796 ARG A O 1
ATOM 6151 N N . PHE A 1 797 ? 21.741 13.359 -36.770 1.00 51.62 797 PHE A N 1
ATOM 6152 C CA . PHE A 1 797 ? 23.183 13.186 -36.550 1.00 51.62 797 PHE A CA 1
ATOM 6153 C C . PHE A 1 797 ? 23.674 13.760 -35.212 1.00 51.62 797 PHE A C 1
ATOM 6155 O O . PHE A 1 797 ? 24.807 13.492 -34.817 1.00 51.62 797 PHE A O 1
ATOM 6162 N N . THR A 1 798 ? 22.838 14.521 -34.498 1.00 48.66 798 THR A N 1
ATOM 6163 C CA . THR A 1 798 ? 23.178 15.152 -33.209 1.00 48.66 798 THR A CA 1
ATOM 6164 C C . THR A 1 798 ? 22.377 14.613 -32.018 1.00 48.66 798 THR A C 1
ATOM 6166 O O . THR A 1 798 ? 22.683 14.957 -30.872 1.00 48.66 798 THR A O 1
ATOM 6169 N N . ALA A 1 799 ? 21.395 13.734 -32.249 1.00 40.09 799 ALA A N 1
ATOM 6170 C CA . ALA A 1 799 ? 20.575 13.135 -31.201 1.00 40.09 799 ALA A CA 1
ATOM 6171 C C . ALA A 1 799 ? 21.406 12.255 -30.247 1.00 40.09 799 ALA A C 1
ATOM 6173 O O . ALA A 1 799 ? 21.706 11.093 -30.517 1.00 40.09 799 ALA A O 1
ATOM 6174 N N . LYS A 1 800 ? 21.746 12.812 -29.081 1.00 36.09 800 LYS A N 1
ATOM 6175 C CA . LYS A 1 800 ? 22.130 12.033 -27.898 1.00 36.09 800 LYS A CA 1
ATOM 6176 C C . LYS A 1 800 ? 20.952 11.136 -27.482 1.00 36.09 800 LYS A C 1
ATOM 6178 O O . LYS A 1 800 ? 19.818 11.619 -27.471 1.00 36.09 800 LYS A O 1
ATOM 6183 N N . PRO A 1 801 ? 21.183 9.881 -27.061 1.00 40.78 801 PRO A N 1
ATOM 6184 C CA . PRO A 1 801 ? 20.133 9.059 -26.486 1.00 40.78 801 PRO A CA 1
ATOM 6185 C C . PRO A 1 801 ? 19.899 9.525 -25.047 1.00 40.78 801 PRO A C 1
ATOM 6187 O O . PRO A 1 801 ? 20.634 9.157 -24.138 1.00 40.78 801 PRO A O 1
ATOM 6190 N N . ALA A 1 802 ? 18.912 10.391 -24.834 1.00 35.28 802 ALA A N 1
ATOM 6191 C CA . ALA A 1 802 ? 18.383 10.664 -23.503 1.00 35.28 802 ALA A CA 1
ATOM 6192 C C . ALA A 1 802 ? 16.991 11.294 -23.611 1.00 35.28 802 ALA A C 1
ATOM 6194 O O . ALA A 1 802 ? 16.846 12.515 -23.625 1.00 35.28 802 ALA A O 1
ATOM 6195 N N . VAL A 1 803 ? 15.948 10.460 -23.608 1.00 32.44 803 VAL A N 1
ATOM 6196 C CA . VAL A 1 803 ? 14.700 10.873 -22.960 1.00 32.44 803 VAL A CA 1
ATOM 6197 C C . VAL A 1 803 ? 14.982 10.790 -21.464 1.00 32.44 803 VAL A C 1
ATOM 6199 O O . VAL A 1 803 ? 14.875 9.735 -20.845 1.00 32.44 803 VAL A O 1
ATOM 6202 N N . SER A 1 804 ? 15.423 11.901 -20.882 1.00 26.83 804 SER A N 1
ATOM 6203 C CA . SER A 1 804 ? 15.363 12.072 -19.440 1.00 26.83 804 SER A CA 1
ATOM 6204 C C . SER A 1 804 ? 13.890 12.225 -19.069 1.00 26.83 804 SER A C 1
ATOM 6206 O O . SER A 1 804 ? 13.227 13.194 -19.439 1.00 26.83 804 SER A O 1
ATOM 6208 N N . ILE A 1 805 ? 13.349 11.253 -18.335 1.00 35.75 805 ILE A N 1
ATOM 6209 C CA . ILE A 1 805 ? 12.067 11.426 -17.650 1.00 35.75 805 ILE A CA 1
ATOM 6210 C C . ILE A 1 805 ? 12.329 12.410 -16.506 1.00 35.75 805 ILE A C 1
ATOM 6212 O O . ILE A 1 805 ? 12.622 12.036 -15.374 1.00 35.75 805 ILE A O 1
ATOM 6216 N N . SER A 1 806 ? 12.308 13.704 -16.829 1.00 26.91 806 SER A N 1
ATOM 6217 C CA . SER A 1 806 ? 12.238 1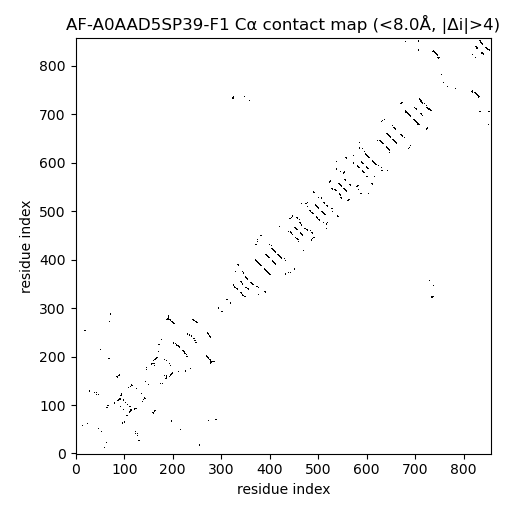4.763 -15.832 1.00 26.91 806 SER A CA 1
ATOM 6218 C C . SER A 1 806 ? 10.774 14.923 -15.428 1.00 26.91 806 SER A C 1
ATOM 6220 O O . SER A 1 806 ? 9.913 15.267 -16.235 1.00 26.91 806 SER A O 1
ATOM 6222 N N . ASN A 1 807 ? 10.482 14.642 -14.163 1.00 37.66 807 ASN A N 1
ATOM 6223 C CA . ASN A 1 807 ? 9.127 14.583 -13.613 1.00 37.66 807 ASN A CA 1
ATOM 6224 C C . ASN A 1 807 ? 8.421 15.946 -13.473 1.00 37.66 807 ASN A C 1
ATOM 6226 O O . ASN A 1 807 ? 7.508 16.059 -12.668 1.00 37.66 807 ASN A O 1
ATOM 6230 N N . ASN A 1 808 ? 8.824 17.000 -14.193 1.00 34.41 808 ASN A N 1
ATOM 6231 C CA . ASN A 1 808 ? 8.283 18.345 -13.950 1.00 34.41 808 ASN A CA 1
ATOM 6232 C C . ASN A 1 808 ? 8.186 19.277 -15.164 1.00 34.41 808 ASN A C 1
ATOM 6234 O O . ASN A 1 808 ? 8.017 20.483 -14.994 1.00 34.41 808 ASN A O 1
ATOM 6238 N N . THR A 1 809 ? 8.209 18.759 -16.391 1.00 28.73 809 THR A N 1
ATOM 6239 C CA . THR A 1 809 ? 7.756 19.556 -17.538 1.00 28.73 809 THR A CA 1
ATOM 6240 C C . THR A 1 809 ? 6.710 18.771 -18.309 1.00 28.73 809 THR A C 1
ATOM 6242 O O . THR A 1 809 ? 6.986 17.717 -18.871 1.00 28.73 809 THR A O 1
ATOM 6245 N N . VAL A 1 810 ? 5.475 19.278 -18.294 1.00 40.97 810 VAL A N 1
ATOM 6246 C CA . VAL A 1 810 ? 4.425 18.876 -19.232 1.00 40.97 810 VAL A CA 1
ATOM 6247 C C . VAL A 1 810 ? 4.885 19.358 -20.606 1.00 40.97 810 VAL A C 1
ATOM 6249 O O . VAL A 1 810 ? 4.489 20.424 -21.071 1.00 40.97 810 VAL A O 1
ATOM 6252 N N . SER A 1 811 ? 5.804 18.627 -21.236 1.00 41.31 811 SER A N 1
ATOM 6253 C CA . SER A 1 811 ? 5.961 18.725 -22.676 1.00 41.31 811 SER A CA 1
ATOM 6254 C C . SER A 1 811 ? 4.655 18.201 -23.259 1.00 41.31 811 SER A C 1
ATOM 6256 O O . SER A 1 811 ? 4.221 17.088 -22.956 1.00 41.31 811 SER A O 1
ATOM 6258 N N . VAL A 1 812 ? 3.959 19.049 -24.013 1.00 52.00 812 VAL A N 1
ATOM 6259 C CA . VAL A 1 812 ? 2.772 18.647 -24.767 1.00 52.00 812 VAL A CA 1
ATOM 6260 C C . VAL A 1 812 ? 3.267 17.667 -25.824 1.00 52.00 812 VAL A C 1
ATOM 6262 O O . VAL A 1 812 ? 3.724 18.070 -26.889 1.00 52.00 812 VAL A O 1
ATOM 6265 N N . VAL A 1 813 ? 3.289 16.379 -25.483 1.00 60.66 813 VAL A N 1
ATOM 6266 C CA . VAL A 1 813 ? 3.632 15.326 -26.433 1.00 60.66 813 VAL A CA 1
ATOM 6267 C C . VAL A 1 813 ? 2.482 15.269 -27.435 1.00 60.66 813 VAL A C 1
ATOM 6269 O O . VAL A 1 813 ? 1.330 15.123 -27.015 1.00 60.66 813 VAL A O 1
ATOM 6272 N N . PRO A 1 814 ? 2.747 15.411 -28.740 1.00 68.00 814 PRO A N 1
ATOM 6273 C CA . PRO A 1 814 ? 1.693 15.345 -29.735 1.00 68.00 814 PRO A CA 1
ATOM 6274 C C . PRO A 1 814 ? 1.019 13.960 -29.696 1.00 68.00 814 PRO A C 1
ATOM 6276 O O . PRO A 1 814 ? 1.674 12.914 -29.623 1.00 68.00 814 PRO A O 1
ATOM 6279 N N . LEU A 1 815 ? -0.315 13.963 -29.654 1.00 76.06 815 LEU A N 1
ATOM 6280 C CA . LEU A 1 815 ? -1.172 12.779 -29.541 1.00 76.06 815 LEU A CA 1
ATOM 6281 C C . LEU A 1 815 ? -1.424 12.197 -30.934 1.00 76.06 815 LEU A C 1
ATOM 6283 O O . LEU A 1 815 ? -2.462 12.455 -31.536 1.00 76.06 815 LEU A O 1
ATOM 6287 N N . HIS A 1 816 ? -0.462 11.427 -31.433 1.00 80.75 816 HIS A N 1
ATOM 6288 C CA . HIS A 1 816 ? -0.552 10.736 -32.716 1.00 80.75 816 HIS A CA 1
ATOM 6289 C C . HIS A 1 816 ? -0.388 9.231 -32.556 1.00 80.75 816 HIS A C 1
ATOM 6291 O O . HIS A 1 816 ? 0.290 8.783 -31.626 1.00 80.75 816 HIS A O 1
ATOM 6297 N N . ALA A 1 817 ? -0.993 8.465 -33.461 1.00 79.75 817 ALA A N 1
ATOM 6298 C CA . ALA A 1 817 ? -0.777 7.030 -33.550 1.00 79.75 817 ALA A CA 1
ATOM 6299 C C . ALA A 1 817 ? 0.687 6.720 -33.889 1.00 79.75 817 ALA A C 1
ATOM 6301 O O . ALA A 1 817 ? 1.350 7.441 -34.637 1.00 79.75 817 ALA A O 1
ATOM 6302 N N . ASP A 1 818 ? 1.199 5.634 -33.325 1.00 79.00 818 ASP A N 1
ATOM 6303 C CA . ASP A 1 818 ? 2.467 5.046 -33.730 1.00 79.00 818 ASP A CA 1
ATOM 6304 C C . ASP A 1 818 ? 2.297 4.255 -35.036 1.00 79.00 818 ASP A C 1
ATOM 6306 O O . ASP A 1 818 ? 1.201 3.844 -35.412 1.00 79.00 818 ASP A O 1
ATOM 6310 N N . ARG A 1 819 ? 3.411 3.959 -35.712 1.00 74.19 819 ARG A N 1
ATOM 6311 C CA . ARG A 1 819 ? 3.399 3.214 -36.986 1.00 74.19 819 ARG A CA 1
ATOM 6312 C C . ARG A 1 819 ? 2.741 1.834 -36.907 1.00 74.19 819 ARG A C 1
ATOM 6314 O O . ARG A 1 819 ? 2.343 1.307 -37.941 1.00 74.19 819 ARG A O 1
ATOM 6321 N N . LEU A 1 820 ? 2.707 1.225 -35.723 1.00 79.56 820 LEU A N 1
ATOM 6322 C CA . LEU A 1 820 ? 2.165 -0.116 -35.502 1.00 79.56 820 LEU A CA 1
ATOM 6323 C C . LEU A 1 820 ? 0.781 -0.091 -34.828 1.00 79.56 820 LEU A C 1
ATOM 6325 O O . LEU A 1 820 ? 0.173 -1.147 -34.664 1.00 79.56 820 LEU A O 1
ATOM 6329 N N . GLY A 1 821 ? 0.263 1.089 -34.467 1.00 76.12 821 GLY A N 1
ATOM 6330 C CA . GLY A 1 821 ? -1.044 1.261 -33.832 1.00 76.12 821 GLY A CA 1
ATOM 6331 C C . GLY A 1 821 ? -1.145 0.740 -32.390 1.00 76.12 821 GLY A C 1
ATOM 6332 O O . GLY A 1 821 ? -2.254 0.455 -31.930 1.00 76.12 821 GLY A O 1
ATOM 6333 N N . PHE A 1 822 ? -0.031 0.570 -31.670 1.00 81.00 822 PHE A N 1
ATOM 6334 C CA . PHE A 1 822 ? -0.013 0.189 -30.252 1.00 81.00 822 PHE A CA 1
ATOM 6335 C C . PHE A 1 822 ? -0.287 1.362 -29.297 1.00 81.00 822 PHE A C 1
ATOM 6337 O O . PHE A 1 822 ? -0.794 1.154 -28.188 1.00 81.00 822 PHE A O 1
ATOM 6344 N N . ARG A 1 823 ? 0.005 2.595 -29.720 1.00 85.06 823 ARG A N 1
ATOM 6345 C CA . ARG A 1 823 ? -0.273 3.821 -28.972 1.00 85.06 823 ARG A CA 1
ATOM 6346 C C . ARG A 1 823 ? -1.725 4.224 -29.202 1.00 85.06 823 ARG A C 1
ATOM 6348 O O . ARG A 1 823 ? -2.114 4.702 -30.267 1.00 85.06 823 ARG A O 1
ATOM 6355 N N . LYS A 1 824 ? -2.543 4.012 -28.177 1.00 89.12 824 LYS A N 1
ATOM 6356 C CA . LYS A 1 824 ? -3.983 4.261 -28.187 1.00 89.12 824 LYS A CA 1
ATOM 6357 C C . LYS A 1 824 ? -4.374 5.145 -27.014 1.00 89.12 824 LYS A C 1
ATOM 6359 O O . LYS A 1 824 ? -3.625 5.315 -26.050 1.00 89.12 824 LYS A O 1
ATOM 6364 N N . LEU A 1 825 ? -5.576 5.691 -27.105 1.00 90.44 825 LEU A N 1
ATOM 6365 C CA . LEU A 1 825 ? -6.227 6.394 -26.017 1.00 90.44 825 LEU A CA 1
ATOM 6366 C C . LEU A 1 825 ? -7.205 5.441 -25.328 1.00 90.44 825 LEU A C 1
ATOM 6368 O O . LEU A 1 825 ? -8.198 5.026 -25.917 1.00 90.44 825 LEU A O 1
ATOM 6372 N N . LEU A 1 826 ? -6.917 5.084 -24.084 1.00 91.56 826 LEU A N 1
ATOM 6373 C CA . LEU A 1 826 ? -7.797 4.295 -23.237 1.00 91.56 826 LEU A CA 1
ATOM 6374 C C . LEU A 1 826 ? -8.786 5.230 -22.539 1.00 91.56 826 LEU A C 1
ATOM 6376 O O . LEU A 1 826 ? -8.388 6.055 -21.717 1.00 91.56 826 LEU A O 1
ATOM 6380 N N . ILE A 1 827 ? -10.067 5.109 -22.876 1.00 93.38 827 ILE A N 1
ATOM 6381 C CA . ILE A 1 827 ? -11.154 5.839 -22.227 1.00 93.38 827 ILE A CA 1
ATOM 6382 C C . ILE A 1 827 ? -11.790 4.922 -21.185 1.00 93.38 827 ILE A C 1
ATOM 6384 O O . ILE A 1 827 ? -12.307 3.864 -21.532 1.00 93.38 827 ILE A O 1
ATOM 6388 N N . LEU A 1 828 ? -11.748 5.333 -19.920 1.00 93.50 828 LEU A N 1
ATOM 6389 C CA . LEU A 1 828 ? -12.296 4.596 -18.782 1.00 93.50 828 LEU A CA 1
ATOM 6390 C C . LEU A 1 828 ? -13.483 5.352 -18.196 1.00 93.50 828 LEU A C 1
ATOM 6392 O O . LEU A 1 828 ? -13.377 6.555 -17.940 1.00 93.50 828 LEU A O 1
ATOM 6396 N N . ALA A 1 829 ? -14.577 4.639 -17.946 1.00 92.75 829 ALA A N 1
ATOM 6397 C CA . ALA A 1 829 ? -15.741 5.145 -17.232 1.00 92.75 829 ALA A CA 1
ATOM 6398 C C . ALA A 1 829 ? -15.805 4.545 -15.825 1.00 92.75 829 ALA A C 1
ATOM 6400 O O . ALA A 1 829 ? -15.726 3.326 -15.659 1.00 92.75 829 ALA A O 1
ATOM 6401 N N . THR A 1 830 ? -15.946 5.401 -14.813 1.00 91.62 830 THR A N 1
ATOM 6402 C CA . THR A 1 830 ? -16.012 5.000 -13.400 1.00 91.62 830 THR A CA 1
ATOM 6403 C C . THR A 1 830 ? -17.436 5.078 -12.850 1.00 91.62 830 THR A C 1
ATOM 6405 O O . THR A 1 830 ? -18.277 5.818 -13.369 1.00 91.62 830 THR A O 1
ATOM 6408 N N . THR A 1 831 ? -17.702 4.371 -11.748 1.00 88.25 831 THR A N 1
ATOM 6409 C CA . THR A 1 831 ? -18.991 4.431 -11.027 1.00 88.25 831 THR A CA 1
ATOM 6410 C C . THR A 1 831 ? -19.344 5.840 -10.539 1.00 88.25 831 THR A C 1
ATOM 6412 O O . THR A 1 831 ? -20.519 6.184 -10.459 1.00 88.25 831 THR A O 1
ATOM 6415 N N . THR A 1 832 ? -18.343 6.689 -10.276 1.00 83.56 832 THR A N 1
ATOM 6416 C CA . THR A 1 832 ? -18.520 8.092 -9.851 1.00 83.56 832 THR A CA 1
ATOM 6417 C C . THR A 1 832 ? -18.979 9.034 -10.974 1.00 83.56 832 THR A C 1
ATOM 6419 O O . THR A 1 832 ? -19.148 10.234 -10.746 1.00 83.56 832 THR A O 1
ATOM 6422 N N . GLY A 1 833 ? -19.150 8.533 -12.205 1.00 87.12 833 GLY A N 1
ATOM 6423 C CA . GLY A 1 833 ? -19.492 9.353 -13.372 1.00 87.12 833 GLY A CA 1
ATOM 6424 C C . GLY A 1 833 ? -18.306 10.160 -13.914 1.00 87.12 833 GLY A C 1
ATOM 6425 O O . GLY A 1 833 ? -18.491 11.191 -14.572 1.00 87.12 833 GLY A O 1
ATOM 6426 N N . LYS A 1 834 ? -17.074 9.725 -13.622 1.00 89.12 834 LYS A N 1
ATOM 6427 C CA . LYS A 1 834 ? -15.842 10.339 -14.120 1.00 89.12 834 LYS A CA 1
ATOM 6428 C C . LYS A 1 834 ? -15.300 9.548 -15.308 1.00 89.12 834 LYS A C 1
ATOM 6430 O O . LYS A 1 834 ? -15.240 8.322 -15.301 1.00 89.12 834 LYS A O 1
ATOM 6435 N N . LEU A 1 835 ? -14.903 10.281 -16.341 1.00 91.44 835 LEU A N 1
ATOM 6436 C CA . LEU A 1 835 ? -14.247 9.758 -17.528 1.00 91.44 835 LEU A CA 1
ATOM 6437 C C . LEU A 1 835 ? -12.763 10.097 -17.480 1.00 91.44 835 LEU A C 1
ATOM 6439 O O . LEU A 1 835 ? -12.389 11.264 -17.308 1.00 91.44 835 LEU A O 1
ATOM 6443 N N . HIS A 1 836 ? -11.932 9.083 -17.688 1.00 90.94 836 HIS A N 1
ATOM 6444 C CA . HIS A 1 836 ? -10.484 9.224 -17.801 1.00 90.94 836 HIS A CA 1
ATOM 6445 C C . HIS A 1 836 ? -10.043 8.876 -19.205 1.00 90.94 836 HIS A C 1
ATOM 6447 O O . HIS A 1 836 ? -10.430 7.836 -19.721 1.00 90.94 836 HIS A O 1
ATOM 6453 N N . ALA A 1 837 ? -9.200 9.715 -19.795 1.00 90.81 837 ALA A N 1
ATOM 6454 C CA . ALA A 1 837 ? -8.494 9.385 -21.019 1.00 90.81 837 ALA A CA 1
ATOM 6455 C C . ALA A 1 837 ? -7.010 9.217 -20.704 1.00 90.81 837 ALA A C 1
ATOM 6457 O O . ALA A 1 837 ? -6.325 10.186 -20.362 1.00 90.81 837 ALA A O 1
ATOM 6458 N N . ILE A 1 838 ? -6.536 7.979 -20.793 1.00 89.00 838 ILE A N 1
ATOM 6459 C CA . ILE A 1 838 ? -5.175 7.577 -20.453 1.00 89.00 838 ILE A CA 1
ATOM 6460 C C . ILE A 1 838 ? -4.473 7.099 -21.720 1.00 89.00 838 ILE A C 1
ATOM 6462 O O . ILE A 1 838 ? -5.010 6.322 -22.503 1.00 89.00 838 ILE A O 1
ATOM 6466 N N . GLU A 1 839 ? -3.259 7.572 -21.939 1.00 86.69 839 GLU A N 1
ATOM 6467 C CA . GLU A 1 839 ? -2.407 7.115 -23.033 1.00 86.69 839 GLU A CA 1
ATOM 6468 C C . GLU A 1 839 ? -1.780 5.749 -22.711 1.00 86.69 839 GLU A C 1
ATOM 6470 O O . GLU A 1 839 ? -1.213 5.572 -21.632 1.00 86.69 839 GLU A O 1
ATOM 6475 N N . THR A 1 840 ? -1.822 4.792 -23.644 1.00 83.88 840 THR A N 1
ATOM 6476 C CA . THR A 1 840 ? -1.342 3.418 -23.392 1.00 83.88 840 THR A CA 1
ATOM 6477 C C . THR A 1 840 ? 0.178 3.261 -23.317 1.00 83.88 840 THR A C 1
ATOM 6479 O O . THR A 1 840 ? 0.636 2.287 -22.733 1.00 83.88 840 THR A O 1
ATOM 6482 N N . GLU A 1 841 ? 0.966 4.177 -23.887 1.00 76.44 841 GLU A N 1
ATOM 6483 C CA . GLU A 1 841 ? 2.435 4.056 -23.934 1.00 76.44 841 GLU A CA 1
ATOM 6484 C C . GLU A 1 841 ? 3.111 4.486 -22.627 1.00 76.44 841 GLU A C 1
ATOM 6486 O O . GLU A 1 841 ? 4.021 3.815 -22.149 1.00 76.44 841 GLU A O 1
ATOM 6491 N N . PHE A 1 842 ? 2.641 5.579 -22.015 1.00 74.19 842 PHE A N 1
ATOM 6492 C CA . PHE A 1 842 ? 3.220 6.125 -20.776 1.00 74.19 842 PHE A CA 1
ATOM 6493 C C . PHE A 1 842 ? 2.253 6.139 -19.588 1.00 74.19 842 PHE A C 1
ATOM 6495 O O . PHE A 1 842 ? 2.641 6.556 -18.498 1.00 74.19 842 PHE A O 1
ATOM 6502 N N . GLY A 1 843 ? 0.994 5.731 -19.783 1.00 76.12 843 GLY A N 1
ATOM 6503 C CA . GLY A 1 843 ? -0.015 5.695 -18.722 1.00 76.12 843 GLY A CA 1
ATOM 6504 C C . GLY A 1 843 ? -0.383 7.090 -18.234 1.00 76.12 843 GLY A C 1
ATOM 6505 O O . GLY A 1 843 ? -0.805 7.265 -17.095 1.00 76.12 843 GLY A O 1
ATOM 6506 N N . ARG A 1 844 ? -0.165 8.110 -19.069 1.00 79.75 844 ARG A N 1
ATOM 6507 C CA . ARG A 1 844 ? -0.389 9.510 -18.713 1.00 79.75 844 ARG A CA 1
ATOM 6508 C C . ARG A 1 844 ? -1.856 9.860 -18.889 1.00 79.75 844 ARG A C 1
ATOM 6510 O O . ARG A 1 844 ? -2.461 9.541 -19.911 1.00 79.75 844 ARG A O 1
ATOM 6517 N N . HIS A 1 845 ? -2.402 10.587 -17.921 1.00 81.31 845 HIS A N 1
ATOM 6518 C CA . HIS A 1 845 ? -3.718 11.198 -18.051 1.00 81.31 845 HIS A CA 1
ATOM 6519 C C . HIS A 1 845 ? -3.655 12.343 -19.069 1.00 81.31 845 HIS A C 1
ATOM 6521 O O . HIS A 1 845 ? -2.992 13.354 -18.834 1.00 81.31 845 HIS A O 1
ATOM 6527 N N . VAL A 1 846 ? -4.357 12.188 -20.191 1.00 85.62 846 VAL A N 1
ATOM 6528 C CA . VAL A 1 846 ? -4.478 13.210 -21.238 1.00 85.62 846 VAL A CA 1
ATOM 6529 C C . VAL A 1 846 ? -5.522 14.243 -20.835 1.00 85.62 846 VAL A C 1
ATOM 6531 O O . VAL A 1 846 ? -5.273 15.448 -20.843 1.00 85.62 846 VAL A O 1
ATOM 6534 N N . TRP A 1 847 ? -6.704 13.765 -20.453 1.00 86.75 847 TRP A N 1
ATOM 6535 C CA . TRP A 1 847 ? -7.771 14.588 -19.909 1.00 86.75 847 TRP A CA 1
ATOM 6536 C C . TRP A 1 847 ? -8.648 13.765 -18.971 1.00 86.75 847 TRP A C 1
ATOM 6538 O O . TRP A 1 847 ? -8.726 12.539 -19.057 1.00 86.75 847 TRP A O 1
ATOM 6548 N N . THR A 1 848 ? -9.323 14.466 -18.070 1.00 87.62 848 THR A N 1
ATOM 6549 C CA . THR A 1 848 ? -10.351 13.904 -17.201 1.00 87.62 848 THR A CA 1
ATOM 6550 C C . THR A 1 848 ? -11.589 14.780 -17.283 1.00 87.62 848 THR A C 1
ATOM 6552 O O . THR A 1 848 ? -11.498 16.008 -17.401 1.00 87.62 848 THR A O 1
ATOM 6555 N N . ARG A 1 849 ? -12.763 14.151 -17.274 1.00 87.31 849 ARG A N 1
ATOM 6556 C CA . ARG A 1 849 ? -14.041 14.858 -17.298 1.00 87.31 849 ARG A CA 1
ATOM 6557 C C . ARG A 1 849 ? -14.995 14.208 -16.320 1.00 87.31 849 ARG A C 1
ATOM 6559 O O . ARG A 1 849 ? -15.312 13.036 -16.451 1.00 87.31 849 ARG A O 1
ATOM 6566 N N . TRP A 1 850 ? -15.475 14.990 -15.369 1.00 86.25 850 TRP A N 1
ATOM 6567 C CA . TRP A 1 850 ? -16.545 14.570 -14.481 1.00 86.25 850 TRP A CA 1
ATOM 6568 C C . TRP A 1 850 ? -17.885 15.004 -15.074 1.00 86.25 850 TRP A C 1
ATOM 6570 O O . TRP A 1 850 ? -18.042 16.167 -15.456 1.00 86.25 850 TRP A O 1
ATOM 6580 N N . LEU A 1 851 ? -18.813 14.060 -15.221 1.00 82.50 851 LEU A N 1
ATOM 6581 C CA . LEU A 1 851 ? -20.137 14.311 -15.795 1.00 82.50 851 LEU A CA 1
ATOM 6582 C C . LEU A 1 851 ? -21.174 14.721 -14.739 1.00 82.50 851 LEU A C 1
ATOM 6584 O O . LEU A 1 851 ? -22.266 15.143 -15.109 1.00 82.50 851 LEU A O 1
ATOM 6588 N N . GLY A 1 852 ? -20.807 14.671 -13.454 1.00 68.50 852 GLY A N 1
ATOM 6589 C CA . GLY A 1 852 ? -21.722 14.895 -12.340 1.00 68.50 852 GLY A CA 1
ATOM 6590 C C . GLY A 1 852 ? -22.550 13.651 -12.024 1.00 68.50 852 GLY A C 1
ATOM 6591 O O . GLY A 1 852 ? -22.805 12.813 -12.890 1.00 68.50 852 GLY A O 1
ATOM 6592 N N . THR A 1 853 ? -23.000 13.536 -10.779 1.00 58.72 853 THR A N 1
ATOM 6593 C CA . THR A 1 853 ? -24.131 12.669 -10.454 1.00 58.72 853 THR A CA 1
ATOM 6594 C C . THR A 1 853 ? -25.375 13.339 -11.039 1.00 58.72 853 THR A C 1
ATOM 6596 O O . THR A 1 853 ? -25.608 14.527 -10.815 1.00 58.72 853 THR A O 1
ATOM 6599 N N . GLY A 1 854 ? -26.148 12.631 -11.864 1.00 43.53 854 GLY A N 1
ATOM 6600 C CA . GLY A 1 854 ? -27.355 13.150 -12.518 1.00 43.53 854 GLY A CA 1
ATOM 6601 C C . GLY A 1 854 ? -28.503 13.445 -11.545 1.00 43.53 854 GLY A C 1
ATOM 6602 O O . GLY A 1 854 ? -29.608 12.970 -11.756 1.00 43.53 854 GLY A O 1
ATOM 6603 N N . SER A 1 855 ? -28.278 14.236 -10.495 1.00 35.75 855 SER A N 1
ATOM 6604 C CA . SER A 1 855 ? -29.299 14.738 -9.563 1.00 35.75 855 SER A CA 1
ATOM 6605 C C . SER A 1 855 ? -30.063 15.944 -10.138 1.00 35.75 855 SER A C 1
ATOM 6607 O O . SER A 1 855 ? -30.411 16.896 -9.443 1.00 35.75 855 SER A O 1
ATOM 6609 N N . GLY A 1 856 ? -30.318 15.888 -11.446 1.00 33.00 856 GLY A N 1
ATOM 6610 C CA . GLY A 1 856 ? -31.112 16.835 -12.223 1.00 33.00 856 GLY A CA 1
ATOM 6611 C C . GLY A 1 856 ? -31.992 16.124 -13.256 1.00 33.00 856 GLY A C 1
ATOM 6612 O O . GLY A 1 856 ? -32.166 16.650 -14.354 1.00 33.00 856 GLY A O 1
ATOM 6613 N N . ALA A 1 857 ? -32.487 14.929 -12.918 1.00 25.88 857 ALA A N 1
ATOM 6614 C CA . ALA A 1 857 ? -33.579 14.237 -13.597 1.00 25.88 857 ALA A CA 1
ATOM 6615 C C . ALA A 1 857 ? -34.634 13.828 -12.564 1.00 25.88 857 ALA A C 1
ATOM 6617 O O . ALA A 1 857 ? -34.226 13.290 -11.508 1.00 25.88 857 ALA A O 1
#

Mean predicted aligned error: 19.99 Å

Organism: NCBI:txid109957

Nearest PDB structures (foldseek):
  2p8j-assembly1_B  TM=6.816E-01  e=5.564E-06  Clostridium acetobutylicum
  4qvg-assembly1_A  TM=4.818E-01  e=3.378E-06  Streptosporangium sibiricum
  4yv1-assembly2_D  TM=6.073E-01  e=4.065E-04  Trypanosoma cruzi strain CL Brener
  3htx-assembly2_D  TM=6.033E-01  e=9.980E-04  Arabidopsis thaliana
  1q47-assembly1_B  TM=3.971E-01  e=1.740E-04  Mus musculus

InterPro domains:
  IPR011047 Quinoprotein alcohol dehydrogenase-like superfamily [SSF50998] (340-855)
  IPR026895 ER membrane protein complex subunit 1 [PTHR21573] (320-851)
  IPR029063 S-adenosyl-L-methionine-dependent methyltransferase superfamily [G3DSA:3.40.50.150] (69-271)
  IPR029063 S-adenosyl-L-methionine-dependent methyltransferase superfamily [SSF53335] (70-250)
  IPR058545 EMC1, first beta-propeller domain [PF25293] (325-716)